Protein 2V7D (pdb70)

Solvent-accessible surface area: 42601 Å² total

Sequence (931 aa):
GSMDKNELVQKAKLAEQAERYDDMAACMKSVTEQGAELSNEERNLLSVAYKNVVGARRSSWRVVSSIEQKAEKKQQMAREYREKIETELRDICNDVLSLLEKFLIPNASQAESKVFYLKMKGDYYRYLAEVAAGDDKKGIVDQSQQAYQEAFEISKKEMQPTHPIRLGLALNFSVFYYEILNSPEKACSLAKTAFDEAIAELDTLSEESYKDSTLIMQLLRDNLTLWTGSMDKNELVQKAKLAEQAERYDDMAACMKSVTEQGAELSNEERNLLSVAYKNVVGARRSSWRVVSSIEQKTEEKKQQMAREYREKIETELRDICNDVLSLLEKFLIPNASQAESKVFYLKMKGDYYRYLAEVAAGDDKKGIVDQSQQAYQEAFEISKKEMQPTHPIRLGLALNFSVFYYEILNSPEKACSLAKTAFDEAIAELDTLESYKDSTLIMQLLRDNLTLWGSMDKNELVQKAKLAEQAERYDDMAACMKSVTEQGAELSNEERNLLSVAYKNVVGARRSSWRVVSSIEQKTEKKQQMAREYREKIETELRDICNDVLSLLEKFLIPNASQAESKVFYLKMKGDYYRYLAEVAAGDDKKGIVDQSQQAYQEAFEISKKEMQPTHPIRLGLALNFSVFYYEILNSPEKACSLAKTAFDEAIAELDTLEESYKDSTLIMQLLRDNLTLWGSMDKNELVQKAKLAEQAERYDDMAACMKSVTEQGAELSNEERNLLSVAYKNVVGARRSSWRVVSSIEQKTAEKKQQMAREYREKIETELRDICNDVLSLLEKFLIPNASQAESKVFYLKMKGDYYRYLAEVAAGDDKKGIVDQSQQAYQEAFEISKKEMQPTHPIRLGLALNFSVFYYEILNSPEKACSLAKTAFDEAIAELDTLESYKDSTLIMQLLRDNLTLWTKSATTVKSATTVKSATTVKSATTV

Secondary structure (P-SEA, 3-state):
ccccaaaaaaaaaaaaaaccaaaaaaaaaaaaaccccccaaaaaaaaaaaaaaaaaaaaaaaaaaaaaaccaaaaaaaaaaaaaaaaaaaaaaaaaaaaaccccccccccaaaaaaaaaaaaaaaaaaaaaccccaaaaaaaaaaaaaaaaaaaaacccccccaaaaaaaaaaaaaaaccccccccccaaaaaaaaaaaaccccccccaaaaaaaaaaaaaaaaaaac/ccccaaaaaaaaaaaaaaccaaaaaaaaaaaaaccccccaaaaaaaaaaaaaaaaaaaaaaaaaaaaaaaaccaaaaaaaaaaaaaaaaaaaaaaaaaaaaccccccccccaaaaaaaaaaaaaaaaaaaaaccccaaaaaaaaaaaaaaaaaaaaacccccccaaaaaaaaaaaaaaaccccccccccaaaaaaaaaaaaccccccaaaaaaaaaaaaaaaaaac/ccccaaaaaaaaaaaaaaccaaaaaaaaaaaaaccccccaaaaaaaaaaaaaaaaaaaaaaaaaaaaaaaccaaaaaaaaaaaaaaaaaaaaaaaaaaaaccccccccccaaaaaaaaaaaaaaaaaaaaaccccaaaaaaaaaaaaaaaaaaaaacccccccaaaaaaaaaaaaaaaccccccccccaaaaaaaaaaaacccccccaaaaaaaaaaaaaaaaaac/ccccaaaaaaaaaaaaaaccaaaaaaaaaaaaaccccccaaaaaaaaaaaaaaaaaaaaaaaaaaaaaaaccaaaaaaaaaaaaaaaaaaaaaaaaaaaaaccccccccccaaaaaaaaaaaaaaaaaaaaaccccaaaaaaaaaaaaaaaaaaaaacccccccaaaaaaaaaaaaaaaccccccccccaaaaaaaaaaaaccccccaaaaaaaaaaaaaaaaaacc/cccccc/cccccc/cccccc/cccccc

Nearest PDB structures (foldseek):
  2v7d-assembly1_B  TM=1.004E+00  e=2.744E-28  Bos taurus
  2v7d-assembly2_D  TM=1.000E+00  e=1.578E-27  Bos taurus
  8qdv-assembly1_B  TM=9.802E-01  e=2.065E-24  Homo sapiens
  8wf6-assembly2_C  TM=9.769E-01  e=1.975E-24  Homo sapiens
  5f74-assembly1_A  TM=9.779E-01  e=8.938E-23  Mus musculus

InterPro domains:
  IPR000308 14-3-3 protein [PIRSF000868] (2-238)
  IPR000308 14-3-3 protein [PR00305] (35-64)
  IPR000308 14-3-3 protein [PR00305] (82-106)
  IPR000308 14-3-3 protein [PR00305] (113-135)
  IPR000308 14-3-3 protein [PR00305] (148-174)
  IPR000308 14-3-3 protein [PR00305] (175-201)
  IPR000308 14-3-3 protein [PR00305] (202-231)
  IPR000308 14-3-3 protein [PTHR18860] (4-233)
  IPR023409 14-3-3 protein, conserved site [PS00796] (41-51)
  IPR023409 14-3-3 protein, conserved site [PS00797] (211-230)
  IPR023410 14-3-3 domain [PF00244] (9-229)
  IPR023410 14-3-3 domain [SM00101] (3-242)
  IPR036815 14-3-3 domain superfamily [G3DSA:1.20.190.20] (1-241)
  IPR036815 14-3-3 domain superfamily [SSF48445] (1-231)

Structure (mmCIF, N/CA/C/O backbone):
data_2V7D
#
_entry.id   2V7D
#
_cell.length_a   94.920
_cell.length_b   94.920
_cell.length_c   233.600
_cell.angle_alpha   90.00
_cell.angle_beta   90.00
_cell.angle_gamma   120.00
#
_symmetry.space_group_name_H-M   'P 65'
#
loop_
_entity.id
_entity.type
_entity.pdbx_description
1 polymer '14-3-3 PROTEIN ZETA/DELTA'
2 polymer 'INTEGRIN BETA CHAIN, BETA 2 VARIANT'
3 water water
#
loop_
_atom_site.group_PDB
_atom_site.id
_atom_site.type_symbol
_atom_site.label_atom_id
_atom_site.label_alt_id
_atom_site.label_comp_id
_atom_site.label_asym_id
_atom_site.label_entity_id
_atom_site.label_seq_id
_atom_site.pdbx_PDB_ins_code
_atom_site.Cartn_x
_atom_site.Cartn_y
_atom_site.Cartn_z
_atom_site.occupancy
_atom_site.B_iso_or_equiv
_atom_site.auth_seq_id
_atom_site.auth_comp_id
_atom_site.auth_asym_id
_atom_site.auth_atom_id
_atom_site.pdbx_PDB_model_num
ATOM 1 N N . GLY A 1 1 ? 59.955 11.716 6.344 1.00 27.58 -1 GLY A N 1
ATOM 2 C CA . GLY A 1 1 ? 59.830 11.574 4.867 1.00 29.60 -1 GLY A CA 1
ATOM 3 C C . GLY A 1 1 ? 59.354 10.180 4.657 1.00 30.55 -1 GLY A C 1
ATOM 4 O O . GLY A 1 1 ? 59.041 9.733 3.567 1.00 35.21 -1 GLY A O 1
ATOM 5 N N . SER A 1 2 ? 59.288 9.483 5.761 1.00 31.33 0 SER A N 1
ATOM 6 C CA . SER A 1 2 ? 58.856 8.111 5.709 1.00 35.14 0 SER A CA 1
ATOM 7 C C . SER A 1 2 ? 57.501 7.975 5.034 1.00 40.41 0 SER A C 1
ATOM 8 O O . SER A 1 2 ? 57.364 7.286 4.034 1.00 40.23 0 SER A O 1
ATOM 11 N N . MET A 1 3 ? 56.525 8.700 5.569 1.00 44.11 1 MET A N 1
ATOM 12 C CA . MET A 1 3 ? 55.127 8.605 5.153 1.00 48.42 1 MET A CA 1
ATOM 13 C C . MET A 1 3 ? 54.371 9.864 4.680 1.00 51.39 1 MET A C 1
ATOM 14 O O . MET A 1 3 ? 54.863 10.984 4.801 1.00 52.41 1 MET A O 1
ATOM 19 N N . ASP A 1 4 ? 53.138 9.649 4.206 1.00 54.73 2 ASP A N 1
ATOM 20 C CA . ASP A 1 4 ? 52.241 10.692 3.667 1.00 56.59 2 ASP A CA 1
ATOM 21 C C . ASP A 1 4 ? 51.224 11.312 4.647 1.00 56.25 2 ASP A C 1
ATOM 22 O O . ASP A 1 4 ? 50.120 10.794 4.844 1.00 53.49 2 ASP A O 1
ATOM 27 N N . LYS A 1 5 ? 51.600 12.454 5.216 1.00 56.74 3 LYS A N 1
ATOM 28 C CA . LYS A 1 5 ? 50.790 13.175 6.195 1.00 57.71 3 LYS A CA 1
ATOM 29 C C . LYS A 1 5 ? 49.368 13.521 5.773 1.00 58.42 3 LYS A C 1
ATOM 30 O O . LYS A 1 5 ? 48.508 13.773 6.612 1.00 58.51 3 LYS A O 1
ATOM 36 N N . ASN A 1 6 ? 49.121 13.538 4.472 1.00 59.23 4 ASN A N 1
ATOM 37 C CA . ASN A 1 6 ? 47.803 13.879 3.931 1.00 59.50 4 ASN A CA 1
ATOM 38 C C . ASN A 1 6 ? 46.836 12.678 3.835 1.00 58.89 4 ASN A C 1
ATOM 39 O O . ASN A 1 6 ? 45.663 12.776 4.198 1.00 59.89 4 ASN A O 1
ATOM 44 N N . GLU A 1 7 ? 47.334 11.551 3.333 1.00 58.02 5 GLU A N 1
ATOM 45 C CA . GLU A 1 7 ? 46.530 10.342 3.199 1.00 56.35 5 GLU A CA 1
ATOM 46 C C . GLU A 1 7 ? 46.021 9.958 4.583 1.00 55.16 5 GLU A C 1
ATOM 47 O O . GLU A 1 7 ? 44.948 9.374 4.718 1.00 54.18 5 GLU A O 1
ATOM 53 N N . LEU A 1 8 ? 46.802 10.288 5.608 1.00 54.74 6 LEU A N 1
ATOM 54 C CA . LEU A 1 8 ? 46.419 9.979 6.977 1.00 54.98 6 LEU A CA 1
ATOM 55 C C . LEU A 1 8 ? 45.190 10.785 7.393 1.00 54.48 6 LEU A C 1
ATOM 56 O O . LEU A 1 8 ? 44.274 10.236 8.016 1.00 53.60 6 LEU A O 1
ATOM 61 N N . VAL A 1 9 ? 45.165 12.077 7.052 1.00 54.75 7 VAL A N 1
ATOM 62 C CA . VAL A 1 9 ? 44.017 12.925 7.384 1.00 54.42 7 VAL A CA 1
ATOM 63 C C . VAL A 1 9 ? 42.779 12.382 6.665 1.00 53.83 7 VAL A C 1
ATOM 64 O O . VAL A 1 9 ? 41.655 12.474 7.160 1.00 52.06 7 VAL A O 1
ATOM 68 N N . GLN A 1 10 ? 42.999 11.807 5.489 1.00 53.14 8 GLN A N 1
ATOM 69 C CA . GLN A 1 10 ? 41.910 11.239 4.724 1.00 52.86 8 GLN A CA 1
ATOM 70 C C . GLN A 1 10 ? 41.437 9.964 5.375 1.00 51.38 8 GLN A C 1
ATOM 71 O O . GLN A 1 10 ? 40.242 9.787 5.577 1.00 51.41 8 GLN A O 1
ATOM 77 N N . LYS A 1 11 ? 42.368 9.074 5.705 1.00 49.82 9 LYS A N 1
ATOM 78 C CA . LYS A 1 11 ? 42.006 7.815 6.350 1.00 49.48 9 LYS A CA 1
ATOM 79 C C . LYS A 1 11 ? 41.212 8.132 7.613 1.00 49.94 9 LYS A C 1
ATOM 80 O O . LYS A 1 11 ? 40.268 7.416 7.957 1.00 49.87 9 LYS A O 1
ATOM 86 N N . ALA A 1 12 ? 41.605 9.216 8.290 1.00 50.28 10 ALA A N 1
ATOM 87 C CA . ALA A 1 12 ? 40.965 9.658 9.532 1.00 51.82 10 ALA A CA 1
ATOM 88 C C . ALA A 1 12 ? 39.510 10.053 9.311 1.00 53.82 10 ALA A C 1
ATOM 89 O O . ALA A 1 12 ? 38.659 9.820 10.182 1.00 55.48 10 ALA A O 1
ATOM 91 N N . LYS A 1 13 ? 39.227 10.648 8.151 1.00 54.12 11 LYS A N 1
ATOM 92 C CA . LYS A 1 13 ? 37.874 11.073 7.832 1.00 54.17 11 LYS A CA 1
ATOM 93 C C . LYS A 1 13 ? 37.048 9.928 7.266 1.00 53.37 11 LYS A C 1
ATOM 94 O O . LYS A 1 13 ? 35.820 9.926 7.382 1.00 52.87 11 LYS A O 1
ATOM 100 N N . LEU A 1 14 ? 37.723 8.953 6.662 1.00 52.21 12 LEU A N 1
ATOM 101 C CA . LEU A 1 14 ? 37.054 7.787 6.101 1.00 51.01 12 LEU A CA 1
ATOM 102 C C . LEU A 1 14 ? 36.725 6.850 7.247 1.00 50.17 12 LEU A C 1
ATOM 103 O O . LEU A 1 14 ? 35.798 6.047 7.154 1.00 50.04 12 LEU A O 1
ATOM 108 N N . ALA A 1 15 ? 37.494 6.957 8.329 1.00 50.08 13 ALA A N 1
ATOM 109 C CA . ALA A 1 15 ? 37.281 6.131 9.514 1.00 49.46 13 ALA A CA 1
ATOM 110 C C . ALA A 1 15 ? 36.082 6.674 10.277 1.00 48.62 13 ALA A C 1
ATOM 111 O O . ALA A 1 15 ? 35.298 5.914 10.848 1.00 47.58 13 ALA A O 1
ATOM 113 N N . GLU A 1 16 ? 35.957 7.999 10.287 1.00 50.83 14 GLU A N 1
ATOM 114 C CA . GLU A 1 16 ? 34.845 8.684 10.953 1.00 53.37 14 GLU A CA 1
ATOM 115 C C . GLU A 1 16 ? 33.516 8.278 10.313 1.00 54.69 14 GLU A C 1
ATOM 116 O O . GLU A 1 16 ? 32.565 7.926 11.011 1.00 55.53 14 GLU A O 1
ATOM 122 N N . GLN A 1 17 ? 33.461 8.327 8.984 1.00 55.63 15 GLN A N 1
ATOM 123 C CA . GLN A 1 17 ? 32.266 7.953 8.255 1.00 56.23 15 GLN A CA 1
ATOM 124 C C . GLN A 1 17 ? 31.884 6.527 8.605 1.00 55.13 15 GLN A C 1
ATOM 125 O O . GLN A 1 17 ? 30.717 6.240 8.859 1.00 55.88 15 GLN A O 1
ATOM 131 N N . ALA A 1 18 ? 32.867 5.631 8.611 1.00 53.24 16 ALA A N 1
ATOM 132 C CA . ALA A 1 18 ? 32.620 4.228 8.948 1.00 52.11 16 ALA A CA 1
ATOM 133 C C . ALA A 1 18 ? 32.423 4.049 10.456 1.00 52.89 16 ALA A C 1
ATOM 134 O O . ALA A 1 18 ? 32.291 2.931 10.942 1.00 53.81 16 ALA A O 1
ATOM 136 N N . GLU A 1 19 ? 32.401 5.162 11.182 1.00 52.83 17 GLU A N 1
ATOM 137 C CA . GLU A 1 19 ? 32.215 5.160 12.627 1.00 54.98 17 GLU A CA 1
ATOM 138 C C . GLU A 1 19 ? 33.145 4.245 13.394 1.00 54.64 17 GLU A C 1
ATOM 139 O O . GLU A 1 19 ? 32.713 3.525 14.286 1.00 55.03 17 GLU A O 1
ATOM 145 N N . ARG A 1 20 ? 34.424 4.276 13.033 1.00 53.61 18 ARG A N 1
ATOM 146 C CA . ARG A 1 20 ? 35.461 3.482 13.698 1.00 50.44 18 ARG A CA 1
ATOM 147 C C . ARG A 1 20 ? 36.468 4.499 14.283 1.00 48.48 18 ARG A C 1
ATOM 148 O O . ARG A 1 20 ? 37.537 4.753 13.719 1.00 43.66 18 ARG A O 1
ATOM 156 N N . TYR A 1 21 ? 36.097 5.084 15.420 1.00 49.53 19 TYR A N 1
ATOM 157 C CA . TYR A 1 21 ? 36.902 6.108 16.076 1.00 48.39 19 TYR A CA 1
ATOM 158 C C . TYR A 1 21 ? 38.256 5.670 16.570 1.00 47.79 19 TYR A C 1
ATOM 159 O O . TYR A 1 21 ? 39.196 6.464 16.554 1.00 46.90 19 TYR A O 1
ATOM 168 N N . ASP A 1 22 ? 38.365 4.417 17.011 1.00 47.76 20 ASP A N 1
ATOM 169 C CA . ASP A 1 22 ? 39.650 3.897 17.486 1.00 45.88 20 ASP A CA 1
ATOM 170 C C . ASP A 1 22 ? 40.599 4.023 16.292 1.00 44.96 20 ASP A C 1
ATOM 171 O O . ASP A 1 22 ? 41.737 4.496 16.432 1.00 44.11 20 ASP A O 1
ATOM 176 N N . ASP A 1 23 ? 40.111 3.623 15.115 1.00 45.17 21 ASP A N 1
ATOM 177 C CA . ASP A 1 23 ? 40.897 3.744 13.887 1.00 43.47 21 ASP A CA 1
ATOM 178 C C . ASP A 1 23 ? 41.132 5.233 13.604 1.00 43.58 21 ASP A C 1
ATOM 179 O O . ASP A 1 23 ? 42.246 5.648 13.314 1.00 44.77 21 ASP A O 1
ATOM 184 N N . MET A 1 24 ? 40.069 6.029 13.692 1.00 41.83 22 MET A N 1
ATOM 185 C CA . MET A 1 24 ? 40.152 7.452 13.424 1.00 42.88 22 MET A CA 1
ATOM 186 C C . MET A 1 24 ? 41.159 8.172 14.319 1.00 43.43 22 MET A C 1
ATOM 187 O O . MET A 1 24 ? 41.863 9.068 13.842 1.00 44.31 22 MET A O 1
ATOM 192 N N . ALA A 1 25 ? 41.222 7.794 15.602 1.00 43.62 23 ALA A N 1
ATOM 193 C CA . ALA A 1 25 ? 42.152 8.423 16.556 1.00 44.58 23 ALA A CA 1
ATOM 194 C C . ALA A 1 25 ? 43.590 8.064 16.226 1.00 46.15 23 ALA A C 1
ATOM 195 O O . ALA A 1 25 ? 44.499 8.883 16.336 1.00 46.22 23 ALA A O 1
ATOM 197 N N . ALA A 1 26 ? 43.787 6.820 15.830 1.00 46.85 24 ALA A N 1
ATOM 198 C CA . ALA A 1 26 ? 45.106 6.359 15.466 1.00 46.87 24 ALA A CA 1
ATOM 199 C C . ALA A 1 26 ? 45.663 7.168 14.281 1.00 46.98 24 ALA A C 1
ATOM 200 O O . ALA A 1 26 ? 46.826 7.583 14.315 1.00 46.97 24 ALA A O 1
ATOM 202 N N . CYS A 1 27 ? 44.832 7.392 13.251 1.00 45.89 25 CYS A N 1
ATOM 203 C CA . CYS A 1 27 ? 45.225 8.148 12.049 1.00 45.13 25 CYS A CA 1
ATOM 204 C C . CYS A 1 27 ? 45.561 9.589 12.353 1.00 46.49 25 CYS A C 1
ATOM 205 O O . CYS A 1 27 ? 46.358 10.198 11.644 1.00 46.29 25 CYS A O 1
ATOM 208 N N . MET A 1 28 ? 44.926 10.136 13.390 1.00 47.49 26 MET A N 1
ATOM 209 C CA . MET A 1 28 ? 45.158 11.521 13.798 1.00 48.02 26 MET A CA 1
ATOM 210 C C . MET A 1 28 ? 46.351 11.640 14.739 1.00 48.19 26 MET A C 1
ATOM 211 O O . MET A 1 28 ? 46.972 12.697 14.826 1.00 47.96 26 MET A O 1
ATOM 216 N N . LYS A 1 29 ? 46.668 10.558 15.444 1.00 49.33 27 LYS A N 1
ATOM 217 C CA . LYS A 1 29 ? 47.818 10.551 16.332 1.00 49.25 27 LYS A CA 1
ATOM 218 C C . LYS A 1 29 ? 49.024 10.621 15.399 1.00 48.43 27 LYS A C 1
ATOM 219 O O . LYS A 1 29 ? 49.939 11.416 15.602 1.00 49.99 27 LYS A O 1
ATOM 225 N N . SER A 1 30 ? 48.996 9.806 14.350 1.00 47.65 28 SER A N 1
ATOM 226 C CA . SER A 1 30 ? 50.073 9.782 13.366 1.00 49.63 28 SER A CA 1
ATOM 227 C C . SER A 1 30 ? 50.272 11.156 12.690 1.00 50.40 28 SER A C 1
ATOM 228 O O . SER A 1 30 ? 51.400 11.570 12.426 1.00 51.24 28 SER A O 1
ATOM 231 N N . VAL A 1 31 ? 49.175 11.862 12.418 1.00 51.90 29 VAL A N 1
ATOM 232 C CA . VAL A 1 31 ? 49.234 13.183 11.776 1.00 52.98 29 VAL A CA 1
ATOM 233 C C . VAL A 1 31 ? 49.862 14.239 12.684 1.00 55.05 29 VAL A C 1
ATOM 234 O O . VAL A 1 31 ? 50.671 15.042 12.239 1.00 55.54 29 VAL A O 1
ATOM 238 N N . THR A 1 32 ? 49.465 14.239 13.954 1.00 56.49 30 THR A N 1
ATOM 239 C CA . THR A 1 32 ? 49.987 15.181 14.931 1.00 56.72 30 THR A CA 1
ATOM 240 C C . THR A 1 32 ? 51.488 15.000 15.078 1.00 58.03 30 THR A C 1
ATOM 241 O O . THR A 1 32 ? 52.224 15.980 15.155 1.00 59.57 30 THR A O 1
ATOM 245 N N . GLU A 1 33 ? 51.929 13.742 15.126 1.00 58.46 31 GLU A N 1
ATOM 246 C CA . GLU A 1 33 ? 53.346 13.403 15.276 1.00 58.27 31 GLU A CA 1
ATOM 247 C C . GLU A 1 33 ? 54.180 13.785 14.064 1.00 60.03 31 GLU A C 1
ATOM 248 O O . GLU A 1 33 ? 55.400 13.620 14.067 1.00 61.11 31 GLU A O 1
ATOM 254 N N . GLN A 1 34 ? 53.527 14.285 13.023 1.00 61.98 32 GLN A N 1
ATOM 255 C CA . GLN A 1 34 ? 54.250 14.692 11.831 1.00 63.22 32 GLN A CA 1
ATOM 256 C C . GLN A 1 34 ? 54.956 16.002 12.113 1.00 65.63 32 GLN A C 1
ATOM 257 O O . GLN A 1 34 ? 55.899 16.367 11.420 1.00 65.26 32 GLN A O 1
ATOM 263 N N . GLY A 1 35 ? 54.493 16.705 13.140 1.00 68.83 33 GLY A N 1
ATOM 264 C CA . GLY A 1 35 ? 55.114 17.958 13.519 1.00 72.99 33 GLY A CA 1
ATOM 265 C C . GLY A 1 35 ? 54.357 19.197 13.100 1.00 75.97 33 GLY A C 1
ATOM 266 O O . GLY A 1 35 ? 54.214 20.122 13.897 1.00 75.64 33 GLY A O 1
ATOM 267 N N . ALA A 1 36 ? 53.882 19.218 11.855 1.00 77.01 34 ALA A N 1
ATOM 268 C CA . ALA A 1 36 ? 53.141 20.359 11.321 1.00 76.55 34 ALA A CA 1
ATOM 269 C C . ALA A 1 36 ? 52.044 20.765 12.291 1.00 76.36 34 ALA A C 1
ATOM 270 O O . ALA A 1 36 ? 51.648 19.970 13.141 1.00 74.81 34 ALA A O 1
ATOM 272 N N . GLU A 1 37 ? 51.562 22.001 12.172 1.00 75.76 35 GLU A N 1
ATOM 273 C CA . GLU A 1 37 ? 50.492 22.487 13.047 1.00 75.02 35 GLU A CA 1
ATOM 274 C C . GLU A 1 37 ? 49.159 22.010 12.485 1.00 73.42 35 GLU A C 1
ATOM 275 O O . GLU A 1 37 ? 48.942 22.014 11.276 1.00 74.04 35 GLU A O 1
ATOM 281 N N . LEU A 1 38 ? 48.266 21.592 13.368 1.00 69.88 36 LEU A N 1
ATOM 282 C CA . LEU A 1 38 ? 46.983 21.081 12.939 1.00 67.01 36 LEU A CA 1
ATOM 283 C C . LEU A 1 38 ? 46.080 22.171 12.404 1.00 66.37 36 LEU A C 1
ATOM 284 O O . LEU A 1 38 ? 45.887 23.182 13.066 1.00 65.45 36 LEU A O 1
ATOM 289 N N . SER A 1 39 ? 45.537 21.962 11.203 1.00 64.78 37 SER A N 1
ATOM 290 C CA . SER A 1 39 ? 44.610 22.918 10.589 1.00 61.74 37 SER A CA 1
ATOM 291 C C . SER A 1 39 ? 43.296 22.781 11.356 1.00 62.12 37 SER A C 1
ATOM 292 O O . SER A 1 39 ? 43.100 21.800 12.064 1.00 61.60 37 SER A O 1
ATOM 295 N N . ASN A 1 40 ? 42.392 23.743 11.219 1.00 63.21 38 ASN A N 1
ATOM 296 C CA . ASN A 1 40 ? 41.125 23.662 11.941 1.00 63.00 38 ASN A CA 1
ATOM 297 C C . ASN A 1 40 ? 40.372 22.357 11.696 1.00 62.82 38 ASN A C 1
ATOM 298 O O . ASN A 1 40 ? 39.725 21.846 12.605 1.00 63.39 38 ASN A O 1
ATOM 303 N N . GLU A 1 41 ? 40.453 21.818 10.481 1.00 61.49 39 GLU A N 1
ATOM 304 C CA . GLU A 1 41 ? 39.775 20.567 10.166 1.00 59.50 39 GLU A CA 1
ATOM 305 C C . GLU A 1 41 ? 40.457 19.420 10.899 1.00 58.41 39 GLU A C 1
ATOM 306 O O . GLU A 1 41 ? 39.818 18.671 11.646 1.00 57.97 39 GLU A O 1
ATOM 312 N N . GLU A 1 42 ? 41.762 19.289 10.680 1.00 57.86 40 GLU A N 1
ATOM 313 C CA . GLU A 1 42 ? 42.550 18.234 11.309 1.00 57.51 40 GLU A CA 1
ATOM 314 C C . GLU A 1 42 ? 42.435 18.321 12.833 1.00 58.09 40 GLU A C 1
ATOM 315 O O . GLU A 1 42 ? 42.377 17.304 13.517 1.00 60.11 40 GLU A O 1
ATOM 321 N N . ARG A 1 43 ? 42.390 19.539 13.363 1.00 58.62 41 ARG A N 1
ATOM 322 C CA . ARG A 1 43 ? 42.307 19.740 14.811 1.00 58.20 41 ARG A CA 1
ATOM 323 C C . ARG A 1 43 ? 41.023 19.179 15.372 1.00 57.92 41 ARG A C 1
ATOM 324 O O . ARG A 1 43 ? 41.005 18.665 16.482 1.00 58.86 41 ARG A O 1
ATOM 332 N N . ASN A 1 44 ? 39.945 19.301 14.603 1.00 55.35 42 ASN A N 1
ATOM 333 C CA . ASN A 1 44 ? 38.644 18.794 15.014 1.00 53.16 42 ASN A CA 1
ATOM 334 C C . ASN A 1 44 ? 38.695 17.276 14.903 1.00 50.98 42 ASN A C 1
ATOM 335 O O . ASN A 1 44 ? 38.407 16.570 15.869 1.00 52.49 42 ASN A O 1
ATOM 340 N N . LEU A 1 45 ? 39.069 16.778 13.727 1.00 47.35 43 LEU A N 1
ATOM 341 C CA . LEU A 1 45 ? 39.170 15.342 13.529 1.00 44.18 43 LEU A CA 1
ATOM 342 C C . LEU A 1 45 ? 39.878 14.692 14.711 1.00 42.65 43 LEU A C 1
ATOM 343 O O . LEU A 1 45 ? 39.527 13.594 15.109 1.00 42.85 43 LEU A O 1
ATOM 348 N N . LEU A 1 46 ? 40.870 15.379 15.273 1.00 41.25 44 LEU A N 1
ATOM 349 C CA . LEU A 1 46 ? 41.625 14.838 16.406 1.00 39.50 44 LEU A CA 1
ATOM 350 C C . LEU A 1 46 ? 40.764 14.864 17.656 1.00 39.88 44 LEU A C 1
ATOM 351 O O . LEU A 1 46 ? 40.507 13.828 18.256 1.00 36.48 44 LEU A O 1
ATOM 356 N N . SER A 1 47 ? 40.316 16.054 18.034 1.00 42.61 45 SER A N 1
ATOM 357 C CA . SER A 1 47 ? 39.464 16.246 19.206 1.00 44.94 45 SER A CA 1
ATOM 358 C C . SER A 1 47 ? 38.260 15.284 19.161 1.00 47.55 45 SER A C 1
ATOM 359 O O . SER A 1 47 ? 37.910 14.670 20.175 1.00 44.74 45 SER A O 1
ATOM 362 N N . VAL A 1 48 ? 37.655 15.151 17.972 1.00 48.46 46 VAL A N 1
ATOM 363 C CA . VAL A 1 48 ? 36.496 14.276 17.737 1.00 46.93 46 VAL A CA 1
ATOM 364 C C . VAL A 1 48 ? 36.833 12.813 17.939 1.00 45.76 46 VAL A C 1
ATOM 365 O O . VAL A 1 48 ? 36.169 12.117 18.702 1.00 48.56 46 VAL A O 1
ATOM 369 N N . ALA A 1 49 ? 37.853 12.342 17.234 1.00 43.85 47 ALA A N 1
ATOM 370 C CA . ALA A 1 49 ? 38.265 10.949 17.353 1.00 42.45 47 ALA A CA 1
ATOM 371 C C . ALA A 1 49 ? 38.597 10.536 18.795 1.00 42.68 47 ALA A C 1
ATOM 372 O O . ALA A 1 49 ? 38.147 9.499 19.260 1.00 41.97 47 ALA A O 1
ATOM 374 N N . TYR A 1 50 ? 39.375 11.337 19.506 1.00 42.45 48 TYR A N 1
ATOM 375 C CA . TYR A 1 50 ? 39.733 10.969 20.865 1.00 41.59 48 TYR A CA 1
ATOM 376 C C . TYR A 1 50 ? 38.631 11.139 21.897 1.00 42.50 48 TYR A C 1
ATOM 377 O O . TYR A 1 50 ? 38.514 10.318 22.803 1.00 43.99 48 TYR A O 1
ATOM 386 N N . LYS A 1 51 ? 37.811 12.176 21.777 1.00 45.26 49 LYS A N 1
ATOM 387 C CA . LYS A 1 51 ? 36.757 12.340 22.766 1.00 49.02 49 LYS A CA 1
ATOM 388 C C . LYS A 1 51 ? 35.739 11.214 22.611 1.00 50.00 49 LYS A C 1
ATOM 389 O O . LYS A 1 51 ? 35.096 10.806 23.571 1.00 52.43 49 LYS A O 1
ATOM 395 N N . ASN A 1 52 ? 35.624 10.700 21.396 1.00 48.47 50 ASN A N 1
ATOM 396 C CA . ASN A 1 52 ? 34.710 9.604 21.087 1.00 48.88 50 ASN A CA 1
ATOM 397 C C . ASN A 1 52 ? 35.268 8.294 21.667 1.00 48.79 50 ASN A C 1
ATOM 398 O O . ASN A 1 52 ? 34.538 7.467 22.211 1.00 48.53 50 ASN A O 1
ATOM 403 N N . VAL A 1 53 ? 36.578 8.127 21.536 1.00 49.36 51 VAL A N 1
ATOM 404 C CA . VAL A 1 53 ? 37.283 6.945 22.004 1.00 48.90 51 VAL A CA 1
ATOM 405 C C . VAL A 1 53 ? 37.349 6.883 23.518 1.00 50.86 51 VAL A C 1
ATOM 406 O O . VAL A 1 53 ? 37.028 5.861 24.106 1.00 52.97 51 VAL A O 1
ATOM 410 N N . VAL A 1 54 ? 37.786 7.961 24.161 1.00 50.53 52 VAL A N 1
ATOM 411 C CA . VAL A 1 54 ? 37.862 7.946 25.617 1.00 51.34 52 VAL A CA 1
ATOM 412 C C . VAL A 1 54 ? 36.439 7.987 26.142 1.00 52.87 52 VAL A C 1
ATOM 413 O O . VAL A 1 54 ? 36.160 7.527 27.245 1.00 51.92 52 VAL A O 1
ATOM 417 N N . GLY A 1 55 ? 35.534 8.515 25.323 1.00 54.27 53 GLY A N 1
ATOM 418 C CA . GLY A 1 55 ? 34.145 8.617 25.728 1.00 54.29 53 GLY A CA 1
ATOM 419 C C . GLY A 1 55 ? 33.550 7.282 26.093 1.00 53.96 53 GLY A C 1
ATOM 420 O O . GLY A 1 55 ? 32.970 7.113 27.162 1.00 53.10 53 GLY A O 1
ATOM 421 N N . ALA A 1 56 ? 33.696 6.327 25.189 1.00 53.49 54 ALA A N 1
ATOM 422 C CA . ALA A 1 56 ? 33.169 4.991 25.403 1.00 53.04 54 ALA A CA 1
ATOM 423 C C . ALA A 1 56 ? 33.699 4.378 26.690 1.00 52.58 54 ALA A C 1
ATOM 424 O O . ALA A 1 56 ? 32.952 3.738 27.414 1.00 52.70 54 ALA A O 1
ATOM 426 N N . ARG A 1 57 ? 34.981 4.573 26.972 1.00 52.31 55 ARG A N 1
ATOM 427 C CA . ARG A 1 57 ? 35.580 4.015 28.177 1.00 55.08 55 ARG A CA 1
ATOM 428 C C . ARG A 1 57 ? 35.122 4.694 29.483 1.00 56.29 55 ARG A C 1
ATOM 429 O O . ARG A 1 57 ? 34.935 4.023 30.501 1.00 55.39 55 ARG A O 1
ATOM 437 N N . ARG A 1 58 ? 34.953 6.015 29.464 1.00 58.47 56 ARG A N 1
ATOM 438 C CA . ARG A 1 58 ? 34.511 6.717 30.661 1.00 60.22 56 ARG A CA 1
ATOM 439 C C . ARG A 1 58 ? 33.106 6.270 30.979 1.00 62.10 56 ARG A C 1
ATOM 440 O O . ARG A 1 58 ? 32.754 6.066 32.139 1.00 63.21 56 ARG A O 1
ATOM 448 N N . SER A 1 59 ? 32.301 6.118 29.936 1.00 63.97 57 SER A N 1
ATOM 449 C CA . SER A 1 59 ? 30.922 5.686 30.097 1.00 64.28 57 SER A CA 1
ATOM 450 C C . SER A 1 59 ? 30.853 4.279 30.626 1.00 65.02 57 SER A C 1
ATOM 451 O O . SER A 1 59 ? 30.107 3.997 31.550 1.00 64.53 57 SER A O 1
ATOM 454 N N . SER A 1 60 ? 31.622 3.395 30.009 1.00 67.11 58 SER A N 1
ATOM 455 C CA . SER A 1 60 ? 31.655 1.998 30.419 1.00 67.70 58 SER A CA 1
ATOM 456 C C . SER A 1 60 ? 32.194 1.920 31.829 1.00 67.64 58 SER A C 1
ATOM 457 O O . SER A 1 60 ? 31.790 1.058 32.606 1.00 66.65 58 SER A O 1
ATOM 460 N N . TRP A 1 61 ? 33.116 2.827 32.146 1.00 68.50 59 TRP A N 1
ATOM 461 C CA . TRP A 1 61 ? 33.734 2.851 33.467 1.00 70.07 59 TRP A CA 1
ATOM 462 C C . TRP A 1 61 ? 32.686 3.107 34.539 1.00 69.88 59 TRP A C 1
ATOM 463 O O . TRP A 1 61 ? 32.552 2.337 35.488 1.00 70.02 59 TRP A O 1
ATOM 474 N N . ARG A 1 62 ? 31.945 4.193 34.396 1.00 69.89 60 ARG A N 1
ATOM 475 C CA . ARG A 1 62 ? 30.917 4.499 35.370 1.00 70.72 60 ARG A CA 1
ATOM 476 C C . ARG A 1 62 ? 29.970 3.309 35.520 1.00 70.31 60 ARG A C 1
ATOM 477 O O . ARG A 1 62 ? 29.777 2.796 36.614 1.00 70.45 60 ARG A O 1
ATOM 485 N N . VAL A 1 63 ? 29.400 2.859 34.413 1.00 69.04 61 VAL A N 1
ATOM 486 C CA . VAL A 1 63 ? 28.478 1.732 34.430 1.00 68.70 61 VAL A CA 1
ATOM 487 C C . VAL A 1 63 ? 28.975 0.560 35.260 1.00 69.50 61 VAL A C 1
ATOM 488 O O . VAL A 1 63 ? 28.272 0.071 36.135 1.00 69.35 61 VAL A O 1
ATOM 492 N N . VAL A 1 64 ? 30.186 0.103 34.970 1.00 71.17 62 VAL A N 1
ATOM 493 C CA . VAL A 1 64 ? 30.762 -1.027 35.685 1.00 72.28 62 VAL A CA 1
ATOM 494 C C . VAL A 1 64 ? 31.188 -0.667 37.104 1.00 73.47 62 VAL A C 1
ATOM 495 O O . VAL A 1 64 ? 31.036 -1.470 38.018 1.00 72.89 62 VAL A O 1
ATOM 499 N N . SER A 1 65 ? 31.711 0.538 37.291 1.00 73.69 63 SER A N 1
ATOM 500 C CA . SER A 1 65 ? 32.159 0.964 38.609 1.00 74.74 63 SER A CA 1
ATOM 501 C C . SER A 1 65 ? 30.984 1.094 39.560 1.00 75.68 63 SER A C 1
ATOM 502 O O . SER A 1 65 ? 31.148 1.040 40.779 1.00 76.30 63 SER A O 1
ATOM 505 N N . SER A 1 66 ? 29.797 1.264 38.992 1.00 76.15 64 SER A N 1
ATOM 506 C CA . SER A 1 66 ? 28.578 1.400 39.778 1.00 77.59 64 SER A CA 1
ATOM 507 C C . SER A 1 66 ? 28.089 0.046 40.265 1.00 78.36 64 SER A C 1
ATOM 508 O O . SER A 1 66 ? 27.960 -0.182 41.467 1.00 78.89 64 SER A O 1
ATOM 511 N N . ILE A 1 67 ? 27.814 -0.854 39.325 1.00 79.16 65 ILE A N 1
ATOM 512 C CA . ILE A 1 67 ? 27.343 -2.195 39.666 1.00 77.60 65 ILE A CA 1
ATOM 513 C C . ILE A 1 67 ? 28.373 -2.912 40.549 1.00 76.09 65 ILE A C 1
ATOM 514 O O . ILE A 1 67 ? 28.080 -3.951 41.146 1.00 75.35 65 ILE A O 1
ATOM 519 N N . GLU A 1 68 ? 29.577 -2.350 40.627 1.00 75.74 66 GLU A N 1
ATOM 520 C CA . GLU A 1 68 ? 30.644 -2.919 41.446 1.00 76.55 66 GLU A CA 1
ATOM 521 C C . GLU A 1 68 ? 30.296 -2.737 42.917 1.00 77.66 66 GLU A C 1
ATOM 522 O O . GLU A 1 68 ? 30.333 -3.685 43.706 1.00 78.17 66 GLU A O 1
ATOM 528 N N . GLN A 1 69 ? 29.957 -1.506 43.275 1.00 77.72 67 GLN A N 1
ATOM 529 C CA . GLN A 1 69 ? 29.600 -1.176 44.644 1.00 77.38 67 GLN A CA 1
ATOM 530 C C . GLN A 1 69 ? 28.295 -1.889 45.031 1.00 76.80 67 GLN A C 1
ATOM 531 O O . GLN A 1 69 ? 28.242 -2.609 46.033 1.00 77.12 67 GLN A O 1
ATOM 537 N N . LYS A 1 70 ? 27.252 -1.704 44.221 1.00 75.49 68 LYS A N 1
ATOM 538 C CA . LYS A 1 70 ? 25.948 -2.305 44.482 1.00 73.97 68 LYS A CA 1
ATOM 539 C C . LYS A 1 70 ? 25.942 -3.805 44.226 1.00 74.23 68 LYS A C 1
ATOM 540 O O . LYS A 1 70 ? 26.325 -4.592 45.092 1.00 73.51 68 LYS A O 1
ATOM 546 N N . ALA A 1 74 ? 27.749 -10.585 46.739 1.00 27.52 72 ALA A N 1
ATOM 547 C CA . ALA A 1 74 ? 28.866 -11.489 47.042 1.00 24.59 72 ALA A CA 1
ATOM 548 C C . ALA A 1 74 ? 30.242 -10.860 46.774 1.00 25.73 72 ALA A C 1
ATOM 549 O O . ALA A 1 74 ? 30.350 -9.749 46.249 1.00 20.73 72 ALA A O 1
ATOM 551 N N . GLU A 1 75 ? 31.296 -11.540 47.198 1.00 84.36 73 GLU A N 1
ATOM 552 C CA . GLU A 1 75 ? 32.627 -11.046 46.924 1.00 84.77 73 GLU A CA 1
ATOM 553 C C . GLU A 1 75 ? 32.959 -11.539 45.529 1.00 84.28 73 GLU A C 1
ATOM 554 O O . GLU A 1 75 ? 33.340 -10.751 44.669 1.00 83.15 73 GLU A O 1
ATOM 560 N N . LYS A 1 76 ? 32.792 -12.840 45.297 1.00 84.17 74 LYS A N 1
ATOM 561 C CA . LYS A 1 76 ? 33.079 -13.402 43.982 1.00 84.41 74 LYS A CA 1
ATOM 562 C C . LYS A 1 76 ? 32.226 -12.676 42.953 1.00 84.78 74 LYS A C 1
ATOM 563 O O . LYS A 1 76 ? 32.607 -12.565 41.786 1.00 85.65 74 LYS A O 1
ATOM 569 N N . LYS A 1 77 ? 31.074 -12.180 43.395 1.00 84.03 75 LYS A N 1
ATOM 570 C CA . LYS A 1 77 ? 30.162 -11.454 42.517 1.00 83.57 75 LYS A CA 1
ATOM 571 C C . LYS A 1 77 ? 30.618 -10.002 42.328 1.00 83.58 75 LYS A C 1
ATOM 572 O O . LYS A 1 77 ? 30.252 -9.347 41.350 1.00 84.13 75 LYS A O 1
ATOM 578 N N . GLN A 1 78 ? 31.419 -9.501 43.261 1.00 82.91 76 GLN A N 1
ATOM 579 C CA . GLN A 1 78 ? 31.905 -8.135 43.165 1.00 82.53 76 GLN A CA 1
ATOM 580 C C . GLN A 1 78 ? 33.283 -8.080 42.535 1.00 82.40 76 GLN A C 1
ATOM 581 O O . GLN A 1 78 ? 33.614 -7.125 41.839 1.00 82.56 76 GLN A O 1
ATOM 587 N N . GLN A 1 79 ? 34.092 -9.099 42.798 1.00 82.00 77 GLN A N 1
ATOM 588 C CA . GLN A 1 79 ? 35.429 -9.158 42.236 1.00 81.94 77 GLN A CA 1
ATOM 589 C C . GLN A 1 79 ? 35.322 -9.277 40.719 1.00 81.31 77 GLN A C 1
ATOM 590 O O . GLN A 1 79 ? 36.207 -8.840 39.979 1.00 80.40 77 GLN A O 1
ATOM 596 N N . MET A 1 80 ? 34.222 -9.865 40.261 1.00 81.88 78 MET A N 1
ATOM 597 C CA . MET A 1 80 ? 33.980 -10.044 38.831 1.00 82.14 78 MET A CA 1
ATOM 598 C C . MET A 1 80 ? 33.893 -8.646 38.225 1.00 81.58 78 MET A C 1
ATOM 599 O O . MET A 1 80 ? 34.522 -8.348 37.205 1.00 81.96 78 MET A O 1
ATOM 604 N N . ALA A 1 81 ? 33.131 -7.786 38.895 1.00 80.15 79 ALA A N 1
ATOM 605 C CA . ALA A 1 81 ? 32.933 -6.412 38.460 1.00 77.96 79 ALA A CA 1
ATOM 606 C C . ALA A 1 81 ? 34.136 -5.523 38.765 1.00 77.64 79 ALA A C 1
ATOM 607 O O . ALA A 1 81 ? 34.424 -4.594 38.007 1.00 78.41 79 ALA A O 1
ATOM 609 N N . ARG A 1 82 ? 34.835 -5.796 39.868 1.00 77.32 80 ARG A N 1
ATOM 610 C CA . ARG A 1 82 ? 36.009 -4.993 40.236 1.00 76.63 80 ARG A CA 1
ATOM 611 C C . ARG A 1 82 ? 37.113 -5.067 39.184 1.00 75.50 80 ARG A C 1
ATOM 612 O O . ARG A 1 82 ? 37.573 -4.047 38.676 1.00 75.29 80 ARG A O 1
ATOM 620 N N . GLU A 1 83 ? 37.536 -6.281 38.859 1.00 73.97 81 GLU A N 1
ATOM 621 C CA . GLU A 1 83 ? 38.593 -6.472 37.885 1.00 71.73 81 GLU A CA 1
ATOM 622 C C . GLU A 1 83 ? 38.238 -5.931 36.506 1.00 68.86 81 GLU A C 1
ATOM 623 O O . GLU A 1 83 ? 39.120 -5.486 35.778 1.00 67.93 81 GLU A O 1
ATOM 629 N N . TYR A 1 84 ? 36.955 -5.957 36.149 1.00 66.59 82 TYR A N 1
ATOM 630 C CA . TYR A 1 84 ? 36.520 -5.468 34.840 1.00 64.96 82 TYR A CA 1
ATOM 631 C C . TYR A 1 84 ? 36.618 -3.946 34.751 1.00 64.16 82 TYR A C 1
ATOM 632 O O . TYR A 1 84 ? 36.877 -3.383 33.680 1.00 60.87 82 TYR A O 1
ATOM 641 N N . ARG A 1 85 ? 36.415 -3.286 35.884 1.00 63.08 83 ARG A N 1
ATOM 642 C CA . ARG A 1 85 ? 36.482 -1.838 35.939 1.00 62.62 83 ARG A CA 1
ATOM 643 C C . ARG A 1 85 ? 37.943 -1.408 35.927 1.00 62.24 83 ARG A C 1
ATOM 644 O O . ARG A 1 85 ? 38.263 -0.274 35.578 1.00 63.00 83 ARG A O 1
ATOM 652 N N . GLU A 1 86 ? 38.829 -2.328 36.296 1.00 61.69 84 GLU A N 1
ATOM 653 C CA . GLU A 1 86 ? 40.257 -2.033 36.320 1.00 60.34 84 GLU A CA 1
ATOM 654 C C . GLU A 1 86 ? 40.837 -2.269 34.931 1.00 60.43 84 GLU A C 1
ATOM 655 O O . GLU A 1 86 ? 41.855 -1.679 34.567 1.00 59.90 84 GLU A O 1
ATOM 661 N N . LYS A 1 87 ? 40.172 -3.127 34.157 1.00 59.68 85 LYS A N 1
ATOM 662 C CA . LYS A 1 87 ? 40.585 -3.438 32.788 1.00 57.96 85 LYS A CA 1
ATOM 663 C C . LYS A 1 87 ? 40.254 -2.242 31.907 1.00 58.49 85 LYS A C 1
ATOM 664 O O . LYS A 1 87 ? 41.038 -1.826 31.059 1.00 57.51 85 LYS A O 1
ATOM 670 N N . ILE A 1 88 ? 39.067 -1.701 32.121 1.00 58.61 86 ILE A N 1
ATOM 671 C CA . ILE A 1 88 ? 38.600 -0.555 31.371 1.00 57.41 86 ILE A CA 1
ATOM 672 C C . ILE A 1 88 ? 39.391 0.679 31.783 1.00 57.78 86 ILE A C 1
ATOM 673 O O . ILE A 1 88 ? 39.816 1.477 30.949 1.00 55.09 86 ILE A O 1
ATOM 678 N N . GLU A 1 89 ? 39.578 0.816 33.086 1.00 56.56 87 GLU A N 1
ATOM 679 C CA . GLU A 1 89 ? 40.306 1.926 33.672 1.00 55.83 87 GLU A CA 1
ATOM 680 C C . GLU A 1 89 ? 41.676 2.116 33.055 1.00 56.27 87 GLU A C 1
ATOM 681 O O . GLU A 1 89 ? 42.066 3.234 32.730 1.00 57.09 87 GLU A O 1
ATOM 687 N N . THR A 1 90 ? 42.417 1.025 32.905 1.00 56.24 88 THR A N 1
ATOM 688 C CA . THR A 1 90 ? 43.741 1.119 32.306 1.00 56.90 88 THR A CA 1
ATOM 689 C C . THR A 1 90 ? 43.603 1.381 30.796 1.00 55.22 88 THR A C 1
ATOM 690 O O . THR A 1 90 ? 44.411 2.091 30.204 1.00 53.19 88 THR A O 1
ATOM 694 N N . GLU A 1 91 ? 42.562 0.822 30.189 1.00 53.20 89 GLU A N 1
ATOM 695 C CA . GLU A 1 91 ? 42.285 1.011 28.765 1.00 50.88 89 GLU A CA 1
ATOM 696 C C . GLU A 1 91 ? 42.062 2.509 28.580 1.00 49.35 89 GLU A C 1
ATOM 697 O O . GLU A 1 91 ? 42.504 3.114 27.594 1.00 46.67 89 GLU A O 1
ATOM 703 N N . LEU A 1 92 ? 41.376 3.087 29.565 1.00 48.72 90 LEU A N 1
ATOM 704 C CA . LEU A 1 92 ? 41.034 4.501 29.597 1.00 48.08 90 LEU A CA 1
ATOM 705 C C . LEU A 1 92 ? 42.266 5.336 29.898 1.00 47.69 90 LEU A C 1
ATOM 706 O O . LEU A 1 92 ? 42.483 6.387 29.303 1.00 46.56 90 LEU A O 1
ATOM 711 N N . ARG A 1 93 ? 43.074 4.860 30.832 1.00 45.17 91 ARG A N 1
ATOM 712 C CA . ARG A 1 93 ? 44.278 5.572 31.211 1.00 42.74 91 ARG A CA 1
ATOM 713 C C . ARG A 1 93 ? 45.233 5.637 30.036 1.00 41.42 91 ARG A C 1
ATOM 714 O O . ARG A 1 93 ? 45.994 6.593 29.914 1.00 38.97 91 ARG A O 1
ATOM 722 N N . ASP A 1 94 ? 45.192 4.626 29.168 1.00 41.81 92 ASP A N 1
ATOM 723 C CA . ASP A 1 94 ? 46.069 4.605 27.993 1.00 41.09 92 ASP A CA 1
ATOM 724 C C . ASP A 1 94 ? 45.710 5.703 27.006 1.00 38.94 92 ASP A C 1
ATOM 725 O O . ASP A 1 94 ? 46.588 6.435 26.548 1.00 37.74 92 ASP A O 1
ATOM 730 N N . ILE A 1 95 ? 44.424 5.805 26.676 1.00 37.31 93 ILE A N 1
ATOM 731 C CA . ILE A 1 95 ? 43.949 6.822 25.743 1.00 36.03 93 ILE A CA 1
ATOM 732 C C . ILE A 1 95 ? 44.394 8.217 26.222 1.00 37.32 93 ILE A C 1
ATOM 733 O O . ILE A 1 95 ? 44.957 9.006 25.453 1.00 34.91 93 ILE A O 1
ATOM 738 N N . CYS A 1 96 ? 44.155 8.501 27.501 1.00 36.95 94 CYS A N 1
ATOM 739 C CA . CYS A 1 96 ? 44.502 9.789 28.097 1.00 37.28 94 CYS A CA 1
ATOM 740 C C . CYS A 1 96 ? 45.975 10.123 27.971 1.00 39.41 94 CYS A C 1
ATOM 741 O O . CYS A 1 96 ? 46.344 11.255 27.639 1.00 38.87 94 CYS A O 1
ATOM 744 N N . ASN A 1 97 ? 46.818 9.135 28.234 1.00 39.62 95 ASN A N 1
ATOM 745 C CA . ASN A 1 97 ? 48.251 9.343 28.144 1.00 39.56 95 ASN A CA 1
ATOM 746 C C . ASN A 1 97 ? 48.730 9.612 26.695 1.00 41.35 95 ASN A C 1
ATOM 747 O O . ASN A 1 97 ? 49.647 10.411 26.491 1.00 41.91 95 ASN A O 1
ATOM 752 N N . ASP A 1 98 ? 48.112 8.989 25.689 1.00 43.99 96 ASP A N 1
ATOM 753 C CA . ASP A 1 98 ? 48.525 9.243 24.305 1.00 45.18 96 ASP A CA 1
ATOM 754 C C . ASP A 1 98 ? 48.151 10.663 23.925 1.00 45.35 96 ASP A C 1
ATOM 755 O O . ASP A 1 98 ? 48.967 11.391 23.382 1.00 47.10 96 ASP A O 1
ATOM 760 N N . VAL A 1 99 ? 46.916 11.054 24.224 1.00 44.92 97 VAL A N 1
ATOM 761 C CA . VAL A 1 99 ? 46.451 12.390 23.895 1.00 43.32 97 VAL A CA 1
ATOM 762 C C . VAL A 1 99 ? 47.254 13.418 24.670 1.00 42.59 97 VAL A C 1
ATOM 763 O O . VAL A 1 99 ? 47.754 14.377 24.089 1.00 43.52 97 VAL A O 1
ATOM 767 N N . LEU A 1 100 ? 47.379 13.209 25.981 1.00 42.04 98 LEU A N 1
ATOM 768 C CA . LEU A 1 100 ? 48.115 14.122 26.850 1.00 41.98 98 LEU A CA 1
ATOM 769 C C . LEU A 1 100 ? 49.554 14.321 26.371 1.00 41.74 98 LEU A C 1
ATOM 770 O O . LEU A 1 100 ? 50.107 15.427 26.453 1.00 39.78 98 LEU A O 1
ATOM 775 N N . SER A 1 101 ? 50.159 13.247 25.873 1.00 43.67 99 SER A N 1
ATOM 776 C CA . SER A 1 101 ? 51.519 13.319 25.348 1.00 42.91 99 SER A CA 1
ATOM 777 C C . SER A 1 101 ? 51.469 14.087 24.030 1.00 45.08 99 SER A C 1
ATOM 778 O O . SER A 1 101 ? 52.254 15.003 23.792 1.00 44.65 99 SER A O 1
ATOM 781 N N . LEU A 1 102 ? 50.530 13.692 23.182 1.00 47.61 100 LEU A N 1
ATOM 782 C CA . LEU A 1 102 ? 50.356 14.315 21.880 1.00 49.66 100 LEU A CA 1
ATOM 783 C C . LEU A 1 102 ? 50.123 15.800 22.054 1.00 50.08 100 LEU A C 1
ATOM 784 O O . LEU A 1 102 ? 50.408 16.589 21.154 1.00 47.90 100 LEU A O 1
ATOM 789 N N . LEU A 1 103 ? 49.601 16.180 23.219 1.00 51.06 101 LEU A N 1
ATOM 790 C CA . LEU A 1 103 ? 49.316 17.577 23.489 1.00 52.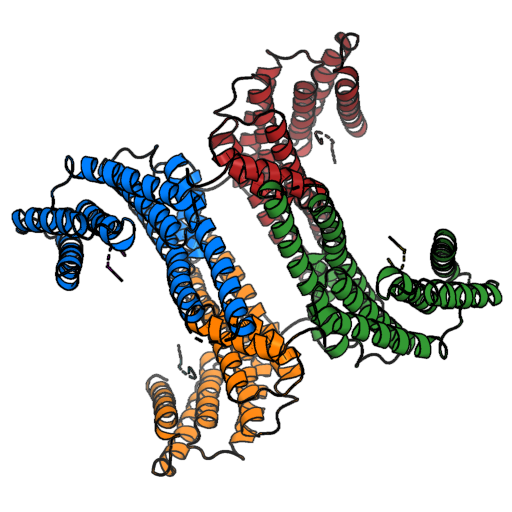12 101 LEU A CA 1
ATOM 791 C C . LEU A 1 103 ? 50.520 18.343 23.978 1.00 53.46 101 LEU A C 1
ATOM 792 O O . LEU A 1 103 ? 50.904 19.350 23.397 1.00 54.15 101 LEU A O 1
ATOM 797 N N . GLU A 1 104 ? 51.126 17.853 25.045 1.00 53.74 102 GLU A N 1
ATOM 798 C CA . GLU A 1 104 ? 52.277 18.519 25.631 1.00 52.35 102 GLU A CA 1
ATOM 799 C C . GLU A 1 104 ? 53.535 18.502 24.772 1.00 52.11 102 GLU A C 1
ATOM 800 O O . GLU A 1 104 ? 54.332 19.428 24.821 1.00 50.18 102 GLU A O 1
ATOM 806 N N . LYS A 1 105 ? 53.694 17.463 23.966 1.00 52.48 103 LYS A N 1
ATOM 807 C CA . LYS A 1 105 ? 54.883 17.321 23.131 1.00 52.73 103 LYS A CA 1
ATOM 808 C C . LYS A 1 105 ? 54.798 17.885 21.715 1.00 52.02 103 LYS A C 1
ATOM 809 O O . LYS A 1 105 ? 55.802 18.355 21.170 1.00 51.25 103 LYS A O 1
ATOM 815 N N . PHE A 1 106 ? 53.612 17.836 21.117 1.00 52.81 104 PHE A N 1
ATOM 816 C CA . PHE A 1 106 ? 53.430 18.340 19.756 1.00 54.26 104 PHE A CA 1
ATOM 817 C C . PHE A 1 106 ? 52.415 19.476 19.645 1.00 54.77 104 PHE A C 1
ATOM 818 O O . PHE A 1 106 ? 52.775 20.593 19.320 1.00 54.27 104 PHE A O 1
ATOM 826 N N . LEU A 1 107 ? 51.148 19.185 19.915 1.00 56.49 105 LEU A N 1
ATOM 827 C CA . LEU A 1 107 ? 50.094 20.187 19.806 1.00 58.26 105 LEU A CA 1
ATOM 828 C C . LEU A 1 107 ? 50.320 21.527 20.495 1.00 60.59 105 LEU A C 1
ATOM 829 O O . LEU A 1 107 ? 50.524 22.532 19.821 1.00 59.93 105 LEU A O 1
ATOM 834 N N . ILE A 1 108 ? 50.290 21.551 21.825 1.00 62.55 106 ILE A N 1
ATOM 835 C CA . ILE A 1 108 ? 50.449 22.800 22.572 1.00 64.00 106 ILE A CA 1
ATOM 836 C C . ILE A 1 108 ? 51.688 23.641 22.236 1.00 65.63 106 ILE A C 1
ATOM 837 O O . ILE A 1 108 ? 51.570 24.804 21.833 1.00 66.06 106 ILE A O 1
ATOM 842 N N . PRO A 1 109 ? 52.893 23.071 22.378 1.00 66.41 107 PRO A N 1
ATOM 843 C CA . PRO A 1 109 ? 54.108 23.839 22.074 1.00 66.76 107 PRO A CA 1
ATOM 844 C C . PRO A 1 109 ? 54.169 24.343 20.641 1.00 68.29 107 PRO A C 1
ATOM 845 O O . PRO A 1 109 ? 54.952 25.223 20.313 1.00 68.40 107 PRO A O 1
ATOM 849 N N . ASN A 1 110 ? 53.325 23.778 19.795 1.00 68.99 108 ASN A N 1
ATOM 850 C CA . ASN A 1 110 ? 53.309 24.131 18.391 1.00 70.84 108 ASN A CA 1
ATOM 851 C C . ASN A 1 110 ? 51.914 24.556 17.924 1.00 71.73 108 ASN A C 1
ATOM 852 O O . ASN A 1 110 ? 51.214 23.808 17.222 1.00 71.81 108 ASN A O 1
ATOM 857 N N . ALA A 1 111 ? 51.522 25.762 18.328 1.00 71.59 109 ALA A N 1
ATOM 858 C CA . ALA A 1 111 ? 50.226 26.340 17.974 1.00 70.62 109 ALA A CA 1
ATOM 859 C C . ALA A 1 111 ? 50.311 27.853 18.113 1.00 70.06 109 ALA A C 1
ATOM 860 O O . ALA A 1 111 ? 50.458 28.376 19.216 1.00 69.57 109 ALA A O 1
ATOM 862 N N . SER A 1 112 ? 50.223 28.552 16.988 1.00 80.22 110 SER A N 1
ATOM 863 C CA . SER A 1 112 ? 50.295 30.007 16.985 1.00 80.65 110 SER A CA 1
ATOM 864 C C . SER A 1 112 ? 49.020 30.628 17.553 1.00 81.67 110 SER A C 1
ATOM 865 O O . SER A 1 112 ? 49.036 31.244 18.621 1.00 81.86 110 SER A O 1
ATOM 868 N N . GLN A 1 113 ? 47.919 30.452 16.830 1.00 65.08 111 GLN A N 1
ATOM 869 C CA . GLN A 1 113 ? 46.608 30.979 17.215 1.00 65.50 111 GLN A CA 1
ATOM 870 C C . GLN A 1 113 ? 46.307 30.833 18.703 1.00 64.97 111 GLN A C 1
ATOM 871 O O . GLN A 1 113 ? 46.212 29.719 19.214 1.00 63.73 111 GLN A O 1
ATOM 877 N N . ALA A 1 114 ? 46.139 31.956 19.393 1.00 65.65 112 ALA A N 1
ATOM 878 C CA . ALA A 1 114 ? 45.844 31.917 20.820 1.00 68.02 112 ALA A CA 1
ATOM 879 C C . ALA A 1 114 ? 44.639 31.022 21.083 1.00 68.95 112 ALA A C 1
ATOM 880 O O . ALA A 1 114 ? 44.556 30.386 22.135 1.00 68.02 112 ALA A O 1
ATOM 882 N N . GLU A 1 115 ? 43.714 30.967 20.123 1.00 70.12 113 GLU A N 1
ATOM 883 C CA . GLU A 1 115 ? 42.512 30.145 20.262 1.00 70.17 113 GLU A CA 1
ATOM 884 C C . GLU A 1 115 ? 42.865 28.670 20.110 1.00 68.62 113 GLU A C 1
ATOM 885 O O . GLU A 1 115 ? 42.055 27.791 20.399 1.00 67.12 113 GLU A O 1
ATOM 891 N N . SER A 1 116 ? 44.085 28.415 19.648 1.00 68.20 114 SER A N 1
ATOM 892 C CA . SER A 1 116 ? 44.589 27.061 19.496 1.00 67.75 114 SER A CA 1
ATOM 893 C C . SER A 1 116 ? 45.262 26.748 20.822 1.00 67.63 114 SER A C 1
ATOM 894 O O . SER A 1 116 ? 45.088 25.672 21.389 1.00 67.94 114 SER A O 1
ATOM 897 N N . LYS A 1 117 ? 46.023 27.715 21.318 1.00 67.39 115 LYS A N 1
ATOM 898 C CA . LYS A 1 117 ? 46.720 27.568 22.583 1.00 67.01 115 LYS A CA 1
ATOM 899 C C . LYS A 1 117 ? 45.757 27.389 23.748 1.00 65.50 115 LYS A C 1
ATOM 900 O O . LYS A 1 117 ? 46.136 26.874 24.797 1.00 65.15 115 LYS A O 1
ATOM 906 N N . VAL A 1 118 ? 44.515 27.823 23.571 1.00 62.27 116 VAL A N 1
ATOM 907 C CA . VAL A 1 118 ? 43.511 27.686 24.623 1.00 60.06 116 VAL A CA 1
ATOM 908 C C . VAL A 1 118 ? 42.661 26.448 24.325 1.00 57.44 116 VAL A C 1
ATOM 909 O O . VAL A 1 118 ? 42.084 25.841 25.224 1.00 55.52 116 VAL A O 1
ATOM 913 N N . PHE A 1 119 ? 42.607 26.068 23.055 1.00 52.79 117 PHE A N 1
ATOM 914 C CA . PHE A 1 119 ? 41.843 24.904 22.646 1.00 48.69 117 PHE A CA 1
ATOM 915 C C . PHE A 1 119 ? 42.573 23.637 23.057 1.00 48.68 117 PHE A C 1
ATOM 916 O O . PHE A 1 119 ? 42.002 22.750 23.690 1.00 47.92 117 PHE A O 1
ATOM 924 N N . TYR A 1 120 ? 43.838 23.548 22.668 1.00 48.57 118 TYR A N 1
ATOM 925 C CA . TYR A 1 120 ? 44.642 22.383 22.999 1.00 49.43 118 TYR A CA 1
ATOM 926 C C . TYR A 1 120 ? 44.797 22.323 24.507 1.00 51.30 118 TYR A C 1
ATOM 927 O O . TYR A 1 120 ? 44.726 21.249 25.104 1.00 53.02 118 TYR A O 1
ATOM 936 N N . LEU A 1 121 ? 44.984 23.489 25.116 1.00 51.29 119 LEU A N 1
ATOM 937 C CA . LEU A 1 121 ? 45.162 23.564 26.555 1.00 51.87 119 LEU A CA 1
ATOM 938 C C . LEU A 1 121 ? 43.893 23.178 27.306 1.00 51.60 119 LEU A C 1
ATOM 939 O O . LEU A 1 121 ? 43.955 22.707 28.445 1.00 51.21 119 LEU A O 1
ATOM 944 N N . LYS A 1 122 ? 42.739 23.382 26.678 1.00 51.94 120 LYS A N 1
ATOM 945 C CA . LYS A 1 122 ? 41.482 22.996 27.306 1.00 50.55 120 LYS A CA 1
ATOM 946 C C . LYS A 1 122 ? 41.506 21.480 27.323 1.00 50.18 120 LYS A C 1
ATOM 947 O O . LYS A 1 122 ? 41.232 20.858 28.346 1.00 49.42 120 LYS A O 1
ATOM 953 N N . MET A 1 123 ? 41.854 20.894 26.178 1.00 49.27 121 MET A N 1
ATOM 954 C CA . MET A 1 123 ? 41.932 19.447 26.067 1.00 47.52 121 MET A CA 1
ATOM 955 C C . MET A 1 123 ? 42.811 18.894 27.166 1.00 45.80 121 MET A C 1
ATOM 956 O O . MET A 1 123 ? 42.422 17.959 27.859 1.00 42.46 121 MET A O 1
ATOM 961 N N . LYS A 1 124 ? 44.006 19.472 27.301 1.00 45.89 122 LYS A N 1
ATOM 962 C CA . LYS A 1 124 ? 44.971 19.049 28.313 1.00 45.83 122 LYS A CA 1
ATOM 963 C C . LYS A 1 124 ? 44.287 19.043 29.659 1.00 45.38 122 LYS A C 1
ATOM 964 O O . LYS A 1 124 ? 44.444 18.108 30.428 1.00 46.00 122 LYS A O 1
ATOM 970 N N . GLY A 1 125 ? 43.512 20.083 29.935 1.00 44.77 123 GLY A N 1
ATOM 971 C CA . GLY A 1 125 ? 42.827 20.143 31.206 1.00 45.25 123 GLY A CA 1
ATOM 972 C C . GLY A 1 125 ? 41.781 19.065 31.293 1.00 45.72 123 GLY A C 1
ATOM 973 O O . GLY A 1 125 ? 41.555 18.481 32.361 1.00 46.50 123 GLY A O 1
ATOM 974 N N . ASP A 1 126 ? 41.148 18.809 30.149 1.00 45.73 124 ASP A N 1
ATOM 975 C CA . ASP A 1 126 ? 40.087 17.804 30.031 1.00 46.60 124 ASP A CA 1
ATOM 976 C C . ASP A 1 126 ? 40.563 16.376 30.284 1.00 48.08 124 ASP A C 1
ATOM 977 O O . ASP A 1 126 ? 40.073 15.701 31.199 1.00 47.81 124 ASP A O 1
ATOM 982 N N . TYR A 1 127 ? 41.515 15.921 29.470 1.00 49.65 125 TYR A N 1
ATOM 983 C CA . TYR A 1 127 ? 42.030 14.568 29.606 1.00 50.50 125 TYR A CA 1
ATOM 984 C C . TYR A 1 127 ? 42.719 14.278 30.933 1.00 49.12 125 TYR A C 1
ATOM 985 O O . TYR A 1 127 ? 42.666 13.146 31.411 1.00 47.29 125 TYR A O 1
ATOM 994 N N . TYR A 1 128 ? 43.354 15.280 31.538 1.00 48.80 126 TYR A N 1
ATOM 995 C CA . TYR A 1 128 ? 43.996 15.077 32.843 1.00 49.75 126 TYR A CA 1
ATOM 996 C C . TYR A 1 128 ? 42.877 14.877 33.871 1.00 50.20 126 TYR A C 1
ATOM 997 O O . TYR A 1 128 ? 43.036 14.162 34.861 1.00 49.45 126 TYR A O 1
ATOM 1006 N N . ARG A 1 129 ? 41.735 15.505 33.606 1.00 51.51 127 ARG A N 1
ATOM 1007 C CA . ARG A 1 129 ? 40.579 15.394 34.477 1.00 52.96 127 ARG A CA 1
ATOM 1008 C C . ARG A 1 129 ? 39.919 14.019 34.395 1.00 55.83 127 ARG A C 1
ATOM 1009 O O . ARG A 1 129 ? 39.445 13.508 35.407 1.00 58.67 127 ARG A O 1
ATOM 1017 N N . TYR A 1 130 ? 39.867 13.431 33.195 1.00 56.55 128 TYR A N 1
ATOM 1018 C CA . TYR A 1 130 ? 39.273 12.096 33.016 1.00 56.20 128 TYR A CA 1
ATOM 1019 C C . TYR A 1 130 ? 40.189 11.081 33.694 1.00 55.41 128 TYR A C 1
ATOM 1020 O O . TYR A 1 130 ? 39.740 10.032 34.183 1.00 54.53 128 TYR A O 1
ATOM 1029 N N . LEU A 1 131 ? 41.481 11.418 33.689 1.00 54.13 129 LEU A N 1
ATOM 1030 C CA . LEU A 1 131 ? 42.542 10.607 34.273 1.00 52.68 129 LEU A CA 1
ATOM 1031 C C . LEU A 1 131 ? 42.462 10.739 35.789 1.00 54.09 129 LEU A C 1
ATOM 1032 O O . LEU A 1 131 ? 42.928 9.867 36.521 1.00 53.90 129 LEU A O 1
ATOM 1037 N N . ALA A 1 132 ? 41.859 11.841 36.238 1.00 55.38 130 ALA A N 1
ATOM 1038 C CA . ALA A 1 132 ? 41.672 12.122 37.655 1.00 56.28 130 ALA A CA 1
ATOM 1039 C C . ALA A 1 132 ? 40.394 11.447 38.149 1.00 57.87 130 ALA A C 1
ATOM 1040 O O . ALA A 1 132 ? 40.330 11.004 39.294 1.00 57.19 130 ALA A O 1
ATOM 1042 N N . GLU A 1 133 ? 39.382 11.373 37.283 1.00 59.77 131 GLU A N 1
ATOM 1043 C CA . GLU A 1 133 ? 38.116 10.728 37.629 1.00 63.36 131 GLU A CA 1
ATOM 1044 C C . GLU A 1 133 ? 38.373 9.281 38.048 1.00 65.11 131 GLU A C 1
ATOM 1045 O O . GLU A 1 133 ? 38.068 8.890 39.170 1.00 65.04 131 GLU A O 1
ATOM 1051 N N . VAL A 1 134 ? 38.938 8.497 37.132 1.00 66.57 132 VAL A N 1
ATOM 1052 C CA . VAL A 1 134 ? 39.249 7.090 37.378 1.00 67.02 132 VAL A CA 1
ATOM 1053 C C . VAL A 1 134 ? 40.465 6.959 38.276 1.00 68.47 132 VAL A C 1
ATOM 1054 O O . VAL A 1 134 ? 40.758 5.877 38.783 1.00 68.37 132 VAL A O 1
ATOM 1058 N N . ALA A 1 135 ? 41.182 8.063 38.456 1.00 70.36 133 ALA A N 1
ATOM 1059 C CA . ALA A 1 135 ? 42.363 8.073 39.318 1.00 71.82 133 ALA A CA 1
ATOM 1060 C C . ALA A 1 135 ? 41.979 7.717 40.754 1.00 72.75 133 ALA A C 1
ATOM 1061 O O . ALA A 1 135 ? 40.949 8.156 41.276 1.00 72.73 133 ALA A O 1
ATOM 1063 N N . ALA A 1 136 ? 42.817 6.911 41.386 1.00 74.14 134 ALA A N 1
ATOM 1064 C CA . ALA A 1 136 ? 42.592 6.494 42.759 1.00 76.41 134 ALA A CA 1
ATOM 1065 C C . ALA A 1 136 ? 43.937 6.549 43.472 1.00 77.09 134 ALA A C 1
ATOM 1066 O O . ALA A 1 136 ? 44.985 6.616 42.824 1.00 76.68 134 ALA A O 1
ATOM 1068 N N . GLY A 1 137 ? 43.915 6.541 44.800 1.00 77.09 135 GLY A N 1
ATOM 1069 C CA . GLY A 1 137 ? 45.163 6.560 45.537 1.00 76.12 135 GLY A CA 1
ATOM 1070 C C . GLY A 1 137 ? 45.773 7.919 45.801 1.00 75.59 135 GLY A C 1
ATOM 1071 O O . GLY A 1 137 ? 45.079 8.933 45.836 1.00 75.24 135 GLY A O 1
ATOM 1072 N N . ASP A 1 138 ? 47.092 7.925 45.973 1.00 75.21 136 ASP A N 1
ATOM 1073 C CA . ASP A 1 138 ? 47.848 9.133 46.288 1.00 74.55 136 ASP A CA 1
ATOM 1074 C C . ASP A 1 138 ? 48.172 9.990 45.089 1.00 72.88 136 ASP A C 1
ATOM 1075 O O . ASP A 1 138 ? 47.975 11.209 45.115 1.00 72.22 136 ASP A O 1
ATOM 1080 N N . ASP A 1 139 ? 48.687 9.354 44.047 1.00 71.81 137 ASP A N 1
ATOM 1081 C CA . ASP A 1 139 ? 49.017 10.058 42.820 1.00 69.56 137 ASP A CA 1
ATOM 1082 C C . ASP A 1 139 ? 47.821 10.902 42.343 1.00 68.42 137 ASP A C 1
ATOM 1083 O O . ASP A 1 139 ? 47.959 11.760 41.466 1.00 66.27 137 ASP A O 1
ATOM 1088 N N . LYS A 1 140 ? 46.655 10.654 42.938 1.00 67.34 138 LYS A N 1
ATOM 1089 C CA . LYS A 1 140 ? 45.422 11.365 42.605 1.00 66.61 138 LYS A CA 1
ATOM 1090 C C . LYS A 1 140 ? 45.602 12.881 42.681 1.00 65.37 138 LYS A C 1
ATOM 1091 O O . LYS A 1 140 ? 45.630 13.563 41.654 1.00 63.22 138 LYS A O 1
ATOM 1097 N N . LYS A 1 141 ? 45.737 13.401 43.898 1.00 64.26 139 LYS A N 1
ATOM 1098 C CA . LYS A 1 141 ? 45.904 14.836 44.109 1.00 63.29 139 LYS A CA 1
ATOM 1099 C C . LYS A 1 141 ? 46.845 15.472 43.085 1.00 61.43 139 LYS A C 1
ATOM 1100 O O . LYS A 1 141 ? 46.699 16.646 42.727 1.00 60.38 139 LYS A O 1
ATOM 1106 N N . GLY A 1 142 ? 47.805 14.688 42.612 1.00 59.48 140 GLY A N 1
ATOM 1107 C CA . GLY A 1 142 ? 48.766 15.194 41.650 1.00 59.39 140 GLY A CA 1
ATOM 1108 C C . GLY A 1 142 ? 48.215 15.426 40.255 1.00 58.38 140 GLY A C 1
ATOM 1109 O O . GLY A 1 142 ? 48.571 16.410 39.597 1.00 56.37 140 GLY A O 1
ATOM 1110 N N . ILE A 1 143 ? 47.351 14.523 39.798 1.00 57.72 141 ILE A N 1
ATOM 1111 C CA . ILE A 1 143 ? 46.764 14.642 38.470 1.00 56.52 141 ILE A CA 1
ATOM 1112 C C . ILE A 1 143 ? 45.644 15.671 38.500 1.00 58.18 141 ILE A C 1
ATOM 1113 O O . ILE A 1 143 ? 45.353 16.313 37.493 1.00 57.46 141 ILE A O 1
ATOM 1118 N N . VAL A 1 144 ? 45.026 15.820 39.668 1.00 60.10 142 VAL A N 1
ATOM 1119 C CA . VAL A 1 144 ? 43.941 16.771 39.847 1.00 60.65 142 VAL A CA 1
ATOM 1120 C C . VAL A 1 144 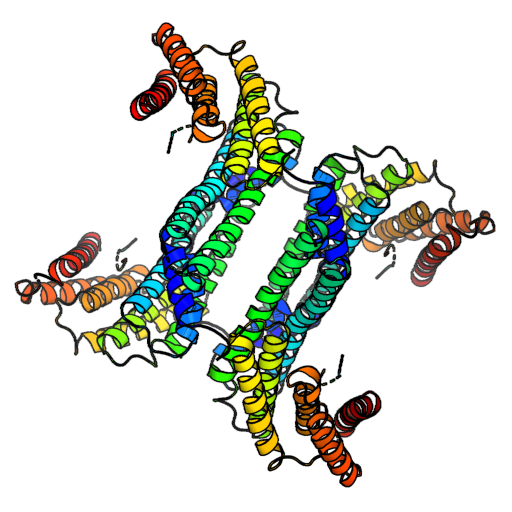? 44.510 18.160 39.706 1.00 62.14 142 VAL A C 1
ATOM 1121 O O . VAL A 1 144 ? 43.820 19.099 39.309 1.00 62.86 142 VAL A O 1
ATOM 1125 N N . ASP A 1 145 ? 45.788 18.278 40.022 1.00 63.09 143 ASP A N 1
ATOM 1126 C CA . ASP A 1 145 ? 46.467 19.557 39.956 1.00 64.42 143 ASP A CA 1
ATOM 1127 C C . ASP A 1 145 ? 46.893 19.908 38.535 1.00 64.54 143 ASP A C 1
ATOM 1128 O O . ASP A 1 145 ? 46.786 21.056 38.102 1.00 65.16 143 ASP A O 1
ATOM 1133 N N . GLN A 1 146 ? 47.378 18.909 37.811 1.00 64.97 144 GLN A N 1
ATOM 1134 C CA . GLN A 1 146 ? 47.808 19.095 36.429 1.00 65.91 144 GLN A CA 1
ATOM 1135 C C . GLN A 1 146 ? 46.665 19.640 35.592 1.00 64.85 144 GLN A C 1
ATOM 1136 O O . GLN A 1 146 ? 46.883 20.372 34.632 1.00 63.82 144 GLN A O 1
ATOM 1142 N N . SER A 1 147 ? 45.446 19.261 35.966 1.00 62.99 145 SER A N 1
ATOM 1143 C CA . SER A 1 147 ? 44.234 19.693 35.268 1.00 61.89 145 SER A CA 1
ATOM 1144 C C . SER A 1 147 ? 43.913 21.152 35.594 1.00 62.24 145 SER A C 1
ATOM 1145 O O . SER A 1 147 ? 43.794 21.999 34.700 1.00 63.71 145 SER A O 1
ATOM 1148 N N . GLN A 1 148 ? 43.771 21.434 36.887 1.00 60.68 146 GLN A N 1
ATOM 1149 C CA . GLN A 1 148 ? 43.466 22.777 37.350 1.00 59.52 146 GLN A CA 1
ATOM 1150 C C . GLN A 1 148 ? 44.374 23.763 36.640 1.00 60.10 146 GLN A C 1
ATOM 1151 O O . GLN A 1 148 ? 43.900 24.710 36.013 1.00 60.45 146 GLN A O 1
ATOM 1157 N N . GLN A 1 149 ? 45.679 23.522 36.722 1.00 60.50 147 GLN A N 1
ATOM 1158 C CA . GLN A 1 149 ? 46.667 24.393 36.087 1.00 61.37 147 GLN A CA 1
ATOM 1159 C C . GLN A 1 149 ? 46.514 24.540 34.568 1.00 60.43 147 GLN A C 1
ATOM 1160 O O . GLN A 1 149 ? 46.581 25.654 34.033 1.00 59.30 147 GLN A O 1
ATOM 1166 N N . ALA A 1 150 ? 46.329 23.416 33.876 1.00 60.76 148 ALA A N 1
ATOM 1167 C CA . ALA A 1 150 ? 46.161 23.436 32.426 1.00 61.81 148 ALA A CA 1
ATOM 1168 C C . ALA A 1 150 ? 44.910 24.240 32.069 1.00 61.93 148 ALA A C 1
ATOM 1169 O O . ALA A 1 150 ? 44.927 25.003 31.112 1.00 61.13 148 ALA A O 1
ATOM 1171 N N . TYR A 1 151 ? 43.836 24.066 32.845 1.00 61.86 149 TYR A N 1
ATOM 1172 C CA . TYR A 1 151 ? 42.583 24.794 32.628 1.00 62.95 149 TYR A CA 1
ATOM 1173 C C . TYR A 1 151 ? 42.791 26.291 32.900 1.00 64.61 149 TYR A C 1
ATOM 1174 O O . TYR A 1 151 ? 42.405 27.140 32.087 1.00 64.59 149 TYR A O 1
ATOM 1183 N N . GLN A 1 152 ? 43.402 26.606 34.045 1.00 67.28 150 GLN A N 1
ATOM 1184 C CA . GLN A 1 152 ? 43.674 27.992 34.446 1.00 68.75 150 GLN A CA 1
ATOM 1185 C C . GLN A 1 152 ? 44.558 28.693 33.419 1.00 69.23 150 GLN A C 1
ATOM 1186 O O . GLN A 1 152 ? 44.285 29.822 33.018 1.00 70.01 150 GLN A O 1
ATOM 1192 N N . GLU A 1 153 ? 45.616 28.008 33.002 1.00 70.12 151 GLU A N 1
ATOM 1193 C CA . GLU A 1 153 ? 46.544 28.539 32.012 1.00 71.61 151 GLU A CA 1
ATOM 1194 C C . GLU A 1 153 ? 45.790 28.884 30.723 1.00 73.02 151 GLU A C 1
ATOM 1195 O O . GLU A 1 153 ? 46.223 29.735 29.947 1.00 72.84 151 GLU A O 1
ATOM 1201 N N . ALA A 1 154 ? 44.659 28.220 30.504 1.00 74.50 152 ALA A N 1
ATOM 1202 C CA . ALA A 1 154 ? 43.848 28.453 29.314 1.00 74.68 152 ALA A CA 1
ATOM 1203 C C . ALA A 1 154 ? 42.793 29.511 29.593 1.00 74.98 152 ALA A C 1
ATOM 1204 O O . ALA A 1 154 ? 42.538 30.378 28.748 1.00 75.57 152 ALA A O 1
ATOM 1206 N N . PHE A 1 155 ? 42.181 29.440 30.776 1.00 74.93 153 PHE A N 1
ATOM 1207 C CA . PHE A 1 155 ? 41.149 30.403 31.147 1.00 75.75 153 PHE A CA 1
ATOM 1208 C C . PHE A 1 155 ? 41.713 31.809 31.057 1.00 74.88 153 PHE A C 1
ATOM 1209 O O . PHE A 1 155 ? 41.130 32.676 30.417 1.00 75.37 153 PHE A O 1
ATOM 1217 N N . GLU A 1 156 ? 42.857 32.025 31.694 1.00 73.24 154 GLU A N 1
ATOM 1218 C CA . GLU A 1 156 ? 43.492 33.333 31.671 1.00 71.89 154 GLU A CA 1
ATOM 1219 C C . GLU A 1 156 ? 43.857 33.767 30.264 1.00 70.95 154 GLU A C 1
ATOM 1220 O O . GLU A 1 156 ? 43.851 34.957 29.979 1.00 72.30 154 GLU A O 1
ATOM 1226 N N . ILE A 1 157 ? 44.170 32.822 29.383 1.00 68.66 155 ILE A N 1
ATOM 1227 C CA . ILE A 1 157 ? 44.520 33.187 28.013 1.00 67.96 155 ILE A CA 1
ATOM 1228 C C . ILE A 1 157 ? 43.298 33.652 27.246 1.00 68.44 155 ILE A C 1
ATOM 1229 O O . ILE A 1 157 ? 43.379 34.607 26.476 1.00 67.01 155 ILE A O 1
ATOM 1234 N N . SER A 1 158 ? 42.175 32.966 27.446 1.00 69.60 156 SER A N 1
ATOM 1235 C CA . SER A 1 158 ? 40.935 33.327 26.768 1.00 71.80 156 SER A CA 1
ATOM 1236 C C . SER A 1 158 ? 40.339 34.545 27.466 1.00 73.21 156 SER A C 1
ATOM 1237 O O . SER A 1 158 ? 39.736 35.414 26.831 1.00 72.48 156 SER A O 1
ATOM 1240 N N . LYS A 1 159 ? 40.523 34.593 28.783 1.00 74.60 157 LYS A N 1
ATOM 1241 C CA . LYS A 1 159 ? 40.032 35.688 29.616 1.00 75.92 157 LYS A CA 1
ATOM 1242 C C . LYS A 1 159 ? 40.860 36.935 29.330 1.00 76.64 157 LYS A C 1
ATOM 1243 O O . LYS A 1 159 ? 40.858 37.874 30.124 1.00 76.92 157 LYS A O 1
ATOM 1249 N N . LYS A 1 160 ? 41.570 36.928 28.201 1.00 78.43 158 LYS A N 1
ATOM 1250 C CA . LYS A 1 160 ? 42.415 38.048 27.786 1.00 79.71 158 LYS A CA 1
ATOM 1251 C C . LYS A 1 160 ? 42.658 37.940 26.290 1.00 79.61 158 LYS A C 1
ATOM 1252 O O . LYS A 1 160 ? 43.615 38.507 25.779 1.00 79.64 158 LYS A O 1
ATOM 1258 N N . GLU A 1 161 ? 41.791 37.218 25.589 1.00 79.08 159 GLU A N 1
ATOM 1259 C CA . GLU A 1 161 ? 41.967 37.020 24.149 1.00 78.96 159 GLU A CA 1
ATOM 1260 C C . GLU A 1 161 ? 40.710 36.685 23.350 1.00 78.00 159 GLU A C 1
ATOM 1261 O O . GLU A 1 161 ? 40.737 36.700 22.121 1.00 78.02 159 GLU A O 1
ATOM 1267 N N . MET A 1 162 ? 39.616 36.372 24.032 1.00 76.85 160 MET A N 1
ATOM 1268 C CA . MET A 1 162 ? 38.398 36.013 23.326 1.00 76.33 160 MET A CA 1
ATOM 1269 C C . MET A 1 162 ? 37.146 36.581 23.961 1.00 77.02 160 MET A C 1
ATOM 1270 O O . MET A 1 162 ? 36.989 36.558 25.181 1.00 78.18 160 MET A O 1
ATOM 1275 N N . GLN A 1 163 ? 36.248 37.079 23.120 1.00 77.91 161 GLN A N 1
ATOM 1276 C CA . GLN A 1 163 ? 34.996 37.637 23.607 1.00 79.37 161 GLN A CA 1
ATOM 1277 C C . GLN A 1 163 ? 34.237 36.552 24.382 1.00 79.18 161 GLN A C 1
ATOM 1278 O O . GLN A 1 163 ? 34.195 35.399 23.955 1.00 80.19 161 GLN A O 1
ATOM 1284 N N . PRO A 1 164 ? 33.633 36.905 25.536 1.00 78.80 162 PRO A N 1
ATOM 1285 C CA . PRO A 1 164 ? 32.879 35.947 26.356 1.00 78.00 162 PRO A CA 1
ATOM 1286 C C . PRO A 1 164 ? 31.758 35.222 25.598 1.00 76.64 162 PRO A C 1
ATOM 1287 O O . PRO A 1 164 ? 31.066 34.373 26.167 1.00 76.56 162 PRO A O 1
ATOM 1291 N N . THR A 1 165 ? 31.585 35.561 24.322 1.00 74.55 163 THR A N 1
ATOM 1292 C CA . THR A 1 165 ? 30.551 34.945 23.505 1.00 72.63 163 THR A CA 1
ATOM 1293 C C . THR A 1 165 ? 31.154 33.845 22.648 1.00 72.29 163 THR A C 1
ATOM 1294 O O . THR A 1 165 ? 30.436 33.010 22.117 1.00 72.77 163 THR A O 1
ATOM 1298 N N . HIS A 1 166 ? 32.476 33.849 22.519 1.00 71.35 164 HIS A N 1
ATOM 1299 C CA . HIS A 1 166 ? 33.165 32.845 21.711 1.00 69.67 164 HIS A CA 1
ATOM 1300 C C . HIS A 1 166 ? 32.949 31.474 22.327 1.00 69.84 164 HIS A C 1
ATOM 1301 O O . HIS A 1 166 ? 33.181 31.276 23.513 1.00 69.37 164 HIS A O 1
ATOM 1308 N N . PRO A 1 167 ? 32.521 30.500 21.515 1.00 70.10 165 PRO A N 1
ATOM 1309 C CA . PRO A 1 167 ? 32.265 29.135 21.987 1.00 70.07 165 PRO A CA 1
ATOM 1310 C C . PRO A 1 167 ? 33.416 28.483 22.754 1.00 70.59 165 PRO A C 1
ATOM 1311 O O . PRO A 1 167 ? 33.238 28.034 23.890 1.00 70.45 165 PRO A O 1
ATOM 1315 N N . ILE A 1 168 ? 34.592 28.435 22.136 1.00 70.80 166 ILE A N 1
ATOM 1316 C CA . ILE A 1 168 ? 35.752 27.826 22.770 1.00 69.45 166 ILE A CA 1
ATOM 1317 C C . ILE A 1 168 ? 35.957 28.327 24.197 1.00 68.54 166 ILE A C 1
ATOM 1318 O O . ILE A 1 168 ? 36.161 27.527 25.102 1.00 69.29 166 ILE A O 1
ATOM 1323 N N . ARG A 1 169 ? 35.890 29.639 24.405 1.00 68.09 167 ARG A N 1
ATOM 1324 C CA . ARG A 1 169 ? 36.069 30.175 25.748 1.00 68.06 167 ARG A CA 1
ATOM 1325 C C . ARG A 1 169 ? 34.897 29.822 26.649 1.00 67.51 167 ARG A C 1
ATOM 1326 O O . ARG A 1 169 ? 35.062 29.669 27.857 1.00 66.38 167 ARG A O 1
ATOM 1334 N N . LEU A 1 170 ? 33.710 29.719 26.060 1.00 67.72 168 LEU A N 1
ATOM 1335 C CA . LEU A 1 170 ? 32.511 29.370 26.815 1.00 67.34 168 LEU A CA 1
ATOM 1336 C C . LEU A 1 170 ? 32.669 27.942 27.275 1.00 66.84 168 LEU A C 1
ATOM 1337 O O . LEU A 1 170 ? 32.406 27.620 28.435 1.00 65.84 168 LEU A O 1
ATOM 1342 N N . GLY A 1 171 ? 33.104 27.093 26.349 1.00 67.13 169 GLY A N 1
ATOM 1343 C CA . GLY A 1 171 ? 33.315 25.693 26.663 1.00 68.01 169 GLY A CA 1
ATOM 1344 C C . GLY A 1 171 ? 34.374 25.549 27.732 1.00 67.92 169 GLY A C 1
ATOM 1345 O O . GLY A 1 171 ? 34.232 24.760 28.663 1.00 68.20 169 GLY A O 1
ATOM 1346 N N . LEU A 1 172 ? 35.445 26.319 27.598 1.00 67.14 170 LEU A N 1
ATOM 1347 C CA . LEU A 1 172 ? 36.513 26.276 28.578 1.00 65.95 170 LEU A CA 1
ATOM 1348 C C . LEU A 1 172 ? 35.944 26.575 29.956 1.00 65.84 170 LEU A C 1
ATOM 1349 O O . LEU A 1 172 ? 36.259 25.899 30.932 1.00 64.55 170 LEU A O 1
ATOM 1354 N N . ALA A 1 173 ? 35.103 27.598 30.029 1.00 65.72 171 ALA A N 1
ATOM 1355 C CA . ALA A 1 173 ? 34.493 27.971 31.290 1.00 66.46 171 ALA A CA 1
ATOM 1356 C C . ALA A 1 173 ? 33.608 26.826 31.766 1.00 67.55 171 ALA A C 1
ATOM 1357 O O . ALA A 1 173 ? 33.611 26.469 32.947 1.00 67.75 171 ALA A O 1
ATOM 1359 N N . LEU A 1 174 ? 32.865 26.250 30.829 1.00 67.30 172 LEU A N 1
ATOM 1360 C CA . LEU A 1 174 ? 31.954 25.152 31.119 1.00 67.82 172 LEU A CA 1
ATOM 1361 C C . LEU A 1 174 ? 32.654 23.950 31.728 1.00 68.08 172 LEU A C 1
ATOM 1362 O O . LEU A 1 174 ? 32.294 23.508 32.816 1.00 68.20 172 LEU A O 1
ATOM 1367 N N . ASN A 1 175 ? 33.638 23.411 31.007 1.00 67.49 173 ASN A N 1
ATOM 1368 C CA . ASN A 1 175 ? 34.394 22.245 31.469 1.00 67.25 173 ASN A CA 1
ATOM 1369 C C . ASN A 1 175 ? 35.166 22.591 32.730 1.00 67.24 173 ASN A C 1
ATOM 1370 O O . ASN A 1 175 ? 35.261 21.776 33.651 1.00 66.53 173 ASN A O 1
ATOM 1375 N N . PHE A 1 176 ? 35.705 23.807 32.778 1.00 66.51 174 PHE A N 1
ATOM 1376 C CA . PHE A 1 176 ? 36.458 24.241 33.947 1.00 64.74 174 PHE A CA 1
ATOM 1377 C C . PHE A 1 176 ? 35.559 24.204 35.182 1.00 64.47 174 PHE A C 1
ATOM 1378 O O . PHE A 1 176 ? 35.895 23.566 36.184 1.00 62.98 174 PHE A O 1
ATOM 1386 N N . SER A 1 177 ? 34.416 24.885 35.099 1.00 64.71 175 SER A N 1
ATOM 1387 C CA . SER A 1 177 ? 33.471 24.916 36.211 1.00 64.46 175 SER A CA 1
ATOM 1388 C C . SER A 1 177 ? 33.154 23.496 36.691 1.00 64.97 175 SER A C 1
ATOM 1389 O O . SER A 1 177 ? 33.111 23.234 37.898 1.00 64.41 175 SER A O 1
ATOM 1392 N N . VAL A 1 178 ? 32.960 22.581 35.744 1.00 65.28 176 VAL A N 1
ATOM 1393 C CA . VAL A 1 178 ? 32.649 21.195 36.069 1.00 64.82 176 VAL A CA 1
ATOM 1394 C C . VAL A 1 178 ? 33.825 20.529 36.777 1.00 65.28 176 VAL A C 1
ATOM 1395 O O . VAL A 1 178 ? 33.641 19.636 37.601 1.00 65.58 176 VAL A O 1
ATOM 1399 N N . PHE A 1 179 ? 35.034 20.962 36.446 1.00 65.85 177 PHE A N 1
ATOM 1400 C CA . PHE A 1 179 ? 36.217 20.403 37.075 1.00 66.48 177 PHE A CA 1
ATOM 1401 C C . PHE A 1 179 ? 36.151 20.709 38.564 1.00 67.33 177 PHE A C 1
ATOM 1402 O O . PHE A 1 179 ? 36.383 19.839 39.401 1.00 67.06 177 PHE A O 1
ATOM 1410 N N . TYR A 1 180 ? 35.829 21.960 38.876 1.00 69.17 178 TYR A N 1
ATOM 1411 C CA . TYR A 1 180 ? 35.732 22.420 40.253 1.00 69.66 178 TYR A CA 1
ATOM 1412 C C . TYR A 1 180 ? 34.630 21.726 41.028 1.00 71.14 178 TYR A C 1
ATOM 1413 O O . TYR A 1 180 ? 34.814 21.381 42.192 1.00 69.55 178 TYR A O 1
ATOM 1422 N N . TYR A 1 181 ? 33.482 21.531 40.389 1.00 73.68 179 TYR A N 1
ATOM 1423 C CA . TYR A 1 181 ? 32.353 20.888 41.048 1.00 76.53 179 TYR A CA 1
ATOM 1424 C C . TYR A 1 181 ? 32.610 19.416 41.368 1.00 76.87 179 TYR A C 1
ATOM 1425 O O . TYR A 1 181 ? 32.718 19.039 42.536 1.00 76.74 179 TYR A O 1
ATOM 1434 N N . GLU A 1 182 ? 32.708 18.590 40.329 1.00 77.49 180 GLU A N 1
ATOM 1435 C CA . GLU A 1 182 ? 32.929 17.152 40.489 1.00 78.79 180 GLU A CA 1
ATOM 1436 C C . GLU A 1 182 ? 34.301 16.730 41.018 1.00 79.15 180 GLU A C 1
ATOM 1437 O O . GLU A 1 182 ? 34.397 16.048 42.037 1.00 78.74 180 GLU A O 1
ATOM 1443 N N . ILE A 1 183 ? 35.357 17.135 40.321 1.00 79.16 181 ILE A N 1
ATOM 1444 C CA . ILE A 1 183 ? 36.723 16.771 40.699 1.00 79.53 181 ILE A CA 1
ATOM 1445 C C . ILE A 1 183 ? 37.238 17.378 42.003 1.00 80.21 181 ILE A C 1
ATOM 1446 O O . ILE A 1 183 ? 37.473 16.662 42.982 1.00 79.58 181 ILE A O 1
ATOM 1451 N N . LEU A 1 184 ? 37.424 18.698 41.994 1.00 81.07 182 LEU A N 1
ATOM 1452 C CA . LEU A 1 184 ? 37.950 19.438 43.138 1.00 81.03 182 LEU A CA 1
ATOM 1453 C C . LEU A 1 184 ? 36.904 19.777 44.203 1.00 80.32 182 LEU A C 1
ATOM 1454 O O . LEU A 1 184 ? 36.990 20.829 44.835 1.00 78.96 182 LEU A O 1
ATOM 1459 N N . ASN A 1 185 ? 35.939 18.873 44.407 1.00 24.11 183 ASN A N 1
ATOM 1460 C CA . ASN A 1 185 ? 34.838 19.038 45.378 1.00 27.14 183 ASN A CA 1
ATOM 1461 C C . ASN A 1 185 ? 34.575 20.449 45.915 1.00 29.09 183 ASN A C 1
ATOM 1462 O O . ASN A 1 185 ? 34.283 20.622 47.126 1.00 27.94 183 ASN A O 1
ATOM 1467 N N . SER A 1 186 ? 34.646 21.449 45.038 1.00 24.88 184 SER A N 1
ATOM 1468 C CA . SER A 1 186 ? 34.414 22.824 45.464 1.00 24.78 184 SER A CA 1
ATOM 1469 C C . SER A 1 186 ? 33.132 23.462 44.834 1.00 25.56 184 SER A C 1
ATOM 1470 O O . SER A 1 186 ? 33.216 24.343 43.951 1.00 23.82 184 SER A O 1
ATOM 1473 N N . PRO A 1 187 ? 31.927 23.030 45.292 1.00 27.27 185 PRO A N 1
ATOM 1474 C CA . PRO A 1 187 ? 30.654 23.565 44.775 1.00 25.39 185 PRO A CA 1
ATOM 1475 C C . PRO A 1 187 ? 30.562 25.106 44.830 1.00 23.68 185 PRO A C 1
ATOM 1476 O O . PRO A 1 187 ? 29.623 25.706 44.277 1.00 22.68 185 PRO A O 1
ATOM 1480 N N . GLU A 1 188 ? 31.511 25.744 45.515 1.00 72.70 186 GLU A N 1
ATOM 1481 C CA . GLU A 1 188 ? 31.528 27.203 45.613 1.00 73.51 186 GLU A CA 1
ATOM 1482 C C . GLU A 1 188 ? 32.016 27.737 44.273 1.00 73.66 186 GLU A C 1
ATOM 1483 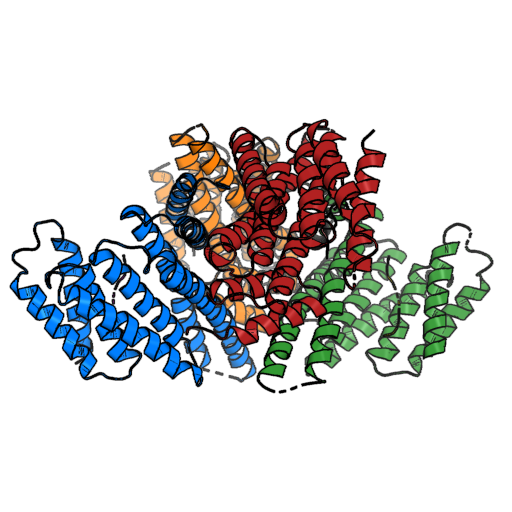O O . GLU A 1 188 ? 31.226 28.175 43.433 1.00 72.00 186 GLU A O 1
ATOM 1489 N N . LYS A 1 189 ? 33.330 27.672 44.087 1.00 74.69 187 LYS A N 1
ATOM 1490 C CA . LYS A 1 189 ? 33.993 28.134 42.873 1.00 77.13 187 LYS A CA 1
ATOM 1491 C C . LYS A 1 189 ? 33.294 27.585 41.623 1.00 78.76 187 LYS A C 1
ATOM 1492 O O . LYS A 1 189 ? 33.403 28.160 40.531 1.00 78.12 187 LYS A O 1
ATOM 1498 N N . ALA A 1 190 ? 32.565 26.483 41.806 1.00 80.81 188 ALA A N 1
ATOM 1499 C CA . ALA A 1 190 ? 31.835 25.801 40.735 1.00 81.20 188 ALA A CA 1
ATOM 1500 C C . ALA A 1 190 ? 30.949 26.714 39.892 1.00 81.46 188 ALA A C 1
ATOM 1501 O O . ALA A 1 190 ? 31.078 26.780 38.664 1.00 81.74 188 ALA A O 1
ATOM 1503 N N . CYS A 1 191 ? 30.038 27.403 40.568 1.00 80.96 189 CYS A N 1
ATOM 1504 C CA . CYS A 1 191 ? 29.110 28.318 39.912 1.00 81.16 189 CYS A CA 1
ATOM 1505 C C . CYS A 1 191 ? 29.795 29.665 39.670 1.00 79.88 189 CYS A C 1
ATOM 1506 O O . CYS A 1 191 ? 29.426 30.406 38.760 1.00 79.43 189 CYS A O 1
ATOM 1509 N N . SER A 1 192 ? 30.795 29.962 40.499 1.00 79.06 190 SER A N 1
ATOM 1510 C CA . SER A 1 192 ? 31.554 31.202 40.407 1.00 78.43 190 SER A CA 1
ATOM 1511 C C . SER A 1 192 ? 31.855 31.554 38.960 1.00 78.84 190 SER A C 1
ATOM 1512 O O . SER A 1 192 ? 31.406 32.583 38.462 1.00 79.25 190 SER A O 1
ATOM 1515 N N . LEU A 1 193 ? 32.611 30.702 38.277 1.00 78.92 191 LEU A N 1
ATOM 1516 C CA . LEU A 1 193 ? 32.948 30.989 36.894 1.00 79.16 191 LEU A CA 1
ATOM 1517 C C . LEU A 1 193 ? 31.817 30.650 35.942 1.00 78.89 191 LEU A C 1
ATOM 1518 O O . LEU A 1 193 ? 31.734 31.214 34.851 1.00 78.75 191 LEU A O 1
ATOM 1523 N N . ALA A 1 194 ? 30.946 29.733 36.351 1.00 78.56 192 ALA A N 1
ATOM 1524 C CA . ALA A 1 194 ? 29.825 29.332 35.510 1.00 78.59 192 ALA A CA 1
ATOM 1525 C C . ALA A 1 194 ? 28.982 30.541 35.138 1.00 78.17 192 ALA A C 1
ATOM 1526 O O . ALA A 1 194 ? 28.800 30.839 33.958 1.00 77.95 192 ALA A O 1
ATOM 1528 N N . LYS A 1 195 ? 28.472 31.236 36.151 1.00 76.94 193 LYS A N 1
ATOM 1529 C CA . LYS A 1 195 ? 27.656 32.430 35.936 1.00 75.83 193 LYS A CA 1
ATOM 1530 C C . LYS A 1 195 ? 28.483 33.469 35.201 1.00 74.84 193 LYS A C 1
ATOM 1531 O O . LYS A 1 195 ? 28.147 33.864 34.092 1.00 74.42 193 LYS A O 1
ATOM 1537 N N . THR A 1 196 ? 29.569 33.900 35.835 1.00 74.58 194 THR A N 1
ATOM 1538 C CA . THR A 1 196 ? 30.471 34.898 35.272 1.00 74.02 194 THR A CA 1
ATOM 1539 C C . THR A 1 196 ? 30.637 34.776 33.758 1.00 73.90 194 THR A C 1
ATOM 1540 O O . THR A 1 196 ? 30.348 35.712 33.020 1.00 73.76 194 THR A O 1
ATOM 1544 N N . ALA A 1 197 ? 31.103 33.620 33.301 1.00 74.46 195 ALA A N 1
ATOM 1545 C CA . ALA A 1 197 ? 31.309 33.397 31.877 1.00 74.15 195 ALA A CA 1
ATOM 1546 C C . ALA A 1 197 ? 29.986 33.433 31.127 1.00 74.10 195 ALA A C 1
ATOM 1547 O O . ALA A 1 197 ? 29.959 33.733 29.934 1.00 73.16 195 ALA A O 1
ATOM 1549 N N . PHE A 1 198 ? 28.898 33.126 31.835 1.00 74.20 196 PHE A N 1
ATOM 1550 C CA . PHE A 1 198 ? 27.548 33.121 31.259 1.00 75.34 196 PHE A CA 1
ATOM 1551 C C . PHE A 1 198 ? 26.968 34.531 31.128 1.00 74.97 196 PHE A C 1
ATOM 1552 O O . PHE A 1 198 ? 26.480 34.908 30.066 1.00 75.16 196 PHE A O 1
ATOM 1560 N N . ASP A 1 199 ? 27.011 35.295 32.218 1.00 74.61 197 ASP A N 1
ATOM 1561 C CA . ASP A 1 199 ? 26.502 36.661 32.221 1.00 74.10 197 ASP A CA 1
ATOM 1562 C C . ASP A 1 199 ? 27.331 37.515 31.271 1.00 75.31 197 ASP A C 1
ATOM 1563 O O . ASP A 1 199 ? 26.792 38.380 30.577 1.00 75.74 197 ASP A O 1
ATOM 1568 N N . GLU A 1 200 ? 28.641 37.276 31.252 1.00 75.72 198 GLU A N 1
ATOM 1569 C CA . GLU A 1 200 ? 29.553 38.008 30.372 1.00 76.66 198 GLU A CA 1
ATOM 1570 C C . GLU A 1 200 ? 29.269 37.687 28.908 1.00 76.56 198 GLU A C 1
ATOM 1571 O O . GLU A 1 200 ? 29.504 38.508 28.024 1.00 76.82 198 GLU A O 1
ATOM 1577 N N . ALA A 1 201 ? 28.777 36.477 28.665 1.00 76.42 199 ALA A N 1
ATOM 1578 C CA . ALA A 1 201 ? 28.450 36.033 27.319 1.00 75.77 199 ALA A CA 1
ATOM 1579 C C . ALA A 1 201 ? 27.120 36.643 26.890 1.00 75.89 199 ALA A C 1
ATOM 1580 O O . ALA A 1 201 ? 26.925 36.935 25.716 1.00 76.86 199 ALA A O 1
ATOM 1582 N N . ILE A 1 202 ? 26.209 36.832 27.843 1.00 76.54 200 ILE A N 1
ATOM 1583 C CA . ILE A 1 202 ? 24.900 37.414 27.553 1.00 76.83 200 ILE A CA 1
ATOM 1584 C C . ILE A 1 202 ? 25.049 38.860 27.101 1.00 77.38 200 ILE A C 1
ATOM 1585 O O . ILE A 1 202 ? 24.345 39.304 26.202 1.00 75.40 200 ILE A O 1
ATOM 1590 N N . ALA A 1 203 ? 25.976 39.582 27.728 1.00 78.59 201 ALA A N 1
ATOM 1591 C CA . ALA A 1 203 ? 26.231 40.977 27.396 1.00 79.10 201 ALA A CA 1
ATOM 1592 C C . ALA A 1 203 ? 26.408 41.225 25.890 1.00 79.79 201 ALA A C 1
ATOM 1593 O O . ALA A 1 203 ? 25.767 42.121 25.338 1.00 78.99 201 ALA A O 1
ATOM 1595 N N . GLU A 1 204 ? 27.266 40.458 25.218 1.00 80.83 202 GLU A N 1
ATOM 1596 C CA . GLU A 1 204 ? 27.457 40.653 23.777 1.00 83.08 202 GLU A CA 1
ATOM 1597 C C . GLU A 1 204 ? 26.635 39.651 22.984 1.00 84.10 202 GLU A C 1
ATOM 1598 O O . GLU A 1 204 ? 26.860 39.466 21.789 1.00 83.86 202 GLU A O 1
ATOM 1604 N N . LEU A 1 205 ? 25.685 39.006 23.657 1.00 85.11 203 LEU A N 1
ATOM 1605 C CA . LEU A 1 205 ? 24.832 38.002 23.030 1.00 86.07 203 LEU A CA 1
ATOM 1606 C C . LEU A 1 205 ? 24.228 38.528 21.734 1.00 87.26 203 LEU A C 1
ATOM 1607 O O . LEU A 1 205 ? 24.064 37.781 20.767 1.00 87.50 203 LEU A O 1
ATOM 1612 N N . ASP A 1 206 ? 23.906 39.819 21.712 1.00 89.03 204 ASP A N 1
ATOM 1613 C CA . ASP A 1 206 ? 23.310 40.437 20.529 1.00 91.73 204 ASP A CA 1
ATOM 1614 C C . ASP A 1 206 ? 24.302 40.593 19.377 1.00 92.64 204 ASP A C 1
ATOM 1615 O O . ASP A 1 206 ? 23.969 41.167 18.343 1.00 93.78 204 ASP A O 1
ATOM 1620 N N . THR A 1 207 ? 25.520 40.085 19.567 1.00 92.32 205 THR A N 1
ATOM 1621 C CA . THR A 1 207 ? 26.566 40.138 18.538 1.00 92.35 205 THR A CA 1
ATOM 1622 C C . THR A 1 207 ? 26.517 38.803 17.808 1.00 91.88 205 THR A C 1
ATOM 1623 O O . THR A 1 207 ? 25.844 38.677 16.772 1.00 90.72 205 THR A O 1
ATOM 1627 N N . LEU A 1 208 ? 27.231 37.825 18.384 1.00 45.51 206 LEU A N 1
ATOM 1628 C CA . LEU A 1 208 ? 27.306 36.467 17.863 1.00 44.54 206 LEU A CA 1
ATOM 1629 C C . LEU A 1 208 ? 26.822 36.507 16.438 1.00 42.98 206 LEU A C 1
ATOM 1630 O O . LEU A 1 208 ? 25.745 35.960 16.154 1.00 65.70 206 LEU A O 1
ATOM 1635 N N . SER A 1 209 ? 27.566 37.167 15.541 1.00 39.26 207 SER A N 1
ATOM 1636 C CA . SER A 1 209 ? 27.110 37.210 14.165 1.00 37.71 207 SER A CA 1
ATOM 1637 C C . SER A 1 209 ? 26.602 35.820 13.910 1.00 34.20 207 SER A C 1
ATOM 1638 O O . SER A 1 209 ? 27.013 34.834 14.587 1.00 19.79 207 SER A O 1
ATOM 1641 N N . GLU A 1 210 ? 25.722 35.747 12.923 1.00 44.25 208 GLU A N 1
ATOM 1642 C CA . GLU A 1 210 ? 25.088 34.503 12.549 1.00 43.44 208 GLU A CA 1
ATOM 1643 C C . GLU A 1 210 ? 26.070 33.327 12.470 1.00 41.61 208 GLU A C 1
ATOM 1644 O O . GLU A 1 210 ? 25.672 32.222 12.092 1.00 41.96 208 GLU A O 1
ATOM 1650 N N . GLU A 1 211 ? 27.332 33.543 12.859 1.00 40.47 209 GLU A N 1
ATOM 1651 C CA . GLU A 1 211 ? 28.312 32.462 12.800 1.00 41.97 209 GLU A CA 1
ATOM 1652 C C . GLU A 1 211 ? 28.515 31.714 14.124 1.00 39.13 209 GLU A C 1
ATOM 1653 O O . GLU A 1 211 ? 28.046 30.576 14.275 1.00 40.05 209 GLU A O 1
ATOM 1659 N N . SER A 1 212 ? 29.242 32.327 15.064 1.00 35.72 210 SER A N 1
ATOM 1660 C CA . SER A 1 212 ? 29.466 31.701 16.387 1.00 34.13 210 SER A CA 1
ATOM 1661 C C . SER A 1 212 ? 28.074 31.330 16.957 1.00 30.49 210 SER A C 1
ATOM 1662 O O . SER A 1 212 ? 27.884 30.254 17.555 1.00 31.32 210 SER A O 1
ATOM 1665 N N . TYR A 1 213 ? 27.120 32.239 16.708 1.00 70.41 211 TYR A N 1
ATOM 1666 C CA . TYR A 1 213 ? 25.713 32.145 17.107 1.00 70.29 211 TYR A CA 1
ATOM 1667 C C . TYR A 1 213 ? 25.246 30.858 17.804 1.00 70.49 211 TYR A C 1
ATOM 1668 O O . TYR A 1 213 ? 25.033 30.849 19.021 1.00 69.97 211 TYR A O 1
ATOM 1677 N N . LYS A 1 214 ? 25.074 29.788 17.028 1.00 71.00 212 LYS A N 1
ATOM 1678 C CA . LYS A 1 214 ? 24.617 28.498 17.551 1.00 70.98 212 LYS A CA 1
ATOM 1679 C C . LYS A 1 214 ? 25.441 27.967 18.715 1.00 71.09 212 LYS A C 1
ATOM 1680 O O . LYS A 1 214 ? 25.010 28.036 19.867 1.00 69.54 212 LYS A O 1
ATOM 1686 N N . ASP A 1 215 ? 26.617 27.421 18.407 1.00 71.25 213 ASP A N 1
ATOM 1687 C CA . ASP A 1 215 ? 27.504 26.853 19.419 1.00 72.61 213 ASP A CA 1
ATOM 1688 C C . ASP A 1 215 ? 27.608 27.720 20.667 1.00 73.89 213 ASP A C 1
ATOM 1689 O O . ASP A 1 215 ? 27.614 27.206 21.792 1.00 74.66 213 ASP A O 1
ATOM 1694 N N . SER A 1 216 ? 27.687 29.031 20.465 1.00 74.23 214 SER A N 1
ATOM 1695 C CA . SER A 1 216 ? 27.778 29.962 21.574 1.00 74.05 214 SER A CA 1
ATOM 1696 C C . SER A 1 216 ? 26.593 29.736 22.511 1.00 73.94 214 SER A C 1
ATOM 1697 O O . SER A 1 216 ? 26.764 29.488 23.708 1.00 74.00 214 SER A O 1
ATOM 1700 N N . THR A 1 217 ? 25.391 29.805 21.950 1.00 73.36 215 THR A N 1
ATOM 1701 C CA . THR A 1 217 ? 24.172 29.610 22.720 1.00 72.46 215 THR A CA 1
ATOM 1702 C C . THR A 1 217 ? 24.085 28.197 23.289 1.00 71.41 215 THR A C 1
ATOM 1703 O O . THR A 1 217 ? 23.756 28.022 24.458 1.00 70.50 215 THR A O 1
ATOM 1707 N N . LEU A 1 218 ? 24.384 27.194 22.469 1.00 69.88 216 LEU A N 1
ATOM 1708 C CA . LEU A 1 218 ? 24.331 25.801 22.915 1.00 69.98 216 LEU A CA 1
ATOM 1709 C C . LEU A 1 218 ? 25.076 25.619 24.236 1.00 70.48 216 LEU A C 1
ATOM 1710 O O . LEU A 1 218 ? 24.553 25.036 25.190 1.00 70.33 216 LEU A O 1
ATOM 1715 N N . ILE A 1 219 ? 26.301 26.130 24.282 1.00 70.39 217 ILE A N 1
ATOM 1716 C CA . ILE A 1 219 ? 27.136 26.027 25.468 1.00 70.84 217 ILE A CA 1
ATOM 1717 C C . ILE A 1 219 ? 26.560 26.791 26.651 1.00 71.16 217 ILE A C 1
ATOM 1718 O O . ILE A 1 219 ? 26.391 26.230 27.728 1.00 70.28 217 ILE A O 1
ATOM 1723 N N . MET A 1 220 ? 26.266 28.072 26.447 1.00 72.26 218 MET A N 1
ATOM 1724 C CA . MET A 1 220 ? 25.685 28.914 27.494 1.00 73.95 218 MET A CA 1
ATOM 1725 C C . MET A 1 220 ? 24.500 28.187 28.116 1.00 74.60 218 MET A C 1
ATOM 1726 O O . MET A 1 220 ? 24.225 28.313 29.309 1.00 73.96 218 MET A O 1
ATOM 1731 N N . GLN A 1 221 ? 23.787 27.440 27.280 1.00 75.87 219 GLN A N 1
ATOM 1732 C CA . GLN A 1 221 ? 22.630 26.687 27.728 1.00 76.99 219 GLN A CA 1
ATOM 1733 C C . GLN A 1 221 ? 23.164 25.683 28.713 1.00 77.54 219 GLN A C 1
ATOM 1734 O O . GLN A 1 221 ? 22.698 25.621 29.842 1.00 79.15 219 GLN A O 1
ATOM 1740 N N . LEU A 1 222 ? 24.158 24.909 28.287 1.00 76.79 220 LEU A N 1
ATOM 1741 C CA . LEU A 1 222 ? 24.763 23.921 29.163 1.00 76.21 220 LEU A CA 1
ATOM 1742 C C . LEU A 1 222 ? 25.337 24.624 30.378 1.00 75.88 220 LEU A C 1
ATOM 1743 O O . LEU A 1 222 ? 25.189 24.154 31.501 1.00 76.23 220 LEU A O 1
ATOM 1748 N N . LEU A 1 223 ? 25.986 25.761 30.144 1.00 75.41 221 LEU A N 1
ATOM 1749 C CA . LEU A 1 223 ? 26.569 26.553 31.224 1.00 76.78 221 LEU A CA 1
ATOM 1750 C C . LEU A 1 223 ? 25.481 26.855 32.223 1.00 77.80 221 LEU A C 1
ATOM 1751 O O . LEU A 1 223 ? 25.690 26.759 33.427 1.00 77.90 221 LEU A O 1
ATOM 1756 N N . ARG A 1 224 ? 24.313 27.222 31.707 1.00 78.49 222 ARG A N 1
ATOM 1757 C CA . ARG A 1 224 ? 23.175 27.541 32.553 1.00 79.68 222 ARG A CA 1
ATOM 1758 C C . ARG A 1 224 ? 22.522 26.292 33.129 1.00 79.73 222 ARG A C 1
ATOM 1759 O O . ARG A 1 224 ? 22.195 26.250 34.313 1.00 79.59 222 ARG A O 1
ATOM 1767 N N . ASP A 1 225 ? 22.324 25.279 32.294 1.00 80.21 223 ASP A N 1
ATOM 1768 C CA . ASP A 1 225 ? 21.718 24.042 32.759 1.00 79.99 223 ASP A CA 1
ATOM 1769 C C . ASP A 1 225 ? 22.514 23.567 33.963 1.00 79.76 223 ASP A C 1
ATOM 1770 O O . ASP A 1 225 ? 21.949 23.060 34.927 1.00 78.55 223 ASP A O 1
ATOM 1775 N N . ASN A 1 226 ? 23.833 23.735 33.899 1.00 79.56 224 ASN A N 1
ATOM 1776 C CA . ASN A 1 226 ? 24.708 23.337 34.997 1.00 79.85 224 ASN A CA 1
ATOM 1777 C C . ASN A 1 226 ? 24.338 24.123 36.245 1.00 80.09 224 ASN A C 1
ATOM 1778 O O . ASN A 1 226 ? 24.023 23.541 37.286 1.00 80.29 224 ASN A O 1
ATOM 1783 N N . LEU A 1 227 ? 24.381 25.450 36.125 1.00 79.67 225 LEU A N 1
ATOM 1784 C CA . LEU A 1 227 ? 24.052 26.360 37.225 1.00 79.07 225 LEU A CA 1
ATOM 1785 C C . LEU A 1 227 ? 22.734 25.983 37.908 1.00 80.10 225 LEU A C 1
ATOM 1786 O O . LEU A 1 227 ? 22.636 25.939 39.142 1.00 81.13 225 LEU A O 1
ATOM 1791 N N . THR A 1 228 ? 21.726 25.714 37.087 1.00 81.00 226 THR A N 1
ATOM 1792 C CA . THR A 1 228 ? 20.405 25.329 37.567 1.00 81.24 226 THR A CA 1
ATOM 1793 C C . THR A 1 228 ? 20.484 24.114 38.486 1.00 81.53 226 THR A C 1
ATOM 1794 O O . THR A 1 228 ? 20.298 24.220 39.700 1.00 81.81 226 THR A O 1
ATOM 1798 N N . LEU A 1 229 ? 20.768 22.961 37.893 1.00 81.58 227 LEU A N 1
ATOM 1799 C CA . LEU A 1 229 ? 20.855 21.729 38.645 1.00 82.51 227 LEU A CA 1
ATOM 1800 C C . LEU A 1 229 ? 21.987 21.678 39.669 1.00 83.40 227 LEU A C 1
ATOM 1801 O O . LEU A 1 229 ? 22.246 20.629 40.252 1.00 84.22 227 LEU A O 1
ATOM 1806 N N . TRP A 1 230 ? 22.655 22.805 39.900 1.00 83.53 228 TRP A N 1
ATOM 1807 C CA . TRP A 1 230 ? 23.709 22.858 40.916 1.00 83.99 228 TRP A CA 1
ATOM 1808 C C . TRP A 1 230 ? 23.121 23.492 42.190 1.00 83.55 228 TRP A C 1
ATOM 1809 O O . TRP A 1 230 ? 23.647 23.313 43.291 1.00 82.16 228 TRP A O 1
ATOM 1820 N N . THR A 1 231 ? 22.019 24.225 42.025 1.00 37.60 229 THR A N 1
ATOM 1821 C CA . THR A 1 231 ? 21.318 24.872 43.137 1.00 46.43 229 THR A CA 1
ATOM 1822 C C . THR A 1 231 ? 20.068 24.036 43.499 1.00 52.75 229 THR A C 1
ATOM 1823 O O . THR A 1 231 ? 19.546 23.301 42.617 1.00 54.31 229 THR A O 1
ATOM 1827 N N . SER A 1 232 ? 19.621 24.129 44.667 1.00 65.23 230 SER A N 1
ATOM 1828 N N . GLY B 1 1 ? 36.324 -28.759 33.088 1.00 46.92 -1 GLY B N 1
ATOM 1829 C CA . GLY B 1 1 ? 36.312 -28.567 34.546 1.00 50.03 -1 GLY B CA 1
ATOM 1830 C C . GLY B 1 1 ? 37.293 -27.458 34.749 1.00 51.29 -1 GLY B C 1
ATOM 1831 O O . GLY B 1 1 ? 37.520 -27.001 35.854 1.00 50.82 -1 GLY B O 1
ATOM 1832 N N . SER B 1 2 ? 37.867 -27.026 33.635 1.00 51.95 0 SER B N 1
ATOM 1833 C CA . SER B 1 2 ? 38.855 -25.958 33.624 1.00 55.31 0 SER B CA 1
ATOM 1834 C C . SER B 1 2 ? 38.310 -24.547 33.827 1.00 58.43 0 SER B C 1
ATOM 1835 O O . SER B 1 2 ? 39.081 -23.591 33.827 1.00 59.57 0 SER B O 1
ATOM 1838 N N . MET B 1 3 ? 36.994 -24.402 33.971 1.00 60.77 1 MET B N 1
ATOM 1839 C CA . MET B 1 3 ? 36.397 -23.078 34.179 1.00 62.98 1 MET B CA 1
ATOM 1840 C C . MET B 1 3 ? 34.902 -23.034 34.579 1.00 65.30 1 MET B C 1
ATOM 1841 O O . MET B 1 3 ? 34.174 -24.024 34.434 1.00 67.00 1 MET B O 1
ATOM 1846 N N . ASP B 1 4 ? 34.468 -21.861 35.060 1.00 66.51 2 ASP B N 1
ATOM 1847 C CA . ASP B 1 4 ? 33.102 -21.605 35.551 1.00 67.41 2 ASP B CA 1
ATOM 1848 C C . ASP B 1 4 ? 32.099 -21.061 34.530 1.00 66.76 2 ASP B C 1
ATOM 1849 O O . ASP B 1 4 ? 32.004 -19.847 34.322 1.00 64.53 2 ASP B O 1
ATOM 1854 N N . LYS B 1 5 ? 31.336 -21.973 33.928 1.00 66.96 3 LYS B N 1
ATOM 1855 C CA . LYS B 1 5 ? 30.330 -21.650 32.913 1.00 66.82 3 LYS B CA 1
ATOM 1856 C C . LYS B 1 5 ? 29.301 -20.586 33.295 1.00 67.11 3 LYS B C 1
ATOM 1857 O O . LYS B 1 5 ? 28.702 -19.962 32.422 1.00 66.99 3 LYS B O 1
ATOM 1863 N N . ASN B 1 6 ? 29.100 -20.385 34.593 1.00 68.06 4 ASN B N 1
ATOM 1864 C CA . ASN B 1 6 ? 28.126 -19.414 35.096 1.00 68.27 4 ASN B CA 1
ATOM 1865 C C . ASN B 1 6 ? 28.666 -17.976 35.189 1.00 67.43 4 ASN B C 1
ATOM 1866 O O . ASN B 1 6 ? 28.002 -17.019 34.774 1.00 67.82 4 ASN B O 1
ATOM 1871 N N . GLU B 1 7 ? 29.865 -17.827 35.739 1.00 66.25 5 GLU B N 1
ATOM 1872 C CA . GLU B 1 7 ? 30.474 -16.519 35.881 1.00 65.39 5 GLU B CA 1
ATOM 1873 C C . GLU B 1 7 ? 30.587 -15.901 34.504 1.00 65.91 5 GLU B C 1
ATOM 1874 O O . GLU B 1 7 ? 30.530 -14.688 34.359 1.00 66.14 5 GLU B O 1
ATOM 1880 N N . LEU B 1 8 ? 30.747 -16.749 33.491 1.00 66.40 6 LEU B N 1
ATOM 1881 C CA . LEU B 1 8 ? 30.861 -16.279 32.115 1.00 66.41 6 LEU B CA 1
ATOM 1882 C C . LEU B 1 8 ? 29.559 -15.643 31.655 1.00 66.65 6 LEU B C 1
ATOM 1883 O O . LEU B 1 8 ? 29.579 -14.581 31.036 1.00 66.19 6 LEU B O 1
ATOM 1888 N N . VAL B 1 9 ? 28.430 -16.287 31.955 1.00 66.23 7 VAL B N 1
ATOM 1889 C CA . VAL B 1 9 ? 27.133 -15.745 31.574 1.00 65.00 7 VAL B CA 1
ATOM 1890 C C . VAL B 1 9 ? 26.943 -14.414 32.278 1.00 65.11 7 VAL B C 1
ATOM 1891 O O . VAL B 1 9 ? 26.303 -13.513 31.752 1.00 65.79 7 VAL B O 1
ATOM 1895 N N . GLN B 1 10 ? 27.513 -14.290 33.471 1.00 64.77 8 GLN B N 1
ATOM 1896 C CA . GLN B 1 10 ? 27.412 -13.048 34.226 1.00 63.79 8 GLN B CA 1
ATOM 1897 C C . GLN B 1 10 ? 28.272 -11.977 33.591 1.00 62.18 8 GLN B C 1
ATOM 1898 O O . GLN B 1 10 ? 27.817 -10.852 33.388 1.00 62.65 8 GLN B O 1
ATOM 1904 N N . LYS B 1 11 ? 29.517 -12.332 33.278 1.00 60.66 9 LYS B N 1
ATOM 1905 C CA . LYS B 1 11 ? 30.441 -11.397 32.643 1.00 59.77 9 LYS B CA 1
ATOM 1906 C C . LYS B 1 11 ? 29.810 -10.912 31.344 1.00 58.26 9 LYS B C 1
ATOM 1907 O O . LYS B 1 11 ? 29.974 -9.757 30.968 1.00 56.34 9 LYS B O 1
ATOM 1913 N N . ALA B 1 12 ? 29.083 -11.800 30.669 1.00 57.34 10 ALA B N 1
ATOM 1914 C CA . ALA B 1 12 ? 28.418 -11.472 29.406 1.00 57.39 10 ALA B CA 1
ATOM 1915 C C . ALA B 1 12 ? 27.309 -10.415 29.569 1.00 57.28 10 ALA B C 1
ATOM 1916 O O . ALA B 1 12 ? 27.048 -9.617 28.657 1.00 56.02 10 ALA B O 1
ATOM 1918 N N . LYS B 1 13 ? 26.662 -10.419 30.734 1.00 56.54 11 LYS B N 1
ATOM 1919 C CA . LYS B 1 13 ? 25.585 -9.487 31.014 1.00 55.95 11 LYS B CA 1
ATOM 1920 C C . LYS B 1 13 ? 26.112 -8.200 31.609 1.00 54.99 11 LYS B C 1
ATOM 1921 O O . LYS B 1 13 ? 25.472 -7.155 31.509 1.00 52.03 11 LYS B O 1
ATOM 1927 N N . LEU B 1 14 ? 27.278 -8.280 32.236 1.00 54.75 12 LEU B N 1
ATOM 1928 C CA . LEU B 1 14 ? 27.920 -7.104 32.806 1.00 52.78 12 LEU B CA 1
ATOM 1929 C C . LEU B 1 14 ? 28.594 -6.334 31.673 1.00 50.37 12 LEU B C 1
ATOM 1930 O O . LEU B 1 14 ? 28.801 -5.134 31.779 1.00 49.90 12 LEU B O 1
ATOM 1935 N N . ALA B 1 15 ? 28.940 -7.041 30.596 1.00 48.85 13 ALA B N 1
ATOM 1936 C CA . ALA B 1 15 ? 29.585 -6.442 29.420 1.00 47.64 13 ALA B CA 1
ATOM 1937 C C . ALA B 1 15 ? 28.531 -5.729 28.584 1.00 45.99 13 ALA B C 1
ATOM 1938 O O . ALA B 1 15 ? 28.809 -4.696 27.973 1.00 42.90 13 ALA B O 1
ATOM 1940 N N . GLU B 1 16 ? 27.325 -6.298 28.558 1.00 47.81 14 GLU B N 1
ATOM 1941 C CA . GLU B 1 16 ? 26.198 -5.720 27.830 1.00 50.08 14 GLU B CA 1
ATOM 1942 C C . GLU B 1 16 ? 25.848 -4.358 28.432 1.00 51.61 14 GLU B C 1
ATOM 1943 O O . GLU B 1 16 ? 25.680 -3.370 27.711 1.00 52.28 14 GLU B O 1
ATOM 1949 N N . GLN B 1 17 ? 25.745 -4.315 29.760 1.00 51.70 15 GLN B N 1
ATOM 1950 C CA . GLN B 1 17 ? 25.425 -3.087 30.471 1.00 50.77 15 GLN B CA 1
ATOM 1951 C C . GLN B 1 17 ? 26.462 -2.030 30.163 1.00 49.27 15 GLN B C 1
ATOM 1952 O O . GLN B 1 17 ? 26.116 -0.883 29.917 1.00 51.82 15 GLN B O 1
ATOM 1958 N N . ALA B 1 18 ? 27.737 -2.410 30.185 1.00 46.29 16 ALA B N 1
ATOM 1959 C CA . ALA B 1 18 ? 28.822 -1.471 29.882 1.00 45.73 16 ALA B CA 1
ATOM 1960 C C . ALA B 1 18 ? 28.942 -1.250 28.356 1.00 47.72 16 ALA B C 1
ATOM 1961 O O . ALA B 1 18 ? 29.853 -0.566 27.884 1.00 47.65 16 ALA B O 1
ATOM 1963 N N . GLU B 1 19 ? 28.013 -1.841 27.599 1.00 47.92 17 GLU B N 1
ATOM 1964 C CA . GLU B 1 19 ? 27.971 -1.709 26.146 1.00 50.04 17 GLU B CA 1
ATOM 1965 C C . GLU B 1 19 ? 29.264 -2.049 25.431 1.00 50.03 17 GLU B C 1
ATOM 1966 O O . GLU B 1 19 ? 29.706 -1.327 24.541 1.00 49.08 17 GLU B O 1
ATOM 1972 N N . ARG B 1 20 ? 29.862 -3.159 25.840 1.00 50.13 18 ARG B N 1
ATOM 1973 C CA . ARG B 1 20 ? 31.091 -3.658 25.236 1.00 47.68 18 ARG B CA 1
ATOM 1974 C C . ARG B 1 20 ? 30.746 -5.049 24.660 1.00 47.92 18 ARG B C 1
ATOM 1975 O O . ARG B 1 20 ? 31.055 -6.092 25.255 1.00 43.69 18 ARG B O 1
ATOM 1983 N N . TYR B 1 21 ? 30.095 -5.048 23.494 1.00 48.03 19 TYR B N 1
ATOM 1984 C CA . TYR B 1 21 ? 29.647 -6.275 22.852 1.00 46.93 19 TYR B CA 1
ATOM 1985 C C . TYR B 1 21 ? 30.744 -7.207 22.398 1.00 47.04 19 TYR B C 1
ATOM 1986 O O . TYR B 1 21 ? 30.570 -8.427 22.421 1.00 46.62 19 TYR B O 1
ATOM 1995 N N . ASP B 1 22 ? 31.875 -6.649 21.985 1.00 46.53 20 ASP B N 1
ATOM 1996 C CA . ASP B 1 22 ? 32.983 -7.492 21.562 1.00 45.37 20 ASP B CA 1
ATOM 1997 C C . ASP B 1 22 ? 33.314 -8.354 22.776 1.00 44.32 20 ASP B C 1
ATOM 1998 O O . ASP B 1 22 ? 33.500 -9.570 22.651 1.00 43.23 20 ASP B O 1
ATOM 2003 N N . ASP B 1 23 ? 33.355 -7.729 23.953 1.00 45.89 21 ASP B N 1
ATOM 2004 C CA . ASP B 1 23 ? 33.611 -8.457 25.191 1.00 46.18 21 ASP B CA 1
ATOM 2005 C C . ASP B 1 23 ? 32.446 -9.415 25.432 1.00 45.31 21 ASP B C 1
ATOM 2006 O O . ASP B 1 23 ? 32.639 -10.587 25.748 1.00 44.70 21 ASP B O 1
ATOM 2011 N N . MET B 1 24 ? 31.232 -8.905 25.272 1.00 44.72 22 MET B N 1
ATOM 2012 C CA . MET B 1 24 ? 30.039 -9.705 25.492 1.00 45.92 22 MET B CA 1
ATOM 2013 C C . MET B 1 24 ? 29.965 -10.946 24.607 1.00 46.49 22 MET B C 1
ATOM 2014 O O . MET B 1 24 ? 29.552 -12.011 25.060 1.00 44.74 22 MET B O 1
ATOM 2019 N N . ALA B 1 25 ? 30.355 -10.815 23.346 1.00 47.53 23 ALA B N 1
ATOM 2020 C CA . ALA B 1 25 ? 30.310 -11.946 22.425 1.00 49.16 23 ALA B CA 1
ATOM 2021 C C . ALA B 1 25 ? 31.330 -13.003 22.821 1.00 50.57 23 ALA B C 1
ATOM 2022 O O . ALA B 1 25 ? 31.073 -14.206 22.740 1.00 51.71 23 ALA B O 1
ATOM 2024 N N . ALA B 1 26 ? 32.495 -12.539 23.246 1.00 51.57 24 ALA B N 1
ATOM 2025 C CA . ALA B 1 26 ? 33.553 -13.436 23.666 1.00 51.69 24 ALA B CA 1
ATOM 2026 C C . ALA B 1 26 ? 33.105 -14.304 24.855 1.00 52.89 24 ALA B C 1
ATOM 2027 O O . ALA B 1 26 ? 33.339 -15.516 24.860 1.00 54.87 24 ALA B O 1
ATOM 2029 N N . CYS B 1 27 ? 32.456 -13.686 25.847 1.00 53.22 25 CYS B N 1
ATOM 2030 C CA . CYS B 1 27 ? 31.981 -14.399 27.041 1.00 54.24 25 CYS B CA 1
ATOM 2031 C C . CYS B 1 27 ? 30.932 -15.433 26.696 1.00 55.75 25 CYS B C 1
ATOM 2032 O O . CYS B 1 27 ? 30.806 -16.450 27.371 1.00 55.32 25 CYS B O 1
ATOM 2035 N N . MET B 1 28 ? 30.167 -15.160 25.649 1.00 57.61 26 MET B N 1
ATOM 2036 C CA . MET B 1 28 ? 29.110 -16.070 25.231 1.00 57.93 26 MET B CA 1
ATOM 2037 C C . MET B 1 28 ? 29.642 -17.186 24.335 1.00 57.27 26 MET B C 1
ATOM 2038 O O . MET B 1 28 ? 29.055 -18.271 24.262 1.00 57.22 26 MET B O 1
ATOM 2043 N N . LYS B 1 29 ? 30.751 -16.914 23.651 1.00 56.76 27 LYS B N 1
ATOM 2044 C CA . LYS B 1 29 ? 31.378 -17.919 22.795 1.00 56.81 27 LYS B CA 1
ATOM 2045 C C . LYS B 1 29 ? 31.894 -18.972 23.773 1.00 54.47 27 LYS B C 1
ATOM 2046 O O . LYS B 1 29 ? 31.674 -20.170 23.603 1.00 52.33 27 LYS B O 1
ATOM 2052 N N . SER B 1 30 ? 32.553 -18.505 24.824 1.00 52.60 28 SER B N 1
ATOM 2053 C CA . SER B 1 30 ? 33.076 -19.388 25.854 1.00 51.77 28 SER B CA 1
ATOM 2054 C C . SER B 1 30 ? 31.955 -20.241 26.480 1.00 51.93 28 SER B C 1
ATOM 2055 O O . SER B 1 30 ? 32.138 -21.431 26.728 1.00 53.67 28 SER B O 1
ATOM 2058 N N . VAL B 1 31 ? 30.794 -19.637 26.723 1.00 51.53 29 VAL B N 1
ATOM 2059 C CA . VAL B 1 31 ? 29.663 -20.355 27.315 1.00 52.07 29 VAL B CA 1
ATOM 2060 C C . VAL B 1 31 ? 29.114 -21.444 26.397 1.00 54.21 29 VAL B C 1
ATOM 2061 O O . VAL B 1 31 ? 28.794 -22.548 26.850 1.00 54.46 29 VAL B O 1
ATOM 2065 N N . THR B 1 32 ? 28.999 -21.130 25.111 1.00 56.35 30 THR B N 1
ATOM 2066 C CA . THR B 1 32 ? 28.484 -22.091 24.135 1.00 57.56 30 THR B CA 1
ATOM 2067 C C . THR B 1 32 ? 29.404 -23.297 24.023 1.00 58.76 30 THR B C 1
ATOM 2068 O O . THR B 1 32 ? 28.943 -24.431 23.916 1.00 59.22 30 THR B O 1
ATOM 2072 N N . GLU B 1 33 ? 30.708 -23.040 24.033 1.00 60.03 31 GLU B N 1
ATOM 2073 C CA . GLU B 1 33 ? 31.696 -24.104 23.923 1.00 60.93 31 GLU B CA 1
ATOM 2074 C C . GLU B 1 33 ? 31.754 -24.998 25.159 1.00 63.38 31 GLU B C 1
ATOM 2075 O O . GLU B 1 33 ? 32.522 -25.964 25.190 1.00 63.17 31 GLU B O 1
ATOM 2081 N N . GLN B 1 34 ? 30.956 -24.676 26.177 1.00 66.71 32 GLN B N 1
ATOM 2082 C CA . GLN B 1 34 ? 30.923 -25.483 27.391 1.00 68.98 32 GLN B CA 1
ATOM 2083 C C . GLN B 1 34 ? 30.162 -26.779 27.124 1.00 70.51 32 GLN B C 1
ATOM 2084 O O . GLN B 1 34 ? 30.298 -27.759 27.865 1.00 70.94 32 GLN B O 1
ATOM 2090 N N . GLY B 1 35 ? 29.362 -26.776 26.059 1.00 71.60 33 GLY B N 1
ATOM 2091 C CA . GLY B 1 35 ? 28.609 -27.960 25.690 1.00 74.80 33 GLY B CA 1
ATOM 2092 C C . GLY B 1 35 ? 27.140 -27.915 26.049 1.00 76.86 33 GLY B C 1
ATOM 2093 O O . GLY B 1 35 ? 26.295 -28.258 25.224 1.00 77.28 33 GLY B O 1
ATOM 2094 N N . ALA B 1 36 ? 26.840 -27.500 27.280 1.00 78.13 34 ALA B N 1
ATOM 2095 C CA . ALA B 1 36 ? 25.464 -27.409 27.763 1.00 79.10 34 ALA B CA 1
ATOM 2096 C C . ALA B 1 36 ? 24.601 -26.688 26.740 1.00 78.78 34 ALA B C 1
ATOM 2097 O O . ALA B 1 36 ? 25.121 -25.972 25.886 1.00 78.25 34 ALA B O 1
ATOM 2099 N N . GLU B 1 37 ? 23.287 -26.886 26.816 1.00 78.32 35 GLU B N 1
ATOM 2100 C CA . GLU B 1 37 ? 22.368 -26.230 25.885 1.00 76.90 35 GLU B CA 1
ATOM 2101 C C . GLU B 1 37 ? 22.105 -24.837 26.433 1.00 75.42 35 GLU B C 1
ATOM 2102 O O . GLU B 1 37 ? 22.028 -24.642 27.649 1.00 75.98 35 GLU B O 1
ATOM 2108 N N . LEU B 1 38 ? 21.987 -23.869 25.536 1.00 73.21 36 LEU B N 1
ATOM 2109 C CA . LEU B 1 38 ? 21.763 -22.491 25.934 1.00 70.91 36 LEU B CA 1
ATOM 2110 C C . LEU B 1 38 ? 20.344 -22.246 26.427 1.00 69.60 36 LEU B C 1
ATOM 2111 O O . LEU B 1 38 ? 19.381 -22.563 25.726 1.00 69.21 36 LEU B O 1
ATOM 2116 N N . SER B 1 39 ? 20.212 -21.687 27.632 1.00 67.82 37 SER B N 1
ATOM 2117 C CA . SER B 1 39 ? 18.891 -21.384 28.182 1.00 66.10 37 SER B CA 1
ATOM 2118 C C . SER B 1 39 ? 18.367 -20.210 27.370 1.00 65.37 37 SER B C 1
ATOM 2119 O O . SER B 1 39 ? 19.123 -19.581 26.636 1.00 65.51 37 SER B O 1
ATOM 2122 N N . ASN B 1 40 ? 17.080 -19.905 27.484 1.00 66.42 38 ASN B N 1
ATOM 2123 C CA . ASN B 1 40 ? 16.529 -18.786 26.723 1.00 66.94 38 ASN B CA 1
ATOM 2124 C C . ASN B 1 40 ? 17.276 -17.474 26.965 1.00 65.75 38 ASN B C 1
ATOM 2125 O O . ASN B 1 40 ? 17.439 -16.681 26.043 1.00 64.52 38 ASN B O 1
ATOM 2130 N N . GLU B 1 41 ? 17.734 -17.254 28.196 1.00 65.10 39 GLU B N 1
ATOM 2131 C CA . GLU B 1 41 ? 18.475 -16.043 28.515 1.00 64.32 39 GLU B CA 1
ATOM 2132 C C . GLU B 1 41 ? 19.842 -16.060 27.831 1.00 63.58 39 GLU B C 1
ATOM 2133 O O . GLU B 1 41 ? 20.200 -15.149 27.085 1.00 63.64 39 GLU B O 1
ATOM 2139 N N . GLU B 1 42 ? 20.607 -17.109 28.092 1.00 63.31 40 GLU B N 1
ATOM 2140 C CA . GLU B 1 42 ? 21.929 -17.247 27.510 1.00 62.12 40 GLU B CA 1
ATOM 2141 C C . GLU B 1 42 ? 21.840 -17.189 25.989 1.00 62.81 40 GLU B C 1
ATOM 2142 O O . GLU B 1 42 ? 22.701 -16.607 25.343 1.00 63.11 40 GLU B O 1
ATOM 2148 N N . ARG B 1 43 ? 20.788 -17.775 25.424 1.00 62.29 41 ARG B N 1
ATOM 2149 C CA . ARG B 1 43 ? 20.604 -17.816 23.973 1.00 61.16 41 ARG B CA 1
ATOM 2150 C C . ARG B 1 43 ? 20.426 -16.432 23.376 1.00 60.88 41 ARG B C 1
ATOM 2151 O O . ARG B 1 43 ? 20.838 -16.167 22.252 1.00 60.25 41 ARG B O 1
ATOM 2159 N N . ASN B 1 44 ? 19.788 -15.554 24.132 1.00 60.63 42 ASN B N 1
ATOM 2160 C CA . ASN B 1 44 ? 19.566 -14.193 23.681 1.00 60.19 42 ASN B CA 1
ATOM 2161 C C . ASN B 1 44 ? 20.891 -13.445 23.803 1.00 59.29 42 ASN B C 1
ATOM 2162 O O . ASN B 1 44 ? 21.371 -12.846 22.842 1.00 58.17 42 ASN B O 1
ATOM 2167 N N . LEU B 1 45 ? 21.481 -13.493 24.992 1.00 58.08 43 LEU B N 1
ATOM 2168 C CA . LEU B 1 45 ? 22.756 -12.851 25.234 1.00 56.60 43 LEU B CA 1
ATOM 2169 C C . LEU B 1 45 ? 23.723 -13.147 24.083 1.00 56.73 43 LEU B C 1
ATOM 2170 O O . LEU B 1 45 ? 24.489 -12.280 23.677 1.00 58.37 43 LEU B O 1
ATOM 2175 N N . LEU B 1 46 ? 23.681 -14.373 23.560 1.00 56.21 44 LEU B N 1
ATOM 2176 C CA . LEU B 1 46 ? 24.560 -14.776 22.456 1.00 55.91 44 LEU B CA 1
ATOM 2177 C C . LEU B 1 46 ? 24.139 -14.072 21.178 1.00 55.36 44 LEU B C 1
ATOM 2178 O O . LEU B 1 46 ? 24.931 -13.357 20.576 1.00 55.80 44 LEU B O 1
ATOM 2183 N N . SER B 1 47 ? 22.886 -14.278 20.778 1.00 55.44 45 SER B N 1
ATOM 2184 C CA . SER B 1 47 ? 22.328 -13.667 19.576 1.00 55.27 45 SER B CA 1
ATOM 2185 C C . SER B 1 47 ? 22.533 -12.156 19.600 1.00 56.39 45 SER B C 1
ATOM 2186 O O . SER B 1 47 ? 22.898 -11.566 18.579 1.00 56.10 45 SER B O 1
ATOM 2189 N N . VAL B 1 48 ? 22.304 -11.548 20.770 1.00 56.77 46 VAL B N 1
ATOM 2190 C CA . VAL B 1 48 ? 22.461 -10.099 20.985 1.00 56.10 46 VAL B CA 1
ATOM 2191 C C . VAL B 1 48 ? 23.900 -9.624 20.823 1.00 55.22 46 VAL B C 1
ATOM 2192 O O . VAL B 1 48 ? 24.180 -8.698 20.057 1.00 54.74 46 VAL B O 1
ATOM 2196 N N . ALA B 1 49 ? 24.808 -10.247 21.565 1.00 53.51 47 ALA B N 1
ATOM 2197 C CA . ALA B 1 49 ? 26.213 -9.889 21.491 1.00 52.48 47 ALA B CA 1
ATOM 2198 C C . ALA B 1 49 ? 26.745 -9.993 20.061 1.00 51.75 47 ALA B C 1
ATOM 2199 O O . ALA B 1 49 ? 27.349 -9.063 19.566 1.00 52.03 47 ALA B O 1
ATOM 2201 N N . TYR B 1 50 ? 26.507 -11.108 19.385 1.00 51.05 48 TYR B N 1
ATOM 2202 C CA . TYR B 1 50 ? 27.027 -11.259 18.038 1.00 50.44 48 TYR B CA 1
ATOM 2203 C C . TYR B 1 50 ? 26.359 -10.428 16.960 1.00 50.99 48 TYR B C 1
ATOM 2204 O O . TYR B 1 50 ? 27.039 -9.988 16.035 1.00 48.93 48 TYR B O 1
ATOM 2213 N N . LYS B 1 51 ? 25.052 -10.199 17.051 1.00 51.54 49 LYS B N 1
ATOM 2214 C CA . LYS B 1 51 ? 24.406 -9.381 16.023 1.00 51.53 49 LYS B CA 1
ATOM 2215 C C . LYS B 1 51 ? 24.853 -7.926 16.175 1.00 51.04 49 LYS B C 1
ATOM 2216 O O . LYS B 1 51 ? 24.907 -7.169 15.207 1.00 50.82 49 LYS B O 1
ATOM 2222 N N . ASN B 1 52 ? 25.201 -7.557 17.400 1.00 48.84 50 ASN B N 1
ATOM 2223 C CA . ASN B 1 52 ? 25.671 -6.220 17.704 1.00 49.26 50 ASN B CA 1
ATOM 2224 C C . ASN B 1 52 ? 27.096 -6.030 17.196 1.00 48.71 50 ASN B C 1
ATOM 2225 O O . ASN B 1 52 ? 27.451 -4.971 16.701 1.00 48.16 50 ASN B O 1
ATOM 2230 N N . VAL B 1 53 ? 27.910 -7.070 17.344 1.00 48.56 51 VAL B N 1
ATOM 2231 C CA . VAL B 1 53 ? 29.305 -7.057 16.917 1.00 47.89 51 VAL B CA 1
ATOM 2232 C C . VAL B 1 53 ? 29.438 -7.103 15.396 1.00 48.53 51 VAL B C 1
ATOM 2233 O O . VAL B 1 53 ? 30.157 -6.296 14.823 1.00 47.72 51 VAL B O 1
ATOM 2237 N N . VAL B 1 54 ? 28.759 -8.046 14.745 1.00 47.73 52 VAL B N 1
ATOM 2238 C CA . VAL B 1 54 ? 28.831 -8.139 13.286 1.00 48.09 52 VAL B CA 1
ATOM 2239 C C . VAL B 1 54 ? 28.091 -6.948 12.713 1.00 48.53 52 VAL B C 1
ATOM 2240 O O . VAL B 1 54 ? 28.376 -6.496 11.602 1.00 47.89 52 VAL B O 1
ATOM 2244 N N . GLY B 1 55 ? 27.146 -6.433 13.496 1.00 50.58 53 GLY B N 1
ATOM 2245 C CA . GLY B 1 55 ? 26.363 -5.296 13.059 1.00 51.57 53 GLY B CA 1
ATOM 2246 C C . GLY B 1 55 ? 27.235 -4.110 12.713 1.00 52.54 53 GLY B C 1
ATOM 2247 O O . GLY B 1 55 ? 27.111 -3.519 11.633 1.00 51.08 53 GLY B O 1
ATOM 2248 N N . ALA B 1 56 ? 28.123 -3.761 13.640 1.00 53.51 54 ALA B N 1
ATOM 2249 C CA . ALA B 1 56 ? 29.034 -2.639 13.447 1.00 53.29 54 ALA B CA 1
ATOM 2250 C C . ALA B 1 56 ? 29.890 -2.799 12.185 1.00 52.83 54 ALA B C 1
ATOM 2251 O O . ALA B 1 56 ? 30.112 -1.835 11.464 1.00 53.78 54 ALA B O 1
ATOM 2253 N N . ARG B 1 57 ? 30.358 -4.013 11.917 1.00 51.71 55 ARG B N 1
ATOM 2254 C CA . ARG B 1 57 ? 31.187 -4.262 10.746 1.00 51.96 55 ARG B CA 1
ATOM 2255 C C . ARG B 1 57 ? 30.416 -4.215 9.417 1.00 51.99 55 ARG B C 1
ATOM 2256 O O . ARG B 1 57 ? 30.928 -3.702 8.420 1.00 48.92 55 ARG B O 1
ATOM 2264 N N . ARG B 1 58 ? 29.198 -4.754 9.400 1.00 52.82 56 ARG B N 1
ATOM 2265 C CA . ARG B 1 58 ? 28.387 -4.740 8.190 1.00 53.71 56 ARG B CA 1
ATOM 2266 C C . ARG B 1 58 ? 28.071 -3.311 7.830 1.00 54.30 56 ARG B C 1
ATOM 2267 O O . ARG B 1 58 ? 28.135 -2.928 6.663 1.00 54.93 56 ARG B O 1
ATOM 2275 N N . SER B 1 59 ? 27.714 -2.530 8.846 1.00 53.91 57 SER B N 1
ATOM 2276 C CA . SER B 1 59 ? 27.400 -1.123 8.662 1.00 53.87 57 SER B CA 1
ATOM 2277 C C . SER B 1 59 ? 28.617 -0.343 8.156 1.00 53.77 57 SER B C 1
ATOM 2278 O O . SER B 1 59 ? 28.516 0.407 7.183 1.00 52.22 57 SER B O 1
ATOM 2281 N N . SER B 1 60 ? 29.760 -0.513 8.823 1.00 53.43 58 SER B N 1
ATOM 2282 C CA . SER B 1 60 ? 30.999 0.163 8.429 1.00 53.30 58 SER B CA 1
ATOM 2283 C C . SER B 1 60 ? 31.407 -0.302 7.039 1.00 52.86 58 SER B C 1
ATOM 2284 O O . SER B 1 60 ? 31.986 0.458 6.273 1.00 54.69 58 SER B O 1
ATOM 2287 N N . TRP B 1 61 ? 31.108 -1.564 6.731 1.00 52.86 59 TRP B N 1
ATOM 2288 C CA . TRP B 1 61 ? 31.446 -2.140 5.435 1.00 54.08 59 TRP B CA 1
ATOM 2289 C C . TRP B 1 61 ? 30.737 -1.370 4.329 1.00 55.10 59 TRP B C 1
ATOM 2290 O O . TRP B 1 61 ? 31.374 -0.861 3.407 1.00 53.83 59 TRP B O 1
ATOM 2301 N N . ARG B 1 62 ? 29.415 -1.289 4.426 1.00 56.27 60 ARG B N 1
ATOM 2302 C CA . ARG B 1 62 ? 28.644 -0.573 3.431 1.00 57.77 60 ARG B CA 1
ATOM 2303 C C . ARG B 1 62 ? 29.191 0.843 3.271 1.00 58.05 60 ARG B C 1
ATOM 2304 O O . ARG B 1 62 ? 29.558 1.249 2.170 1.00 58.64 60 ARG B O 1
ATOM 2312 N N . VAL B 1 63 ? 29.270 1.578 4.373 1.00 58.53 61 VAL B N 1
ATOM 2313 C CA . VAL B 1 63 ? 29.772 2.950 4.355 1.00 59.36 61 VAL B CA 1
ATOM 2314 C C . VAL B 1 63 ? 31.062 3.109 3.564 1.00 61.85 61 VAL B C 1
ATOM 2315 O O . VAL B 1 63 ? 31.155 3.969 2.683 1.00 63.03 61 VAL B O 1
ATOM 2319 N N . VAL B 1 64 ? 32.059 2.286 3.886 1.00 64.21 62 VAL B N 1
ATOM 2320 C CA . VAL B 1 64 ? 33.359 2.351 3.209 1.00 65.25 62 VAL B CA 1
ATOM 2321 C C . VAL B 1 64 ? 33.334 1.756 1.801 1.00 67.26 62 VAL B C 1
ATOM 2322 O O . VAL B 1 64 ? 34.040 2.236 0.913 1.00 67.92 62 VAL B O 1
ATOM 2326 N N . SER B 1 65 ? 32.525 0.720 1.593 1.00 68.17 63 SER B N 1
ATOM 2327 C CA . SER B 1 65 ? 32.427 0.093 0.278 1.00 70.25 63 SER B CA 1
ATOM 2328 C C . SER B 1 65 ? 31.740 1.032 -0.718 1.00 72.88 63 SER B C 1
ATOM 2329 O O . SER B 1 65 ? 31.921 0.906 -1.929 1.00 73.54 63 SER B O 1
ATOM 2332 N N . SER B 1 66 ? 30.958 1.973 -0.194 1.00 75.04 64 SER B N 1
ATOM 2333 C CA . SER B 1 66 ? 30.252 2.953 -1.012 1.00 76.32 64 SER B CA 1
ATOM 2334 C C . SER B 1 66 ? 31.211 4.054 -1.467 1.00 77.88 64 SER B C 1
ATOM 2335 O O . SER B 1 66 ? 31.416 4.246 -2.664 1.00 79.55 64 SER B O 1
ATOM 2338 N N . ILE B 1 67 ? 31.800 4.772 -0.513 1.00 78.68 65 ILE B N 1
ATOM 2339 C CA . ILE B 1 67 ? 32.731 5.845 -0.840 1.00 79.30 65 ILE B CA 1
ATOM 2340 C C . ILE B 1 67 ? 33.912 5.309 -1.651 1.00 79.89 65 ILE B C 1
ATOM 2341 O O . ILE B 1 67 ? 34.715 6.074 -2.178 1.00 80.56 65 ILE B O 1
ATOM 2346 N N . GLU B 1 68 ? 34.012 3.989 -1.745 1.00 80.96 66 GLU B N 1
ATOM 2347 C CA . GLU B 1 68 ? 35.080 3.355 -2.506 1.00 82.49 66 GLU B CA 1
ATOM 2348 C C . GLU B 1 68 ? 34.819 3.520 -3.994 1.00 83.53 66 GLU B C 1
ATOM 2349 O O . GLU B 1 68 ? 35.699 3.927 -4.745 1.00 84.24 66 GLU B O 1
ATOM 2355 N N . GLN B 1 69 ? 33.599 3.197 -4.406 1.00 84.36 67 GLN B N 1
ATOM 2356 C CA . GLN B 1 69 ? 33.188 3.302 -5.803 1.00 84.86 67 GLN B CA 1
ATOM 2357 C C . GLN B 1 69 ? 33.095 4.766 -6.231 1.00 85.28 67 GLN B C 1
ATOM 2358 O O . GLN B 1 69 ? 33.666 5.164 -7.237 1.00 84.61 67 GLN B O 1
ATOM 2364 N N . LYS B 1 70 ? 32.358 5.567 -5.467 1.00 85.29 68 LYS B N 1
ATOM 2365 C CA . LYS B 1 70 ? 32.190 6.986 -5.780 1.00 85.41 68 LYS B CA 1
ATOM 2366 C C . LYS B 1 70 ? 33.540 7.659 -6.070 1.00 83.76 68 LYS B C 1
ATOM 2367 O O . LYS B 1 70 ? 33.682 8.390 -7.053 1.00 81.73 68 LYS B O 1
ATOM 2373 N N . THR B 1 71 ? 34.533 7.400 -5.225 1.00 83.38 69 THR B N 1
ATOM 2374 C CA . THR B 1 71 ? 35.872 7.946 -5.439 1.00 83.62 69 THR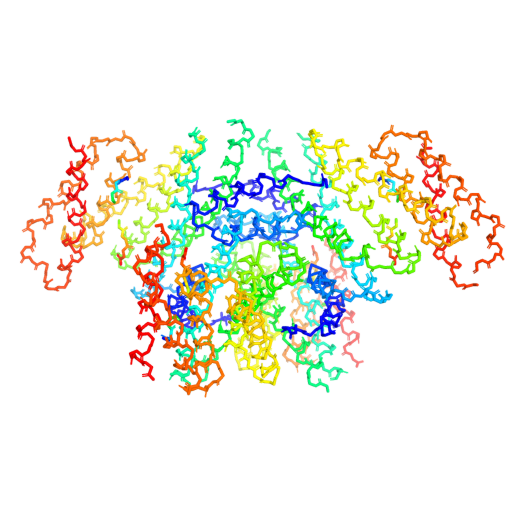 B CA 1
ATOM 2375 C C . THR B 1 71 ? 36.658 6.918 -6.282 1.00 84.42 69 THR B C 1
ATOM 2376 O O . THR B 1 71 ? 37.877 6.758 -6.128 1.00 84.25 69 THR B O 1
ATOM 2380 N N . GLU B 1 72 ? 35.932 6.224 -7.168 1.00 22.73 70 GLU B N 1
ATOM 2381 C CA . GLU B 1 72 ? 36.513 5.197 -8.062 1.00 27.80 70 GLU B CA 1
ATOM 2382 C C . GLU B 1 72 ? 37.150 5.768 -9.350 1.00 26.86 70 GLU B C 1
ATOM 2383 O O . GLU B 1 72 ? 38.373 5.710 -9.546 1.00 25.82 70 GLU B O 1
ATOM 2389 N N . GLU B 1 75 ? 43.162 6.918 -8.086 1.00 85.65 73 GLU B N 1
ATOM 2390 C CA . GLU B 1 75 ? 43.492 5.567 -7.667 1.00 86.28 73 GLU B CA 1
ATOM 2391 C C . GLU B 1 75 ? 44.043 5.532 -6.257 1.00 85.67 73 GLU B C 1
ATOM 2392 O O . GLU B 1 75 ? 43.538 4.795 -5.411 1.00 84.56 73 GLU B O 1
ATOM 2398 N N . LYS B 1 76 ? 45.082 6.322 -6.000 1.00 84.84 74 LYS B N 1
ATOM 2399 C CA . LYS B 1 76 ? 45.664 6.356 -4.665 1.00 84.14 74 LYS B CA 1
ATOM 2400 C C . LYS B 1 76 ? 44.563 6.746 -3.677 1.00 84.44 74 LYS B C 1
ATOM 2401 O O . LYS B 1 76 ? 44.592 6.343 -2.508 1.00 84.42 74 LYS B O 1
ATOM 2407 N N . LYS B 1 77 ? 43.587 7.520 -4.160 1.00 84.69 75 LYS B N 1
ATOM 2408 C CA . LYS B 1 77 ? 42.470 7.971 -3.325 1.00 84.72 75 LYS B CA 1
ATOM 2409 C C . LYS B 1 77 ? 41.427 6.864 -3.161 1.00 85.09 75 LYS B C 1
ATOM 2410 O O . LYS B 1 77 ? 40.616 6.890 -2.227 1.00 84.97 75 LYS B O 1
ATOM 2416 N N . GLN B 1 78 ? 41.453 5.893 -4.071 1.00 84.96 76 GLN B N 1
ATOM 2417 C CA . GLN B 1 78 ? 40.512 4.783 -4.012 1.00 84.12 76 GLN B CA 1
ATOM 2418 C C . GLN B 1 78 ? 41.133 3.571 -3.354 1.00 82.17 76 GLN B C 1
ATOM 2419 O O . GLN B 1 78 ? 40.443 2.792 -2.698 1.00 82.11 76 GLN B O 1
ATOM 2425 N N . GLN B 1 79 ? 42.434 3.398 -3.547 1.00 80.77 77 GLN B N 1
ATOM 2426 C CA . GLN B 1 79 ? 43.127 2.274 -2.940 1.00 79.68 77 GLN B CA 1
ATOM 2427 C C . GLN B 1 79 ? 43.131 2.434 -1.426 1.00 78.34 77 GLN B C 1
ATOM 2428 O O . GLN B 1 79 ? 43.188 1.461 -0.681 1.00 77.49 77 GLN B O 1
ATOM 2434 N N . MET B 1 80 ? 43.064 3.680 -0.982 1.00 77.40 78 MET B N 1
ATOM 2435 C CA . MET B 1 80 ? 43.036 3.991 0.433 1.00 75.66 78 MET B CA 1
ATOM 2436 C C . MET B 1 80 ? 41.751 3.389 0.992 1.00 74.75 78 MET B C 1
ATOM 2437 O O . MET B 1 80 ? 41.761 2.709 2.013 1.00 76.57 78 MET B O 1
ATOM 2442 N N . ALA B 1 81 ? 40.648 3.625 0.291 1.00 72.40 79 ALA B N 1
ATOM 2443 C CA . ALA B 1 81 ? 39.347 3.118 0.697 1.00 69.82 79 ALA B CA 1
ATOM 2444 C C . ALA B 1 81 ? 39.175 1.635 0.388 1.00 68.91 79 ALA B C 1
ATOM 2445 O O . ALA B 1 81 ? 38.476 0.936 1.107 1.00 68.63 79 ALA B O 1
ATOM 2447 N N . ARG B 1 82 ? 39.806 1.154 -0.677 1.00 67.86 80 ARG B N 1
ATOM 2448 C CA . ARG B 1 82 ? 39.690 -0.256 -1.046 1.00 65.71 80 ARG B CA 1
ATOM 2449 C C . ARG B 1 82 ? 40.268 -1.161 0.020 1.00 63.83 80 ARG B C 1
ATOM 2450 O O . ARG B 1 82 ? 39.616 -2.095 0.470 1.00 62.90 80 ARG B O 1
ATOM 2458 N N . GLU B 1 83 ? 41.502 -0.891 0.417 1.00 61.68 81 GLU B N 1
ATOM 2459 C CA . GLU B 1 83 ? 42.152 -1.714 1.423 1.00 60.68 81 GLU B CA 1
ATOM 2460 C C . GLU B 1 83 ? 41.444 -1.679 2.782 1.00 59.18 81 GLU B C 1
ATOM 2461 O O . GLU B 1 83 ? 41.452 -2.682 3.509 1.00 59.53 81 GLU B O 1
ATOM 2467 N N . TYR B 1 84 ? 40.818 -0.546 3.113 1.00 58.17 82 TYR B N 1
ATOM 2468 C CA . TYR B 1 84 ? 40.117 -0.398 4.388 1.00 56.75 82 TYR B CA 1
ATOM 2469 C C . TYR B 1 84 ? 38.841 -1.237 4.447 1.00 58.52 82 TYR B C 1
ATOM 2470 O O . TYR B 1 84 ? 38.450 -1.733 5.509 1.00 59.07 82 TYR B O 1
ATOM 2479 N N . ARG B 1 85 ? 38.195 -1.400 3.300 1.00 59.53 83 ARG B N 1
ATOM 2480 C CA . ARG B 1 85 ? 36.978 -2.187 3.221 1.00 60.05 83 ARG B CA 1
ATOM 2481 C C . ARG B 1 85 ? 37.334 -3.661 3.268 1.00 60.21 83 ARG B C 1
ATOM 2482 O O . ARG B 1 85 ? 36.501 -4.486 3.618 1.00 59.10 83 ARG B O 1
ATOM 2490 N N . GLU B 1 86 ? 38.580 -3.984 2.923 1.00 60.69 84 GLU B N 1
ATOM 2491 C CA . GLU B 1 86 ? 39.048 -5.370 2.932 1.00 60.79 84 GLU B CA 1
ATOM 2492 C C . GLU B 1 86 ? 39.482 -5.745 4.339 1.00 58.38 84 GLU B C 1
ATOM 2493 O O . GLU B 1 86 ? 39.425 -6.915 4.724 1.00 56.80 84 GLU B O 1
ATOM 2499 N N . LYS B 1 87 ? 39.910 -4.743 5.101 1.00 56.86 85 LYS B N 1
ATOM 2500 C CA . LYS B 1 87 ? 40.330 -4.942 6.484 1.00 55.34 85 LYS B CA 1
ATOM 2501 C C . LYS B 1 87 ? 39.099 -5.219 7.343 1.00 52.73 85 LYS B C 1
ATOM 2502 O O . LYS B 1 87 ? 39.110 -6.085 8.228 1.00 51.19 85 LYS B O 1
ATOM 2508 N N . ILE B 1 88 ? 38.044 -4.453 7.081 1.00 51.43 86 ILE B N 1
ATOM 2509 C CA . ILE B 1 88 ? 36.789 -4.595 7.793 1.00 49.01 86 ILE B CA 1
ATOM 2510 C C . ILE B 1 88 ? 36.130 -5.903 7.380 1.00 49.49 86 ILE B C 1
ATOM 2511 O O . ILE B 1 88 ? 35.643 -6.653 8.220 1.00 49.90 86 ILE B O 1
ATOM 2516 N N . GLU B 1 89 ? 36.130 -6.158 6.073 1.00 49.56 87 GLU B N 1
ATOM 2517 C CA . GLU B 1 89 ? 35.556 -7.357 5.467 1.00 48.40 87 GLU B CA 1
ATOM 2518 C C . GLU B 1 89 ? 36.045 -8.644 6.120 1.00 48.04 87 GLU B C 1
ATOM 2519 O O . GLU B 1 89 ? 35.256 -9.550 6.408 1.00 48.15 87 GLU B O 1
ATOM 2525 N N . THR B 1 90 ? 37.353 -8.738 6.329 1.00 47.55 88 THR B N 1
ATOM 2526 C CA . THR B 1 90 ? 37.900 -9.923 6.961 1.00 47.92 88 THR B CA 1
ATOM 2527 C C . THR B 1 90 ? 37.547 -9.908 8.461 1.00 48.39 88 THR B C 1
ATOM 2528 O O . THR B 1 90 ? 37.326 -10.953 9.062 1.00 48.15 88 THR B O 1
ATOM 2532 N N . GLU B 1 91 ? 37.479 -8.718 9.050 1.00 48.68 89 GLU B N 1
ATOM 2533 C CA . GLU B 1 91 ? 37.118 -8.549 10.457 1.00 50.24 89 GLU B CA 1
ATOM 2534 C C . GLU B 1 91 ? 35.693 -9.080 10.616 1.00 49.62 89 GLU B C 1
ATOM 2535 O O . GLU B 1 91 ? 35.339 -9.704 11.612 1.00 48.88 89 GLU B O 1
ATOM 2541 N N . LEU B 1 92 ? 34.890 -8.820 9.594 1.00 49.01 90 LEU B N 1
ATOM 2542 C CA . LEU B 1 92 ? 33.491 -9.226 9.529 1.00 47.66 90 LEU B CA 1
ATOM 2543 C C . LEU B 1 92 ? 33.375 -10.709 9.255 1.00 46.47 90 LEU B C 1
ATOM 2544 O O . LEU B 1 92 ? 32.551 -11.395 9.843 1.00 45.29 90 LEU B O 1
ATOM 2549 N N . ARG B 1 93 ? 34.211 -11.191 8.346 1.00 46.31 91 ARG B N 1
ATOM 2550 C CA . ARG B 1 93 ? 34.219 -12.599 7.971 1.00 47.33 91 ARG B CA 1
ATOM 2551 C C . ARG B 1 93 ? 34.618 -13.454 9.163 1.00 44.24 91 ARG B C 1
ATOM 2552 O O . ARG B 1 93 ? 34.199 -14.589 9.281 1.00 42.72 91 ARG B O 1
ATOM 2560 N N . ASP B 1 94 ? 35.428 -12.902 10.051 1.00 43.19 92 ASP B N 1
ATOM 2561 C CA . ASP B 1 94 ? 35.857 -13.638 11.235 1.00 42.35 92 ASP B CA 1
ATOM 2562 C C . ASP B 1 94 ? 34.681 -13.850 12.174 1.00 43.38 92 ASP B C 1
ATOM 2563 O O . ASP B 1 94 ? 34.431 -14.967 12.627 1.00 43.27 92 ASP B O 1
ATOM 2568 N N . ILE B 1 95 ? 33.961 -12.771 12.464 1.00 44.73 93 ILE B N 1
ATOM 2569 C CA . ILE B 1 95 ? 32.796 -12.847 13.338 1.00 46.69 93 ILE B CA 1
ATOM 2570 C C . ILE B 1 95 ? 31.821 -13.935 12.841 1.00 47.88 93 ILE B C 1
ATOM 2571 O O . ILE B 1 95 ? 31.403 -14.817 13.599 1.00 47.76 93 ILE B O 1
ATOM 2576 N N . CYS B 1 96 ? 31.474 -13.866 11.560 1.00 47.70 94 CYS B N 1
ATOM 2577 C CA . CYS B 1 96 ? 30.556 -14.819 10.954 1.00 45.44 94 CYS B CA 1
ATOM 2578 C C . CYS B 1 96 ? 30.989 -16.257 11.111 1.00 45.33 94 CYS B C 1
ATOM 2579 O O . CYS B 1 96 ? 30.173 -17.130 11.383 1.00 41.52 94 CYS B O 1
ATOM 2582 N N . ASN B 1 97 ? 32.282 -16.503 10.933 1.00 47.56 95 ASN B N 1
ATOM 2583 C CA . ASN B 1 97 ? 32.818 -17.853 11.035 1.00 48.56 95 ASN B CA 1
ATOM 2584 C C . ASN B 1 97 ? 32.797 -18.370 12.477 1.00 49.64 95 ASN B C 1
ATOM 2585 O O . ASN B 1 97 ? 32.620 -19.567 12.699 1.00 50.48 95 ASN B O 1
ATOM 2590 N N . ASP B 1 98 ? 32.959 -17.483 13.457 1.00 49.31 96 ASP B N 1
ATOM 2591 C CA . ASP B 1 98 ? 32.902 -17.928 14.851 1.00 48.99 96 ASP B CA 1
ATOM 2592 C C . ASP B 1 98 ? 31.467 -18.304 15.199 1.00 49.55 96 ASP B C 1
ATOM 2593 O O . ASP B 1 98 ? 31.219 -19.342 15.821 1.00 50.69 96 ASP B O 1
ATOM 2598 N N . VAL B 1 99 ? 30.524 -17.454 14.798 1.00 49.45 97 VAL B N 1
ATOM 2599 C CA . VAL B 1 99 ? 29.122 -17.715 15.062 1.00 50.05 97 VAL B CA 1
ATOM 2600 C C . VAL B 1 99 ? 28.685 -18.953 14.292 1.00 48.69 97 VAL B C 1
ATOM 2601 O O . VAL B 1 99 ? 28.123 -19.884 14.870 1.00 50.02 97 VAL B O 1
ATOM 2605 N N . LEU B 1 100 ? 28.960 -18.972 12.992 1.00 47.94 98 LEU B N 1
ATOM 2606 C CA . LEU B 1 100 ? 28.590 -20.102 12.146 1.00 44.00 98 LEU B CA 1
ATOM 2607 C C . LEU B 1 100 ? 29.118 -21.440 12.665 1.00 43.06 98 LEU B C 1
ATOM 2608 O O . LEU B 1 100 ? 28.448 -22.464 12.549 1.00 38.27 98 LEU B O 1
ATOM 2613 N N . SER B 1 101 ? 30.323 -21.432 13.225 1.00 46.18 99 SER B N 1
ATOM 2614 C CA . SER B 1 101 ? 30.917 -22.644 13.788 1.00 50.09 99 SER B CA 1
ATOM 2615 C C . SER B 1 101 ? 30.209 -22.980 15.096 1.00 51.43 99 SER B C 1
ATOM 2616 O O . SER B 1 101 ? 29.881 -24.131 15.371 1.00 52.15 99 SER B O 1
ATOM 2619 N N . LEU B 1 102 ? 29.987 -21.950 15.901 1.00 51.69 100 LEU B N 1
ATOM 2620 C CA . LEU B 1 102 ? 29.309 -22.085 17.181 1.00 52.11 100 LEU B CA 1
ATOM 2621 C C . LEU B 1 102 ? 27.905 -22.643 16.959 1.00 54.70 100 LEU B C 1
ATOM 2622 O O . LEU B 1 102 ? 27.342 -23.311 17.818 1.00 55.86 100 LEU B O 1
ATOM 2627 N N . LEU B 1 103 ? 27.343 -22.358 15.794 1.00 58.00 101 LEU B N 1
ATOM 2628 C CA . LEU B 1 103 ? 26.006 -22.813 15.475 1.00 60.43 101 LEU B CA 1
ATOM 2629 C C . LEU B 1 103 ? 25.968 -24.249 14.996 1.00 61.48 101 LEU B C 1
ATOM 2630 O O . LEU B 1 103 ? 25.266 -25.068 15.573 1.00 63.24 101 LEU B O 1
ATOM 2635 N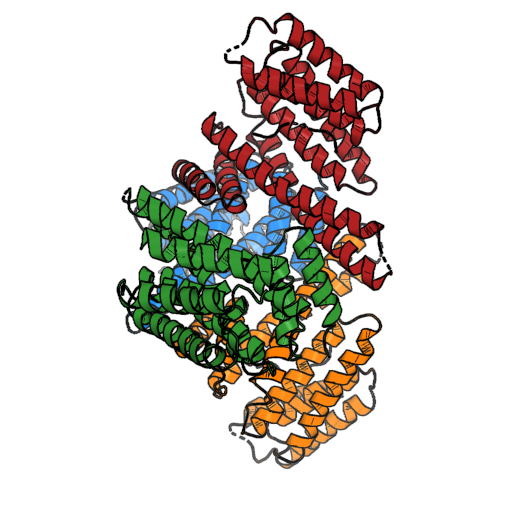 N . GLU B 1 104 ? 26.724 -24.553 13.948 1.00 62.65 102 GLU B N 1
ATOM 2636 C CA . GLU B 1 104 ? 26.751 -25.896 13.378 1.00 63.47 102 GLU B CA 1
ATOM 2637 C C . GLU B 1 104 ? 27.401 -26.963 14.244 1.00 63.46 102 GLU B C 1
ATOM 2638 O O . GLU B 1 104 ? 27.069 -28.139 14.141 1.00 64.16 102 GLU B O 1
ATOM 2644 N N . LYS B 1 105 ? 28.321 -26.557 15.103 1.00 63.37 103 LYS B N 1
ATOM 2645 C CA . LYS B 1 105 ? 29.006 -27.510 15.956 1.00 64.35 103 LYS B CA 1
ATOM 2646 C C . LYS B 1 105 ? 28.416 -27.684 17.350 1.00 65.19 103 LYS B C 1
ATOM 2647 O O . LYS B 1 105 ? 28.471 -28.782 17.904 1.00 65.33 103 LYS B O 1
ATOM 2653 N N . PHE B 1 106 ? 27.860 -26.615 17.921 1.00 65.30 104 PHE B N 1
ATOM 2654 C CA . PHE B 1 106 ? 27.283 -26.684 19.269 1.00 66.64 104 PHE B CA 1
ATOM 2655 C C . PHE B 1 106 ? 25.786 -26.387 19.323 1.00 66.82 104 PHE B C 1
ATOM 2656 O O . PHE B 1 106 ? 24.988 -27.270 19.608 1.00 67.04 104 PHE B O 1
ATOM 2664 N N . LEU B 1 107 ? 25.412 -25.143 19.047 1.00 65.99 105 LEU B N 1
ATOM 2665 C CA . LEU B 1 107 ? 24.013 -24.726 19.090 1.00 64.59 105 LEU B CA 1
ATOM 2666 C C . LEU B 1 107 ? 22.966 -25.584 18.374 1.00 64.14 105 LEU B C 1
ATOM 2667 O O . LEU B 1 107 ? 22.148 -26.221 19.024 1.00 64.84 105 LEU B O 1
ATOM 2672 N N . ILE B 1 108 ? 22.983 -25.598 17.047 1.00 62.40 106 ILE B N 1
ATOM 2673 C CA . ILE B 1 108 ? 21.995 -26.358 16.284 1.00 62.00 106 ILE B CA 1
ATOM 2674 C C . ILE B 1 108 ? 21.869 -27.857 16.627 1.00 63.17 106 ILE B C 1
ATOM 2675 O O . ILE B 1 108 ? 20.781 -28.326 16.973 1.00 63.56 106 ILE B O 1
ATOM 2680 N N . PRO B 1 109 ? 22.968 -28.629 16.539 1.00 63.42 107 PRO B N 1
ATOM 2681 C CA . PRO B 1 109 ? 22.900 -30.061 16.850 1.00 64.99 107 PRO B CA 1
ATOM 2682 C C . PRO B 1 109 ? 22.449 -30.357 18.279 1.00 66.88 107 PRO B C 1
ATOM 2683 O O . PRO B 1 109 ? 22.080 -31.484 18.609 1.00 67.68 107 PRO B O 1
ATOM 2687 N N . ASN B 1 110 ? 22.476 -29.335 19.121 1.00 68.96 108 ASN B N 1
ATOM 2688 C CA . ASN B 1 110 ? 22.107 -29.482 20.524 1.00 73.09 108 ASN B CA 1
ATOM 2689 C C . ASN B 1 110 ? 21.028 -28.472 20.939 1.00 74.83 108 ASN B C 1
ATOM 2690 O O . ASN B 1 110 ? 21.300 -27.487 21.642 1.00 74.65 108 ASN B O 1
ATOM 2695 N N . ALA B 1 111 ? 19.804 -28.724 20.483 1.00 76.57 109 ALA B N 1
ATOM 2696 C CA . ALA B 1 111 ? 18.655 -27.872 20.783 1.00 77.16 109 ALA B CA 1
ATOM 2697 C C . ALA B 1 111 ? 17.381 -28.690 20.596 1.00 78.75 109 ALA B C 1
ATOM 2698 O O . ALA B 1 111 ? 17.033 -29.068 19.474 1.00 78.77 109 ALA B O 1
ATOM 2700 N N . SER B 1 112 ? 16.694 -28.968 21.699 1.00 80.57 110 SER B N 1
ATOM 2701 C CA . SER B 1 112 ? 15.466 -29.749 21.661 1.00 82.01 110 SER B CA 1
ATOM 2702 C C . SER B 1 112 ? 14.320 -28.954 21.039 1.00 83.14 110 SER B C 1
ATOM 2703 O O . SER B 1 112 ? 13.826 -29.286 19.958 1.00 84.43 110 SER B O 1
ATOM 2706 N N . GLN B 1 113 ? 13.916 -27.899 21.740 1.00 83.21 111 GLN B N 1
ATOM 2707 C CA . GLN B 1 113 ? 12.832 -27.014 21.322 1.00 82.05 111 GLN B CA 1
ATOM 2708 C C . GLN B 1 113 ? 12.867 -26.697 19.832 1.00 81.52 111 GLN B C 1
ATOM 2709 O O . GLN B 1 113 ? 13.824 -26.092 19.351 1.00 80.21 111 GLN B O 1
ATOM 2715 N N . ALA B 1 114 ? 11.823 -27.094 19.106 1.00 81.44 112 ALA B N 1
ATOM 2716 C CA . ALA B 1 114 ? 11.753 -26.835 17.669 1.00 80.39 112 ALA B CA 1
ATOM 2717 C C . ALA B 1 114 ? 11.944 -25.341 17.390 1.00 79.40 112 ALA B C 1
ATOM 2718 O O . ALA B 1 114 ? 12.496 -24.951 16.351 1.00 78.94 112 ALA B O 1
ATOM 2720 N N . GLU B 1 115 ? 11.496 -24.508 18.327 1.00 78.60 113 GLU B N 1
ATOM 2721 C CA . GLU B 1 115 ? 11.624 -23.067 18.172 1.00 79.01 113 GLU B CA 1
ATOM 2722 C C . GLU B 1 115 ? 13.079 -22.649 18.357 1.00 78.59 113 GLU B C 1
ATOM 2723 O O . GLU B 1 115 ? 13.449 -21.519 18.035 1.00 78.85 113 GLU B O 1
ATOM 2729 N N . SER B 1 116 ? 13.890 -23.564 18.891 1.00 77.36 114 SER B N 1
ATOM 2730 C CA . SER B 1 116 ? 15.317 -23.326 19.077 1.00 75.51 114 SER B CA 1
ATOM 2731 C C . SER B 1 116 ? 15.959 -23.764 17.766 1.00 74.27 114 SER B C 1
ATOM 2732 O O . SER B 1 116 ? 16.804 -23.068 17.204 1.00 73.26 114 SER B O 1
ATOM 2735 N N . LYS B 1 117 ? 15.526 -24.921 17.278 1.00 73.77 115 LYS B N 1
ATOM 2736 C CA . LYS B 1 117 ? 16.030 -25.479 16.028 1.00 73.64 115 LYS B CA 1
ATOM 2737 C C . LYS B 1 117 ? 15.732 -24.565 14.842 1.00 72.96 115 LYS B C 1
ATOM 2738 O O . LYS B 1 117 ? 16.376 -24.651 13.793 1.00 73.04 115 LYS B O 1
ATOM 2744 N N . VAL B 1 118 ? 14.746 -23.697 14.999 1.00 72.69 116 VAL B N 1
ATOM 2745 C CA . VAL B 1 118 ? 14.411 -22.788 13.924 1.00 71.68 116 VAL B CA 1
ATOM 2746 C C . VAL B 1 118 ? 15.055 -21.439 14.230 1.00 70.32 116 VAL B C 1
ATOM 2747 O O . VAL B 1 118 ? 15.340 -20.659 13.322 1.00 71.55 116 VAL B O 1
ATOM 2751 N N . PHE B 1 119 ? 15.303 -21.182 15.513 1.00 67.23 117 PHE B N 1
ATOM 2752 C CA . PHE B 1 119 ? 15.930 -19.935 15.935 1.00 64.07 117 PHE B CA 1
ATOM 2753 C C . PHE B 1 119 ? 17.397 -19.945 15.572 1.00 62.72 117 PHE B C 1
ATOM 2754 O O . PHE B 1 119 ? 17.888 -19.019 14.929 1.00 61.57 117 PHE B O 1
ATOM 2762 N N . TYR B 1 120 ? 18.096 -20.988 16.006 1.00 60.56 118 TYR B N 1
ATOM 2763 C CA . TYR B 1 120 ? 19.513 -21.118 15.709 1.00 57.90 118 TYR B CA 1
ATOM 2764 C C . TYR B 1 120 ? 19.703 -21.251 14.207 1.00 57.90 118 TYR B C 1
ATOM 2765 O O . TYR B 1 120 ? 20.638 -20.696 13.635 1.00 58.41 118 TYR B O 1
ATOM 2774 N N . LEU B 1 121 ? 18.796 -21.977 13.568 1.00 57.40 119 LEU B N 1
ATOM 2775 C CA . LEU B 1 121 ? 18.877 -22.196 12.135 1.00 56.76 119 LEU B CA 1
ATOM 2776 C C . LEU B 1 121 ? 18.610 -20.916 11.363 1.00 56.19 119 LEU B C 1
ATOM 2777 O O . LEU B 1 121 ? 19.087 -20.756 10.238 1.00 54.98 119 LEU B O 1
ATOM 2782 N N . LYS B 1 122 ? 17.839 -20.011 11.959 1.00 56.14 120 LYS B N 1
ATOM 2783 C CA . LYS B 1 122 ? 17.556 -18.730 11.318 1.00 55.36 120 LYS B CA 1
ATOM 2784 C C . LYS B 1 122 ? 18.874 -17.985 11.322 1.00 54.79 120 LYS B C 1
ATOM 2785 O O . LYS B 1 122 ? 19.285 -17.438 10.302 1.00 54.89 120 LYS B O 1
ATOM 2791 N N . MET B 1 123 ? 19.529 -17.979 12.482 1.00 53.43 121 MET B N 1
ATOM 2792 C CA . MET B 1 123 ? 20.821 -17.330 12.632 1.00 51.91 121 MET B CA 1
ATOM 2793 C C . MET B 1 123 ? 21.772 -17.859 11.587 1.00 51.73 121 MET B C 1
ATOM 2794 O O . MET B 1 123 ? 22.424 -17.082 10.908 1.00 50.86 121 MET B O 1
ATOM 2799 N N . LYS B 1 124 ? 21.861 -19.183 11.470 1.00 52.05 122 LYS B N 1
ATOM 2800 C CA . LYS B 1 124 ? 22.754 -19.799 10.487 1.00 52.88 122 LYS B CA 1
ATOM 2801 C C . LYS B 1 124 ? 22.459 -19.220 9.111 1.00 53.12 122 LYS B C 1
ATOM 2802 O O . LYS B 1 124 ? 23.370 -18.911 8.346 1.00 51.62 122 LYS B O 1
ATOM 2808 N N . GLY B 1 125 ? 21.179 -19.073 8.794 1.00 52.96 123 GLY B N 1
ATOM 2809 C CA . GLY B 1 125 ? 20.824 -18.518 7.506 1.00 55.11 123 GLY B CA 1
ATOM 2810 C C . GLY B 1 125 ? 21.262 -17.074 7.424 1.00 56.39 123 GLY B C 1
ATOM 2811 O O . GLY B 1 125 ? 21.715 -16.605 6.375 1.00 56.67 123 GLY B O 1
ATOM 2812 N N . ASP B 1 126 ? 21.126 -16.371 8.546 1.00 57.02 124 ASP B N 1
ATOM 2813 C CA . ASP B 1 126 ? 21.498 -14.959 8.642 1.00 57.52 124 ASP B CA 1
ATOM 2814 C C . ASP B 1 126 ? 22.997 -14.682 8.444 1.00 57.13 124 ASP B C 1
ATOM 2815 O O . ASP B 1 126 ? 23.382 -13.969 7.517 1.00 55.18 124 ASP B O 1
ATOM 2820 N N . TYR B 1 127 ? 23.836 -15.244 9.310 1.00 57.25 125 TYR B N 1
ATOM 2821 C CA . TYR B 1 127 ? 25.273 -15.025 9.214 1.00 58.38 125 TYR B CA 1
ATOM 2822 C C . TYR B 1 127 ? 25.900 -15.516 7.911 1.00 58.27 125 TYR B C 1
ATOM 2823 O O . TYR B 1 127 ? 26.872 -14.929 7.448 1.00 58.81 125 TYR B O 1
ATOM 2832 N N . TYR B 1 128 ? 25.360 -16.573 7.309 1.00 58.54 126 TYR B N 1
ATOM 2833 C CA . TYR B 1 128 ? 25.896 -17.056 6.031 1.00 58.03 126 TYR B CA 1
ATOM 2834 C C . TYR B 1 128 ? 25.543 -16.002 4.973 1.00 58.62 126 TYR B C 1
ATOM 2835 O O . TYR B 1 128 ? 26.238 -15.826 3.970 1.00 58.46 126 TYR B O 1
ATOM 2844 N N . ARG B 1 129 ? 24.453 -15.289 5.225 1.00 59.60 127 ARG B N 1
ATOM 2845 C CA . ARG B 1 129 ? 24.001 -14.249 4.325 1.00 61.07 127 ARG B CA 1
ATOM 2846 C C . ARG B 1 129 ? 24.887 -13.014 4.423 1.00 62.00 127 ARG B C 1
ATOM 2847 O O . ARG B 1 129 ? 25.179 -12.382 3.411 1.00 61.20 127 ARG B O 1
ATOM 2855 N N . TYR B 1 130 ? 25.308 -12.664 5.637 1.00 61.83 128 TYR B N 1
ATOM 2856 C CA . TYR B 1 130 ? 26.169 -11.501 5.822 1.00 60.37 128 TYR B CA 1
ATOM 2857 C C . TYR B 1 130 ? 27.503 -11.810 5.186 1.00 59.20 128 TYR B C 1
ATOM 2858 O O . TYR B 1 130 ? 28.183 -10.922 4.673 1.00 58.15 128 TYR B O 1
ATOM 2867 N N . LEU B 1 131 ? 27.859 -13.089 5.239 1.00 58.86 129 LEU B N 1
ATOM 2868 C CA . LEU B 1 131 ? 29.106 -13.597 4.691 1.00 60.30 129 LEU B CA 1
ATOM 2869 C C . LEU B 1 131 ? 28.995 -13.599 3.169 1.00 60.39 129 LEU B C 1
ATOM 2870 O O . LEU B 1 131 ? 30.000 -13.594 2.461 1.00 59.66 129 LEU B O 1
ATOM 2875 N N . ALA B 1 132 ? 27.757 -13.597 2.685 1.00 62.57 130 ALA B N 1
ATOM 2876 C CA . ALA B 1 132 ? 27.473 -13.591 1.257 1.00 66.16 130 ALA B CA 1
ATOM 2877 C C . ALA B 1 132 ? 27.454 -12.167 0.737 1.00 68.70 130 ALA B C 1
ATOM 2878 O O . ALA B 1 132 ? 27.826 -11.912 -0.402 1.00 70.05 130 ALA B O 1
ATOM 2880 N N . GLU B 1 133 ? 27.016 -11.240 1.578 1.00 70.12 131 GLU B N 1
ATOM 2881 C CA . GLU B 1 133 ? 26.963 -9.840 1.195 1.00 70.61 131 GLU B CA 1
ATOM 2882 C C . GLU B 1 133 ? 28.356 -9.366 0.823 1.00 71.61 131 GLU B C 1
ATOM 2883 O O . GLU B 1 133 ? 28.590 -8.929 -0.299 1.00 72.14 131 GLU B O 1
ATOM 2889 N N . VAL B 1 134 ? 29.283 -9.461 1.773 1.00 72.28 132 VAL B N 1
ATOM 2890 C CA . VAL B 1 134 ? 30.669 -9.033 1.557 1.00 73.30 132 VAL B CA 1
ATOM 2891 C C . VAL B 1 134 ? 31.412 -10.033 0.686 1.00 74.47 132 VAL B C 1
ATOM 2892 O O . VAL B 1 134 ? 32.495 -9.751 0.177 1.00 75.86 132 VAL B O 1
ATOM 2896 N N . ALA B 1 135 ? 30.826 -11.213 0.531 1.00 76.09 133 ALA B N 1
ATOM 2897 C CA . ALA B 1 135 ? 31.429 -12.254 -0.289 1.00 77.64 133 ALA B CA 1
ATOM 2898 C C . ALA B 1 135 ? 31.596 -11.765 -1.724 1.00 78.76 133 ALA B C 1
ATOM 2899 O O . ALA B 1 135 ? 30.715 -11.104 -2.286 1.00 77.92 133 ALA B O 1
ATOM 2901 N N . ALA B 1 136 ? 32.734 -12.094 -2.314 1.00 79.74 134 ALA B N 1
ATOM 2902 C CA . ALA B 1 136 ? 33.017 -11.704 -3.685 1.00 81.46 134 ALA B CA 1
ATOM 2903 C C . ALA B 1 136 ? 33.663 -12.899 -4.356 1.00 82.39 134 ALA B C 1
ATOM 2904 O O . ALA B 1 136 ? 34.112 -13.823 -3.675 1.00 82.64 134 ALA B O 1
ATOM 2906 N N . GLY B 1 137 ? 33.695 -12.892 -5.686 1.00 83.11 135 GLY B N 1
ATOM 2907 C CA . GLY B 1 137 ? 34.321 -13.986 -6.402 1.00 83.99 135 GLY B CA 1
ATOM 2908 C C . GLY B 1 137 ? 33.463 -15.203 -6.682 1.00 84.68 135 GLY B C 1
ATOM 2909 O O . GLY B 1 137 ? 32.243 -15.117 -6.757 1.00 84.38 135 GLY B O 1
ATOM 2910 N N . ASP B 1 138 ? 34.123 -16.346 -6.821 1.00 85.28 136 ASP B N 1
ATOM 2911 C CA . ASP B 1 138 ? 33.459 -17.599 -7.134 1.00 85.77 136 ASP B CA 1
ATOM 2912 C C . ASP B 1 138 ? 32.835 -18.276 -5.944 1.00 86.04 136 ASP B C 1
ATOM 2913 O O . ASP B 1 138 ? 31.683 -18.692 -5.999 1.00 85.66 136 ASP B O 1
ATOM 2918 N N . ASP B 1 139 ? 33.600 -18.399 -4.870 1.00 86.74 137 ASP B N 1
ATOM 2919 C CA . ASP B 1 139 ? 33.097 -19.027 -3.658 1.00 87.88 137 ASP B CA 1
ATOM 2920 C C . ASP B 1 139 ? 31.755 -18.409 -3.254 1.00 87.26 137 ASP B C 1
ATOM 2921 O O . ASP B 1 139 ? 31.031 -18.951 -2.415 1.00 86.93 137 ASP B O 1
ATOM 2926 N N . LYS B 1 140 ? 31.427 -17.279 -3.873 1.00 86.40 138 LYS B N 1
ATOM 2927 C CA . LYS B 1 140 ? 30.190 -16.557 -3.597 1.00 85.53 138 LYS B CA 1
ATOM 2928 C C . LYS B 1 140 ? 28.965 -17.469 -3.693 1.00 84.89 138 LYS B C 1
ATOM 2929 O O . LYS B 1 140 ? 28.367 -17.835 -2.679 1.00 85.27 138 LYS B O 1
ATOM 2935 N N . LYS B 1 141 ? 28.608 -17.839 -4.916 1.00 83.60 139 LYS B N 1
ATOM 2936 C CA . LYS B 1 141 ? 27.457 -18.693 -5.163 1.00 81.86 139 LYS B CA 1
ATOM 2937 C C . LYS B 1 141 ? 27.341 -19.802 -4.131 1.00 79.75 139 LYS B C 1
ATOM 2938 O O . LYS B 1 141 ? 26.243 -20.236 -3.804 1.00 79.27 139 LYS B O 1
ATOM 2944 N N . GLY B 1 142 ? 28.477 -20.245 -3.608 1.00 78.02 140 GLY B N 1
ATOM 2945 C CA . GLY B 1 142 ? 28.466 -21.322 -2.632 1.00 76.13 140 GLY B CA 1
ATOM 2946 C C . GLY B 1 142 ? 27.955 -20.945 -1.260 1.00 75.36 140 GLY B C 1
ATOM 2947 O O . GLY B 1 142 ? 27.259 -21.725 -0.608 1.00 73.58 140 GLY B O 1
ATOM 2948 N N . ILE B 1 143 ? 28.310 -19.748 -0.812 1.00 76.14 141 ILE B N 1
ATOM 2949 C CA . ILE B 1 143 ? 27.881 -19.289 0.493 1.00 75.92 141 ILE B CA 1
ATOM 2950 C C . ILE B 1 143 ? 26.429 -18.837 0.403 1.00 76.09 141 ILE B C 1
ATOM 2951 O O . ILE B 1 143 ? 25.688 -18.907 1.388 1.00 75.37 141 ILE B O 1
ATOM 2956 N N . VAL B 1 144 ? 26.032 -18.376 -0.784 1.00 76.23 142 VAL B N 1
ATOM 2957 C CA . VAL B 1 144 ? 24.666 -17.917 -1.019 1.00 75.69 142 VAL B CA 1
ATOM 2958 C C . VAL B 1 144 ? 23.720 -19.091 -0.907 1.00 76.51 142 VAL B C 1
ATOM 2959 O O . VAL B 1 144 ? 22.554 -18.936 -0.559 1.00 76.76 142 VAL B O 1
ATOM 2963 N N . ASP B 1 145 ? 24.240 -20.271 -1.205 1.00 77.31 143 ASP B N 1
ATOM 2964 C CA . ASP B 1 145 ? 23.452 -21.490 -1.152 1.00 78.45 143 ASP B CA 1
ATOM 2965 C C . ASP B 1 145 ? 23.320 -22.001 0.286 1.00 79.00 143 ASP B C 1
ATOM 2966 O O . ASP B 1 145 ? 22.248 -22.453 0.695 1.00 79.97 143 ASP B O 1
ATOM 2971 N N . GLN B 1 146 ? 24.412 -21.924 1.048 1.00 78.58 144 GLN B N 1
ATOM 2972 C CA . GLN B 1 146 ? 24.420 -22.372 2.440 1.00 77.39 144 GLN B CA 1
ATOM 2973 C C . GLN B 1 146 ? 23.352 -21.636 3.244 1.00 76.47 144 GLN B C 1
ATOM 2974 O O . GLN B 1 146 ? 22.802 -22.172 4.207 1.00 74.93 144 GLN B O 1
ATOM 2980 N N . SER B 1 147 ? 23.071 -20.402 2.834 1.00 76.88 145 SER B N 1
ATOM 2981 C CA . SER B 1 147 ? 22.082 -19.567 3.500 1.00 77.22 145 SER B CA 1
ATOM 2982 C C . SER B 1 147 ? 20.680 -20.027 3.128 1.00 77.84 145 SER B C 1
ATOM 2983 O O . SER B 1 147 ? 19.866 -20.352 3.993 1.00 78.25 145 SER B O 1
ATOM 2986 N N . GLN B 1 148 ? 20.409 -20.060 1.829 1.00 77.74 146 GLN B N 1
ATOM 2987 C CA . GLN B 1 148 ? 19.112 -20.473 1.328 1.00 76.71 146 GLN B CA 1
ATOM 2988 C C . GLN B 1 148 ? 18.672 -21.745 2.022 1.00 76.67 146 GLN B C 1
ATOM 2989 O O . GLN B 1 148 ? 17.583 -21.808 2.571 1.00 76.43 146 GLN B O 1
ATOM 2995 N N . GLN B 1 149 ? 19.532 -22.756 2.007 1.00 76.05 147 GLN B N 1
ATOM 2996 C CA . GLN B 1 149 ? 19.227 -24.040 2.636 1.00 74.99 147 GLN B CA 1
ATOM 2997 C C . GLN B 1 149 ? 18.980 -23.960 4.138 1.00 74.89 147 GLN B C 1
ATOM 2998 O O . GLN B 1 149 ? 18.033 -24.553 4.643 1.00 74.95 147 GLN B O 1
ATOM 3004 N N . ALA B 1 150 ? 19.837 -23.238 4.850 1.00 74.26 148 ALA B N 1
ATOM 3005 C CA . ALA B 1 150 ? 19.685 -23.089 6.289 1.00 73.56 148 ALA B CA 1
ATOM 3006 C C . ALA B 1 150 ? 18.360 -22.384 6.587 1.00 73.56 148 ALA B C 1
ATOM 3007 O O . ALA B 1 150 ? 17.659 -22.746 7.527 1.00 72.72 148 ALA B O 1
ATOM 3009 N N . TYR B 1 151 ? 18.022 -21.379 5.781 1.00 72.99 149 TYR B N 1
ATOM 3010 C CA . TYR B 1 151 ? 16.767 -20.647 5.957 1.00 72.03 149 TYR B CA 1
ATOM 3011 C C . TYR B 1 151 ? 15.578 -21.578 5.659 1.00 72.39 149 TYR B C 1
ATOM 3012 O O . TYR B 1 151 ? 14.616 -21.645 6.433 1.00 70.76 149 TYR B O 1
ATOM 3021 N N . GLN B 1 152 ? 15.655 -22.291 4.534 1.00 73.76 150 GLN B N 1
ATOM 3022 C CA . GLN B 1 152 ? 14.599 -23.209 4.102 1.00 74.10 150 GLN B CA 1
ATOM 3023 C C . GLN B 1 152 ? 14.393 -24.304 5.130 1.00 74.37 150 GLN B C 1
ATOM 3024 O O . GLN B 1 152 ? 13.267 -24.628 5.490 1.00 74.36 150 GLN B O 1
ATOM 3030 N N . GLU B 1 153 ? 15.494 -24.871 5.600 1.00 75.35 151 GLU B N 1
ATOM 3031 C CA . GLU B 1 153 ? 15.446 -25.929 6.594 1.00 76.09 151 GLU B CA 1
ATOM 3032 C C . GLU B 1 153 ? 14.731 -25.424 7.846 1.00 77.09 151 GLU B C 1
ATOM 3033 O O . GLU B 1 153 ? 14.170 -26.208 8.608 1.00 76.75 151 GLU B O 1
ATOM 3039 N N . ALA B 1 154 ? 14.758 -24.109 8.051 1.00 78.44 152 ALA B N 1
ATOM 3040 C CA . ALA B 1 154 ? 14.113 -23.490 9.207 1.00 79.20 152 ALA B CA 1
ATOM 3041 C C . ALA B 1 154 ? 12.676 -23.095 8.879 1.00 79.79 152 ALA B C 1
ATOM 3042 O O . ALA B 1 154 ? 11.770 -23.288 9.695 1.00 80.16 152 ALA B O 1
ATOM 3044 N N . PHE B 1 155 ? 12.467 -22.540 7.686 1.00 80.43 153 PHE B N 1
ATOM 3045 C CA . PHE B 1 155 ? 11.129 -22.135 7.268 1.00 80.91 153 PHE B CA 1
ATOM 3046 C C . PHE B 1 155 ? 10.195 -23.331 7.340 1.00 80.77 153 PHE B C 1
ATOM 3047 O O . PHE B 1 155 ? 9.132 -23.261 7.945 1.00 80.35 153 PHE B O 1
ATOM 3055 N N . GLU B 1 156 ? 10.604 -24.435 6.729 1.00 80.78 154 GLU B N 1
ATOM 3056 C CA . GLU B 1 156 ? 9.787 -25.633 6.735 1.00 80.82 154 GLU B CA 1
ATOM 3057 C C . GLU B 1 156 ? 9.522 -26.149 8.137 1.00 80.22 154 GLU B C 1
ATOM 3058 O O . GLU B 1 156 ? 8.461 -26.706 8.392 1.00 79.61 154 GLU B O 1
ATOM 3064 N N . ILE B 1 157 ? 10.469 -25.962 9.050 1.00 79.51 155 ILE B N 1
ATOM 3065 C CA . ILE B 1 157 ? 10.267 -26.427 10.417 1.00 79.67 155 ILE B CA 1
ATOM 3066 C C . ILE B 1 157 ? 9.220 -25.590 11.129 1.00 80.22 155 ILE B C 1
ATOM 3067 O O . ILE B 1 157 ? 8.384 -26.121 11.852 1.00 81.17 155 ILE B O 1
ATOM 3072 N N . SER B 1 158 ? 9.277 -24.278 10.930 1.00 80.14 156 SER B N 1
ATOM 3073 C CA . SER B 1 158 ? 8.318 -23.372 11.550 1.00 80.36 156 SER B CA 1
ATOM 3074 C C . SER B 1 158 ? 6.989 -23.477 10.801 1.00 81.04 156 SER B C 1
ATOM 3075 O O . SER B 1 158 ? 5.910 -23.390 11.399 1.00 80.75 156 SER B O 1
ATOM 3078 N N . LYS B 1 159 ? 7.088 -23.670 9.486 1.00 81.30 157 LYS B N 1
ATOM 3079 C CA . LYS B 1 159 ? 5.930 -23.797 8.606 1.00 81.36 157 LYS B CA 1
ATOM 3080 C C . LYS B 1 159 ? 5.246 -25.129 8.879 1.00 82.25 157 LYS B C 1
ATOM 3081 O O . LYS B 1 159 ? 4.460 -25.608 8.065 1.00 82.81 157 LYS B O 1
ATOM 3087 N N . LYS B 1 160 ? 5.565 -25.723 10.026 1.00 83.04 158 LYS B N 1
ATOM 3088 C CA . LYS B 1 160 ? 4.991 -27.003 10.441 1.00 84.05 158 LYS B CA 1
ATOM 3089 C C . LYS B 1 160 ? 5.164 -27.143 11.952 1.00 85.42 158 LYS B C 1
ATOM 3090 O O . LYS B 1 160 ? 5.136 -28.252 12.476 1.00 85.99 158 LYS B O 1
ATOM 3096 N N . GLU B 1 161 ? 5.339 -26.018 12.647 1.00 86.62 159 GLU B N 1
ATOM 3097 C CA . GLU B 1 161 ? 5.548 -26.042 14.098 1.00 87.35 159 GLU B CA 1
ATOM 3098 C C . GLU B 1 161 ? 5.189 -24.767 14.863 1.00 87.48 159 GLU B C 1
ATOM 3099 O O . GLU B 1 161 ? 5.144 -24.774 16.096 1.00 87.09 159 GLU B O 1
ATOM 3105 N N . MET B 1 162 ? 4.944 -23.674 14.150 1.00 87.72 160 MET B N 1
ATOM 3106 C CA . MET B 1 162 ? 4.623 -22.427 14.824 1.00 88.01 160 MET B CA 1
ATOM 3107 C C . MET B 1 162 ? 3.528 -21.624 14.144 1.00 87.18 160 MET B C 1
ATOM 3108 O O . MET B 1 162 ? 3.516 -21.483 12.920 1.00 86.24 160 MET B O 1
ATOM 3113 N N . GLN B 1 163 ? 2.611 -21.094 14.948 1.00 86.10 161 GLN B N 1
ATOM 3114 C CA . GLN B 1 163 ? 1.514 -20.295 14.422 1.00 85.01 161 GLN B CA 1
ATOM 3115 C C . GLN B 1 163 ? 2.123 -19.118 13.673 1.00 84.93 161 GLN B C 1
ATOM 3116 O O . GLN B 1 163 ? 3.093 -18.524 14.141 1.00 85.62 161 GLN B O 1
ATOM 3122 N N . PRO B 1 164 ? 1.571 -18.772 12.496 1.00 84.75 162 PRO B N 1
ATOM 3123 C CA . PRO B 1 164 ? 2.062 -17.659 11.677 1.00 84.11 162 PRO B CA 1
ATOM 3124 C C . PRO B 1 164 ? 2.111 -16.314 12.407 1.00 84.15 162 PRO B C 1
ATOM 3125 O O . PRO B 1 164 ? 2.522 -15.305 11.830 1.00 85.04 162 PRO B O 1
ATOM 3129 N N . THR B 1 165 ? 1.690 -16.305 13.671 1.00 84.17 163 THR B N 1
ATOM 3130 C CA . THR B 1 165 ? 1.686 -15.086 14.480 1.00 84.15 163 THR B CA 1
ATOM 3131 C C . THR B 1 165 ? 2.900 -15.065 15.402 1.00 84.43 163 THR B C 1
ATOM 3132 O O . THR B 1 165 ? 3.247 -14.025 15.958 1.00 83.98 163 THR B O 1
ATOM 3136 N N . HIS B 1 166 ? 3.533 -16.224 15.573 1.00 85.30 164 HIS B N 1
ATOM 3137 C CA . HIS B 1 166 ? 4.714 -16.330 16.421 1.00 84.71 164 HIS B CA 1
ATOM 3138 C C . HIS B 1 166 ? 5.834 -15.481 15.830 1.00 83.01 164 HIS B C 1
ATOM 3139 O O . HIS B 1 166 ? 6.194 -15.629 14.663 1.00 81.37 164 HIS B O 1
ATOM 3146 N N . PRO B 1 167 ? 6.415 -14.595 16.643 1.00 81.42 165 PRO B N 1
ATOM 3147 C CA . PRO B 1 167 ? 7.493 -13.713 16.200 1.00 80.13 165 PRO B CA 1
ATOM 3148 C C . PRO B 1 167 ? 8.647 -14.405 15.500 1.00 78.44 165 PRO B C 1
ATOM 3149 O O . PRO B 1 167 ? 8.995 -14.049 14.376 1.00 79.08 165 PRO B O 1
ATOM 3153 N N . ILE B 1 168 ? 9.241 -15.397 16.151 1.00 76.41 166 ILE B N 1
ATOM 3154 C CA . ILE B 1 168 ? 10.376 -16.094 15.554 1.00 73.70 166 ILE B CA 1
ATOM 3155 C C . ILE B 1 168 ? 10.107 -16.544 14.113 1.00 72.17 166 ILE B C 1
ATOM 3156 O O . ILE B 1 168 ? 10.954 -16.360 13.236 1.00 70.54 166 ILE B O 1
ATOM 3161 N N . ARG B 1 169 ? 8.932 -17.116 13.858 1.00 69.79 167 ARG B N 1
ATOM 3162 C CA . ARG B 1 169 ? 8.608 -17.558 12.508 1.00 67.48 167 ARG B CA 1
ATOM 3163 C C . ARG B 1 169 ? 8.391 -16.377 11.586 1.00 66.38 167 ARG B C 1
ATOM 3164 O O . ARG B 1 169 ? 8.699 -16.448 10.394 1.00 66.31 167 ARG B O 1
ATOM 3172 N N . LEU B 1 170 ? 7.836 -15.300 12.134 1.00 66.26 168 LEU B N 1
ATOM 3173 C CA . LEU B 1 170 ? 7.599 -14.092 11.352 1.00 66.27 168 LEU B CA 1
ATOM 3174 C C . LEU B 1 170 ? 8.953 -13.547 10.924 1.00 65.50 168 LEU B C 1
ATOM 3175 O O . LEU B 1 170 ? 9.164 -13.239 9.747 1.00 64.35 168 LEU B O 1
ATOM 3180 N N . GLY B 1 171 ? 9.861 -13.450 11.896 1.00 64.74 169 GLY B N 1
ATOM 3181 C CA . GLY B 1 171 ? 11.204 -12.957 11.646 1.00 64.44 169 GLY B CA 1
ATOM 3182 C C . GLY B 1 171 ? 11.889 -13.818 10.614 1.00 65.05 169 GLY B C 1
ATOM 3183 O O . GLY B 1 171 ? 12.543 -13.312 9.706 1.00 62.93 169 GLY B O 1
ATOM 3184 N N . LEU B 1 172 ? 11.735 -15.130 10.751 1.00 66.43 170 LEU B N 1
ATOM 3185 C CA . LEU B 1 172 ? 12.327 -16.061 9.804 1.00 68.11 170 LEU B CA 1
ATOM 3186 C C . LEU B 1 172 ? 11.835 -15.746 8.400 1.00 68.79 170 LEU B C 1
ATOM 3187 O O . LEU B 1 172 ? 12.612 -15.725 7.451 1.00 67.69 170 LEU B O 1
ATOM 3192 N N . ALA B 1 173 ? 10.534 -15.510 8.278 1.00 69.53 171 ALA B N 1
ATOM 3193 C CA . ALA B 1 173 ? 9.947 -15.184 6.997 1.00 68.90 171 ALA B CA 1
ATOM 3194 C C . ALA B 1 173 ? 10.518 -13.861 6.528 1.00 68.75 171 ALA B C 1
ATOM 3195 O O . ALA B 1 173 ? 10.848 -13.702 5.349 1.00 68.94 171 ALA B O 1
ATOM 3197 N N . LEU B 1 174 ? 10.642 -12.920 7.462 1.00 68.41 172 LEU B N 1
ATOM 3198 C CA . LEU B 1 174 ? 11.171 -11.584 7.169 1.00 67.76 172 LEU B CA 1
ATOM 3199 C C . LEU B 1 174 ? 12.596 -11.613 6.613 1.00 68.10 172 LEU B C 1
ATOM 3200 O O . LEU B 1 174 ? 12.858 -11.120 5.518 1.00 67.35 172 LEU B O 1
ATOM 3205 N N . ASN B 1 175 ? 13.517 -12.178 7.382 1.00 68.72 173 ASN B N 1
ATOM 3206 C CA . ASN B 1 175 ? 14.901 -12.263 6.959 1.00 68.71 173 ASN B CA 1
ATOM 3207 C C . ASN B 1 175 ? 15.012 -13.113 5.713 1.00 69.56 173 ASN B C 1
ATOM 3208 O O . ASN B 1 175 ? 15.786 -12.807 4.816 1.00 67.79 173 ASN B O 1
ATOM 3213 N N . PHE B 1 176 ? 14.231 -14.182 5.649 1.00 70.85 174 PHE B N 1
ATOM 3214 C CA . PHE B 1 176 ? 14.277 -15.054 4.487 1.00 72.63 174 PHE B CA 1
ATOM 3215 C C . PHE B 1 176 ? 13.912 -14.267 3.236 1.00 73.85 174 PHE B C 1
ATOM 3216 O O . PHE B 1 176 ? 14.664 -14.257 2.258 1.00 73.33 174 PHE B O 1
ATOM 3224 N N . SER B 1 177 ? 12.756 -13.607 3.267 1.00 75.39 175 SER B N 1
ATOM 3225 C CA . SER B 1 177 ? 12.309 -12.826 2.119 1.00 76.21 175 SER B CA 1
ATOM 3226 C C . SER B 1 177 ? 13.393 -11.851 1.655 1.00 76.82 175 SER B C 1
ATOM 3227 O O . SER B 1 177 ? 13.635 -11.708 0.453 1.00 75.90 175 SER B O 1
ATOM 3230 N N . VAL B 1 178 ? 14.049 -11.198 2.616 1.00 78.03 176 VAL B N 1
ATOM 3231 C CA . VAL B 1 178 ? 15.112 -10.236 2.326 1.00 78.70 176 VAL B CA 1
ATOM 3232 C C . VAL B 1 178 ? 16.289 -10.936 1.665 1.00 79.29 176 VAL B C 1
ATOM 3233 O O . VAL B 1 178 ? 17.000 -10.336 0.855 1.00 78.68 176 VAL B O 1
ATOM 3237 N N . PHE B 1 179 ? 16.492 -12.203 2.020 1.00 80.27 177 PHE B N 1
ATOM 3238 C CA . PHE B 1 179 ? 17.580 -12.986 1.454 1.00 81.43 177 PHE B CA 1
ATOM 3239 C C . PHE B 1 179 ? 17.340 -13.115 -0.033 1.00 83.69 177 PHE B C 1
ATOM 3240 O O . PHE B 1 179 ? 18.254 -12.924 -0.837 1.00 82.99 177 PHE B O 1
ATOM 3248 N N . TYR B 1 180 ? 16.097 -13.436 -0.385 1.00 86.23 178 TYR B N 1
ATOM 3249 C CA . TYR B 1 180 ? 15.695 -13.603 -1.778 1.00 88.72 178 TYR B CA 1
ATOM 3250 C C . TYR B 1 180 ? 15.775 -12.316 -2.584 1.00 90.60 178 TYR B C 1
ATOM 3251 O O . TYR B 1 180 ? 16.170 -12.336 -3.752 1.00 91.15 178 TYR B O 1
ATOM 3260 N N . TYR B 1 181 ? 15.388 -11.203 -1.966 1.00 92.09 179 TYR B N 1
ATOM 3261 C CA . TYR B 1 181 ? 15.409 -9.914 -2.646 1.00 92.86 179 TYR B CA 1
ATOM 3262 C C . TYR B 1 181 ? 16.829 -9.403 -2.902 1.00 92.38 179 TYR B C 1
ATOM 3263 O O . TYR B 1 181 ? 17.264 -9.314 -4.050 1.00 92.75 179 TYR B O 1
ATOM 3272 N N . GLU B 1 182 ? 17.549 -9.077 -1.831 1.00 91.24 180 GLU B N 1
ATOM 3273 C CA . GLU B 1 182 ? 18.910 -8.558 -1.942 1.00 89.43 180 GLU B CA 1
ATOM 3274 C C . GLU B 1 182 ? 19.977 -9.540 -2.430 1.00 89.15 180 GLU B C 1
ATOM 3275 O O . GLU B 1 182 ? 20.662 -9.277 -3.417 1.00 88.22 180 GLU B O 1
ATOM 3281 N N . ILE B 1 183 ? 20.118 -10.666 -1.737 1.00 89.38 181 ILE B N 1
ATOM 3282 C CA . ILE B 1 183 ? 21.127 -11.668 -2.077 1.00 89.72 181 ILE B CA 1
ATOM 3283 C C . ILE B 1 183 ? 20.902 -12.431 -3.381 1.00 90.47 181 ILE B C 1
ATOM 3284 O O . ILE B 1 183 ? 21.661 -12.298 -4.343 1.00 89.98 181 ILE B O 1
ATOM 3289 N N . LEU B 1 184 ? 19.855 -13.244 -3.393 1.00 91.35 182 LEU B N 1
ATOM 3290 C CA . LEU B 1 184 ? 19.519 -14.074 -4.543 1.00 92.88 182 LEU B CA 1
ATOM 3291 C C . LEU B 1 184 ? 18.736 -13.333 -5.624 1.00 94.69 182 LEU B C 1
ATOM 3292 O O . LEU B 1 184 ? 17.860 -13.922 -6.255 1.00 95.40 182 LEU B O 1
ATOM 3297 N N . ASN B 1 185 ? 19.056 -12.054 -5.833 1.00 96.12 183 ASN B N 1
ATOM 3298 C CA . ASN B 1 185 ? 18.389 -11.199 -6.833 1.00 96.75 183 ASN B CA 1
ATOM 3299 C C . ASN B 1 185 ? 17.061 -11.692 -7.411 1.00 96.12 183 ASN B C 1
ATOM 3300 O O . ASN B 1 185 ? 16.834 -11.581 -8.620 1.00 95.62 183 ASN B O 1
ATOM 3305 N N . SER B 1 186 ? 16.179 -12.207 -6.560 1.00 95.90 184 SER B N 1
ATOM 3306 C CA . SER B 1 186 ? 14.896 -12.723 -7.023 1.00 95.95 184 SER B CA 1
ATOM 3307 C C . SER B 1 186 ? 13.703 -11.931 -6.480 1.00 95.84 184 SER B C 1
ATOM 3308 O O . SER B 1 186 ? 12.939 -12.438 -5.660 1.00 95.36 184 SER B O 1
ATOM 3311 N N . PRO B 1 187 ? 13.516 -10.682 -6.951 1.00 95.78 185 PRO B N 1
ATOM 3312 C CA . PRO B 1 187 ? 12.404 -9.837 -6.494 1.00 96.03 185 PRO B CA 1
ATOM 3313 C C . PRO B 1 187 ? 11.020 -10.501 -6.564 1.00 96.46 185 PRO B C 1
ATOM 3314 O O . PRO B 1 187 ? 10.050 -9.991 -5.994 1.00 95.66 185 PRO B O 1
ATOM 3318 N N . GLU B 1 188 ? 10.937 -11.635 -7.260 1.00 97.67 186 GLU B N 1
ATOM 3319 C CA . GLU B 1 188 ? 9.679 -12.371 -7.391 1.00 97.28 186 GLU B CA 1
ATOM 3320 C C . GLU B 1 188 ? 9.390 -13.049 -6.060 1.00 96.56 186 GLU B C 1
ATOM 3321 O O . GLU B 1 188 ? 8.554 -12.597 -5.276 1.00 95.68 186 GLU B O 1
ATOM 3327 N N . LYS B 1 189 ? 10.109 -14.139 -5.822 1.00 95.79 187 LYS B N 1
ATOM 3328 C CA . LYS B 1 189 ? 9.983 -14.926 -4.606 1.00 95.24 187 LYS B CA 1
ATOM 3329 C C . LYS B 1 189 ? 10.061 -14.027 -3.362 1.00 95.97 187 LYS B C 1
ATOM 3330 O O . LYS B 1 189 ? 9.540 -14.366 -2.299 1.00 96.34 187 LYS B O 1
ATOM 3336 N N . ALA B 1 190 ? 10.700 -12.872 -3.518 1.00 96.63 188 ALA B N 1
ATOM 3337 C CA . ALA B 1 190 ? 10.879 -11.905 -2.433 1.00 96.52 188 ALA B CA 1
ATOM 3338 C C . ALA B 1 190 ? 9.603 -11.586 -1.662 1.00 96.25 188 ALA B C 1
ATOM 3339 O O . ALA B 1 190 ? 9.545 -11.746 -0.441 1.00 96.39 188 ALA B O 1
ATOM 3341 N N . CYS B 1 191 ? 8.589 -11.124 -2.384 1.00 95.75 189 CYS B N 1
ATOM 3342 C CA . CYS B 1 191 ? 7.310 -10.756 -1.787 1.00 95.98 189 CYS B CA 1
ATOM 3343 C C . CYS B 1 191 ? 6.470 -12.003 -1.567 1.00 95.94 189 CYS B C 1
ATOM 3344 O O . CYS B 1 191 ? 5.596 -12.036 -0.698 1.00 96.11 189 CYS B O 1
ATOM 3347 N N . SER B 1 192 ? 6.752 -13.027 -2.366 1.00 95.28 190 SER B N 1
ATOM 3348 C CA . SER B 1 192 ? 6.036 -14.291 -2.286 1.00 93.96 190 SER B CA 1
ATOM 3349 C C . SER B 1 192 ? 5.820 -14.699 -0.838 1.00 92.64 190 SER B C 1
ATOM 3350 O O . SER B 1 192 ? 4.682 -14.786 -0.381 1.00 92.02 190 SER B O 1
ATOM 3353 N N . LEU B 1 193 ? 6.908 -14.930 -0.111 1.00 91.03 191 LEU B N 1
ATOM 3354 C CA . LEU B 1 193 ? 6.783 -15.343 1.274 1.00 89.27 191 LEU B CA 1
ATOM 3355 C C . LEU B 1 193 ? 6.485 -14.181 2.193 1.00 87.87 191 LEU B C 1
ATOM 3356 O O . LEU B 1 193 ? 5.899 -14.366 3.257 1.00 87.07 191 LEU B O 1
ATOM 3361 N N . ALA B 1 194 ? 6.883 -12.982 1.787 1.00 87.54 192 ALA B N 1
ATOM 3362 C CA . ALA B 1 194 ? 6.635 -11.803 2.608 1.00 88.24 192 ALA B CA 1
ATOM 3363 C C . ALA B 1 194 ? 5.146 -11.678 2.907 1.00 88.67 192 ALA B C 1
ATOM 3364 O O . ALA B 1 194 ? 4.735 -11.670 4.068 1.00 89.30 192 ALA B O 1
ATOM 3366 N N . LYS B 1 195 ? 4.339 -11.585 1.855 1.00 88.39 193 LYS B N 1
ATOM 3367 C CA . LYS B 1 195 ? 2.896 -11.477 2.015 1.00 87.92 193 LYS B CA 1
ATOM 3368 C C . LYS B 1 195 ? 2.365 -12.695 2.746 1.00 87.45 193 LYS B C 1
ATOM 3369 O O . LYS B 1 195 ? 1.776 -12.578 3.816 1.00 87.15 193 LYS B O 1
ATOM 3375 N N . THR B 1 196 ? 2.581 -13.863 2.148 1.00 87.28 194 THR B N 1
ATOM 3376 C CA . THR B 1 196 ? 2.131 -15.133 2.707 1.00 88.26 194 THR B CA 1
ATOM 3377 C C . THR B 1 196 ? 2.248 -15.206 4.229 1.00 88.21 194 THR B C 1
ATOM 3378 O O . THR B 1 196 ? 1.249 -15.415 4.922 1.00 88.36 194 THR B O 1
ATOM 3382 N N . ALA B 1 197 ? 3.464 -15.034 4.746 1.00 88.37 195 ALA B N 1
ATOM 3383 C CA . ALA B 1 197 ? 3.697 -15.085 6.188 1.00 88.49 195 ALA B CA 1
ATOM 3384 C C . ALA B 1 197 ? 3.000 -13.931 6.899 1.00 88.70 195 ALA B C 1
ATOM 3385 O O . ALA B 1 197 ? 2.707 -14.026 8.093 1.00 89.52 195 ALA B O 1
ATOM 3387 N N . PHE B 1 198 ? 2.744 -12.848 6.159 1.00 88.47 196 PHE B N 1
ATOM 3388 C CA . PHE B 1 198 ? 2.065 -11.661 6.691 1.00 87.67 196 PHE B CA 1
ATOM 3389 C C . PHE B 1 198 ? 0.554 -11.862 6.774 1.00 87.74 196 PHE B C 1
ATOM 3390 O O . PHE B 1 198 ? -0.050 -11.626 7.826 1.00 87.11 196 PHE B O 1
ATOM 3398 N N . ASP B 1 199 ? -0.048 -12.286 5.661 1.00 88.34 197 ASP B N 1
ATOM 3399 C CA . ASP B 1 199 ? -1.489 -12.527 5.608 1.00 88.54 197 ASP B CA 1
ATOM 3400 C C . ASP B 1 199 ? -1.852 -13.642 6.579 1.00 87.99 197 ASP B C 1
ATOM 3401 O O . ASP B 1 199 ? -2.864 -13.565 7.282 1.00 88.14 197 ASP B O 1
ATOM 3406 N N . GLU B 1 200 ? -1.016 -14.676 6.611 1.00 87.19 198 GLU B N 1
ATOM 3407 C CA . GLU B 1 200 ? -1.229 -15.808 7.504 1.00 87.27 198 GLU B CA 1
ATOM 3408 C C . GLU B 1 200 ? -1.144 -15.361 8.965 1.00 87.07 198 GLU B C 1
ATOM 3409 O O . GLU B 1 200 ? -1.793 -15.939 9.841 1.00 88.00 198 GLU B O 1
ATOM 3415 N N . ALA B 1 201 ? -0.340 -14.331 9.218 1.00 85.55 199 ALA B N 1
ATOM 3416 C CA . ALA B 1 201 ? -0.160 -13.806 10.563 1.00 83.28 199 ALA B CA 1
ATOM 3417 C C . ALA B 1 201 ? -1.362 -12.965 10.946 1.00 81.66 199 ALA B C 1
ATOM 3418 O O . ALA B 1 201 ? -1.750 -12.918 12.109 1.00 79.99 199 ALA B O 1
ATOM 3420 N N . ILE B 1 202 ? -1.954 -12.306 9.957 1.00 80.70 200 ILE B N 1
ATOM 3421 C CA . ILE B 1 202 ? -3.117 -11.467 10.199 1.00 78.10 200 ILE B CA 1
ATOM 3422 C C . ILE B 1 202 ? -4.330 -12.293 10.613 1.00 76.71 200 ILE B C 1
ATOM 3423 O O . ILE B 1 202 ? -5.114 -11.856 11.456 1.00 75.62 200 ILE B O 1
ATOM 3428 N N . ALA B 1 203 ? -4.482 -13.476 10.017 1.00 74.92 201 ALA B N 1
ATOM 3429 C CA . ALA B 1 203 ? -5.603 -14.365 10.319 1.00 74.95 201 ALA B CA 1
ATOM 3430 C C . ALA B 1 203 ? -5.797 -14.631 11.819 1.00 74.93 201 ALA B C 1
ATOM 3431 O O . ALA B 1 203 ? -6.920 -14.530 12.315 1.00 74.94 201 ALA B O 1
ATOM 3433 N N . GLU B 1 204 ? -4.728 -14.977 12.541 1.00 75.28 202 GLU B N 1
ATOM 3434 C CA . GLU B 1 204 ? -4.839 -15.225 13.986 1.00 76.91 202 GLU B CA 1
ATOM 3435 C C . GLU B 1 204 ? -4.381 -14.009 14.775 1.00 76.00 202 GLU B C 1
ATOM 3436 O O . GLU B 1 204 ? -4.130 -14.099 15.974 1.00 74.93 202 GLU B O 1
ATOM 3442 N N . LEU B 1 205 ? -4.268 -12.877 14.087 1.00 75.53 203 LEU B N 1
ATOM 3443 C CA . LEU B 1 205 ? -3.821 -11.635 14.701 1.00 76.27 203 LEU B CA 1
ATOM 3444 C C . LEU B 1 205 ? -4.624 -11.362 15.961 1.00 77.84 203 LEU B C 1
ATOM 3445 O O . LEU B 1 205 ? -4.098 -10.824 16.935 1.00 76.99 203 LEU B O 1
ATOM 3450 N N . ASP B 1 206 ? -5.899 -11.748 15.945 1.00 78.85 204 ASP B N 1
ATOM 3451 C CA . ASP B 1 206 ? -6.783 -11.528 17.097 1.00 79.36 204 ASP B CA 1
ATOM 3452 C C . ASP B 1 206 ? -6.470 -12.443 18.286 1.00 80.12 204 ASP B C 1
ATOM 3453 O O . ASP B 1 206 ? -7.214 -12.452 19.279 1.00 79.92 204 ASP B O 1
ATOM 3458 N N . THR B 1 207 ? -5.376 -13.208 18.172 1.00 38.20 205 THR B N 1
ATOM 3459 C CA . THR B 1 207 ? -4.919 -14.116 19.237 1.00 37.68 205 THR B CA 1
ATOM 3460 C C . THR B 1 207 ? -3.811 -13.382 20.053 1.00 37.78 205 THR B C 1
ATOM 3461 O O . THR B 1 207 ? -4.103 -12.611 21.001 1.00 20.42 205 THR B O 1
ATOM 3465 N N . LEU B 1 208 ? -2.549 -13.631 19.677 1.00 45.75 206 LEU B N 1
ATOM 3466 C CA . LEU B 1 208 ? -1.356 -13.011 20.291 1.00 44.78 206 LEU B CA 1
ATOM 3467 C C . LEU B 1 208 ? -1.513 -12.580 21.762 1.00 43.22 206 LEU B C 1
ATOM 3468 O O . LEU B 1 208 ? -0.589 -12.731 22.576 1.00 65.94 206 LEU B O 1
ATOM 3473 N N . GLU B 1 211 ? 0.944 -11.175 24.845 1.00 40.47 209 GLU B N 1
ATOM 3474 C CA . GLU B 1 211 ? 2.367 -11.409 25.102 1.00 41.97 209 GLU B CA 1
ATOM 3475 C C . GLU B 1 211 ? 3.194 -11.228 23.823 1.00 39.13 209 GLU B C 1
ATOM 3476 O O . GLU B 1 211 ? 3.947 -10.242 23.696 1.00 40.05 209 GLU B O 1
ATOM 3482 N N . SER B 1 212 ? 3.068 -12.193 22.897 1.00 35.72 210 SER B N 1
ATOM 3483 C CA . SER B 1 212 ? 3.766 -12.135 21.594 1.00 34.13 210 SER B CA 1
ATOM 3484 C C . SER B 1 212 ? 3.438 -10.764 21.000 1.00 30.49 210 SER B C 1
ATOM 3485 O O . SER B 1 212 ? 4.293 -10.118 20.394 1.00 31.32 210 SER B O 1
ATOM 3488 N N . TYR B 1 213 ? 2.194 -10.333 21.236 1.00 90.45 211 TYR B N 1
ATOM 3489 C CA . TYR B 1 213 ? 1.632 -9.051 20.796 1.00 91.02 211 TYR B CA 1
ATOM 3490 C C . TYR B 1 213 ? 2.570 -8.058 20.099 1.00 89.89 211 TYR B C 1
ATOM 3491 O O . TYR B 1 213 ? 2.521 -7.903 18.873 1.00 89.00 211 TYR B O 1
ATOM 3500 N N . LYS B 1 214 ? 3.397 -7.376 20.891 1.00 88.78 212 LYS B N 1
ATOM 3501 C CA . LYS B 1 214 ? 4.339 -6.381 20.381 1.00 87.42 212 LYS B CA 1
ATOM 3502 C C . LYS B 1 214 ? 5.221 -6.879 19.240 1.00 86.73 212 LYS B C 1
ATOM 3503 O O . LYS B 1 214 ? 4.981 -6.550 18.078 1.00 85.03 212 LYS B O 1
ATOM 3509 N N . ASP B 1 215 ? 6.248 -7.656 19.584 1.00 86.43 213 ASP B N 1
ATOM 3510 C CA . ASP B 1 215 ? 7.185 -8.201 18.603 1.00 86.43 213 ASP B CA 1
ATOM 3511 C C . ASP B 1 215 ? 6.499 -8.725 17.350 1.00 86.37 213 ASP B C 1
ATOM 3512 O O . ASP B 1 215 ? 6.990 -8.527 16.233 1.00 86.39 213 ASP B O 1
ATOM 3517 N N . SER B 1 216 ? 5.368 -9.398 17.542 1.00 86.08 214 SER B N 1
ATOM 3518 C CA . SER B 1 216 ? 4.610 -9.945 16.429 1.00 84.96 214 SER B CA 1
ATOM 3519 C C . SER B 1 216 ? 4.273 -8.818 15.463 1.00 84.59 214 SER B C 1
ATOM 3520 O O . SER B 1 216 ? 4.575 -8.904 14.271 1.00 84.60 214 SER B O 1
ATOM 3523 N N . THR B 1 217 ? 3.661 -7.757 15.989 1.00 83.14 215 THR B N 1
ATOM 3524 C CA . THR B 1 217 ? 3.280 -6.596 15.185 1.00 81.41 215 THR B CA 1
ATOM 3525 C C . THR B 1 217 ? 4.505 -5.862 14.620 1.00 79.54 215 THR B C 1
ATOM 3526 O O . THR B 1 217 ? 4.537 -5.514 13.435 1.00 79.41 215 THR B O 1
ATOM 3530 N N . LEU B 1 218 ? 5.509 -5.637 15.466 1.00 77.73 216 LEU B N 1
ATOM 3531 C CA . LEU B 1 218 ? 6.729 -4.957 15.045 1.00 76.09 216 LEU B CA 1
ATOM 3532 C C . LEU B 1 218 ? 7.267 -5.558 13.750 1.00 76.04 216 LEU B C 1
ATOM 3533 O O . LEU B 1 218 ? 7.564 -4.847 12.792 1.00 75.50 216 LEU B O 1
ATOM 3538 N N . ILE B 1 219 ? 7.383 -6.881 13.731 1.00 75.54 217 ILE B N 1
ATOM 3539 C CA . ILE B 1 219 ? 7.890 -7.596 12.569 1.00 75.73 217 ILE B CA 1
ATOM 3540 C C . ILE B 1 219 ? 6.973 -7.456 11.365 1.00 75.94 217 ILE B C 1
ATOM 3541 O O . ILE B 1 219 ? 7.423 -7.059 10.295 1.00 74.57 217 ILE B O 1
ATOM 3546 N N . MET B 1 220 ? 5.695 -7.780 11.547 1.00 77.24 218 MET B N 1
ATOM 3547 C CA . MET B 1 220 ? 4.702 -7.676 10.480 1.00 78.59 218 MET B CA 1
ATOM 3548 C C . MET B 1 220 ? 4.798 -6.303 9.840 1.00 78.35 218 MET B C 1
ATOM 3549 O O . MET B 1 220 ? 4.540 -6.137 8.642 1.00 77.46 218 MET B O 1
ATOM 3554 N N . GLN B 1 221 ? 5.145 -5.313 10.658 1.00 78.35 219 GLN B N 1
ATOM 3555 C CA . GLN B 1 221 ? 5.293 -3.947 10.179 1.00 79.39 219 GLN B CA 1
ATOM 3556 C C . GLN B 1 221 ? 6.462 -3.967 9.219 1.00 78.68 219 GLN B C 1
ATOM 3557 O O . GLN B 1 221 ? 6.341 -3.548 8.073 1.00 78.49 219 GLN B O 1
ATOM 3563 N N . LEU B 1 222 ? 7.594 -4.477 9.689 1.00 77.90 220 LEU B N 1
ATOM 3564 C CA . LEU B 1 222 ? 8.767 -4.571 8.843 1.00 77.80 220 LEU B CA 1
ATOM 3565 C C . LEU B 1 222 ? 8.423 -5.417 7.635 1.00 78.25 220 LEU B C 1
ATOM 3566 O O . LEU B 1 222 ? 8.763 -5.056 6.510 1.00 77.55 220 LEU B O 1
ATOM 3571 N N . LEU B 1 223 ? 7.746 -6.542 7.876 1.00 78.54 221 LEU B N 1
ATOM 3572 C CA . LEU B 1 223 ? 7.317 -7.439 6.801 1.00 78.81 221 LEU B CA 1
ATOM 3573 C C . LEU B 1 223 ? 6.552 -6.632 5.755 1.00 79.70 221 LEU B C 1
ATOM 3574 O O . LEU B 1 223 ? 6.751 -6.803 4.550 1.00 79.63 221 LEU B O 1
ATOM 3579 N N . ARG B 1 224 ? 5.672 -5.753 6.228 1.00 80.74 222 ARG B N 1
ATOM 3580 C CA . ARG B 1 224 ? 4.881 -4.917 5.338 1.00 82.31 222 ARG B CA 1
ATOM 3581 C C . ARG B 1 224 ? 5.711 -3.763 4.773 1.00 83.31 222 ARG B C 1
ATOM 3582 O O . ARG B 1 224 ? 5.633 -3.455 3.582 1.00 83.81 222 ARG B O 1
ATOM 3590 N N . ASP B 1 225 ? 6.503 -3.123 5.624 1.00 83.25 223 ASP B N 1
ATOM 3591 C CA . ASP B 1 225 ? 7.328 -2.021 5.166 1.00 83.33 223 ASP B CA 1
ATOM 3592 C C . ASP B 1 225 ? 8.133 -2.521 3.985 1.00 83.50 223 ASP B C 1
ATOM 3593 O O . ASP B 1 225 ? 8.324 -1.803 3.006 1.00 84.57 223 ASP B O 1
ATOM 3598 N N . ASN B 1 226 ? 8.603 -3.761 4.087 1.00 83.40 224 ASN B N 1
ATOM 3599 C CA . ASN B 1 226 ? 9.385 -4.369 3.017 1.00 84.16 224 ASN B CA 1
ATOM 3600 C C . ASN B 1 226 ? 8.544 -4.417 1.745 1.00 85.21 224 ASN B C 1
ATOM 3601 O O . ASN B 1 226 ? 8.930 -3.867 0.708 1.00 86.17 224 ASN B O 1
ATOM 3606 N N . LEU B 1 227 ? 7.390 -5.075 1.843 1.00 85.49 225 LEU B N 1
ATOM 3607 C CA . LEU B 1 227 ? 6.462 -5.223 0.720 1.00 85.02 225 LEU B CA 1
ATOM 3608 C C . LEU B 1 227 ? 6.214 -3.892 0.017 1.00 85.21 225 LEU B C 1
ATOM 3609 O O . LEU B 1 227 ? 6.273 -3.800 -1.210 1.00 84.16 225 LEU B O 1
ATOM 3614 N N . THR B 1 228 ? 5.945 -2.863 0.811 1.00 85.64 226 THR B N 1
ATOM 3615 C CA . THR B 1 228 ? 5.691 -1.532 0.289 1.00 87.36 226 THR B CA 1
ATOM 3616 C C . THR B 1 228 ? 6.835 -1.066 -0.601 1.00 88.04 226 THR B C 1
ATOM 3617 O O . THR B 1 228 ? 6.694 -0.968 -1.820 1.00 88.80 226 THR B O 1
ATOM 3621 N N . LEU B 1 229 ? 7.972 -0.786 0.022 1.00 89.49 227 LEU B N 1
ATOM 3622 C CA . LEU B 1 229 ? 9.138 -0.316 -0.699 1.00 91.26 227 LEU B CA 1
ATOM 3623 C C . LEU B 1 229 ? 9.790 -1.334 -1.629 1.00 92.37 227 LEU B C 1
ATOM 3624 O O . LEU B 1 229 ? 10.750 -0.997 -2.321 1.00 93.34 227 LEU B O 1
ATOM 3629 N N . TRP B 1 230 ? 9.318 -2.579 -1.644 1.00 93.01 228 TRP B N 1
ATOM 3630 C CA . TRP B 1 230 ? 9.927 -3.552 -2.555 1.00 93.35 228 TRP B CA 1
ATOM 3631 C C . TRP B 1 230 ? 9.451 -3.248 -3.979 1.00 94.15 228 TRP B C 1
ATOM 3632 O O . TRP B 1 230 ? 8.818 -2.179 -4.160 1.00 95.29 228 TRP B O 1
ATOM 3643 N N . THR B 1 231 ? 9.727 -4.058 -4.896 1.00 65.12 229 THR B N 1
ATOM 3644 N N . GLY C 1 1 ? 30.693 -24.441 5.077 1.00 38.27 -1 GLY C N 1
ATOM 3645 C CA . GLY C 1 1 ? 30.883 -24.312 3.636 1.00 40.52 -1 GLY C CA 1
ATOM 3646 C C . GLY C 1 1 ? 31.382 -22.919 3.479 1.00 43.03 -1 GLY C C 1
ATOM 3647 O O . GLY C 1 1 ? 31.772 -22.494 2.405 1.00 42.04 -1 GLY C O 1
ATOM 3648 N N . SER C 1 2 ? 31.381 -22.202 4.585 1.00 48.24 0 SER C N 1
ATOM 3649 C CA . SER C 1 2 ? 31.830 -20.819 4.573 1.00 52.52 0 SER C CA 1
ATOM 3650 C C . SER C 1 2 ? 33.292 -20.573 4.175 1.00 53.59 0 SER C C 1
ATOM 3651 O O . SER C 1 2 ? 33.600 -19.533 3.595 1.00 52.02 0 SER C O 1
ATOM 3654 N N . MET C 1 3 ? 34.179 -21.528 4.473 1.00 55.32 1 MET C N 1
ATOM 3655 C CA . MET C 1 3 ? 35.626 -21.394 4.206 1.00 58.31 1 MET C CA 1
ATOM 3656 C C . MET C 1 3 ? 36.430 -22.635 3.711 1.00 60.34 1 MET C C 1
ATOM 3657 O O . MET C 1 3 ? 35.945 -23.772 3.736 1.00 61.41 1 MET C O 1
ATOM 3662 N N . ASP C 1 4 ? 37.678 -22.390 3.299 1.00 61.45 2 ASP C N 1
ATOM 3663 C CA . ASP C 1 4 ? 38.584 -23.416 2.756 1.00 61.24 2 ASP C CA 1
ATOM 3664 C C . ASP C 1 4 ? 39.554 -24.080 3.762 1.00 60.16 2 ASP C C 1
ATOM 3665 O O . ASP C 1 4 ? 40.641 -23.570 4.022 1.00 59.85 2 ASP C O 1
ATOM 3670 N N . LYS C 1 5 ? 39.157 -25.236 4.292 1.00 60.01 3 LYS C N 1
ATOM 3671 C CA . LYS C 1 5 ? 39.941 -25.983 5.279 1.00 59.87 3 LYS C CA 1
ATOM 3672 C C . LYS C 1 5 ? 41.378 -26.321 4.887 1.00 60.83 3 LYS C C 1
ATOM 3673 O O . LYS C 1 5 ? 42.213 -26.593 5.750 1.00 62.43 3 LYS C O 1
ATOM 3679 N N . ASN C 1 6 ? 41.666 -26.310 3.589 1.00 61.02 4 ASN C N 1
ATOM 3680 C CA . ASN C 1 6 ? 43.002 -26.638 3.088 1.00 59.30 4 ASN C CA 1
ATOM 3681 C C . ASN C 1 6 ? 43.970 -25.452 3.072 1.00 58.03 4 ASN C C 1
ATOM 3682 O O . ASN C 1 6 ? 45.133 -25.575 3.477 1.00 58.38 4 ASN C O 1
ATOM 3687 N N . GLU C 1 7 ? 43.495 -24.311 2.583 1.00 56.15 5 GLU C N 1
ATOM 3688 C CA . GLU C 1 7 ? 44.313 -23.107 2.528 1.00 53.60 5 GLU C CA 1
ATOM 3689 C C . GLU C 1 7 ? 44.776 -22.792 3.945 1.00 53.20 5 GLU C C 1
ATOM 3690 O O . GLU C 1 7 ? 45.853 -22.246 4.151 1.00 51.25 5 GLU C O 1
ATOM 3696 N N . LEU C 1 8 ? 43.948 -23.148 4.924 1.00 52.71 6 LEU C N 1
ATOM 3697 C CA . LEU C 1 8 ? 44.281 -22.902 6.318 1.00 52.40 6 LEU C CA 1
ATOM 3698 C C . LEU C 1 8 ? 45.484 -23.733 6.729 1.00 51.50 6 LEU C C 1
ATOM 3699 O O . LEU C 1 8 ? 46.400 -23.218 7.352 1.00 51.19 6 LEU C O 1
ATOM 3704 N N . VAL C 1 9 ? 45.487 -25.014 6.378 1.00 52.54 7 VAL C N 1
ATOM 3705 C CA . VAL C 1 9 ? 46.616 -25.872 6.713 1.00 52.35 7 VAL C CA 1
ATOM 3706 C C . VAL C 1 9 ? 47.863 -25.299 6.057 1.00 53.22 7 VAL C C 1
ATOM 3707 O O . VAL C 1 9 ? 48.964 -25.396 6.600 1.00 54.25 7 VAL C O 1
ATOM 3711 N N . GLN C 1 10 ? 47.687 -24.694 4.887 1.00 53.58 8 GLN C N 1
ATOM 3712 C CA . GLN C 1 10 ? 48.817 -24.096 4.198 1.00 54.55 8 GLN C CA 1
ATOM 3713 C C . GLN C 1 10 ? 49.283 -22.853 4.939 1.00 54.80 8 GLN C C 1
ATOM 3714 O O . GLN C 1 10 ? 50.478 -22.701 5.198 1.00 55.49 8 GLN C O 1
ATOM 3720 N N . LYS C 1 11 ? 48.345 -21.970 5.286 1.00 55.31 9 LYS C N 1
ATOM 3721 C CA . LYS C 1 11 ? 48.690 -20.745 5.998 1.00 54.72 9 LYS C CA 1
ATOM 3722 C C . LYS C 1 11 ? 49.427 -21.125 7.273 1.00 52.87 9 LYS C C 1
ATOM 3723 O O . LYS C 1 11 ? 50.377 -20.455 7.678 1.00 50.21 9 LYS C O 1
ATOM 3729 N N . ALA C 1 12 ? 48.995 -22.220 7.888 1.00 51.70 10 ALA C N 1
ATOM 3730 C CA . ALA C 1 12 ? 49.594 -22.709 9.128 1.00 51.67 10 ALA C CA 1
ATOM 3731 C C . ALA C 1 12 ? 51.058 -23.096 8.959 1.00 50.16 10 ALA C C 1
ATOM 3732 O O . ALA C 1 12 ? 51.859 -22.946 9.889 1.00 47.87 10 ALA C O 1
ATOM 3734 N N . LYS C 1 13 ? 51.397 -23.605 7.774 1.00 48.74 11 LYS C N 1
ATOM 3735 C CA . LYS C 1 13 ? 52.766 -24.028 7.481 1.00 46.97 11 LYS C CA 1
ATOM 3736 C C . LYS C 1 13 ? 53.628 -22.865 6.978 1.00 47.06 11 LYS C C 1
ATOM 3737 O O . LYS C 1 13 ? 54.852 -22.872 7.138 1.00 47.50 11 LYS C O 1
ATOM 3743 N N . LEU C 1 14 ? 52.980 -21.867 6.381 1.00 47.32 12 LEU C N 1
ATOM 3744 C CA . LEU C 1 14 ? 53.670 -20.677 5.894 1.00 45.18 12 LEU C CA 1
ATOM 3745 C C . LEU C 1 14 ? 53.956 -19.777 7.089 1.00 43.02 12 LEU C C 1
ATOM 3746 O O . LEU C 1 14 ? 54.865 -18.959 7.068 1.00 41.80 12 LEU C O 1
ATOM 3751 N N . ALA C 1 15 ? 53.153 -19.936 8.132 1.00 42.79 13 ALA C N 1
ATOM 3752 C CA . ALA C 1 15 ? 53.311 -19.158 9.356 1.00 43.61 13 ALA C CA 1
ATOM 3753 C C . ALA C 1 15 ? 54.463 -19.735 10.154 1.00 43.04 13 ALA C C 1
ATOM 3754 O O . ALA C 1 15 ? 55.216 -18.994 10.786 1.00 42.64 13 ALA C O 1
ATOM 3756 N N . GLU C 1 16 ? 54.580 -21.063 10.111 1.00 45.11 14 GLU C N 1
ATOM 3757 C CA . GLU C 1 16 ? 55.636 -21.791 10.810 1.00 47.85 14 GLU C CA 1
ATOM 3758 C C . GLU C 1 16 ? 56.998 -21.372 10.269 1.00 51.02 14 GLU C C 1
ATOM 3759 O O . GLU C 1 16 ? 57.919 -21.065 11.038 1.00 52.59 14 GLU C O 1
ATOM 3765 N N . GLN C 1 17 ? 57.112 -21.357 8.943 1.00 52.44 15 GLN C N 1
ATOM 3766 C CA . GLN C 1 17 ? 58.342 -20.967 8.280 1.00 52.25 15 GLN C CA 1
ATOM 3767 C C . GLN C 1 17 ? 58.724 -19.556 8.707 1.00 50.73 15 GLN C C 1
ATOM 3768 O O . GLN C 1 17 ? 59.886 -19.298 9.029 1.00 52.18 15 GLN C O 1
ATOM 3774 N N . ALA C 1 18 ? 57.751 -18.643 8.709 1.00 49.79 16 ALA C N 1
ATOM 3775 C CA . ALA C 1 18 ? 58.006 -17.250 9.097 1.00 49.05 16 ALA C CA 1
ATOM 3776 C C . ALA C 1 18 ? 58.171 -17.129 10.606 1.00 48.24 16 ALA C C 1
ATOM 3777 O O . ALA C 1 18 ? 58.360 -16.038 11.128 1.00 47.13 16 ALA C O 1
ATOM 3779 N N . GLU C 1 19 ? 58.100 -18.265 11.292 1.00 47.29 17 GLU C N 1
ATOM 3780 C CA . GLU C 1 19 ? 58.241 -18.329 12.744 1.00 48.65 17 GLU C CA 1
ATOM 3781 C C . GLU C 1 19 ? 57.263 -17.454 13.523 1.00 48.16 17 GLU C C 1
ATOM 3782 O O . GLU C 1 19 ? 57.638 -16.795 14.497 1.00 48.09 17 GLU C O 1
ATOM 3788 N N . ARG C 1 20 ? 56.006 -17.464 13.084 1.00 45.83 18 ARG C N 1
ATOM 3789 C CA . ARG C 1 20 ? 54.939 -16.704 13.725 1.00 41.27 18 ARG C CA 1
ATOM 3790 C C . ARG C 1 20 ? 53.906 -17.725 14.229 1.00 42.98 18 ARG C C 1
ATOM 3791 O O . ARG C 1 20 ? 52.856 -17.937 13.607 1.00 43.24 18 ARG C O 1
ATOM 3799 N N . TYR C 1 21 ? 54.213 -18.351 15.370 1.00 43.70 19 TYR C N 1
ATOM 3800 C CA . TYR C 1 21 ? 53.367 -19.415 15.930 1.00 41.36 19 TYR C CA 1
ATOM 3801 C C . TYR C 1 21 ? 51.990 -19.004 16.384 1.00 42.41 19 TYR C C 1
ATOM 3802 O O . TYR C 1 21 ? 51.048 -19.789 16.282 1.00 42.07 19 TYR C O 1
ATOM 3811 N N . ASP C 1 22 ? 51.875 -17.774 16.883 1.00 42.70 20 ASP C N 1
ATOM 3812 C CA . ASP C 1 22 ? 50.583 -17.257 17.326 1.00 42.22 20 ASP C CA 1
ATOM 3813 C C . ASP C 1 22 ? 49.698 -17.316 16.087 1.00 42.02 20 ASP C C 1
ATOM 3814 O O . ASP C 1 22 ? 48.563 -17.774 16.156 1.00 42.02 20 ASP C O 1
ATOM 3819 N N . ASP C 1 23 ? 50.233 -16.879 14.949 1.00 41.71 21 ASP C N 1
ATOM 3820 C CA . ASP C 1 23 ? 49.491 -16.937 13.691 1.00 39.57 21 ASP C CA 1
ATOM 3821 C C . ASP C 1 23 ? 49.257 -18.402 13.358 1.00 37.17 21 ASP C C 1
ATOM 3822 O O . ASP C 1 23 ? 48.141 -18.794 13.006 1.00 36.91 21 ASP C O 1
ATOM 3827 N N . MET C 1 24 ? 50.322 -19.204 13.472 1.00 34.79 22 MET C N 1
ATOM 3828 C CA . MET C 1 24 ? 50.263 -20.628 13.161 1.00 31.78 22 MET C CA 1
ATOM 3829 C C . MET C 1 24 ? 49.220 -21.394 13.967 1.00 34.60 22 MET C C 1
ATOM 3830 O O . MET C 1 24 ? 48.530 -22.249 13.422 1.00 35.36 22 MET C O 1
ATOM 3835 N N . ALA C 1 25 ? 49.119 -21.101 15.260 1.00 34.63 23 ALA C N 1
ATOM 3836 C CA . ALA C 1 25 ? 48.149 -21.767 16.116 1.00 34.67 23 ALA C CA 1
ATOM 3837 C C . ALA C 1 25 ? 46.726 -21.380 15.701 1.00 36.04 23 ALA C C 1
ATOM 3838 O O . ALA C 1 25 ? 45.803 -22.209 15.669 1.00 38.81 23 ALA C O 1
ATOM 3840 N N . ALA C 1 26 ? 46.551 -20.110 15.384 1.00 35.61 24 ALA C N 1
ATOM 3841 C CA . ALA C 1 26 ? 45.261 -19.618 14.977 1.00 36.25 24 ALA C CA 1
ATOM 3842 C C . ALA C 1 26 ? 44.751 -20.356 13.742 1.00 39.93 24 ALA C C 1
ATOM 3843 O O . ALA C 1 26 ? 43.592 -20.753 13.693 1.00 41.42 24 ALA C O 1
ATOM 3845 N N . CYS C 1 27 ? 45.616 -20.540 12.750 1.00 41.23 25 CYS C N 1
ATOM 3846 C CA . CYS C 1 27 ? 45.238 -21.233 11.521 1.00 42.75 25 CYS C CA 1
ATOM 3847 C C . CYS C 1 27 ? 44.838 -22.674 11.779 1.00 42.53 25 CYS C C 1
ATOM 3848 O O . CYS C 1 27 ? 43.976 -23.223 11.087 1.00 41.32 25 CYS C O 1
ATOM 3851 N N . MET C 1 28 ? 45.486 -23.289 12.768 1.00 42.73 26 MET C N 1
ATOM 3852 C CA . MET C 1 28 ? 45.228 -24.688 13.123 1.00 43.36 26 MET C CA 1
ATOM 3853 C C . MET C 1 28 ? 43.988 -24.834 14.014 1.00 44.45 26 MET C C 1
ATOM 3854 O O . MET C 1 28 ? 43.338 -25.892 14.036 1.00 45.89 26 MET C O 1
ATOM 3859 N N . LYS C 1 29 ? 43.666 -23.775 14.756 1.00 43.93 27 LYS C N 1
ATOM 3860 C CA . LYS C 1 29 ? 42.476 -23.804 15.589 1.00 42.29 27 LYS C CA 1
ATOM 3861 C C . LYS C 1 29 ? 41.314 -23.845 14.603 1.00 39.83 27 LYS C C 1
ATOM 3862 O O . LYS C 1 29 ? 40.392 -24.631 14.747 1.00 38.33 27 LYS C O 1
ATOM 3868 N N . SER C 1 30 ? 41.397 -23.017 13.569 1.00 41.13 28 SER C N 1
ATOM 3869 C CA . SER C 1 30 ? 40.360 -22.956 12.539 1.00 43.69 28 SER C CA 1
ATOM 3870 C C . SER C 1 30 ? 40.187 -24.282 11.807 1.00 44.42 28 SER C C 1
ATOM 3871 O O . SER C 1 30 ? 39.068 -24.676 11.489 1.00 43.40 28 SER C O 1
ATOM 3874 N N . VAL C 1 31 ? 41.296 -24.967 11.557 1.00 45.68 29 VAL C N 1
ATOM 3875 C CA . VAL C 1 31 ? 41.269 -26.255 10.871 1.00 47.29 29 VAL C CA 1
ATOM 3876 C C . VAL C 1 31 ? 40.597 -27.331 11.713 1.00 48.58 29 VAL C C 1
ATOM 3877 O O . VAL C 1 31 ? 39.794 -28.112 11.199 1.00 50.05 29 VAL C O 1
ATOM 3881 N N . THR C 1 32 ? 40.935 -27.375 13.002 1.00 47.93 30 THR C N 1
ATOM 3882 C CA . THR C 1 32 ? 40.360 -28.363 13.919 1.00 47.23 30 THR C CA 1
ATOM 3883 C C . THR C 1 32 ? 38.854 -28.175 14.005 1.00 48.86 30 THR C C 1
ATOM 3884 O O . THR C 1 32 ? 38.106 -29.148 14.017 1.00 50.54 30 THR C O 1
ATOM 3888 N N . GLU C 1 33 ? 38.414 -26.922 14.068 1.00 50.21 31 GLU C N 1
ATOM 3889 C CA . GLU C 1 33 ? 36.989 -26.608 14.175 1.00 53.71 31 GLU C CA 1
ATOM 3890 C C . GLU C 1 33 ? 36.207 -26.934 12.914 1.00 56.95 31 GLU C C 1
ATOM 3891 O O . GLU C 1 33 ? 34.990 -26.767 12.880 1.00 59.06 31 GLU C O 1
ATOM 3897 N N . GLN C 1 34 ? 36.897 -27.388 11.875 1.00 59.28 32 GLN C N 1
ATOM 3898 C CA . GLN C 1 34 ? 36.212 -27.754 10.643 1.00 60.99 32 GLN C CA 1
ATOM 3899 C C . GLN C 1 34 ? 35.479 -29.075 10.832 1.00 63.75 32 GLN C C 1
ATOM 3900 O O . GLN C 1 34 ? 34.566 -29.397 10.075 1.00 63.19 32 GLN C O 1
ATOM 3906 N N . GLY C 1 35 ? 35.886 -29.836 11.847 1.00 67.79 33 GLY C N 1
ATOM 3907 C CA . GLY C 1 35 ? 35.244 -31.104 12.136 1.00 73.04 33 GLY C CA 1
ATOM 3908 C C . GLY C 1 35 ? 36.040 -32.321 11.711 1.00 75.91 33 GLY C C 1
ATOM 3909 O O . GLY C 1 35 ? 36.157 -33.281 12.471 1.00 74.98 33 GLY C O 1
ATOM 3910 N N . ALA C 1 36 ? 36.584 -32.285 10.495 1.00 78.02 34 ALA C N 1
ATOM 3911 C CA . ALA C 1 36 ? 37.362 -33.399 9.962 1.00 79.48 34 ALA C CA 1
ATOM 3912 C C . ALA C 1 36 ? 38.406 -33.840 10.971 1.00 79.74 34 ALA C C 1
ATOM 3913 O O . ALA C 1 36 ? 38.772 -33.073 11.858 1.00 79.85 34 ALA C O 1
ATOM 3915 N N . GLU C 1 37 ? 38.873 -35.081 10.843 1.00 80.33 35 GLU C N 1
ATOM 3916 C CA . GLU C 1 37 ? 39.892 -35.605 11.744 1.00 80.55 35 GLU C CA 1
ATOM 3917 C C . GLU C 1 37 ? 41.238 -35.105 11.228 1.00 81.13 35 GLU C C 1
ATOM 3918 O O . GLU C 1 37 ? 41.472 -35.048 10.019 1.00 81.54 35 GLU C O 1
ATOM 3924 N N . LEU C 1 38 ? 42.117 -34.730 12.147 1.00 80.83 36 LEU C N 1
ATOM 3925 C CA . LEU C 1 38 ? 43.420 -34.207 11.778 1.00 78.93 36 LEU C CA 1
ATOM 3926 C C . LEU C 1 38 ? 44.357 -35.288 11.234 1.00 78.00 36 LEU C C 1
ATOM 3927 O O . LEU C 1 38 ? 44.544 -36.322 11.879 1.00 78.15 36 LEU C O 1
ATOM 3932 N N . SER C 1 39 ? 44.927 -35.051 10.047 1.00 75.22 37 SER C N 1
ATOM 3933 C CA . SER C 1 39 ? 45.870 -35.995 9.444 1.00 72.80 37 SER C CA 1
ATOM 3934 C C . SER C 1 39 ? 47.152 -35.897 10.275 1.00 72.46 37 SER C C 1
ATOM 3935 O O . SER C 1 39 ? 47.301 -34.964 11.064 1.00 72.08 37 SER C O 1
ATOM 3938 N N . ASN C 1 40 ? 48.075 -36.840 10.118 1.00 72.45 38 ASN C N 1
ATOM 3939 C CA . ASN C 1 40 ? 49.307 -36.797 10.903 1.00 72.18 38 ASN C CA 1
ATOM 3940 C C . ASN C 1 40 ? 50.075 -35.485 10.763 1.00 71.55 38 ASN C C 1
ATOM 3941 O O . ASN C 1 40 ? 50.670 -35.004 11.732 1.00 70.76 38 ASN C O 1
ATOM 3946 N N . GLU C 1 41 ? 50.064 -34.908 9.563 1.00 70.66 39 GLU C N 1
ATOM 3947 C CA . GLU C 1 41 ? 50.749 -33.640 9.337 1.00 69.82 39 GLU C CA 1
ATOM 3948 C C . GLU C 1 41 ? 50.028 -32.516 10.100 1.00 68.40 39 GLU C C 1
ATOM 3949 O O . GLU C 1 41 ? 50.634 -31.807 10.920 1.00 67.30 39 GLU C O 1
ATOM 3955 N N . GLU C 1 42 ? 48.732 -32.371 9.824 1.00 67.11 40 GLU C N 1
ATOM 3956 C CA . GLU C 1 42 ? 47.904 -31.354 10.466 1.00 65.78 40 GLU C CA 1
ATOM 3957 C C . GLU C 1 42 ? 47.943 -31.497 11.991 1.00 64.36 40 GLU C C 1
ATOM 3958 O O . GLU C 1 42 ? 47.926 -30.504 12.712 1.00 63.12 40 GLU C O 1
ATOM 3964 N N . ARG C 1 43 ? 48.002 -32.733 12.475 1.00 63.44 41 ARG C N 1
ATOM 3965 C CA . ARG C 1 43 ? 48.037 -32.996 13.908 1.00 62.27 41 ARG C CA 1
ATOM 3966 C C . ARG C 1 43 ? 49.316 -32.462 14.541 1.00 61.37 41 ARG C C 1
ATOM 3967 O O . ARG C 1 43 ? 49.317 -32.007 15.689 1.00 59.48 41 ARG C O 1
ATOM 3975 N N . ASN C 1 44 ? 50.409 -32.531 13.789 1.00 61.66 42 ASN C N 1
ATOM 3976 C CA . ASN C 1 44 ? 51.697 -32.046 14.272 1.00 62.31 42 ASN C CA 1
ATOM 3977 C C . ASN C 1 44 ? 51.661 -30.532 14.255 1.00 61.58 42 ASN C C 1
ATOM 3978 O O . ASN C 1 44 ? 51.913 -29.890 15.272 1.00 61.03 42 ASN C O 1
ATOM 3983 N N . LEU C 1 45 ? 51.344 -29.969 13.095 1.00 61.79 43 LEU C N 1
ATOM 3984 C CA . LEU C 1 45 ? 51.243 -28.525 12.959 1.00 60.97 43 LEU C CA 1
ATOM 3985 C C . LEU C 1 45 ? 50.478 -27.928 14.160 1.00 60.39 43 LEU C C 1
ATOM 3986 O O . LEU C 1 45 ? 50.858 -26.885 14.684 1.00 59.81 43 LEU C O 1
ATOM 3991 N N . LEU C 1 46 ? 49.414 -28.599 14.605 1.00 58.91 44 LEU C N 1
ATOM 3992 C CA . LEU C 1 46 ? 48.623 -28.117 15.741 1.00 57.11 44 LEU C CA 1
ATOM 3993 C C . LEU C 1 46 ? 49.442 -28.193 17.009 1.00 55.72 44 LEU C C 1
ATOM 3994 O O . LEU C 1 46 ? 49.658 -27.172 17.660 1.00 55.03 44 LEU C O 1
ATOM 3999 N N . SER C 1 47 ? 49.891 -29.407 17.342 1.00 55.83 45 SER C N 1
ATOM 4000 C CA . SER C 1 47 ? 50.696 -29.671 18.538 1.00 55.63 45 SER C CA 1
ATOM 4001 C C . SER C 1 47 ? 51.896 -28.733 18.607 1.00 55.67 45 SER C C 1
ATOM 4002 O O . SER C 1 47 ? 52.213 -28.195 19.677 1.00 53.77 45 SER C O 1
ATOM 4005 N N . VAL C 1 48 ? 52.541 -28.538 17.452 1.00 54.86 46 VAL C N 1
ATOM 4006 C CA . VAL C 1 48 ? 53.713 -27.669 17.312 1.00 55.50 46 VAL C CA 1
ATOM 4007 C C . VAL C 1 48 ? 53.372 -26.209 17.563 1.00 55.23 46 VAL C C 1
ATOM 4008 O O . VAL C 1 48 ? 54.004 -25.540 18.385 1.00 54.05 46 VAL C O 1
ATOM 4012 N N . ALA C 1 49 ? 52.372 -25.715 16.846 1.00 56.23 47 ALA C N 1
ATOM 4013 C CA . ALA C 1 49 ? 51.969 -24.325 16.992 1.00 54.56 47 ALA C CA 1
ATOM 4014 C C . ALA C 1 49 ? 51.604 -23.978 18.436 1.00 52.31 47 ALA C C 1
ATOM 4015 O O . ALA C 1 49 ? 52.089 -22.983 18.982 1.00 50.11 47 ALA C O 1
ATOM 4017 N N . TYR C 1 50 ? 50.766 -24.794 19.062 1.00 51.78 48 TYR C N 1
ATOM 4018 C CA . TYR C 1 50 ? 50.351 -24.494 20.425 1.00 52.15 48 TYR C CA 1
ATOM 4019 C C . TYR C 1 50 ? 51.391 -24.708 21.506 1.00 50.05 48 TYR C C 1
ATOM 4020 O O . TYR C 1 50 ? 51.412 -23.964 22.479 1.00 48.36 48 TYR C O 1
ATOM 4029 N N . LYS C 1 51 ? 52.260 -25.700 21.361 1.00 49.62 49 LYS C N 1
ATOM 4030 C CA . LYS C 1 51 ? 53.267 -25.903 22.396 1.00 50.19 49 LYS C CA 1
ATOM 4031 C C . LYS C 1 51 ? 54.297 -24.783 22.320 1.00 49.50 49 LYS C C 1
ATOM 4032 O O . LYS C 1 51 ? 54.913 -24.419 23.310 1.00 49.06 49 LYS C O 1
ATOM 4038 N N . ASN C 1 52 ? 54.451 -24.226 21.128 1.00 45.52 50 ASN C N 1
ATOM 4039 C CA . ASN C 1 52 ? 55.380 -23.131 20.892 1.00 41.76 50 ASN C CA 1
ATOM 4040 C C . ASN C 1 52 ? 54.816 -21.852 21.509 1.00 41.81 50 ASN C C 1
ATOM 4041 O O . ASN C 1 52 ? 55.548 -21.066 22.123 1.00 44.15 50 ASN C O 1
ATOM 4046 N N . VAL C 1 53 ? 53.508 -21.663 21.329 1.00 42.52 51 VAL C N 1
ATOM 4047 C CA . VAL C 1 53 ? 52.784 -20.498 21.825 1.00 44.18 51 VAL C CA 1
ATOM 4048 C C . VAL C 1 53 ? 52.659 -20.466 23.350 1.00 44.96 51 VAL C C 1
ATOM 4049 O O . VAL C 1 53 ? 52.963 -19.462 23.986 1.00 43.94 51 VAL C O 1
ATOM 4053 N N . VAL C 1 54 ? 52.206 -21.562 23.937 1.00 46.73 52 VAL C N 1
ATOM 4054 C CA . VAL C 1 54 ? 52.071 -21.621 25.383 1.00 50.17 52 VAL C CA 1
ATOM 4055 C C . VAL C 1 54 ? 53.465 -21.710 25.973 1.00 50.93 52 VAL C C 1
ATOM 4056 O O . VAL C 1 54 ? 53.694 -21.335 27.119 1.00 49.93 52 VAL C O 1
ATOM 4060 N N . GLY C 1 55 ? 54.399 -22.210 25.171 1.00 52.01 53 GLY C N 1
ATOM 4061 C CA . GLY C 1 55 ? 55.764 -22.342 25.632 1.00 54.45 53 GLY C CA 1
ATOM 4062 C C . GLY C 1 55 ? 56.350 -21.008 26.035 1.00 56.34 53 GLY C C 1
ATOM 4063 O O . GLY C 1 55 ? 56.937 -20.878 27.113 1.00 56.05 53 GLY C O 1
ATOM 4064 N N . ALA C 1 56 ? 56.187 -20.012 25.166 1.00 56.84 54 ALA C N 1
ATOM 4065 C CA . ALA C 1 56 ? 56.698 -18.669 25.429 1.00 56.13 54 ALA C CA 1
ATOM 4066 C C . ALA C 1 56 ? 56.147 -18.098 26.725 1.00 55.35 54 ALA C C 1
ATOM 4067 O O . ALA C 1 56 ? 56.876 -17.474 27.488 1.00 53.66 54 ALA C O 1
ATOM 4069 N N . ARG C 1 57 ? 54.859 -18.312 26.964 1.00 55.33 55 ARG C N 1
ATOM 4070 C CA . ARG C 1 57 ? 54.223 -17.803 28.168 1.00 57.39 55 ARG C CA 1
ATOM 4071 C C . ARG C 1 57 ? 54.623 -18.537 29.450 1.00 59.57 55 ARG C C 1
ATOM 4072 O O . ARG C 1 57 ? 54.774 -17.913 30.496 1.00 58.15 55 ARG C O 1
ATOM 4080 N N . ARG C 1 58 ? 54.793 -19.852 29.383 1.00 61.12 56 ARG C N 1
ATOM 4081 C CA . ARG C 1 58 ? 55.179 -20.601 30.571 1.00 62.15 56 ARG C CA 1
ATOM 4082 C C . ARG C 1 58 ? 56.567 -20.185 30.970 1.00 63.24 56 ARG C C 1
ATOM 4083 O O . ARG C 1 58 ? 56.875 -20.052 32.145 1.00 64.61 56 ARG C O 1
ATOM 4091 N N . SER C 1 59 ? 57.409 -19.995 29.969 1.00 63.58 57 SER C N 1
ATOM 4092 C CA . SER C 1 59 ? 58.779 -19.579 30.198 1.00 64.17 57 SER C CA 1
ATOM 4093 C C . SER C 1 59 ? 58.820 -18.180 30.781 1.00 64.47 57 SER C C 1
ATOM 4094 O O . SER C 1 59 ? 59.516 -17.922 31.761 1.00 63.68 57 SER C O 1
ATOM 4097 N N . SER C 1 60 ? 58.082 -17.268 30.163 1.00 65.72 58 SER C N 1
ATOM 4098 C CA . SER C 1 60 ? 58.040 -15.890 30.638 1.00 66.81 58 SER C CA 1
ATOM 4099 C C . SER C 1 60 ? 57.432 -15.857 32.036 1.00 68.14 58 SER C C 1
ATOM 4100 O O . SER C 1 60 ? 57.816 -15.036 32.872 1.00 67.73 58 SER C O 1
ATOM 4103 N N . TRP C 1 61 ? 56.489 -16.763 32.282 1.00 70.23 59 TRP C N 1
ATOM 4104 C CA . TRP C 1 61 ? 55.822 -16.831 33.573 1.00 71.99 59 TRP C CA 1
ATOM 4105 C C . TRP C 1 61 ? 56.823 -17.126 34.672 1.00 73.03 59 TRP C C 1
ATOM 4106 O O . TRP C 1 61 ? 56.915 -16.399 35.656 1.00 72.95 59 TRP C O 1
ATOM 4117 N N . ARG C 1 62 ? 57.572 -18.204 34.509 1.00 73.35 60 ARG C N 1
ATOM 4118 C CA . ARG C 1 62 ? 58.557 -18.559 35.509 1.00 73.31 60 ARG C CA 1
ATOM 4119 C C . ARG C 1 62 ? 59.492 -17.378 35.749 1.00 72.67 60 ARG C C 1
ATOM 4120 O O . ARG C 1 62 ? 59.636 -16.906 36.875 1.00 72.15 60 ARG C O 1
ATOM 4128 N N . VAL C 1 63 ? 60.105 -16.887 34.681 1.00 72.77 61 VAL C N 1
ATOM 4129 C CA . VAL C 1 63 ? 61.033 -15.770 34.781 1.00 73.74 61 VAL C CA 1
ATOM 4130 C C . VAL C 1 63 ? 60.507 -14.634 35.643 1.00 74.67 61 VAL C C 1
ATOM 4131 O O . VAL C 1 63 ? 61.175 -14.203 36.584 1.00 74.27 61 VAL C O 1
ATOM 4135 N N . VAL C 1 64 ? 59.310 -14.153 35.317 1.00 75.94 62 VAL C N 1
ATOM 4136 C CA . VAL C 1 64 ? 58.704 -13.049 36.053 1.00 76.85 62 VAL C CA 1
ATOM 4137 C C . VAL C 1 64 ? 58.211 -13.448 37.442 1.00 77.67 62 VAL C C 1
ATOM 4138 O O . VAL C 1 64 ? 58.319 -12.665 38.385 1.00 78.55 62 VAL C O 1
ATOM 4142 N N . SER C 1 65 ? 57.678 -14.661 37.570 1.00 77.49 63 SER C N 1
ATOM 4143 C CA . SER C 1 65 ? 57.174 -15.147 38.856 1.00 77.49 63 SER C CA 1
ATOM 4144 C C . SER C 1 65 ? 58.333 -15.318 39.841 1.00 78.33 63 SER C C 1
ATOM 4145 O O . SER C 1 65 ? 58.144 -15.285 41.057 1.00 79.13 63 SER C O 1
ATOM 4148 N N . SER C 1 66 ? 59.536 -15.491 39.303 1.00 78.15 64 SER C N 1
ATOM 4149 C CA . SER C 1 66 ? 60.729 -15.655 40.121 1.00 78.16 64 SER C CA 1
ATOM 4150 C C . SER C 1 66 ? 61.166 -14.314 40.690 1.00 79.03 64 SER C C 1
ATOM 4151 O O . SER C 1 66 ? 61.189 -14.121 41.906 1.00 79.99 64 SER C O 1
ATOM 4154 N N . ILE C 1 67 ? 61.511 -13.387 39.802 1.00 79.76 65 ILE C N 1
ATOM 4155 C CA . ILE C 1 67 ? 61.950 -12.061 40.218 1.00 79.43 65 ILE C CA 1
ATOM 4156 C C . ILE C 1 67 ? 60.875 -11.373 41.068 1.00 79.74 65 ILE C C 1
ATOM 4157 O O . ILE C 1 67 ? 61.123 -10.339 41.686 1.00 79.80 65 ILE C O 1
ATOM 4162 N N . GLU C 1 68 ? 59.681 -11.954 41.095 1.00 79.80 66 GLU C N 1
ATOM 4163 C CA . GLU C 1 68 ? 58.585 -11.404 41.879 1.00 81.21 66 GLU C CA 1
ATOM 4164 C C . GLU C 1 68 ? 58.845 -11.636 43.361 1.00 82.72 66 GLU C C 1
ATOM 4165 O O . GLU C 1 68 ? 58.752 -10.715 44.174 1.00 83.22 66 GLU C O 1
ATOM 4171 N N . GLN C 1 69 ? 59.174 -12.878 43.700 1.00 83.48 67 GLN C N 1
ATOM 4172 C CA . GLN C 1 69 ? 59.451 -13.273 45.077 1.00 83.82 67 GLN C CA 1
ATOM 4173 C C . GLN C 1 69 ? 60.748 -12.657 45.587 1.00 85.08 67 GLN C C 1
ATOM 4174 O O . GLN C 1 69 ? 60.756 -11.901 46.562 1.00 85.72 67 GLN C O 1
ATOM 4180 N N . LYS C 1 70 ? 61.838 -13.024 44.916 1.00 85.13 68 LYS C N 1
ATOM 4181 C CA . LYS C 1 70 ? 63.188 -12.586 45.240 1.00 85.14 68 LYS C CA 1
ATOM 4182 C C . LYS C 1 70 ? 63.415 -11.065 45.235 1.00 85.04 68 LYS C C 1
ATOM 4183 O O . LYS C 1 70 ? 64.496 -10.597 44.866 1.00 86.50 68 LYS C O 1
ATOM 4189 N N . THR C 1 71 ? 62.406 -10.303 45.666 1.00 27.20 69 THR C N 1
ATOM 4190 C CA . THR C 1 71 ? 62.472 -8.830 45.710 1.00 26.24 69 THR C CA 1
ATOM 4191 C C . THR C 1 71 ? 61.535 -8.284 46.789 1.00 24.15 69 THR C C 1
ATOM 4192 O O . THR C 1 71 ? 60.330 -8.553 46.767 1.00 20.07 69 THR C O 1
ATOM 4196 N N . GLU C 1 75 ? 57.690 -2.919 47.661 1.00 95.60 73 GLU C N 1
ATOM 4197 C CA . GLU C 1 75 ? 56.360 -3.281 47.187 1.00 94.22 73 GLU C CA 1
ATOM 4198 C C . GLU C 1 75 ? 56.102 -2.743 45.791 1.00 92.91 73 GLU C C 1
ATOM 4199 O O . GLU C 1 75 ? 55.760 -3.502 44.887 1.00 91.74 73 GLU C O 1
ATOM 4205 N N . LYS C 1 76 ? 56.262 -1.439 45.605 1.00 91.81 74 LYS C N 1
ATOM 4206 C CA . LYS C 1 76 ? 56.044 -0.869 44.287 1.00 91.19 74 LYS C CA 1
ATOM 4207 C C . LYS C 1 76 ? 56.945 -1.606 43.294 1.00 91.37 74 LYS C C 1
ATOM 4208 O O . LYS C 1 76 ? 56.609 -1.732 42.116 1.00 91.87 74 LYS C O 1
ATOM 4214 N N . LYS C 1 77 ? 58.083 -2.104 43.783 1.00 91.02 75 LYS C N 1
ATOM 4215 C CA . LYS C 1 77 ? 59.050 -2.822 42.946 1.00 90.45 75 LYS C CA 1
ATOM 4216 C C . LYS C 1 77 ? 58.609 -4.257 42.694 1.00 90.39 75 LYS C C 1
ATOM 4217 O O . LYS C 1 77 ? 59.062 -4.897 41.741 1.00 90.54 75 LYS C O 1
ATOM 4223 N N . GLN C 1 78 ? 57.730 -4.759 43.555 1.00 90.03 76 GLN C N 1
ATOM 4224 C CA . GLN C 1 78 ? 57.235 -6.118 43.415 1.00 88.25 76 GLN C CA 1
ATOM 4225 C C . GLN C 1 78 ? 55.883 -6.141 42.736 1.00 85.92 76 GLN C C 1
ATOM 4226 O O . GLN C 1 78 ? 55.557 -7.094 42.041 1.00 84.38 76 GLN C O 1
ATOM 4232 N N . GLN C 1 79 ? 55.090 -5.098 42.951 1.00 83.87 77 GLN C N 1
ATOM 4233 C CA . GLN C 1 79 ? 53.777 -5.019 42.328 1.00 83.27 77 GLN C CA 1
ATOM 4234 C C . GLN C 1 79 ? 53.956 -4.873 40.825 1.00 82.17 77 GLN C C 1
ATOM 4235 O O . GLN C 1 79 ? 53.092 -5.259 40.035 1.00 82.10 77 GLN C O 1
ATOM 4241 N N . MET C 1 80 ? 55.095 -4.310 40.439 1.00 80.50 78 MET C N 1
ATOM 4242 C CA . MET C 1 80 ? 55.415 -4.111 39.034 1.00 78.34 78 MET C CA 1
ATOM 4243 C C . MET C 1 80 ? 55.521 -5.498 38.408 1.00 76.51 78 MET C C 1
ATOM 4244 O O . MET C 1 80 ? 54.919 -5.774 37.371 1.00 75.81 78 MET C O 1
ATOM 4249 N N . ALA C 1 81 ? 56.261 -6.374 39.080 1.00 75.08 79 ALA C N 1
ATOM 4250 C CA . ALA C 1 81 ? 56.471 -7.740 38.621 1.00 74.00 79 ALA C CA 1
ATOM 4251 C C . ALA C 1 81 ? 55.255 -8.631 38.845 1.00 73.54 79 ALA C C 1
ATOM 4252 O O . ALA C 1 81 ? 55.015 -9.556 38.068 1.00 74.99 79 ALA C O 1
ATOM 4254 N N . ARG C 1 82 ? 54.495 -8.358 39.906 1.00 71.58 80 ARG C N 1
ATOM 4255 C CA . ARG C 1 82 ? 53.299 -9.150 40.217 1.00 69.53 80 ARG C CA 1
ATOM 4256 C C . ARG C 1 82 ? 52.254 -9.030 39.122 1.00 67.37 80 ARG C C 1
ATOM 4257 O O . ARG C 1 82 ? 51.789 -10.032 38.586 1.00 66.07 80 ARG C O 1
ATOM 4265 N N . GLU C 1 83 ? 51.885 -7.799 38.797 1.00 66.99 81 GLU C N 1
ATOM 4266 C CA . GLU C 1 83 ? 50.884 -7.566 37.774 1.00 67.42 81 GLU C CA 1
ATOM 4267 C C . GLU C 1 83 ? 51.298 -8.091 36.393 1.00 67.10 81 GLU C C 1
ATOM 4268 O O . GLU C 1 83 ? 50.437 -8.502 35.603 1.00 67.87 81 GLU C O 1
ATOM 4274 N N . TYR C 1 84 ? 52.602 -8.094 36.108 1.00 64.55 82 TYR C N 1
ATOM 4275 C CA . TYR C 1 84 ? 53.101 -8.566 34.817 1.00 63.13 82 TYR C CA 1
ATOM 4276 C C . TYR C 1 84 ? 52.994 -10.090 34.688 1.00 64.09 82 TYR C C 1
ATOM 4277 O O . TYR C 1 84 ? 52.775 -10.624 33.589 1.00 63.21 82 TYR C O 1
ATOM 4286 N N . ARG C 1 85 ? 53.142 -10.785 35.813 1.00 63.95 83 ARG C N 1
ATOM 4287 C CA . ARG C 1 85 ? 53.040 -12.233 35.825 1.00 65.22 83 ARG C CA 1
ATOM 4288 C C . ARG C 1 85 ? 51.575 -12.650 35.716 1.00 65.21 83 ARG C C 1
ATOM 4289 O O . ARG C 1 85 ? 51.279 -13.772 35.315 1.00 65.03 83 ARG C O 1
ATOM 4297 N N . GLU C 1 86 ? 50.664 -11.741 36.066 1.00 63.95 84 GLU C N 1
ATOM 4298 C CA . GLU C 1 86 ? 49.226 -12.022 36.007 1.00 62.59 84 GLU C CA 1
ATOM 4299 C C . GLU C 1 86 ? 48.716 -11.752 34.597 1.00 61.49 84 GLU C C 1
ATOM 4300 O O . GLU C 1 86 ? 47.734 -12.339 34.158 1.00 60.88 84 GLU C O 1
ATOM 4306 N N . LYS C 1 87 ? 49.400 -10.858 33.894 1.00 60.80 85 LYS C N 1
ATOM 4307 C CA . LYS C 1 87 ? 49.055 -10.513 32.521 1.00 60.39 85 LYS C CA 1
ATOM 4308 C C . LYS C 1 87 ? 49.432 -11.690 31.622 1.00 59.14 85 LYS C C 1
ATOM 4309 O O . LYS C 1 87 ? 48.687 -12.061 30.710 1.00 58.87 85 LYS C O 1
ATOM 4315 N N . ILE C 1 88 ? 50.608 -12.258 31.889 1.00 57.72 86 ILE C N 1
ATOM 4316 C CA . ILE C 1 88 ? 51.123 -13.392 31.141 1.00 55.59 86 ILE C CA 1
ATOM 4317 C C . ILE C 1 88 ? 50.305 -14.628 31.474 1.00 54.93 86 ILE C C 1
ATOM 4318 O O . ILE C 1 88 ? 49.921 -15.404 30.602 1.00 54.26 86 ILE C O 1
ATOM 4323 N N . GLU C 1 89 ? 50.040 -14.790 32.761 1.00 55.92 87 GLU C N 1
ATOM 4324 C CA . GLU C 1 89 ? 49.269 -15.907 33.288 1.00 55.94 87 GLU C CA 1
ATOM 4325 C C . GLU C 1 89 ? 47.937 -16.076 32.566 1.00 54.92 87 GLU C C 1
ATOM 4326 O O . GLU C 1 89 ? 47.558 -17.178 32.159 1.00 52.76 87 GLU C O 1
ATOM 4332 N N . THR C 1 90 ? 47.218 -14.975 32.415 1.00 54.31 88 THR C N 1
ATOM 4333 C CA . THR C 1 90 ? 45.932 -15.035 31.743 1.00 54.67 88 THR C CA 1
ATOM 4334 C C . THR C 1 90 ? 46.146 -15.251 30.242 1.00 53.11 88 THR C C 1
ATOM 4335 O O . THR C 1 90 ? 45.343 -15.898 29.570 1.00 51.96 88 THR C O 1
ATOM 4339 N N . GLU C 1 91 ? 47.240 -14.713 29.723 1.00 52.29 89 GLU C N 1
ATOM 4340 C CA . GLU C 1 91 ? 47.570 -14.872 28.313 1.00 50.12 89 GLU C CA 1
ATOM 4341 C C . GLU C 1 91 ? 47.798 -16.375 28.103 1.00 49.20 89 GLU C C 1
ATOM 4342 O O . GLU C 1 91 ? 47.409 -16.956 27.079 1.00 47.26 89 GLU C O 1
ATOM 4348 N N . LEU C 1 92 ? 48.423 -16.986 29.109 1.00 48.79 90 LEU C N 1
ATOM 4349 C CA . LEU C 1 92 ? 48.752 -18.405 29.118 1.00 48.87 90 LEU C CA 1
ATOM 4350 C C . LEU C 1 92 ? 47.504 -19.245 29.329 1.00 48.94 90 LEU C C 1
ATOM 4351 O O . LEU C 1 92 ? 47.326 -20.299 28.715 1.00 47.27 90 LEU C O 1
ATOM 4356 N N . ARG C 1 93 ? 46.645 -18.764 30.216 1.00 51.47 91 ARG C N 1
ATOM 4357 C CA . ARG C 1 93 ? 45.411 -19.461 30.530 1.00 52.92 91 ARG C CA 1
ATOM 4358 C C . ARG C 1 93 ? 44.494 -19.489 29.312 1.00 51.95 91 ARG C C 1
ATOM 4359 O O . ARG C 1 93 ? 43.702 -20.412 29.134 1.00 50.52 91 ARG C O 1
ATOM 4367 N N . ASP C 1 94 ? 44.605 -18.470 28.471 1.00 52.29 92 ASP C N 1
ATOM 4368 C CA . ASP C 1 94 ? 43.792 -18.408 27.255 1.00 52.60 92 ASP C CA 1
ATOM 4369 C C . ASP C 1 94 ? 44.194 -19.486 26.261 1.00 51.14 92 ASP C C 1
ATOM 4370 O O . ASP C 1 94 ? 43.337 -20.175 25.718 1.00 47.92 92 ASP C O 1
ATOM 4375 N N . ILE C 1 95 ? 45.499 -19.612 26.026 1.00 51.07 93 ILE C N 1
ATOM 4376 C CA . ILE C 1 95 ? 46.036 -20.610 25.104 1.00 50.97 93 ILE C CA 1
ATOM 4377 C C . ILE C 1 95 ? 45.560 -22.007 25.523 1.00 51.67 93 ILE C C 1
ATOM 4378 O O . ILE C 1 95 ? 45.043 -22.778 24.712 1.00 52.54 93 ILE C O 1
ATOM 4383 N N . CYS C 1 96 ? 45.733 -22.323 26.799 1.00 51.99 94 CYS C N 1
ATOM 4384 C CA . CYS C 1 96 ? 45.322 -23.618 27.330 1.00 51.83 94 CYS C CA 1
ATOM 4385 C C . CYS C 1 96 ? 43.835 -23.924 27.124 1.00 51.90 94 CYS C C 1
ATOM 4386 O O . CYS C 1 96 ? 43.450 -25.038 26.755 1.00 52.25 94 CYS C O 1
ATOM 4389 N N . ASN C 1 97 ? 42.995 -22.931 27.362 1.00 49.82 95 ASN C N 1
ATOM 4390 C CA . ASN C 1 97 ? 41.579 -23.133 27.200 1.00 49.08 95 ASN C CA 1
ATOM 4391 C C . ASN C 1 97 ? 41.181 -23.329 25.740 1.00 50.75 95 ASN C C 1
ATOM 4392 O O . ASN C 1 97 ? 40.226 -24.045 25.468 1.00 50.59 95 ASN C O 1
ATOM 4397 N N . ASP C 1 98 ? 41.895 -22.722 24.794 1.00 51.99 96 ASP C N 1
ATOM 4398 C CA . ASP C 1 98 ? 41.553 -22.929 23.385 1.00 52.83 96 ASP C CA 1
ATOM 4399 C C . ASP C 1 98 ? 41.942 -24.342 22.971 1.00 52.58 96 ASP C C 1
ATOM 4400 O O . ASP C 1 98 ? 41.182 -25.025 22.280 1.00 50.93 96 ASP C O 1
ATOM 4405 N N . VAL C 1 99 ? 43.132 -24.775 23.385 1.00 53.74 97 VAL C N 1
ATOM 4406 C CA . VAL C 1 99 ? 43.616 -26.117 23.062 1.00 53.54 97 VAL C CA 1
ATOM 4407 C C . VAL C 1 99 ? 42.759 -27.170 23.766 1.00 53.86 97 VAL C C 1
ATOM 4408 O O . VAL C 1 99 ? 42.303 -28.130 23.145 1.00 53.11 97 VAL C O 1
ATOM 4412 N N . LEU C 1 100 ? 42.549 -26.981 25.066 1.00 52.62 98 LEU C N 1
ATOM 4413 C CA . LEU C 1 100 ? 41.742 -27.896 25.859 1.00 52.08 98 LEU C CA 1
ATOM 4414 C C . LEU C 1 100 ? 40.329 -28.062 25.302 1.00 53.40 98 LEU C C 1
ATOM 4415 O O . LEU C 1 100 ? 39.766 -29.152 25.367 1.00 52.27 98 LEU C O 1
ATOM 4420 N N . SER C 1 101 ? 39.753 -26.980 24.772 1.00 54.87 99 SER C N 1
ATOM 4421 C CA . SER C 1 101 ? 38.418 -27.025 24.176 1.00 55.60 99 SER C CA 1
ATOM 4422 C C . SER C 1 101 ? 38.500 -27.740 22.835 1.00 56.53 99 SER C C 1
ATOM 4423 O O . SER C 1 101 ? 37.662 -28.581 22.505 1.00 57.63 99 SER C O 1
ATOM 4426 N N . LEU C 1 102 ? 39.521 -27.384 22.065 1.00 57.66 100 LEU C N 1
ATOM 4427 C CA . LEU C 1 102 ? 39.756 -27.964 20.756 1.00 57.77 100 LEU C CA 1
ATOM 4428 C C . LEU C 1 102 ? 39.956 -29.471 20.899 1.00 57.41 100 LEU C C 1
ATOM 4429 O O . LEU C 1 102 ? 39.665 -30.245 19.985 1.00 56.73 100 LEU C O 1
ATOM 4434 N N . LEU C 1 103 ? 40.441 -29.881 22.066 1.00 57.31 101 LEU C N 1
ATOM 4435 C CA . LEU C 1 103 ? 40.700 -31.290 22.342 1.00 58.35 101 LEU C CA 1
ATOM 4436 C C . LEU C 1 103 ? 39.467 -32.065 22.758 1.00 60.45 101 LEU C C 1
ATOM 4437 O O . LEU C 1 103 ? 39.131 -33.078 22.150 1.00 60.32 101 LEU C O 1
ATOM 4442 N N . GLU C 1 104 ? 38.795 -31.587 23.799 1.00 61.77 102 GLU C N 1
ATOM 4443 C CA . GLU C 1 104 ? 37.605 -32.252 24.313 1.00 62.64 102 GLU C CA 1
ATOM 4444 C C . GLU C 1 104 ? 36.383 -32.181 23.401 1.00 63.06 102 GLU C C 1
ATOM 4445 O O . GLU C 1 104 ? 35.547 -33.083 23.414 1.00 62.11 102 GLU C O 1
ATOM 4451 N N . LYS C 1 105 ? 36.291 -31.125 22.596 1.00 64.89 103 LYS C N 1
ATOM 4452 C CA . LYS C 1 105 ? 35.149 -30.940 21.706 1.00 66.98 103 LYS C CA 1
ATOM 4453 C C . LYS C 1 105 ? 35.325 -31.467 20.295 1.00 67.98 103 LYS C C 1
ATOM 4454 O O . LYS C 1 105 ? 34.360 -31.918 19.683 1.00 69.65 103 LYS C O 1
ATOM 4460 N N . PHE C 1 106 ? 36.546 -31.408 19.772 1.00 68.29 104 PHE C N 1
ATOM 4461 C CA . PHE C 1 106 ? 36.795 -31.895 18.418 1.00 68.12 104 PHE C CA 1
ATOM 4462 C C . PHE C 1 106 ? 37.807 -33.053 18.329 1.00 67.11 104 PHE C C 1
ATOM 4463 O O . PHE C 1 106 ? 37.451 -34.174 17.969 1.00 67.09 104 PHE C O 1
ATOM 4471 N N . LEU C 1 107 ? 39.067 -32.786 18.651 1.00 66.76 105 LEU C N 1
ATOM 4472 C CA . LEU C 1 107 ? 40.108 -33.809 18.559 1.00 65.80 105 LEU C CA 1
ATOM 4473 C C . LEU C 1 107 ? 39.832 -35.169 19.198 1.00 66.36 105 LEU C C 1
ATOM 4474 O O . LEU C 1 107 ? 39.650 -36.163 18.490 1.00 66.83 105 LEU C O 1
ATOM 4479 N N . ILE C 1 108 ? 39.807 -35.218 20.530 1.00 66.71 106 ILE C N 1
ATOM 4480 C CA . ILE C 1 108 ? 39.593 -36.470 21.249 1.00 67.55 106 ILE C CA 1
ATOM 4481 C C . ILE C 1 108 ? 38.366 -37.286 20.817 1.00 69.10 106 ILE C C 1
ATOM 4482 O O . ILE C 1 108 ? 38.506 -38.416 20.342 1.00 69.28 106 ILE C O 1
ATOM 4487 N N . PRO C 1 109 ? 37.151 -36.722 20.954 1.00 70.81 107 PRO C N 1
ATOM 4488 C CA . PRO C 1 109 ? 35.942 -37.460 20.564 1.00 71.64 107 PRO C CA 1
ATOM 4489 C C . PRO C 1 109 ? 35.951 -37.928 19.119 1.00 72.63 107 PRO C C 1
ATOM 4490 O O . PRO C 1 109 ? 35.174 -38.796 18.737 1.00 73.27 107 PRO C O 1
ATOM 4494 N N . ASN C 1 110 ? 36.847 -37.351 18.327 1.00 73.24 108 ASN C N 1
ATOM 4495 C CA . ASN C 1 110 ? 36.947 -37.665 16.907 1.00 73.87 108 ASN C CA 1
ATOM 4496 C C . ASN C 1 110 ? 38.357 -38.104 16.517 1.00 74.62 108 ASN C C 1
ATOM 4497 O O . ASN C 1 110 ? 39.105 -37.359 15.877 1.00 74.23 108 ASN C O 1
ATOM 4502 N N . ALA C 1 111 ? 38.709 -39.322 16.916 1.00 75.12 109 ALA C N 1
ATOM 4503 C CA . ALA C 1 111 ? 40.016 -39.896 16.617 1.00 75.77 109 ALA C CA 1
ATOM 4504 C C . ALA C 1 111 ? 39.919 -41.419 16.720 1.00 76.25 109 ALA C C 1
ATOM 4505 O O . ALA C 1 111 ? 39.717 -41.961 17.807 1.00 76.83 109 ALA C O 1
ATOM 4507 N N . SER C 1 112 ? 40.055 -42.102 15.585 1.00 76.65 110 SER C N 1
ATOM 4508 C CA . SER C 1 112 ? 39.974 -43.563 15.543 1.00 76.86 110 SER C CA 1
ATOM 4509 C C . SER C 1 112 ? 41.199 -44.209 16.177 1.00 77.46 110 SER C C 1
ATOM 4510 O O . SER C 1 112 ? 41.115 -44.830 17.237 1.00 77.51 110 SER C O 1
ATOM 4513 N N . GLN C 1 113 ? 42.332 -44.049 15.504 1.00 77.93 111 GLN C N 1
ATOM 4514 C CA . GLN C 1 113 ? 43.616 -44.588 15.938 1.00 78.70 111 GLN C CA 1
ATOM 4515 C C . GLN C 1 113 ? 43.835 -44.466 17.446 1.00 78.99 111 GLN C C 1
ATOM 4516 O O . GLN C 1 113 ? 43.859 -43.360 17.990 1.00 78.15 111 GLN C O 1
ATOM 4522 N N . ALA C 1 114 ? 44.007 -45.601 18.117 1.00 79.89 112 ALA C N 1
ATOM 4523 C CA . ALA C 1 114 ? 44.224 -45.599 19.561 1.00 80.54 112 ALA C CA 1
ATOM 4524 C C . ALA C 1 114 ? 45.398 -44.701 19.920 1.00 81.12 112 ALA C C 1
ATOM 4525 O O . ALA C 1 114 ? 45.420 -44.079 20.980 1.00 79.82 112 ALA C O 1
ATOM 4527 N N . GLU C 1 115 ? 46.372 -44.633 19.020 1.00 82.22 113 GLU C N 1
ATOM 4528 C CA . GLU C 1 115 ? 47.553 -43.816 19.245 1.00 82.15 113 GLU C CA 1
ATOM 4529 C C . GLU C 1 115 ? 47.199 -42.341 19.124 1.00 81.33 113 GLU C C 1
ATOM 4530 O O . GLU C 1 115 ? 47.964 -41.466 19.525 1.00 81.19 113 GLU C O 1
ATOM 4536 N N . SER C 1 116 ? 46.031 -42.069 18.560 1.00 78.97 114 SER C N 1
ATOM 4537 C CA . SER C 1 116 ? 45.570 -40.703 18.426 1.00 76.92 114 SER C CA 1
ATOM 4538 C C . SER C 1 116 ? 44.846 -40.415 19.723 1.00 75.86 114 SER C C 1
ATOM 4539 O O . SER C 1 116 ? 45.031 -39.365 20.326 1.00 75.81 114 SER C O 1
ATOM 4542 N N . LYS C 1 117 ? 44.029 -41.378 20.147 1.00 74.33 115 LYS C N 1
ATOM 4543 C CA . LYS C 1 117 ? 43.251 -41.267 21.379 1.00 73.96 115 LYS C CA 1
ATOM 4544 C C . LYS C 1 117 ? 44.148 -41.113 22.596 1.00 73.50 115 LYS C C 1
ATOM 4545 O O . LYS C 1 117 ? 43.723 -40.612 23.636 1.00 72.78 115 LYS C O 1
ATOM 4551 N N . VAL C 1 118 ? 45.391 -41.553 22.465 1.00 73.87 116 VAL C N 1
ATOM 4552 C CA . VAL C 1 118 ? 46.334 -41.448 23.560 1.00 73.53 116 VAL C CA 1
ATOM 4553 C C . VAL C 1 118 ? 47.205 -40.217 23.325 1.00 73.34 116 VAL C C 1
ATOM 4554 O O . VAL C 1 118 ? 47.719 -39.621 24.266 1.00 74.56 116 VAL C O 1
ATOM 4558 N N . PHE C 1 119 ? 47.348 -39.826 22.061 1.00 71.81 117 PHE C N 1
ATOM 4559 C CA . PHE C 1 119 ? 48.146 -38.653 21.717 1.00 69.67 117 PHE C CA 1
ATOM 4560 C C . PHE C 1 119 ? 47.411 -37.390 22.140 1.00 67.45 117 PHE C C 1
ATOM 4561 O O . PHE C 1 119 ? 47.955 -36.557 22.868 1.00 65.48 117 PHE C O 1
ATOM 4569 N N . TYR C 1 120 ? 46.174 -37.250 21.670 1.00 65.21 118 TYR C N 1
ATOM 4570 C CA . TYR C 1 120 ? 45.357 -36.093 22.010 1.00 62.55 118 TYR C CA 1
ATOM 4571 C C . TYR C 1 120 ? 45.099 -36.065 23.515 1.00 61.64 118 TYR C C 1
ATOM 4572 O O . TYR C 1 120 ? 45.090 -35.003 24.143 1.00 61.81 118 TYR C O 1
ATOM 4581 N N . LEU C 1 121 ? 44.900 -37.242 24.093 1.00 60.85 119 LEU C N 1
ATOM 4582 C CA . LEU C 1 121 ? 44.632 -37.339 25.522 1.00 60.25 119 LEU C CA 1
ATOM 4583 C C . LEU C 1 121 ? 45.867 -36.989 26.362 1.00 59.38 119 LEU C C 1
ATOM 4584 O O . LEU C 1 121 ? 45.749 -36.572 27.513 1.00 60.46 119 LEU C O 1
ATOM 4589 N N . LYS C 1 122 ? 47.052 -37.170 25.785 1.00 58.59 120 LYS C N 1
ATOM 4590 C CA . LYS C 1 122 ? 48.289 -36.832 26.483 1.00 55.72 120 LYS C CA 1
ATOM 4591 C C . LYS C 1 122 ? 48.294 -35.332 26.540 1.00 55.92 120 LYS C C 1
ATOM 4592 O O . LYS C 1 122 ? 48.551 -34.755 27.586 1.00 56.88 120 LYS C O 1
ATOM 4598 N N . MET C 1 123 ? 47.998 -34.705 25.399 1.00 55.77 121 MET C N 1
ATOM 4599 C CA . MET C 1 123 ? 47.945 -33.245 25.317 1.00 55.18 121 MET C CA 1
ATOM 4600 C C . MET C 1 123 ? 46.985 -32.726 26.366 1.00 54.78 121 MET C C 1
ATOM 4601 O O . MET C 1 123 ? 47.324 -31.822 27.118 1.00 52.97 121 MET C O 1
ATOM 4606 N N . LYS C 1 124 ? 45.781 -33.297 26.399 1.00 55.78 122 LYS C N 1
ATOM 4607 C CA . LYS C 1 124 ? 44.773 -32.878 27.363 1.00 55.27 122 LYS C CA 1
ATOM 4608 C C . LYS C 1 124 ? 45.384 -32.915 28.764 1.00 54.53 122 LYS C C 1
ATOM 4609 O O . LYS C 1 124 ? 45.207 -31.993 29.553 1.00 54.60 122 LYS C O 1
ATOM 4615 N N . GLY C 1 125 ? 46.113 -33.979 29.071 1.00 52.33 123 GLY C N 1
ATOM 4616 C CA . GLY C 1 125 ? 46.730 -34.060 30.374 1.00 50.52 123 GLY C CA 1
ATOM 4617 C C . GLY C 1 125 ? 47.796 -32.991 30.496 1.00 48.28 123 GLY C C 1
ATOM 4618 O O . GLY C 1 125 ? 47.980 -32.405 31.564 1.00 48.34 123 GLY C O 1
ATOM 4619 N N . ASP C 1 126 ? 48.494 -32.727 29.394 1.00 44.61 124 ASP C N 1
ATOM 4620 C CA . ASP C 1 126 ? 49.567 -31.735 29.373 1.00 42.51 124 ASP C CA 1
ATOM 4621 C C . ASP C 1 126 ? 49.090 -30.305 29.620 1.00 44.61 124 ASP C C 1
ATOM 4622 O O . ASP C 1 126 ? 49.524 -29.659 30.579 1.00 45.75 124 ASP C O 1
ATOM 4627 N N . TYR C 1 127 ? 48.199 -29.811 28.760 1.00 46.99 125 TYR C N 1
ATOM 4628 C CA . TYR C 1 127 ? 47.696 -28.444 28.894 1.00 50.34 125 TYR C CA 1
ATOM 4629 C C . TYR C 1 127 ? 46.927 -28.161 30.188 1.00 51.59 125 TYR C C 1
ATOM 4630 O O . TYR C 1 127 ? 46.933 -27.026 30.666 1.00 49.77 125 TYR C O 1
ATOM 4639 N N . TYR C 1 128 ? 46.266 -29.175 30.749 1.00 53.78 126 TYR C N 1
ATOM 4640 C CA . TYR C 1 128 ? 45.541 -28.995 32.013 1.00 55.69 126 TYR C CA 1
ATOM 4641 C C . TYR C 1 128 ? 46.609 -28.844 33.101 1.00 57.14 126 TYR C C 1
ATOM 4642 O O . TYR C 1 128 ? 46.385 -28.195 34.127 1.00 59.55 126 TYR C O 1
ATOM 4651 N N . ARG C 1 129 ? 47.774 -29.442 32.855 1.00 56.78 127 ARG C N 1
ATOM 4652 C CA . ARG C 1 129 ? 48.887 -29.379 33.793 1.00 57.96 127 ARG C CA 1
ATOM 4653 C C . ARG C 1 129 ? 49.552 -28.009 33.792 1.00 59.83 127 ARG C C 1
ATOM 4654 O O . ARG C 1 129 ? 49.963 -27.521 34.848 1.00 60.88 127 ARG C O 1
ATOM 4662 N N . TYR C 1 130 ? 49.672 -27.401 32.611 1.00 60.48 128 TYR C N 1
ATOM 4663 C CA . TYR C 1 130 ? 50.268 -26.068 32.498 1.00 60.23 128 TYR C CA 1
ATOM 4664 C C . TYR C 1 130 ? 49.323 -25.049 33.138 1.00 59.27 128 TYR C C 1
ATOM 4665 O O . TYR C 1 130 ? 49.750 -24.012 33.653 1.00 58.21 128 TYR C O 1
ATOM 4674 N N . LEU C 1 131 ? 48.032 -25.358 33.068 1.00 59.16 129 LEU C N 1
ATOM 4675 C CA . LEU C 1 131 ? 46.965 -24.523 33.615 1.00 60.52 129 LEU C CA 1
ATOM 4676 C C . LEU C 1 131 ? 46.973 -24.688 35.132 1.00 62.70 129 LEU C C 1
ATOM 4677 O O . LEU C 1 131 ? 46.494 -23.826 35.865 1.00 65.03 129 LEU C O 1
ATOM 4682 N N . ALA C 1 132 ? 47.531 -25.811 35.577 1.00 63.50 130 ALA C N 1
ATOM 4683 C CA . ALA C 1 132 ? 47.641 -26.142 36.985 1.00 64.43 130 ALA C CA 1
ATOM 4684 C C . ALA C 1 132 ? 48.896 -25.500 37.564 1.00 65.42 130 ALA C C 1
ATOM 4685 O O . ALA C 1 132 ? 48.915 -25.092 38.725 1.00 66.20 130 ALA C O 1
ATOM 4687 N N . GLU C 1 133 ? 49.947 -25.416 36.757 1.00 65.68 131 GLU C N 1
ATOM 4688 C CA . GLU C 1 133 ? 51.192 -24.795 37.201 1.00 65.26 131 GLU C CA 1
ATOM 4689 C C . GLU C 1 133 ? 50.914 -23.355 37.627 1.00 63.92 131 GLU C C 1
ATOM 4690 O O . 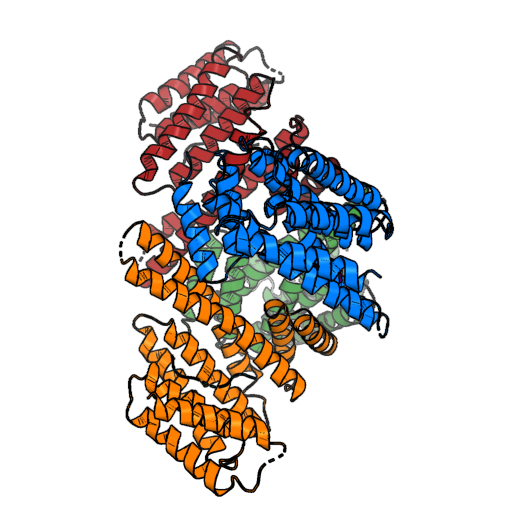GLU C 1 133 ? 51.125 -22.986 38.776 1.00 62.73 131 GLU C O 1
ATOM 4696 N N . VAL C 1 134 ? 50.434 -22.547 36.689 1.00 63.04 132 VAL C N 1
ATOM 4697 C CA . VAL C 1 134 ? 50.121 -21.148 36.959 1.00 64.07 132 VAL C CA 1
ATOM 4698 C C . VAL C 1 134 ? 48.878 -21.038 37.826 1.00 65.20 132 VAL C C 1
ATOM 4699 O O . VAL C 1 134 ? 48.625 -19.994 38.428 1.00 64.67 132 VAL C O 1
ATOM 4703 N N . ALA C 1 135 ? 48.099 -22.116 37.877 1.00 67.56 133 ALA C N 1
ATOM 4704 C CA . ALA C 1 135 ? 46.883 -22.139 38.685 1.00 69.75 133 ALA C CA 1
ATOM 4705 C C . ALA C 1 135 ? 47.201 -21.810 40.141 1.00 71.43 133 ALA C C 1
ATOM 4706 O O . ALA C 1 135 ? 48.222 -22.238 40.692 1.00 71.65 133 ALA C O 1
ATOM 4708 N N . ALA C 1 136 ? 46.322 -21.032 40.754 1.00 73.36 134 ALA C N 1
ATOM 4709 C CA . ALA C 1 136 ? 46.480 -20.644 42.147 1.00 74.49 134 ALA C CA 1
ATOM 4710 C C . ALA C 1 136 ? 45.092 -20.686 42.784 1.00 74.84 134 ALA C C 1
ATOM 4711 O O . ALA C 1 136 ? 44.076 -20.730 42.076 1.00 73.48 134 ALA C O 1
ATOM 4713 N N . GLY C 1 137 ? 45.050 -20.692 44.113 1.00 75.33 135 GLY C N 1
ATOM 4714 C CA . GLY C 1 137 ? 43.774 -20.723 44.801 1.00 75.83 135 GLY C CA 1
ATOM 4715 C C . GLY C 1 137 ? 43.136 -22.092 44.983 1.00 75.39 135 GLY C C 1
ATOM 4716 O O . GLY C 1 137 ? 43.795 -23.133 44.992 1.00 75.01 135 GLY C O 1
ATOM 4717 N N . ASP C 1 138 ? 41.818 -22.074 45.108 1.00 75.62 136 ASP C N 1
ATOM 4718 C CA . ASP C 1 138 ? 41.043 -23.279 45.338 1.00 75.06 136 ASP C CA 1
ATOM 4719 C C . ASP C 1 138 ? 40.790 -24.113 44.102 1.00 74.21 136 ASP C C 1
ATOM 4720 O O . ASP C 1 138 ? 40.988 -25.327 44.116 1.00 73.98 136 ASP C O 1
ATOM 4725 N N . ASP C 1 139 ? 40.332 -23.460 43.042 1.00 73.87 137 ASP C N 1
ATOM 4726 C CA . ASP C 1 139 ? 40.060 -24.142 41.780 1.00 72.91 137 ASP C CA 1
ATOM 4727 C C . ASP C 1 139 ? 41.254 -25.004 41.357 1.00 72.37 137 ASP C C 1
ATOM 4728 O O . ASP C 1 139 ? 41.148 -25.852 40.466 1.00 72.38 137 ASP C O 1
ATOM 4733 N N . LYS C 1 140 ? 42.382 -24.780 42.027 1.00 72.10 138 LYS C N 1
ATOM 4734 C CA . LYS C 1 140 ? 43.631 -25.490 41.767 1.00 71.68 138 LYS C CA 1
ATOM 4735 C C . LYS C 1 140 ? 43.435 -27.001 41.773 1.00 70.98 138 LYS C C 1
ATOM 4736 O O . LYS C 1 140 ? 43.437 -27.642 40.725 1.00 69.59 138 LYS C O 1
ATOM 4742 N N . LYS C 1 141 ? 43.266 -27.555 42.967 1.00 70.96 139 LYS C N 1
ATOM 4743 C CA . LYS C 1 141 ? 43.066 -28.988 43.150 1.00 72.18 139 LYS C CA 1
ATOM 4744 C C . LYS C 1 141 ? 42.160 -29.599 42.078 1.00 72.09 139 LYS C C 1
ATOM 4745 O O . LYS C 1 141 ? 42.286 -30.777 41.737 1.00 71.15 139 LYS C O 1
ATOM 4751 N N . GLY C 1 142 ? 41.254 -28.788 41.544 1.00 71.99 140 GLY C N 1
ATOM 4752 C CA . GLY C 1 142 ? 40.328 -29.268 40.533 1.00 71.84 140 GLY C CA 1
ATOM 4753 C C . GLY C 1 142 ? 40.928 -29.443 39.152 1.00 71.28 140 GLY C C 1
ATOM 4754 O O . GLY C 1 142 ? 40.571 -30.377 38.424 1.00 70.56 140 GLY C O 1
ATOM 4755 N N . ILE C 1 143 ? 41.827 -28.535 38.781 1.00 70.65 141 ILE C N 1
ATOM 4756 C CA . ILE C 1 143 ? 42.482 -28.614 37.483 1.00 68.72 141 ILE C CA 1
ATOM 4757 C C . ILE C 1 143 ? 43.597 -29.657 37.554 1.00 68.56 141 ILE C C 1
ATOM 4758 O O . ILE C 1 143 ? 43.926 -30.285 36.552 1.00 69.42 141 ILE C O 1
ATOM 4763 N N . VAL C 1 144 ? 44.169 -29.836 38.744 1.00 67.53 142 VAL C N 1
ATOM 4764 C CA . VAL C 1 144 ? 45.226 -30.819 38.963 1.00 66.21 142 VAL C CA 1
ATOM 4765 C C . VAL C 1 144 ? 44.664 -32.207 38.756 1.00 66.93 142 VAL C C 1
ATOM 4766 O O . VAL C 1 144 ? 45.376 -33.122 38.338 1.00 66.44 142 VAL C O 1
ATOM 4770 N N . ASP C 1 145 ? 43.376 -32.349 39.055 1.00 67.83 143 ASP C N 1
ATOM 4771 C CA . ASP C 1 145 ? 42.679 -33.618 38.917 1.00 68.69 143 ASP C CA 1
ATOM 4772 C C . ASP C 1 145 ? 42.318 -33.924 37.461 1.00 68.97 143 ASP C C 1
ATOM 4773 O O . ASP C 1 145 ? 42.440 -35.066 37.008 1.00 69.51 143 ASP C O 1
ATOM 4778 N N . GLN C 1 146 ? 41.871 -32.901 36.737 1.00 67.75 144 GLN C N 1
ATOM 4779 C CA . GLN C 1 146 ? 41.509 -33.054 35.334 1.00 65.87 144 GLN C CA 1
ATOM 4780 C C . GLN C 1 146 ? 42.694 -33.587 34.547 1.00 66.02 144 GLN C C 1
ATOM 4781 O O . GLN C 1 146 ? 42.525 -34.297 33.554 1.00 63.94 144 GLN C O 1
ATOM 4787 N N . SER C 1 147 ? 43.894 -33.230 35.000 1.00 67.10 145 SER C N 1
ATOM 4788 C CA . SER C 1 147 ? 45.135 -33.653 34.358 1.00 69.23 145 SER C CA 1
ATOM 4789 C C . SER C 1 147 ? 45.408 -35.123 34.659 1.00 70.74 145 SER C C 1
ATOM 4790 O O . SER C 1 147 ? 45.537 -35.946 33.743 1.00 71.52 145 SER C O 1
ATOM 4793 N N . GLN C 1 148 ? 45.491 -35.442 35.948 1.00 71.62 146 GLN C N 1
ATOM 4794 C CA . GLN C 1 148 ? 45.748 -36.806 36.390 1.00 71.91 146 GLN C CA 1
ATOM 4795 C C . GLN C 1 148 ? 44.872 -37.775 35.621 1.00 72.25 146 GLN C C 1
ATOM 4796 O O . GLN C 1 148 ? 45.361 -38.731 35.028 1.00 73.08 146 GLN C O 1
ATOM 4802 N N . GLN C 1 149 ? 43.573 -37.513 35.624 1.00 72.24 147 GLN C N 1
ATOM 4803 C CA . GLN C 1 149 ? 42.621 -38.365 34.926 1.00 73.7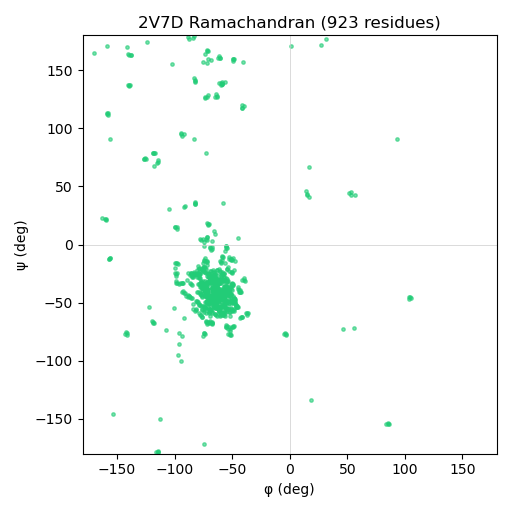6 147 GLN C CA 1
ATOM 4804 C C . GLN C 1 149 ? 42.861 -38.478 33.422 1.00 73.76 147 GLN C C 1
ATOM 4805 O O . GLN C 1 149 ? 42.809 -39.575 32.861 1.00 73.68 147 GLN C O 1
ATOM 4811 N N . ALA C 1 150 ? 43.106 -37.342 32.772 1.00 73.79 148 ALA C N 1
ATOM 4812 C CA . ALA C 1 150 ? 43.344 -37.320 31.334 1.00 72.59 148 ALA C CA 1
ATOM 4813 C C . ALA C 1 150 ? 44.596 -38.124 31.011 1.00 71.23 148 ALA C C 1
ATOM 4814 O O . ALA C 1 150 ? 44.625 -38.842 30.012 1.00 67.57 148 ALA C O 1
ATOM 4816 N N . TYR C 1 151 ? 45.626 -37.998 31.854 1.00 70.40 149 TYR C N 1
ATOM 4817 C CA . TYR C 1 151 ? 46.890 -38.742 31.676 1.00 68.98 149 TYR C CA 1
ATOM 4818 C C . TYR C 1 151 ? 46.663 -40.252 31.910 1.00 69.86 149 TYR C C 1
ATOM 4819 O O . TYR C 1 151 ? 47.109 -41.098 31.124 1.00 68.18 149 TYR C O 1
ATOM 4828 N N . GLN C 1 152 ? 45.967 -40.572 33.001 1.00 72.14 150 GLN C N 1
ATOM 4829 C CA . GLN C 1 152 ? 45.667 -41.950 33.359 1.00 74.19 150 GLN C CA 1
ATOM 4830 C C . GLN C 1 152 ? 44.829 -42.610 32.269 1.00 75.75 150 GLN C C 1
ATOM 4831 O O . GLN C 1 152 ? 45.115 -43.729 31.848 1.00 76.70 150 GLN C O 1
ATOM 4837 N N . GLU C 1 153 ? 43.798 -41.907 31.811 1.00 77.65 151 GLU C N 1
ATOM 4838 C CA . GLU C 1 153 ? 42.914 -42.421 30.769 1.00 78.70 151 GLU C CA 1
ATOM 4839 C C . GLU C 1 153 ? 43.716 -42.740 29.509 1.00 78.85 151 GLU C C 1
ATOM 4840 O O . GLU C 1 153 ? 43.301 -43.550 28.683 1.00 79.09 151 GLU C O 1
ATOM 4846 N N . ALA C 1 154 ? 44.870 -42.093 29.371 1.00 79.62 152 ALA C N 1
ATOM 4847 C CA . ALA C 1 154 ? 45.742 -42.303 28.219 1.00 79.82 152 ALA C CA 1
ATOM 4848 C C . ALA C 1 154 ? 46.786 -43.376 28.534 1.00 79.94 152 ALA C C 1
ATOM 4849 O O . ALA C 1 154 ? 47.083 -44.230 27.693 1.00 79.54 152 ALA C O 1
ATOM 4851 N N . PHE C 1 155 ? 47.336 -43.337 29.747 1.00 80.20 153 PHE C N 1
ATOM 4852 C CA . PHE C 1 155 ? 48.337 -44.320 30.141 1.00 80.39 153 PHE C CA 1
ATOM 4853 C C . PHE C 1 155 ? 47.748 -45.706 29.986 1.00 80.96 153 PHE C C 1
ATOM 4854 O O . PHE C 1 155 ? 48.334 -46.566 29.335 1.00 82.45 153 PHE C O 1
ATOM 4862 N N . GLU C 1 156 ? 46.579 -45.913 30.577 1.00 80.64 154 GLU C N 1
ATOM 4863 C CA . GLU C 1 156 ? 45.920 -47.202 30.495 1.00 81.05 154 GLU C CA 1
ATOM 4864 C C . GLU C 1 156 ? 45.625 -47.605 29.065 1.00 81.02 154 GLU C C 1
ATOM 4865 O O . GLU C 1 156 ? 45.618 -48.789 28.763 1.00 80.91 154 GLU C O 1
ATOM 4871 N N . ILE C 1 157 ? 45.385 -46.642 28.180 1.00 80.60 155 ILE C N 1
ATOM 4872 C CA . ILE C 1 157 ? 45.107 -46.982 26.783 1.00 80.55 155 ILE C CA 1
ATOM 4873 C C . ILE C 1 157 ? 46.361 -47.441 26.062 1.00 80.36 155 ILE C C 1
ATOM 4874 O O . ILE C 1 157 ? 46.303 -48.344 25.229 1.00 81.34 155 ILE C O 1
ATOM 4879 N N . SER C 1 158 ? 47.490 -46.807 26.374 1.00 79.26 156 SER C N 1
ATOM 4880 C CA . SER C 1 158 ? 48.765 -47.161 25.753 1.00 78.62 156 SER C CA 1
ATOM 4881 C C . SER C 1 158 ? 49.311 -48.394 26.451 1.00 79.50 156 SER C C 1
ATOM 4882 O O . SER C 1 158 ? 49.960 -49.241 25.829 1.00 78.85 156 SER C O 1
ATOM 4885 N N . LYS C 1 159 ? 49.040 -48.473 27.754 1.00 81.05 157 LYS C N 1
ATOM 4886 C CA . LYS C 1 159 ? 49.462 -49.592 28.599 1.00 82.24 157 LYS C CA 1
ATOM 4887 C C . LYS C 1 159 ? 48.630 -50.831 28.250 1.00 82.98 157 LYS C C 1
ATOM 4888 O O . LYS C 1 159 ? 48.543 -51.778 29.040 1.00 81.79 157 LYS C O 1
ATOM 4894 N N . LYS C 1 160 ? 48.012 -50.807 27.069 1.00 83.62 158 LYS C N 1
ATOM 4895 C CA . LYS C 1 160 ? 47.180 -51.908 26.577 1.00 83.78 158 LYS C CA 1
ATOM 4896 C C . LYS C 1 160 ? 47.000 -51.738 25.065 1.00 85.04 158 LYS C C 1
ATOM 4897 O O . LYS C 1 160 ? 46.037 -52.248 24.498 1.00 85.20 158 LYS C O 1
ATOM 4903 N N . GLU C 1 161 ? 47.921 -51.020 24.418 1.00 86.07 159 GLU C N 1
ATOM 4904 C CA . GLU C 1 161 ? 47.826 -50.772 22.976 1.00 87.02 159 GLU C CA 1
ATOM 4905 C C . GLU C 1 161 ? 49.137 -50.433 22.261 1.00 87.16 159 GLU C C 1
ATOM 4906 O O . GLU C 1 161 ? 49.192 -50.436 21.029 1.00 86.69 159 GLU C O 1
ATOM 4912 N N . MET C 1 162 ? 50.190 -50.133 23.013 1.00 87.99 160 MET C N 1
ATOM 4913 C CA . MET C 1 162 ? 51.453 -49.776 22.379 1.00 89.35 160 MET C CA 1
ATOM 4914 C C . MET C 1 162 ? 52.673 -50.379 23.059 1.00 88.98 160 MET C C 1
ATOM 4915 O O . MET C 1 162 ? 52.773 -50.384 24.289 1.00 88.52 160 MET C O 1
ATOM 4920 N N . GLN C 1 163 ? 53.605 -50.882 22.252 1.00 88.17 161 GLN C N 1
ATOM 4921 C CA . GLN C 1 163 ? 54.823 -51.476 22.794 1.00 87.77 161 GLN C CA 1
ATOM 4922 C C . GLN C 1 163 ? 55.536 -50.413 23.624 1.00 85.68 161 GLN C C 1
ATOM 4923 O O . GLN C 1 163 ? 55.601 -49.250 23.224 1.00 85.13 161 GLN C O 1
ATOM 4929 N N . PRO C 1 164 ? 56.071 -50.794 24.795 1.00 81.09 162 PRO C N 1
ATOM 4930 C CA . PRO C 1 164 ? 56.777 -49.853 25.675 1.00 82.37 162 PRO C CA 1
ATOM 4931 C C . PRO C 1 164 ? 57.930 -49.112 25.004 1.00 80.98 162 PRO C C 1
ATOM 4932 O O . PRO C 1 164 ? 58.563 -48.251 25.620 1.00 80.13 162 PRO C O 1
ATOM 4936 N N . THR C 1 165 ? 58.195 -49.452 23.743 1.00 78.74 163 THR C N 1
ATOM 4937 C CA . THR C 1 165 ? 59.273 -48.824 22.977 1.00 76.72 163 THR C CA 1
ATOM 4938 C C . THR C 1 165 ? 58.732 -47.691 22.103 1.00 76.71 163 THR C C 1
ATOM 4939 O O . THR C 1 165 ? 59.491 -46.843 21.623 1.00 77.43 163 THR C O 1
ATOM 4943 N N . HIS C 1 166 ? 57.416 -47.685 21.898 1.00 75.51 164 HIS C N 1
ATOM 4944 C CA . HIS C 1 166 ? 56.777 -46.651 21.092 1.00 73.97 164 HIS C CA 1
ATOM 4945 C C . HIS C 1 166 ? 56.974 -45.291 21.755 1.00 72.93 164 HIS C C 1
ATOM 4946 O O . HIS C 1 166 ? 56.664 -45.101 22.938 1.00 71.65 164 HIS C O 1
ATOM 4953 N N . PRO C 1 167 ? 57.480 -44.318 20.987 1.00 73.00 165 PRO C N 1
ATOM 4954 C CA . PRO C 1 167 ? 57.724 -42.971 21.500 1.00 72.01 165 PRO C CA 1
ATOM 4955 C C . PRO C 1 167 ? 56.527 -42.329 22.221 1.00 72.10 165 PRO C C 1
ATOM 4956 O O . PRO C 1 167 ? 56.631 -41.917 23.377 1.00 72.30 165 PRO C O 1
ATOM 4960 N N . ILE C 1 168 ? 55.392 -42.256 21.537 1.00 70.71 166 ILE C N 1
ATOM 4961 C CA . ILE C 1 168 ? 54.205 -41.648 22.117 1.00 70.81 166 ILE C CA 1
ATOM 4962 C C . ILE C 1 168 ? 53.928 -42.176 23.520 1.00 72.32 166 ILE C C 1
ATOM 4963 O O . ILE C 1 168 ? 53.694 -41.385 24.437 1.00 71.70 166 ILE C O 1
ATOM 4968 N N . ARG C 1 169 ? 53.970 -43.495 23.707 1.00 74.31 167 ARG C N 1
ATOM 4969 C CA . ARG C 1 169 ? 53.711 -44.052 25.034 1.00 76.69 167 ARG C CA 1
ATOM 4970 C C . ARG C 1 169 ? 54.823 -43.704 26.011 1.00 76.53 167 ARG C C 1
ATOM 4971 O O . ARG C 1 169 ? 54.583 -43.536 27.217 1.00 76.31 167 ARG C O 1
ATOM 4979 N N . LEU C 1 170 ? 56.042 -43.618 25.486 1.00 76.44 168 LEU C N 1
ATOM 4980 C CA . LEU C 1 170 ? 57.198 -43.278 26.306 1.00 75.53 168 LEU C CA 1
ATOM 4981 C C . LEU C 1 170 ? 57.018 -41.853 26.801 1.00 73.17 168 LEU C C 1
ATOM 4982 O O . LEU C 1 170 ? 57.187 -41.570 27.990 1.00 71.71 168 LEU C O 1
ATOM 4987 N N . GLY C 1 171 ? 56.662 -40.968 25.872 1.00 71.77 169 GLY C N 1
ATOM 4988 C CA . GLY C 1 171 ? 56.442 -39.571 26.204 1.00 70.33 169 GLY C CA 1
ATOM 4989 C C . GLY C 1 171 ? 55.312 -39.435 27.205 1.00 68.63 169 GLY C C 1
ATOM 4990 O O . GLY C 1 171 ? 55.379 -38.628 28.133 1.00 67.91 169 GLY C O 1
ATOM 4991 N N . LEU C 1 172 ? 54.268 -40.233 27.014 1.00 66.95 170 LEU C N 1
ATOM 4992 C CA . LEU C 1 172 ? 53.134 -40.212 27.918 1.00 66.17 170 LEU C CA 1
ATOM 4993 C C . LEU C 1 172 ? 53.607 -40.540 29.324 1.00 66.77 170 LEU C C 1
ATOM 4994 O O . LEU C 1 172 ? 53.208 -39.896 30.299 1.00 65.82 170 LEU C O 1
ATOM 4999 N N . ALA C 1 173 ? 54.453 -41.559 29.417 1.00 67.99 171 ALA C N 1
ATOM 5000 C CA . ALA C 1 173 ? 54.997 -41.973 30.694 1.00 68.68 171 ALA C CA 1
ATOM 5001 C C . ALA C 1 173 ? 55.871 -40.842 31.230 1.00 69.61 171 ALA C C 1
ATOM 5002 O O . ALA C 1 173 ? 55.819 -40.510 32.412 1.00 69.95 171 ALA C O 1
ATOM 5004 N N . LEU C 1 174 ? 56.662 -40.243 30.342 1.00 70.52 172 LEU C N 1
ATOM 5005 C CA . LEU C 1 174 ? 57.559 -39.147 30.705 1.00 71.53 172 LEU C CA 1
ATOM 5006 C C . LEU C 1 174 ? 56.829 -37.954 31.297 1.00 72.64 172 LEU C C 1
ATOM 5007 O O . LEU C 1 174 ? 57.103 -37.540 32.420 1.00 72.05 172 LEU C O 1
ATOM 5012 N N . ASN C 1 175 ? 55.912 -37.390 30.525 1.00 73.60 173 ASN C N 1
ATOM 5013 C CA . ASN C 1 175 ? 55.153 -36.242 30.984 1.00 74.76 173 ASN C CA 1
ATOM 5014 C C . ASN C 1 175 ? 54.327 -36.607 32.206 1.00 75.61 173 ASN C C 1
ATOM 5015 O O . ASN C 1 175 ? 54.214 -35.812 33.140 1.00 77.05 173 ASN C O 1
ATOM 5020 N N . PHE C 1 176 ? 53.757 -37.810 32.201 1.00 75.76 174 PHE C N 1
ATOM 5021 C CA . PHE C 1 176 ? 52.937 -38.250 33.321 1.00 76.17 174 PHE C CA 1
ATOM 5022 C C . PHE C 1 176 ? 53.761 -38.239 34.606 1.00 76.47 174 PHE C C 1
ATOM 5023 O O . PHE C 1 176 ? 53.364 -37.631 35.605 1.00 75.75 174 PHE C O 1
ATOM 5031 N N . SER C 1 177 ? 54.915 -38.905 34.569 1.00 77.24 175 SER C N 1
ATOM 5032 C CA . SER C 1 177 ? 55.796 -38.975 35.731 1.00 77.17 175 SER C CA 1
ATOM 5033 C C . SER C 1 177 ? 56.112 -37.579 36.255 1.00 77.20 175 SER C C 1
ATOM 5034 O O . SER C 1 177 ? 56.128 -37.349 37.468 1.00 76.77 175 SER C O 1
ATOM 5037 N N . VAL C 1 178 ? 56.345 -36.646 35.337 1.00 77.56 176 VAL C N 1
ATOM 5038 C CA . VAL C 1 178 ? 56.653 -35.267 35.706 1.00 77.37 176 VAL C CA 1
ATOM 5039 C C . VAL C 1 178 ? 55.445 -34.616 36.377 1.00 78.71 176 VAL C C 1
ATOM 5040 O O . VAL C 1 178 ? 55.589 -33.754 37.252 1.00 79.65 176 VAL C O 1
ATOM 5044 N N . PHE C 1 179 ? 54.252 -35.032 35.964 1.00 79.33 177 PHE C N 1
ATOM 5045 C CA . PHE C 1 179 ? 53.031 -34.490 36.539 1.00 80.41 177 PHE C CA 1
ATOM 5046 C C . PHE C 1 179 ? 53.015 -34.819 38.024 1.00 80.37 177 PHE C C 1
ATOM 5047 O O . PHE C 1 179 ? 52.751 -33.956 38.864 1.00 81.10 177 PHE C O 1
ATOM 5055 N N . TYR C 1 180 ? 53.308 -36.080 38.330 1.00 80.07 178 TYR C N 1
ATOM 5056 C CA . TYR C 1 180 ? 53.321 -36.571 39.701 1.00 79.77 178 TYR C CA 1
ATOM 5057 C C . TYR C 1 180 ? 54.380 -35.905 40.556 1.00 79.93 178 TYR C C 1
ATOM 5058 O O . TYR C 1 180 ? 54.143 -35.608 41.722 1.00 80.18 178 TYR C O 1
ATOM 5067 N N . TYR C 1 181 ? 55.552 -35.680 39.974 1.00 80.29 179 TYR C N 1
ATOM 5068 C CA . TYR C 1 181 ? 56.651 -35.081 40.713 1.00 79.65 179 TYR C CA 1
ATOM 5069 C C . TYR C 1 181 ? 56.408 -33.632 41.057 1.00 78.26 179 TYR C C 1
ATOM 5070 O O . TYR C 1 181 ? 56.275 -33.276 42.227 1.00 76.57 179 TYR C O 1
ATOM 5079 N N . GLU C 1 182 ? 56.355 -32.801 40.025 1.00 77.25 180 GLU C N 1
ATOM 5080 C CA . GLU C 1 182 ? 56.163 -31.368 40.195 1.00 76.89 180 GLU C CA 1
ATOM 5081 C C . GLU C 1 182 ? 54.783 -30.914 40.673 1.00 76.33 180 GLU C C 1
ATOM 5082 O O . GLU C 1 182 ? 54.655 -30.224 41.692 1.00 75.34 180 GLU C O 1
ATOM 5088 N N . ILE C 1 183 ? 53.753 -31.318 39.941 1.00 17.14 181 ILE C N 1
ATOM 5089 C CA . ILE C 1 183 ? 52.381 -30.905 40.234 1.00 19.82 181 ILE C CA 1
ATOM 5090 C C . ILE C 1 183 ? 51.793 -31.534 41.497 1.00 22.43 181 ILE C C 1
ATOM 5091 O O . ILE C 1 183 ? 51.534 -30.839 42.482 1.00 20.23 181 ILE C O 1
ATOM 5096 N N . LEU C 1 184 ? 51.584 -32.851 41.440 1.00 22.27 182 LEU C N 1
ATOM 5097 C CA . LEU C 1 184 ? 50.980 -33.635 42.536 1.00 26.03 182 LEU C CA 1
ATOM 5098 C C . LEU C 1 184 ? 51.977 -34.028 43.652 1.00 25.44 182 LEU C C 1
ATOM 5099 O O . LEU C 1 184 ? 51.864 -35.128 44.212 1.00 28.25 182 LEU C O 1
ATOM 5104 N N . ASN C 1 185 ? 52.932 -33.135 43.950 1.00 24.11 183 ASN C N 1
ATOM 5105 C CA . ASN C 1 185 ? 53.988 -33.348 44.961 1.00 27.14 183 ASN C CA 1
ATOM 5106 C C . ASN C 1 185 ? 54.180 -34.774 45.470 1.00 29.09 183 ASN C C 1
ATOM 5107 O O . ASN C 1 185 ? 54.319 -34.996 46.682 1.00 27.94 183 ASN C O 1
ATOM 5112 N N . SER C 1 186 ? 54.216 -35.739 44.556 1.00 24.88 184 SER C N 1
ATOM 5113 C CA . SER C 1 186 ? 54.361 -37.127 44.964 1.00 24.78 184 SER C CA 1
ATOM 5114 C C . SER C 1 186 ? 55.639 -37.767 44.434 1.00 25.56 184 SER C C 1
ATOM 5115 O O . SER C 1 186 ? 55.588 -38.700 43.615 1.00 23.82 184 SER C O 1
ATOM 5118 N N . PRO C 1 187 ? 56.809 -37.304 44.928 1.00 27.27 185 PRO C N 1
ATOM 5119 C CA . PRO C 1 187 ? 58.113 -37.847 44.491 1.00 25.39 185 PRO C CA 1
ATOM 5120 C C . PRO C 1 187 ? 58.208 -39.374 44.470 1.00 23.68 185 PRO C C 1
ATOM 5121 O O . PRO C 1 187 ? 59.156 -39.929 43.896 1.00 22.68 185 PRO C O 1
ATOM 5125 N N . GLU C 1 188 ? 57.245 -40.042 45.108 1.00 83.16 186 GLU C N 1
ATOM 5126 C CA . GLU C 1 188 ? 57.215 -41.501 45.161 1.00 83.65 186 GLU C CA 1
ATOM 5127 C C . GLU C 1 188 ? 56.783 -42.026 43.800 1.00 84.43 186 GLU C C 1
ATOM 5128 O O . GLU C 1 188 ? 57.589 -42.518 43.006 1.00 84.05 186 GLU C O 1
ATOM 5134 N N . LYS C 1 189 ? 55.488 -41.906 43.544 1.00 85.86 187 LYS C N 1
ATOM 5135 C CA . LYS C 1 189 ? 54.895 -42.354 42.296 1.00 86.81 187 LYS C CA 1
ATOM 5136 C C . LYS C 1 189 ? 55.686 -41.793 41.104 1.00 87.30 187 LYS C C 1
ATOM 5137 O O . LYS C 1 189 ? 55.679 -42.367 40.012 1.00 88.14 187 LYS C O 1
ATOM 5143 N N . ALA C 1 190 ? 56.383 -40.682 41.340 1.00 87.35 188 ALA C N 1
ATOM 5144 C CA . ALA C 1 190 ? 57.172 -39.995 40.320 1.00 87.21 188 ALA C CA 1
ATOM 5145 C C . ALA C 1 190 ? 58.086 -40.900 39.514 1.00 87.11 188 ALA C C 1
ATOM 5146 O O . ALA C 1 190 ? 58.027 -40.933 38.282 1.00 87.88 188 ALA C O 1
ATOM 5148 N N . CYS C 1 191 ? 58.942 -41.625 40.222 1.00 86.05 189 CYS C N 1
ATOM 5149 C CA . CYS C 1 191 ? 59.905 -42.525 39.600 1.00 84.65 189 CYS C CA 1
ATOM 5150 C C . CYS C 1 191 ? 59.234 -43.852 39.298 1.00 84.73 189 CYS C C 1
ATOM 5151 O O . CYS C 1 191 ? 59.644 -44.584 38.395 1.00 84.31 189 CYS C O 1
ATOM 5154 N N . SER C 1 192 ? 58.190 -44.144 40.063 1.00 84.93 190 SER C N 1
ATOM 5155 C CA . SER C 1 192 ? 57.441 -45.376 39.900 1.00 85.73 190 SER C CA 1
ATOM 5156 C C . SER C 1 192 ? 57.215 -45.713 38.431 1.00 86.81 190 SER C C 1
ATOM 5157 O O . SER C 1 192 ? 57.690 -46.741 37.947 1.00 86.81 190 SER C O 1
ATOM 5160 N N . LEU C 1 193 ? 56.498 -44.847 37.719 1.00 87.94 191 LEU C N 1
ATOM 5161 C CA . LEU C 1 193 ? 56.221 -45.102 36.315 1.00 87.83 191 LEU C CA 1
ATOM 5162 C C . LEU C 1 193 ? 57.396 -44.756 35.428 1.00 86.38 191 LEU C C 1
ATOM 5163 O O . LEU C 1 193 ? 57.540 -45.307 34.341 1.00 85.20 191 LEU C O 1
ATOM 5168 N N . ALA C 1 194 ? 58.239 -43.845 35.893 1.00 85.30 192 ALA C N 1
ATOM 5169 C CA . ALA C 1 194 ? 59.395 -43.436 35.115 1.00 84.79 192 ALA C CA 1
ATOM 5170 C C . ALA C 1 194 ? 60.250 -44.654 34.782 1.00 84.94 192 ALA C C 1
ATOM 5171 O O . ALA C 1 194 ? 60.496 -44.949 33.610 1.00 83.84 192 ALA C O 1
ATOM 5173 N N . LYS C 1 195 ? 60.693 -45.362 35.818 1.00 85.74 193 LYS C N 1
ATOM 5174 C CA . LYS C 1 195 ? 61.514 -46.556 35.635 1.00 86.29 193 LYS C CA 1
ATOM 5175 C C . LYS C 1 195 ? 60.733 -47.589 34.837 1.00 86.51 193 LYS C C 1
ATOM 5176 O O . LYS C 1 195 ? 61.143 -47.993 33.752 1.00 87.07 193 LYS C O 1
ATOM 5182 N N . THR C 1 196 ? 59.604 -48.010 35.394 1.00 85.53 194 THR C N 1
ATOM 5183 C CA . THR C 1 196 ? 58.730 -48.993 34.766 1.00 84.46 194 THR C CA 1
ATOM 5184 C C . THR C 1 196 ? 58.644 -48.843 33.238 1.00 84.25 194 THR C C 1
ATOM 5185 O O . THR C 1 196 ? 58.969 -49.776 32.498 1.00 83.51 194 THR C O 1
ATOM 5189 N N . ALA C 1 197 ? 58.206 -47.676 32.769 1.00 84.16 195 ALA C N 1
ATOM 5190 C CA . ALA C 1 197 ? 58.091 -47.430 31.334 1.00 83.39 195 ALA C CA 1
ATOM 5191 C C . ALA C 1 197 ? 59.461 -47.450 30.662 1.00 82.85 195 ALA C C 1
ATOM 5192 O O . ALA C 1 197 ? 59.562 -47.721 29.471 1.00 82.51 195 ALA C O 1
ATOM 5194 N N . PHE C 1 198 ? 60.506 -47.155 31.432 1.00 83.14 196 PHE C N 1
ATOM 5195 C CA . PHE C 1 198 ? 61.882 -47.157 30.927 1.00 83.81 196 PHE C CA 1
ATOM 5196 C C . PHE C 1 198 ? 62.436 -48.583 30.804 1.00 84.74 196 PHE C C 1
ATOM 5197 O O . PHE C 1 198 ? 62.948 -48.964 29.752 1.00 84.84 196 PHE C O 1
ATOM 5205 N N . ASP C 1 199 ? 62.335 -49.361 31.882 1.00 85.99 197 ASP C N 1
ATOM 5206 C CA . ASP C 1 199 ? 62.825 -50.737 31.885 1.00 86.49 197 ASP C CA 1
ATOM 5207 C C . ASP C 1 199 ? 62.055 -51.555 30.862 1.00 86.29 197 ASP C C 1
ATOM 5208 O O . ASP C 1 199 ? 62.627 -52.398 30.164 1.00 84.43 197 ASP C O 1
ATOM 5213 N N . GLU C 1 200 ? 60.752 -51.300 30.785 1.00 87.00 198 GLU C N 1
ATOM 5214 C CA . GLU C 1 200 ? 59.886 -51.995 29.845 1.00 87.69 198 GLU C CA 1
ATOM 5215 C C . GLU C 1 200 ? 60.275 -51.655 28.418 1.00 85.92 198 GLU C C 1
ATOM 5216 O O . GLU C 1 200 ? 60.110 -52.470 27.509 1.00 85.49 198 GLU C O 1
ATOM 5222 N N . ALA C 1 201 ? 60.791 -50.444 28.231 1.00 83.93 199 ALA C N 1
ATOM 5223 C CA . ALA C 1 201 ? 61.200 -49.979 26.913 1.00 83.25 199 ALA C CA 1
ATOM 5224 C C . ALA C 1 201 ? 62.524 -50.604 26.518 1.00 82.79 199 ALA C C 1
ATOM 5225 O O . ALA C 1 201 ? 62.762 -50.872 25.342 1.00 82.07 199 ALA C O 1
ATOM 5227 N N . ILE C 1 202 ? 63.381 -50.834 27.511 1.00 82.59 200 ILE C N 1
ATOM 5228 C CA . ILE C 1 202 ? 64.697 -51.433 27.284 1.00 81.24 200 ILE C CA 1
ATOM 5229 C C . ILE C 1 202 ? 64.574 -52.873 26.788 1.00 81.02 200 ILE C C 1
ATOM 5230 O O . ILE C 1 202 ? 65.339 -53.309 25.929 1.00 79.86 200 ILE C O 1
ATOM 5235 N N . ALA C 1 203 ? 63.606 -53.602 27.338 1.00 81.89 201 ALA C N 1
ATOM 5236 C CA . ALA C 1 203 ? 63.367 -54.991 26.963 1.00 83.57 201 ALA C CA 1
ATOM 5237 C C . ALA C 1 203 ? 63.271 -55.208 25.442 1.00 84.62 201 ALA C C 1
ATOM 5238 O O . ALA C 1 203 ? 63.940 -56.090 24.904 1.00 85.53 201 ALA C O 1
ATOM 5240 N N . GLU C 1 204 ? 62.447 -54.425 24.747 1.00 84.82 202 GLU C N 1
ATOM 5241 C CA . GLU C 1 204 ? 62.321 -54.581 23.294 1.00 85.72 202 GLU C CA 1
ATOM 5242 C C . GLU C 1 204 ? 63.193 -53.571 22.564 1.00 85.85 202 GLU C C 1
ATOM 5243 O O . GLU C 1 204 ? 63.047 -53.374 21.356 1.00 85.76 202 GLU C O 1
ATOM 5249 N N . LEU C 1 205 ? 64.093 -52.932 23.307 1.00 86.02 203 LEU C N 1
ATOM 5250 C CA . LEU C 1 205 ? 64.987 -51.922 22.749 1.00 86.77 203 LEU C CA 1
ATOM 5251 C C . LEU C 1 205 ? 65.671 -52.438 21.483 1.00 87.86 203 LEU C C 1
ATOM 5252 O O . LEU C 1 205 ? 65.928 -51.676 20.545 1.00 87.30 203 LEU C O 1
ATOM 5257 N N . ASP C 1 206 ? 65.957 -53.737 21.459 1.00 89.72 204 ASP C N 1
ATOM 5258 C CA . ASP C 1 206 ? 66.618 -54.339 20.311 1.00 91.05 204 ASP C CA 1
ATOM 5259 C C . ASP C 1 206 ? 65.685 -54.448 19.108 1.00 93.20 204 ASP C C 1
ATOM 5260 O O . ASP C 1 206 ? 66.058 -55.020 18.084 1.00 94.63 204 ASP C O 1
ATOM 5265 N N . THR C 1 207 ? 64.474 -53.903 19.239 1.00 92.32 205 THR C N 1
ATOM 5266 C CA . THR C 1 207 ? 63.494 -53.899 18.145 1.00 92.35 205 THR C CA 1
ATOM 5267 C C . THR C 1 207 ? 63.659 -52.552 17.397 1.00 91.88 205 THR C C 1
ATOM 5268 O O . THR C 1 207 ? 64.313 -52.497 16.347 1.00 90.72 205 THR C O 1
ATOM 5272 N N . LEU C 1 208 ? 63.099 -51.475 17.963 1.00 45.51 206 LEU C N 1
ATOM 5273 C CA . LEU C 1 208 ? 63.181 -50.108 17.401 1.00 44.54 206 LEU C CA 1
ATOM 5274 C C . LEU C 1 208 ? 63.577 -50.057 15.903 1.00 42.98 206 LEU C C 1
ATOM 5275 O O . LEU C 1 208 ? 64.132 -49.066 15.414 1.00 65.70 206 LEU C O 1
ATOM 5280 N N . GLU C 1 210 ? 64.765 -49.584 12.755 1.00 43.85 208 GLU C N 1
ATOM 5281 C CA . GLU C 1 210 ? 65.579 -48.372 12.768 1.00 43.04 208 GLU C CA 1
ATOM 5282 C C . GLU C 1 210 ? 64.798 -47.106 12.409 1.00 41.21 208 GLU C C 1
ATOM 5283 O O . GLU C 1 210 ? 65.346 -46.164 11.827 1.00 41.56 208 GLU C O 1
ATOM 5289 N N . GLU C 1 211 ? 63.519 -47.081 12.771 1.00 40.47 209 GLU C N 1
ATOM 5290 C CA . GLU C 1 211 ? 62.677 -45.914 12.518 1.00 41.97 209 GLU C CA 1
ATOM 5291 C C . GLU C 1 211 ? 62.393 -45.183 13.849 1.00 39.13 209 GLU C C 1
ATOM 5292 O O . GLU C 1 211 ? 62.937 -44.101 14.106 1.00 40.05 209 GLU C O 1
ATOM 5298 N N . SER C 1 212 ? 61.535 -45.775 14.683 1.00 35.72 210 SER C N 1
ATOM 5299 C CA . SER C 1 212 ? 61.205 -45.193 15.998 1.00 34.13 210 SER C CA 1
ATOM 5300 C C . SER C 1 212 ? 62.553 -44.892 16.670 1.00 30.49 210 SER C C 1
ATOM 5301 O O . SER C 1 212 ? 62.726 -43.849 17.322 1.00 31.32 210 SER C O 1
ATOM 5304 N N . TYR C 1 213 ? 63.494 -45.816 16.465 1.00 70.41 211 TYR C N 1
ATOM 5305 C CA . TYR C 1 213 ? 64.853 -45.750 16.992 1.00 70.29 211 TYR C CA 1
ATOM 5306 C C . TYR C 1 213 ? 65.249 -44.487 17.774 1.00 70.49 211 TYR C C 1
ATOM 5307 O O . TYR C 1 213 ? 65.306 -44.505 19.011 1.00 69.97 211 TYR C O 1
ATOM 5316 N N . LYS C 1 214 ? 65.534 -43.405 17.049 1.00 79.03 212 LYS C N 1
ATOM 5317 C CA . LYS C 1 214 ? 65.949 -42.136 17.655 1.00 79.68 212 LYS C CA 1
ATOM 5318 C C . LYS C 1 214 ? 65.043 -41.622 18.775 1.00 80.05 212 LYS C C 1
ATOM 5319 O O . LYS C 1 214 ? 65.389 -41.733 19.953 1.00 80.17 212 LYS C O 1
ATOM 5325 N N . ASP C 1 215 ? 63.901 -41.047 18.394 1.00 80.75 213 ASP C N 1
ATOM 5326 C CA . ASP C 1 215 ? 62.926 -40.499 19.343 1.00 81.13 213 ASP C CA 1
ATOM 5327 C C . ASP C 1 215 ? 62.687 -41.402 20.554 1.00 80.55 213 ASP C C 1
ATOM 5328 O O . ASP C 1 215 ? 62.570 -40.921 21.688 1.00 78.94 213 ASP C O 1
ATOM 5333 N N . SER C 1 216 ? 62.613 -42.709 20.308 1.00 80.07 214 SER C N 1
ATOM 5334 C CA . SER C 1 216 ? 62.396 -43.675 21.373 1.00 80.08 214 SER C CA 1
ATOM 5335 C C . SER C 1 216 ? 63.496 -43.500 22.418 1.00 79.23 214 SER C C 1
ATOM 5336 O O . SER C 1 216 ? 63.217 -43.289 23.602 1.00 76.38 214 SER C O 1
ATOM 5339 N N . THR C 1 217 ? 64.746 -43.564 21.964 1.00 79.66 215 THR C N 1
ATOM 5340 C CA . THR C 1 217 ? 65.901 -43.413 22.845 1.00 79.97 215 THR C CA 1
ATOM 5341 C C . THR C 1 217 ? 65.962 -42.024 23.481 1.00 78.50 215 THR C C 1
ATOM 5342 O O . THR C 1 217 ? 66.169 -41.905 24.690 1.00 76.79 215 THR C O 1
ATOM 5346 N N . LEU C 1 218 ? 65.781 -40.983 22.666 1.00 77.86 216 LEU C N 1
ATOM 5347 C CA . LEU C 1 218 ? 65.811 -39.598 23.145 1.00 77.12 216 LEU C CA 1
ATOM 5348 C C . LEU C 1 218 ? 64.957 -39.437 24.390 1.00 77.27 216 LEU C C 1
ATOM 5349 O O . LEU C 1 218 ? 65.400 -38.879 25.400 1.00 77.20 216 LEU C O 1
ATOM 5354 N N . ILE C 1 219 ? 63.727 -39.933 24.303 1.00 77.31 217 ILE C N 1
ATOM 5355 C CA . ILE C 1 219 ? 62.783 -39.854 25.404 1.00 77.72 217 ILE C CA 1
ATOM 5356 C C . ILE C 1 219 ? 63.232 -40.670 26.606 1.00 77.62 217 ILE C C 1
ATOM 5357 O O . ILE C 1 219 ? 63.294 -40.144 27.717 1.00 75.60 217 ILE C O 1
ATOM 5362 N N . MET C 1 220 ? 63.540 -41.948 26.377 1.00 78.86 218 MET C N 1
ATOM 5363 C CA . MET C 1 220 ? 64.010 -42.847 27.442 1.00 79.72 218 MET C CA 1
ATOM 5364 C C . MET C 1 220 ? 65.142 -42.174 28.207 1.00 79.51 218 MET C C 1
ATOM 5365 O O . MET C 1 220 ? 65.307 -42.378 29.413 1.00 78.80 218 MET C O 1
ATOM 5370 N N . GLN C 1 221 ? 65.933 -41.395 27.473 1.00 79.13 219 GLN C N 1
ATOM 5371 C CA . GLN C 1 221 ? 67.046 -40.663 28.046 1.00 79.81 219 GLN C CA 1
ATOM 5372 C C . GLN C 1 221 ? 66.429 -39.670 29.005 1.00 80.47 219 GLN C C 1
ATOM 5373 O O . GLN C 1 221 ? 66.777 -39.636 30.180 1.00 80.55 219 GLN C O 1
ATOM 5379 N N . LEU C 1 222 ? 65.498 -38.868 28.502 1.00 80.92 220 LEU C N 1
ATOM 5380 C CA . LEU C 1 222 ? 64.830 -37.902 29.350 1.00 80.17 220 LEU C CA 1
ATOM 5381 C C . LEU C 1 222 ? 64.141 -38.638 30.486 1.00 80.55 220 LEU C C 1
ATOM 5382 O O . LEU C 1 222 ? 64.199 -38.204 31.635 1.00 79.90 220 LEU C O 1
ATOM 5387 N N . LEU C 1 223 ? 63.496 -39.756 30.157 1.00 81.62 221 LEU C N 1
ATOM 5388 C CA . LEU C 1 223 ? 62.813 -40.589 31.148 1.00 83.29 221 LEU C CA 1
ATOM 5389 C C . LEU C 1 223 ? 63.788 -40.963 32.255 1.00 84.56 221 LEU C C 1
ATOM 5390 O O . LEU C 1 223 ? 63.450 -40.922 33.440 1.00 85.58 221 LEU C O 1
ATOM 5395 N N . ARG C 1 224 ? 64.999 -41.339 31.854 1.00 84.30 222 ARG C N 1
ATOM 5396 C CA . ARG C 1 224 ? 66.035 -41.711 32.802 1.00 83.71 222 ARG C CA 1
ATOM 5397 C C . ARG C 1 224 ? 66.642 -40.475 33.464 1.00 83.99 222 ARG C C 1
ATOM 5398 O O . ARG C 1 224 ? 66.840 -40.463 34.675 1.00 84.27 222 ARG C O 1
ATOM 5406 N N . ASP C 1 225 ? 66.930 -39.438 32.679 1.00 84.55 223 ASP C N 1
ATOM 5407 C CA . ASP C 1 225 ? 67.500 -38.215 33.230 1.00 84.97 223 ASP C CA 1
ATOM 5408 C C . ASP C 1 225 ? 66.621 -37.745 34.374 1.00 84.48 223 ASP C C 1
ATOM 5409 O O . ASP C 1 225 ? 67.113 -37.261 35.392 1.00 83.19 223 ASP C O 1
ATOM 5414 N N . ASN C 1 226 ? 65.310 -37.885 34.195 1.00 84.63 224 ASN C N 1
ATOM 5415 C CA . ASN C 1 226 ? 64.354 -37.497 35.225 1.00 85.67 224 ASN C CA 1
ATOM 5416 C C . ASN C 1 226 ? 64.612 -38.340 36.465 1.00 85.86 224 ASN C C 1
ATOM 5417 O O . ASN C 1 226 ? 64.852 -37.807 37.546 1.00 86.20 224 ASN C O 1
ATOM 5422 N N . LEU C 1 227 ? 64.563 -39.661 36.291 1.00 85.43 225 LEU C N 1
ATOM 5423 C CA . LEU C 1 227 ? 64.777 -40.614 37.378 1.00 84.90 225 LEU C CA 1
ATOM 5424 C C . LEU C 1 227 ? 66.019 -40.279 38.184 1.00 85.06 225 LEU C C 1
ATOM 5425 O O . LEU C 1 227 ? 65.995 -40.267 39.419 1.00 83.78 225 LEU C O 1
ATOM 5430 N N . THR C 1 228 ? 67.103 -40.004 37.471 1.00 85.58 226 THR C N 1
ATOM 5431 C CA . THR C 1 228 ? 68.377 -39.660 38.092 1.00 85.29 226 THR C CA 1
ATOM 5432 C C . THR C 1 228 ? 68.228 -38.472 39.038 1.00 85.06 226 THR C C 1
ATOM 5433 O O . THR C 1 228 ? 68.327 -38.609 40.261 1.00 84.58 226 THR C O 1
ATOM 5437 N N . LEU C 1 229 ? 67.980 -37.306 38.457 1.00 85.45 227 LEU C N 1
ATOM 5438 C CA . LEU C 1 229 ? 67.833 -36.098 39.239 1.00 85.53 227 LEU C CA 1
ATOM 5439 C C . LEU C 1 229 ? 66.587 -36.055 40.131 1.00 86.20 227 LEU C C 1
ATOM 5440 O O . LEU C 1 229 ? 66.350 -35.049 40.794 1.00 86.90 227 LEU C O 1
ATOM 5445 N N . TRP C 1 230 ? 65.787 -37.123 40.159 1.00 87.16 228 TRP C N 1
ATOM 5446 C CA . TRP C 1 230 ? 64.602 -37.139 41.029 1.00 87.61 228 TRP C CA 1
ATOM 5447 C C . TRP C 1 230 ? 64.968 -37.753 42.371 1.00 88.01 228 TRP C C 1
ATOM 5448 O O . TRP C 1 230 ? 64.888 -37.031 43.386 1.00 88.13 228 TRP C O 1
ATOM 5459 N N . THR C 1 231 ? 65.336 -38.946 42.386 1.00 88.61 229 THR C N 1
ATOM 5460 N N . GLY D 1 1 ? 53.067 14.769 34.000 1.00 11.17 -1 GLY D N 1
ATOM 5461 C CA . GLY D 1 1 ? 53.132 14.524 35.458 1.00 11.17 -1 GLY D CA 1
ATOM 5462 C C . GLY D 1 1 ? 52.167 13.399 35.569 1.00 11.17 -1 GLY D C 1
ATOM 5463 O O . GLY D 1 1 ? 51.893 12.834 36.646 1.00 11.17 -1 GLY D O 1
ATOM 5464 N N . SER D 1 2 ? 51.644 13.092 34.403 1.00 11.17 0 SER D N 1
ATOM 5465 C CA . SER D 1 2 ? 50.683 12.033 34.254 1.00 15.58 0 SER D CA 1
ATOM 5466 C C . SER D 1 2 ? 51.168 10.647 34.662 1.00 20.22 0 SER D C 1
ATOM 5467 O O . SER D 1 2 ? 50.347 9.781 34.956 1.00 18.13 0 SER D O 1
ATOM 5470 N N . MET D 1 3 ? 52.483 10.416 34.659 1.00 28.52 1 MET D N 1
ATOM 5471 C CA . MET D 1 3 ? 53.044 9.084 34.943 1.00 40.62 1 MET D CA 1
ATOM 5472 C C . MET D 1 3 ? 54.524 9.010 35.420 1.00 48.22 1 MET D C 1
ATOM 5473 O O . MET D 1 3 ? 55.260 9.995 35.356 1.00 50.43 1 MET D O 1
ATOM 5478 N N . ASP D 1 4 ? 54.945 7.811 35.846 1.00 54.23 2 ASP D N 1
ATOM 5479 C CA . ASP D 1 4 ? 56.290 7.524 36.384 1.00 58.98 2 ASP D CA 1
ATOM 5480 C C . ASP D 1 4 ? 57.360 7.016 35.394 1.00 59.86 2 ASP D C 1
ATOM 5481 O O . ASP D 1 4 ? 57.490 5.809 35.164 1.00 58.63 2 ASP D O 1
ATOM 5486 N N . LYS D 1 5 ? 58.146 7.950 34.856 1.00 61.26 3 LYS D N 1
ATOM 5487 C CA . LYS D 1 5 ? 59.198 7.663 33.875 1.00 62.69 3 LYS D CA 1
ATOM 5488 C C . LYS D 1 5 ? 60.225 6.606 34.279 1.00 62.43 3 LYS D C 1
ATOM 5489 O O . LYS D 1 5 ? 60.909 6.040 33.427 1.00 62.88 3 LYS D O 1
ATOM 5495 N N . ASN D 1 6 ? 60.332 6.341 35.575 1.00 62.57 4 ASN D N 1
ATOM 5496 C CA . ASN D 1 6 ? 61.300 5.373 36.090 1.00 63.44 4 ASN D CA 1
ATOM 5497 C C . ASN D 1 6 ? 60.778 3.942 36.120 1.00 63.54 4 ASN D C 1
ATOM 5498 O O . ASN D 1 6 ? 61.486 2.999 35.749 1.00 62.27 4 ASN D O 1
ATOM 5503 N N . GLU D 1 7 ? 59.544 3.789 36.581 1.00 64.84 5 GLU D N 1
ATOM 5504 C CA . GLU D 1 7 ? 58.922 2.481 36.652 1.00 66.10 5 GLU D CA 1
ATOM 5505 C C . GLU D 1 7 ? 58.879 1.899 35.244 1.00 66.08 5 GLU D C 1
ATOM 5506 O O . GLU D 1 7 ? 58.943 0.682 35.054 1.00 65.39 5 GLU D O 1
ATOM 5512 N N . LEU D 1 8 ? 58.770 2.781 34.256 1.00 66.01 6 LEU D N 1
ATOM 5513 C CA . LEU D 1 8 ? 58.720 2.350 32.874 1.00 65.66 6 LEU D CA 1
ATOM 5514 C C . LEU D 1 8 ? 60.049 1.747 32.476 1.00 64.76 6 LEU D C 1
ATOM 5515 O O . LEU D 1 8 ? 60.077 0.693 31.853 1.00 64.56 6 LEU D O 1
ATOM 5520 N N . VAL D 1 9 ? 61.150 2.400 32.836 1.00 63.31 7 VAL D N 1
ATOM 5521 C CA . VAL D 1 9 ? 62.465 1.865 32.501 1.00 62.15 7 VAL D CA 1
ATOM 5522 C C . VAL D 1 9 ? 62.617 0.499 33.157 1.00 62.41 7 VAL D C 1
ATOM 5523 O O . VAL D 1 9 ? 63.265 -0.391 32.612 1.00 61.74 7 VAL D O 1
ATOM 5527 N N . GLN D 1 10 ? 62.004 0.337 34.326 1.00 63.31 8 GLN D N 1
ATOM 5528 C CA . GLN D 1 10 ? 62.059 -0.934 35.038 1.00 63.35 8 GLN D CA 1
ATOM 5529 C C . GLN D 1 10 ? 61.224 -1.980 34.322 1.00 62.57 8 GLN D C 1
ATOM 5530 O O . GLN D 1 10 ? 61.695 -3.097 34.086 1.00 62.78 8 GLN D O 1
ATOM 5536 N N . LYS D 1 11 ? 59.991 -1.617 33.972 1.00 61.02 9 LYS D N 1
ATOM 5537 C CA . LYS D 1 11 ? 59.114 -2.537 33.259 1.00 58.02 9 LYS D CA 1
ATOM 5538 C C . LYS D 1 11 ? 59.817 -2.995 31.990 1.00 56.81 9 LYS D C 1
ATOM 5539 O O . LYS D 1 11 ? 59.710 -4.154 31.607 1.00 55.87 9 LYS D O 1
ATOM 5545 N N . ALA D 1 12 ? 60.543 -2.078 31.354 1.00 55.18 10 ALA D N 1
ATOM 5546 C CA . ALA D 1 12 ? 61.272 -2.368 30.117 1.00 55.08 10 ALA D CA 1
ATOM 5547 C C . ALA D 1 12 ? 62.368 -3.417 30.309 1.00 55.02 10 ALA D C 1
ATOM 5548 O O . ALA D 1 12 ? 62.656 -4.202 29.397 1.00 56.51 10 ALA D O 1
ATOM 5550 N N . LYS D 1 13 ? 62.976 -3.426 31.494 1.00 53.24 11 LYS D N 1
ATOM 5551 C CA . LYS D 1 13 ? 64.043 -4.372 31.782 1.00 50.35 11 LYS D CA 1
ATOM 5552 C C . LYS D 1 13 ? 63.505 -5.697 32.284 1.00 48.83 11 LYS D C 1
ATOM 5553 O O . LYS D 1 13 ? 64.159 -6.736 32.139 1.00 47.26 11 LYS D O 1
ATOM 5559 N N . LEU D 1 14 ? 62.306 -5.654 32.862 1.00 48.90 12 LEU D N 1
ATOM 5560 C CA . LEU D 1 14 ? 61.637 -6.851 33.367 1.00 47.89 12 LEU D CA 1
ATOM 5561 C C . LEU D 1 14 ? 61.005 -7.567 32.187 1.00 48.66 12 LEU D C 1
ATOM 5562 O O . LEU D 1 14 ? 60.767 -8.765 32.236 1.00 48.99 12 LEU D O 1
ATOM 5567 N N . ALA D 1 15 ? 60.726 -6.820 31.125 1.00 50.20 13 ALA D N 1
ATOM 5568 C CA . ALA D 1 15 ? 60.131 -7.389 29.912 1.00 52.19 13 ALA D CA 1
ATOM 5569 C C . ALA D 1 15 ? 61.230 -8.083 29.114 1.00 52.72 13 ALA D C 1
ATOM 5570 O O . ALA D 1 15 ? 60.991 -9.113 28.474 1.00 53.47 13 ALA D O 1
ATOM 5572 N N . GLU D 1 16 ? 62.435 -7.514 29.172 1.00 53.19 14 GLU D N 1
ATOM 5573 C CA . GLU D 1 16 ? 63.595 -8.060 28.477 1.00 53.15 14 GLU D CA 1
ATOM 5574 C C . GLU D 1 16 ? 63.919 -9.442 29.033 1.00 52.99 14 GLU D C 1
ATOM 5575 O O . GLU D 1 16 ? 64.101 -10.404 28.290 1.00 52.63 14 GLU D O 1
ATOM 5581 N N . GLN D 1 17 ? 63.976 -9.533 30.352 1.00 53.49 15 GLN D N 1
ATOM 5582 C CA . GLN D 1 17 ? 64.264 -10.794 31.010 1.00 53.60 15 GLN D CA 1
ATOM 5583 C C . GLN D 1 17 ? 63.241 -11.839 30.600 1.00 52.93 15 GLN D C 1
ATOM 5584 O O . GLN D 1 17 ? 63.595 -12.977 30.305 1.00 53.45 15 GLN D O 1
ATOM 5590 N N . ALA D 1 18 ? 61.968 -11.451 30.588 1.00 52.67 16 ALA D N 1
ATOM 5591 C CA . ALA D 1 18 ? 60.888 -12.364 30.217 1.00 52.01 16 ALA D CA 1
ATOM 5592 C C . ALA D 1 18 ? 60.840 -12.544 28.706 1.00 51.62 16 ALA D C 1
ATOM 5593 O O . ALA D 1 18 ? 59.946 -13.214 28.184 1.00 49.56 16 ALA D O 1
ATOM 5595 N N . GLU D 1 19 ? 61.808 -11.937 28.017 1.00 51.68 17 GLU D N 1
ATOM 5596 C CA . GLU D 1 19 ? 61.922 -12.019 26.562 1.00 53.36 17 GLU D CA 1
ATOM 5597 C C . GLU D 1 19 ? 60.669 -11.632 25.788 1.00 52.51 17 GLU D C 1
ATOM 5598 O O . GLU D 1 19 ? 60.297 -12.285 24.812 1.00 53.24 17 GLU D O 1
ATOM 5604 N N . ARG D 1 20 ? 60.029 -10.559 26.229 1.00 51.70 18 ARG D N 1
ATOM 5605 C CA . ARG D 1 20 ? 58.839 -10.050 25.575 1.00 51.57 18 ARG D CA 1
ATOM 5606 C C . ARG D 1 20 ? 59.192 -8.641 25.052 1.00 53.27 18 ARG D C 1
ATOM 5607 O O . ARG D 1 20 ? 58.836 -7.617 25.637 1.00 52.44 18 ARG D O 1
ATOM 5615 N N . TYR D 1 21 ? 59.899 -8.604 23.929 1.00 54.05 19 TYR D N 1
ATOM 5616 C CA . TYR D 1 21 ? 60.361 -7.352 23.352 1.00 52.47 19 TYR D CA 1
ATOM 5617 C C . TYR D 1 21 ? 59.290 -6.406 22.872 1.00 51.63 19 TYR D C 1
ATOM 5618 O O . TYR D 1 21 ? 59.474 -5.197 22.925 1.00 53.06 19 TYR D O 1
ATOM 5627 N N . ASP D 1 22 ? 58.173 -6.939 22.396 1.00 49.95 20 ASP D N 1
ATOM 5628 C CA . ASP D 1 22 ? 57.104 -6.072 21.933 1.00 47.02 20 ASP D CA 1
ATOM 5629 C C . ASP D 1 22 ? 56.713 -5.263 23.156 1.00 45.15 20 ASP D C 1
ATOM 5630 O O . ASP D 1 22 ? 56.531 -4.047 23.071 1.00 45.03 20 ASP D O 1
ATOM 5635 N N . ASP D 1 23 ? 56.627 -5.934 24.301 1.00 43.66 21 ASP D N 1
ATOM 5636 C CA . ASP D 1 23 ? 56.307 -5.257 25.561 1.00 42.63 21 ASP D CA 1
ATOM 5637 C C . ASP D 1 23 ? 57.436 -4.292 25.909 1.00 42.63 21 ASP D C 1
ATOM 5638 O O . ASP D 1 23 ? 57.201 -3.137 26.258 1.00 41.84 21 ASP D O 1
ATOM 5643 N N . MET D 1 24 ? 58.667 -4.783 25.804 1.00 44.58 22 MET D N 1
ATOM 5644 C CA . MET D 1 24 ? 59.865 -3.989 26.104 1.00 45.55 22 MET D CA 1
ATOM 5645 C C . MET D 1 24 ? 59.975 -2.704 25.284 1.00 45.69 22 MET D C 1
ATOM 5646 O O . MET D 1 24 ? 60.362 -1.666 25.822 1.00 47.80 22 MET D O 1
ATOM 5651 N N . ALA D 1 25 ? 59.652 -2.775 23.993 1.00 44.06 23 ALA D N 1
ATOM 5652 C CA . ALA D 1 25 ? 59.716 -1.610 23.114 1.00 42.34 23 ALA D CA 1
ATOM 5653 C C . ALA D 1 25 ? 58.648 -0.594 23.518 1.00 43.47 23 ALA D C 1
ATOM 5654 O O . ALA D 1 25 ? 58.879 0.622 23.562 1.00 43.12 23 ALA D O 1
ATOM 5656 N N . ALA D 1 26 ? 57.466 -1.099 23.812 1.00 43.81 24 ALA D N 1
ATOM 5657 C CA . ALA D 1 26 ? 56.396 -0.225 24.221 1.00 45.17 24 ALA D CA 1
ATOM 5658 C C . ALA D 1 26 ? 56.809 0.607 25.451 1.00 47.14 24 ALA D C 1
ATOM 5659 O O . ALA D 1 26 ? 56.610 1.826 25.486 1.00 48.20 24 ALA D O 1
ATOM 5661 N N . CYS D 1 27 ? 57.390 -0.049 26.452 1.00 47.15 25 CYS D N 1
ATOM 5662 C CA . CYS D 1 27 ? 57.808 0.638 27.671 1.00 48.30 25 CYS D CA 1
ATOM 5663 C C . CYS D 1 27 ? 58.851 1.701 27.407 1.00 48.81 25 CYS D C 1
ATOM 5664 O O . CYS D 1 27 ? 58.906 2.717 28.102 1.00 50.60 25 CYS D O 1
ATOM 5667 N N . MET D 1 28 ? 59.691 1.445 26.409 1.00 48.70 26 MET D N 1
ATOM 5668 C CA . MET D 1 28 ? 60.767 2.357 26.060 1.00 49.65 26 MET D CA 1
ATOM 5669 C C . MET D 1 28 ? 60.274 3.484 25.167 1.00 50.93 26 MET D C 1
ATOM 5670 O O . MET D 1 28 ? 60.867 4.568 25.136 1.00 51.69 26 MET D O 1
ATOM 5675 N N . LYS D 1 29 ? 59.188 3.230 24.444 1.00 51.93 27 LYS D N 1
ATOM 5676 C CA . LYS D 1 29 ? 58.616 4.260 23.589 1.00 53.06 27 LYS D CA 1
ATOM 5677 C C . LYS D 1 29 ? 58.055 5.301 24.553 1.00 51.92 27 LYS D C 1
ATOM 5678 O O . LYS D 1 29 ? 58.271 6.499 24.388 1.00 48.83 27 LYS D O 1
ATOM 5684 N N . SER D 1 30 ? 57.370 4.817 25.586 1.00 51.89 28 SER D N 1
ATOM 5685 C CA . SER D 1 30 ? 56.774 5.677 26.602 1.00 52.97 28 SER D CA 1
ATOM 5686 C C . SER D 1 30 ? 57.854 6.517 27.322 1.00 52.15 28 SER D C 1
ATOM 5687 O O . SER D 1 30 ? 57.650 7.694 27.617 1.00 50.07 28 SER D O 1
ATOM 5690 N N . VAL D 1 31 ? 59.008 5.912 27.585 1.00 53.23 29 VAL D N 1
ATOM 5691 C CA . VAL D 1 31 ? 60.108 6.604 28.267 1.00 54.90 29 VAL D CA 1
ATOM 5692 C C . VAL D 1 31 ? 60.690 7.734 27.420 1.00 54.79 29 VAL D C 1
ATOM 5693 O O . VAL D 1 31 ? 60.925 8.833 27.916 1.00 55.18 29 VAL D O 1
ATOM 5697 N N . THR D 1 32 ? 60.932 7.448 26.143 1.00 55.70 30 THR D N 1
ATOM 5698 C CA . THR D 1 32 ? 61.477 8.436 25.221 1.00 56.70 30 THR D CA 1
ATOM 5699 C C . THR D 1 32 ? 60.540 9.627 25.133 1.00 57.78 30 THR D C 1
ATOM 5700 O O . THR D 1 32 ? 60.994 10.772 25.130 1.00 57.94 30 THR D O 1
ATOM 5704 N N . GLU D 1 33 ? 59.237 9.352 25.062 1.00 59.05 31 GLU D N 1
ATOM 5705 C CA . GLU D 1 33 ? 58.229 10.399 24.956 1.00 60.17 31 GLU D CA 1
ATOM 5706 C C . GLU D 1 33 ? 58.100 11.252 26.202 1.00 61.67 31 GLU D C 1
ATOM 5707 O O . GLU D 1 33 ? 57.311 12.190 26.229 1.00 60.78 31 GLU D O 1
ATOM 5713 N N . GLN D 1 34 ? 58.867 10.929 27.235 1.00 63.94 32 GLN D N 1
ATOM 5714 C CA . GLN D 1 34 ? 58.822 11.711 28.455 1.00 65.28 32 GLN D CA 1
ATOM 5715 C C . GLN D 1 34 ? 59.566 13.017 28.232 1.00 67.61 32 GLN D C 1
ATOM 5716 O O . GLN D 1 34 ? 59.344 13.993 28.952 1.00 68.23 32 GLN D O 1
ATOM 5722 N N . GLY D 1 35 ? 60.444 13.032 27.229 1.00 70.77 33 GLY D N 1
ATOM 5723 C CA . GLY D 1 35 ? 61.202 14.232 26.914 1.00 75.25 33 GLY D CA 1
ATOM 5724 C C . GLY D 1 35 ? 62.660 14.197 27.334 1.00 78.02 33 GLY D C 1
ATOM 5725 O O . GLY D 1 35 ? 63.545 14.581 26.564 1.00 77.55 33 GLY D O 1
ATOM 5726 N N . ALA D 1 36 ? 62.910 13.745 28.563 1.00 80.53 34 ALA D N 1
ATOM 5727 C CA . ALA D 1 36 ? 64.264 13.659 29.102 1.00 82.56 34 ALA D CA 1
ATOM 5728 C C . ALA D 1 36 ? 65.187 12.960 28.107 1.00 83.48 34 ALA D C 1
ATOM 5729 O O . ALA D 1 36 ? 64.721 12.249 27.215 1.00 84.06 34 ALA D O 1
ATOM 5731 N N . GLU D 1 37 ? 66.491 13.175 28.253 1.00 82.98 35 GLU D N 1
ATOM 5732 C CA . GLU D 1 37 ? 67.461 12.547 27.367 1.00 82.37 35 GLU D CA 1
ATOM 5733 C C . GLU D 1 37 ? 67.711 11.131 27.872 1.00 81.31 35 GLU D C 1
ATOM 5734 O O . GLU D 1 37 ? 67.763 10.894 29.079 1.00 81.61 35 GLU D O 1
ATOM 5740 N N . LEU D 1 38 ? 67.858 10.189 26.949 1.00 78.96 36 LEU D N 1
ATOM 5741 C CA . LEU D 1 38 ? 68.068 8.796 27.322 1.00 75.73 36 LEU D CA 1
ATOM 5742 C C . LEU D 1 38 ? 69.464 8.537 27.866 1.00 73.82 36 LEU D C 1
ATOM 5743 O O . LEU D 1 38 ? 70.453 8.882 27.226 1.00 73.49 36 LEU D O 1
ATOM 5748 N N . SER D 1 39 ? 69.541 7.936 29.051 1.00 71.76 37 SER D N 1
ATOM 5749 C CA . SER D 1 39 ? 70.836 7.614 29.648 1.00 70.37 37 SER D CA 1
ATOM 5750 C C . SER D 1 39 ? 71.386 6.461 28.826 1.00 69.83 37 SER D C 1
ATOM 5751 O O . SER D 1 39 ? 70.655 5.859 28.045 1.00 70.60 37 SER D O 1
ATOM 5754 N N . ASN D 1 40 ? 72.663 6.138 28.995 1.00 69.47 38 ASN D N 1
ATOM 5755 C CA . ASN D 1 40 ? 73.250 5.045 28.224 1.00 67.86 38 ASN D CA 1
ATOM 5756 C C . ASN D 1 40 ? 72.489 3.736 28.387 1.00 67.62 38 ASN D C 1
ATOM 5757 O O . ASN D 1 40 ? 72.342 2.980 27.424 1.00 68.15 38 ASN D O 1
ATOM 5762 N N . GLU D 1 41 ? 71.993 3.472 29.592 1.00 66.34 39 GLU D N 1
ATOM 5763 C CA . GLU D 1 41 ? 71.247 2.244 29.826 1.00 63.42 39 GLU D CA 1
ATOM 5764 C C . GLU D 1 41 ? 69.929 2.290 29.067 1.00 61.58 39 GLU D C 1
ATOM 5765 O O . GLU D 1 41 ? 69.633 1.419 28.249 1.00 60.58 39 GLU D O 1
ATOM 5771 N N . GLU D 1 42 ? 69.143 3.323 29.337 1.00 60.01 40 GLU D N 1
ATOM 5772 C CA . GLU D 1 42 ? 67.849 3.487 28.692 1.00 59.22 40 GLU D CA 1
ATOM 5773 C C . GLU D 1 42 ? 67.999 3.498 27.176 1.00 59.37 40 GLU D C 1
ATOM 5774 O O . GLU D 1 42 ? 67.153 2.975 26.459 1.00 58.88 40 GLU D O 1
ATOM 5780 N N . ARG D 1 43 ? 69.086 4.085 26.690 1.00 59.45 41 ARG D N 1
ATOM 5781 C CA . ARG D 1 43 ? 69.327 4.175 25.250 1.00 60.91 41 ARG D CA 1
ATOM 5782 C C . ARG D 1 43 ? 69.522 2.801 24.625 1.00 61.74 41 ARG D C 1
ATOM 5783 O O . ARG D 1 43 ? 69.133 2.555 23.482 1.00 61.42 41 ARG D O 1
ATOM 5791 N N . ASN D 1 44 ? 70.141 1.912 25.385 1.00 62.34 42 ASN D N 1
ATOM 5792 C CA . ASN D 1 44 ? 70.395 0.564 24.910 1.00 62.57 42 ASN D CA 1
ATOM 5793 C C . ASN D 1 44 ? 69.069 -0.166 24.934 1.00 61.53 42 ASN D C 1
ATOM 5794 O O . ASN D 1 44 ? 68.635 -0.707 23.917 1.00 61.81 42 ASN D O 1
ATOM 5799 N N . LEU D 1 45 ? 68.426 -0.164 26.097 1.00 59.70 43 LEU D N 1
ATOM 5800 C CA . LEU D 1 45 ? 67.133 -0.813 26.258 1.00 57.91 43 LEU D CA 1
ATOM 5801 C C . LEU D 1 45 ? 66.216 -0.492 25.063 1.00 59.13 43 LEU D C 1
ATOM 5802 O O . LEU D 1 45 ? 65.487 -1.359 24.581 1.00 59.11 43 LEU D O 1
ATOM 5807 N N . LEU D 1 46 ? 66.266 0.753 24.585 1.00 59.45 44 LEU D N 1
ATOM 5808 C CA . LEU D 1 46 ? 65.445 1.178 23.449 1.00 59.20 44 LEU D CA 1
ATOM 5809 C C . LEU D 1 46 ? 65.951 0.505 22.188 1.00 58.70 44 LEU D C 1
ATOM 5810 O O . LEU D 1 46 ? 65.211 -0.225 21.531 1.00 57.35 44 LEU D O 1
ATOM 5815 N N . SER D 1 47 ? 67.217 0.752 21.861 1.00 59.81 45 SER D N 1
ATOM 5816 C CA . SER D 1 47 ? 67.849 0.180 20.678 1.00 60.29 45 SER D CA 1
ATOM 5817 C C . SER D 1 47 ? 67.641 -1.343 20.634 1.00 60.88 45 SER D C 1
ATOM 5818 O O . SER D 1 47 ? 67.323 -1.911 19.582 1.00 61.24 45 SER D O 1
ATOM 5821 N N . VAL D 1 48 ? 67.800 -1.987 21.793 1.00 60.80 46 VAL D N 1
ATOM 5822 C CA . VAL D 1 48 ? 67.634 -3.442 21.945 1.00 60.63 46 VAL D CA 1
ATOM 5823 C C . VAL D 1 48 ? 66.207 -3.900 21.701 1.00 60.27 46 VAL D C 1
ATOM 5824 O O . VAL D 1 48 ? 65.968 -4.802 20.907 1.00 59.74 46 VAL D O 1
ATOM 5828 N N . ALA D 1 49 ? 65.263 -3.285 22.400 1.00 60.50 47 ALA D N 1
ATOM 5829 C CA . ALA D 1 49 ? 63.862 -3.643 22.254 1.00 59.38 47 ALA D CA 1
ATOM 5830 C C . ALA D 1 49 ? 63.373 -3.493 20.822 1.00 58.01 47 ALA D C 1
ATOM 5831 O O . ALA D 1 49 ? 62.727 -4.389 20.294 1.00 57.06 47 ALA D O 1
ATOM 5833 N N . TYR D 1 50 ? 63.686 -2.373 20.183 1.00 57.17 48 TYR D N 1
ATOM 5834 C CA . TYR D 1 50 ? 63.218 -2.168 18.823 1.00 56.93 48 TYR D CA 1
ATOM 5835 C C . TYR D 1 50 ? 63.918 -2.975 17.749 1.00 55.92 48 TYR D C 1
ATOM 5836 O O . TYR D 1 50 ? 63.271 -3.400 16.798 1.00 55.07 48 TYR D O 1
ATOM 5845 N N . LYS D 1 51 ? 65.220 -3.204 17.877 1.00 55.30 49 LYS D N 1
ATOM 5846 C CA . LYS D 1 51 ? 65.903 -3.993 16.851 1.00 55.30 49 LYS D CA 1
ATOM 5847 C C . LYS D 1 51 ? 65.481 -5.464 16.948 1.00 54.62 49 LYS D C 1
ATOM 5848 O O . LYS D 1 51 ? 65.520 -6.206 15.967 1.00 54.88 49 LYS D O 1
ATOM 5854 N N . ASN D 1 52 ? 65.056 -5.871 18.139 1.00 54.99 50 ASN D N 1
ATOM 5855 C CA . ASN D 1 52 ? 64.584 -7.234 18.391 1.00 55.17 50 ASN D CA 1
ATOM 5856 C C . ASN D 1 52 ? 63.175 -7.394 17.806 1.00 53.61 50 ASN D C 1
ATOM 5857 O O . ASN D 1 52 ? 62.840 -8.429 17.234 1.00 53.79 50 ASN D O 1
ATOM 5862 N N . VAL D 1 53 ? 62.360 -6.354 17.970 1.00 52.88 51 VAL D N 1
ATOM 5863 C CA . VAL D 1 53 ? 60.987 -6.323 17.468 1.00 51.72 51 VAL D CA 1
ATOM 5864 C C . VAL D 1 53 ? 60.902 -6.219 15.941 1.00 49.92 51 VAL D C 1
ATOM 5865 O O . VAL D 1 53 ? 60.155 -6.969 15.320 1.00 52.69 51 VAL D O 1
ATOM 5869 N N . VAL D 1 54 ? 61.638 -5.283 15.342 1.00 46.54 52 VAL D N 1
ATOM 5870 C CA . VAL D 1 54 ? 61.622 -5.145 13.886 1.00 46.74 52 VAL D CA 1
ATOM 5871 C C . VAL D 1 54 ? 62.415 -6.298 13.295 1.00 47.20 52 VAL D C 1
ATOM 5872 O O . VAL D 1 54 ? 62.218 -6.678 12.147 1.00 47.93 52 VAL D O 1
ATOM 5876 N N . GLY D 1 55 ? 63.317 -6.853 14.097 1.00 46.75 53 GLY D N 1
ATOM 5877 C CA . GLY D 1 55 ? 64.117 -7.966 13.637 1.00 45.70 53 GLY D CA 1
ATOM 5878 C C . GLY D 1 55 ? 63.250 -9.147 13.246 1.00 46.31 53 GLY D C 1
ATOM 5879 O O . GLY D 1 55 ? 63.408 -9.711 12.166 1.00 47.57 53 GLY D O 1
ATOM 5880 N N . ALA D 1 56 ? 62.325 -9.522 14.124 1.00 44.49 54 ALA D N 1
ATOM 5881 C CA . ALA D 1 56 ? 61.441 -10.652 13.855 1.00 40.85 54 ALA D CA 1
ATOM 5882 C C . ALA D 1 56 ? 60.645 -10.464 12.566 1.00 39.13 54 ALA D C 1
ATOM 5883 O O . ALA D 1 56 ? 60.455 -11.421 11.817 1.00 40.00 54 ALA D O 1
ATOM 5885 N N . ARG D 1 57 ? 60.182 -9.242 12.315 1.00 38.23 55 ARG D N 1
ATOM 5886 C CA . ARG D 1 57 ? 59.410 -8.947 11.112 1.00 41.66 55 ARG D CA 1
ATOM 5887 C C . ARG D 1 57 ? 60.226 -8.933 9.813 1.00 43.24 55 ARG D C 1
ATOM 5888 O O . ARG D 1 57 ? 59.752 -9.409 8.780 1.00 42.02 55 ARG D O 1
ATOM 5896 N N . ARG D 1 58 ? 61.435 -8.380 9.849 1.00 46.21 56 ARG D N 1
ATOM 5897 C CA . ARG D 1 58 ? 62.285 -8.356 8.656 1.00 49.26 56 ARG D CA 1
ATOM 5898 C C . ARG D 1 58 ? 62.651 -9.785 8.261 1.00 49.44 56 ARG D C 1
ATOM 5899 O O . ARG D 1 58 ? 62.699 -10.119 7.072 1.00 49.31 56 ARG D O 1
ATOM 5907 N N . SER D 1 59 ? 62.922 -10.612 9.270 1.00 49.94 57 SER D N 1
ATOM 5908 C CA . SER D 1 59 ? 63.270 -12.013 9.063 1.00 51.10 57 SER D CA 1
ATOM 5909 C C . SER D 1 59 ? 62.083 -12.787 8.508 1.00 52.04 57 SER D C 1
ATOM 5910 O O . SER D 1 59 ? 62.213 -13.551 7.556 1.00 51.73 57 SER D O 1
ATOM 5913 N N . SER D 1 60 ? 60.923 -12.596 9.126 1.00 53.07 58 SER D N 1
ATOM 5914 C CA . SER D 1 60 ? 59.706 -13.258 8.674 1.00 51.83 58 SER D CA 1
ATOM 5915 C C . SER D 1 60 ? 59.377 -12.747 7.269 1.00 51.40 58 SER D C 1
ATOM 5916 O O . SER D 1 60 ? 58.866 -13.489 6.435 1.00 50.67 58 SER D O 1
ATOM 5919 N N . TRP D 1 61 ? 59.672 -11.475 7.018 1.00 51.26 59 TRP D N 1
ATOM 5920 C CA . TRP D 1 61 ? 59.382 -10.887 5.729 1.00 54.70 59 TRP D CA 1
ATOM 5921 C C . TRP D 1 61 ? 60.144 -11.611 4.639 1.00 55.93 59 TRP D C 1
ATOM 5922 O O . TRP D 1 61 ? 59.553 -12.069 3.668 1.00 55.41 59 TRP D O 1
ATOM 5933 N N . ARG D 1 62 ? 61.460 -11.711 4.798 1.00 57.92 60 ARG D N 1
ATOM 5934 C CA . ARG D 1 62 ? 62.282 -12.384 3.803 1.00 59.20 60 ARG D CA 1
ATOM 5935 C C . ARG D 1 62 ? 61.750 -13.792 3.569 1.00 59.94 60 ARG D C 1
ATOM 5936 O O . ARG D 1 62 ? 61.424 -14.163 2.445 1.00 61.02 60 ARG D O 1
ATOM 5944 N N . VAL D 1 63 ? 61.648 -14.563 4.640 1.00 59.92 61 VAL D N 1
ATOM 5945 C CA . VAL D 1 63 ? 61.150 -15.927 4.561 1.00 59.47 61 VAL D CA 1
ATOM 5946 C C . VAL D 1 63 ? 59.896 -16.070 3.702 1.00 60.25 61 VAL D C 1
ATOM 5947 O O . VAL D 1 63 ? 59.858 -16.886 2.783 1.00 60.80 61 VAL D O 1
ATOM 5951 N N . VAL D 1 64 ? 58.869 -15.281 4.013 1.00 61.67 62 VAL D N 1
ATOM 5952 C CA . VAL D 1 64 ? 57.607 -15.324 3.281 1.00 62.73 62 VAL D CA 1
ATOM 5953 C C . VAL D 1 64 ? 57.693 -14.695 1.884 1.00 64.30 62 VAL D C 1
ATOM 5954 O O . VAL D 1 64 ? 57.043 -15.169 0.951 1.00 65.61 62 VAL D O 1
ATOM 5958 N N . SER D 1 65 ? 58.492 -13.638 1.737 1.00 66.50 63 SER D N 1
ATOM 5959 C CA . SER D 1 65 ? 58.649 -12.961 0.444 1.00 68.49 63 SER D CA 1
ATOM 5960 C C . SER D 1 65 ? 59.384 -13.859 -0.548 1.00 69.12 63 SER D C 1
ATOM 5961 O O . SER D 1 65 ? 59.260 -13.694 -1.764 1.00 68.87 63 SER D O 1
ATOM 5964 N N . SER D 1 66 ? 60.147 -14.808 -0.012 1.00 70.10 64 SER D N 1
ATOM 5965 C CA . SER D 1 66 ? 60.903 -15.752 -0.823 1.00 71.75 64 SER D CA 1
ATOM 5966 C C . SER D 1 66 ? 59.969 -16.826 -1.364 1.00 73.51 64 SER D C 1
ATOM 5967 O O . SER D 1 66 ? 59.814 -16.963 -2.574 1.00 73.84 64 SER D O 1
ATOM 5970 N N . ILE D 1 67 ? 59.336 -17.579 -0.467 1.00 74.67 65 ILE D N 1
ATOM 5971 C CA . ILE D 1 67 ? 58.417 -18.644 -0.874 1.00 75.76 65 ILE D CA 1
ATOM 5972 C C . ILE D 1 67 ? 57.271 -18.090 -1.726 1.00 77.42 65 ILE D C 1
ATOM 5973 O O . ILE D 1 67 ? 56.513 -18.851 -2.335 1.00 78.15 65 ILE D O 1
ATOM 5978 N N . GLU D 1 68 ? 57.156 -16.764 -1.766 1.00 78.96 66 GLU D N 1
ATOM 5979 C CA . GLU D 1 68 ? 56.122 -16.100 -2.552 1.00 80.21 66 GLU D CA 1
ATOM 5980 C C . GLU D 1 68 ? 56.455 -16.227 -4.033 1.00 81.34 66 GLU D C 1
ATOM 5981 O O . GLU D 1 68 ? 55.617 -16.639 -4.838 1.00 80.98 66 GLU D O 1
ATOM 5987 N N . GLN D 1 69 ? 57.691 -15.874 -4.377 1.00 82.35 67 GLN D N 1
ATOM 5988 C CA . GLN D 1 69 ? 58.176 -15.932 -5.754 1.00 83.28 67 GLN D CA 1
ATOM 5989 C C . GLN D 1 69 ? 58.255 -17.379 -6.228 1.00 83.21 67 GLN D C 1
ATOM 5990 O O . GLN D 1 69 ? 57.703 -17.739 -7.266 1.00 84.14 67 GLN D O 1
ATOM 5996 N N . LYS D 1 70 ? 58.928 -18.199 -5.430 1.00 82.21 68 LYS D N 1
ATOM 5997 C CA . LYS D 1 70 ? 59.159 -19.609 -5.722 1.00 80.63 68 LYS D CA 1
ATOM 5998 C C . LYS D 1 70 ? 58.001 -20.593 -5.992 1.00 80.12 68 LYS D C 1
ATOM 5999 O O . LYS D 1 70 ? 58.281 -21.750 -6.336 1.00 78.58 68 LYS D O 1
ATOM 6005 N N . THR D 1 71 ? 56.728 -20.187 -5.858 1.00 29.76 69 THR D N 1
ATOM 6006 C CA . THR D 1 71 ? 55.624 -21.148 -6.133 1.00 28.80 69 THR D CA 1
ATOM 6007 C C . THR D 1 71 ? 54.740 -20.842 -7.367 1.00 26.71 69 THR D C 1
ATOM 6008 O O . THR D 1 71 ? 54.156 -19.752 -7.507 1.00 27.46 69 THR D O 1
ATOM 6012 N N . ALA D 1 74 ? 50.710 -20.926 -9.804 1.00 69.27 72 ALA D N 1
ATOM 6013 C CA . ALA D 1 74 ? 49.863 -21.158 -8.632 1.00 69.63 72 ALA D CA 1
ATOM 6014 C C . ALA D 1 74 ? 49.355 -19.835 -8.061 1.00 70.07 72 ALA D C 1
ATOM 6015 O O . ALA D 1 74 ? 50.004 -19.249 -7.195 1.00 69.83 72 ALA D O 1
ATOM 6017 N N . GLU D 1 75 ? 48.188 -19.376 -8.520 1.00 71.18 73 GLU D N 1
ATOM 6018 C CA . GLU D 1 75 ? 47.679 -18.104 -8.033 1.00 72.59 73 GLU D CA 1
ATOM 6019 C C . GLU D 1 75 ? 47.098 -18.187 -6.641 1.00 72.00 73 GLU D C 1
ATOM 6020 O O . GLU D 1 75 ? 47.606 -17.538 -5.724 1.00 72.23 73 GLU D O 1
ATOM 6026 N N . LYS D 1 76 ? 46.047 -18.979 -6.463 1.00 71.63 74 LYS D N 1
ATOM 6027 C CA . LYS D 1 76 ? 45.457 -19.090 -5.137 1.00 71.50 74 LYS D CA 1
ATOM 6028 C C . LYS D 1 76 ? 46.556 -19.483 -4.150 1.00 71.78 74 LYS D C 1
ATOM 6029 O O . LYS D 1 76 ? 46.514 -19.118 -2.972 1.00 71.23 74 LYS D O 1
ATOM 6035 N N . LYS D 1 77 ? 47.548 -20.216 -4.649 1.00 71.61 75 LYS D N 1
ATOM 6036 C CA . LYS D 1 77 ? 48.663 -20.672 -3.821 1.00 71.66 75 LYS D CA 1
ATOM 6037 C C . LYS D 1 77 ? 49.684 -19.558 -3.608 1.00 72.73 75 LYS D C 1
ATOM 6038 O O . LYS D 1 77 ? 50.507 -19.620 -2.687 1.00 72.77 75 LYS D O 1
ATOM 6044 N N . GLN D 1 78 ? 49.639 -18.544 -4.464 1.00 73.66 76 GLN D N 1
ATOM 6045 C CA . GLN D 1 78 ? 50.570 -17.439 -4.330 1.00 73.38 76 GLN D CA 1
ATOM 6046 C C . GLN D 1 78 ? 49.913 -16.277 -3.620 1.00 72.69 76 GLN D C 1
ATOM 6047 O O . GLN D 1 78 ? 50.566 -15.538 -2.886 1.00 74.23 76 GLN D O 1
ATOM 6053 N N . GLN D 1 79 ? 48.619 -16.109 -3.846 1.00 70.59 77 GLN D N 1
ATOM 6054 C CA . GLN D 1 79 ? 47.906 -15.024 -3.206 1.00 68.64 77 GLN D CA 1
ATOM 6055 C C . GLN D 1 79 ? 47.905 -15.254 -1.709 1.00 67.74 77 GLN D C 1
ATOM 6056 O O . GLN D 1 79 ? 47.843 -14.315 -0.922 1.00 68.91 77 GLN D O 1
ATOM 6062 N N . MET D 1 80 ? 47.985 -16.518 -1.319 1.00 66.77 78 MET D N 1
ATOM 6063 C CA . MET D 1 80 ? 47.997 -16.881 0.090 1.00 66.55 78 MET D CA 1
ATOM 6064 C C . MET D 1 80 ? 49.255 -16.269 0.700 1.00 66.49 78 MET D C 1
ATOM 6065 O O . MET D 1 80 ? 49.216 -15.629 1.752 1.00 65.82 78 MET D O 1
ATOM 6070 N N . ALA D 1 81 ? 50.365 -16.447 -0.003 1.00 66.47 79 ALA D N 1
ATOM 6071 C CA . ALA D 1 81 ? 51.653 -15.943 0.433 1.00 65.46 79 ALA D CA 1
ATOM 6072 C C . ALA D 1 81 ? 51.803 -14.444 0.202 1.00 64.40 79 ALA D C 1
ATOM 6073 O O . ALA D 1 81 ? 52.470 -13.758 0.978 1.00 63.37 79 ALA D O 1
ATOM 6075 N N . ARG D 1 82 ? 51.194 -13.928 -0.862 1.00 64.29 80 ARG D N 1
ATOM 6076 C CA . ARG D 1 82 ? 51.279 -12.494 -1.161 1.00 63.59 80 ARG D CA 1
ATOM 6077 C C . ARG D 1 82 ? 50.676 -11.637 -0.053 1.00 61.26 80 ARG D C 1
ATOM 6078 O O . ARG D 1 82 ? 51.320 -10.727 0.458 1.00 60.69 80 ARG D O 1
ATOM 6086 N N . GLU D 1 83 ? 49.432 -11.931 0.306 1.00 59.71 81 GLU D N 1
ATOM 6087 C CA . GLU D 1 83 ? 48.736 -11.182 1.344 1.00 58.25 81 GLU D CA 1
ATOM 6088 C C . GLU D 1 83 ? 49.403 -11.292 2.713 1.00 57.47 81 GLU D C 1
ATOM 6089 O O . GLU D 1 83 ? 49.324 -10.359 3.507 1.00 58.31 81 GLU D O 1
ATOM 6095 N N . TYR D 1 84 ? 50.071 -12.414 2.986 1.00 57.27 82 TYR D N 1
ATOM 6096 C CA . TYR D 1 84 ? 50.736 -12.614 4.283 1.00 56.13 82 TYR D CA 1
ATOM 6097 C C . TYR D 1 84 ? 52.001 -11.770 4.406 1.00 54.80 82 TYR D C 1
ATOM 6098 O O . TYR D 1 84 ? 52.365 -11.335 5.514 1.00 50.92 82 TYR D O 1
ATOM 6107 N N . ARG D 1 85 ? 52.660 -11.540 3.269 1.00 53.48 83 ARG D N 1
ATOM 6108 C CA . ARG D 1 85 ? 53.862 -10.721 3.236 1.00 52.85 83 ARG D CA 1
ATOM 6109 C C . ARG D 1 85 ? 53.478 -9.243 3.334 1.00 51.52 83 ARG D C 1
ATOM 6110 O O . ARG D 1 85 ? 54.290 -8.409 3.713 1.00 49.38 83 ARG D O 1
ATOM 6118 N N . GLU D 1 86 ? 52.230 -8.922 3.005 1.00 51.09 84 GLU D N 1
ATOM 6119 C CA . GLU D 1 86 ? 51.757 -7.541 3.066 1.00 51.75 84 GLU D CA 1
ATOM 6120 C C . GLU D 1 86 ? 51.294 -7.232 4.484 1.00 52.29 84 GLU D C 1
ATOM 6121 O O . GLU D 1 86 ? 51.336 -6.083 4.917 1.00 53.32 84 GLU D O 1
ATOM 6127 N N . LYS D 1 87 ? 50.854 -8.270 5.197 1.00 51.18 85 LYS D N 1
ATOM 6128 C CA . LYS D 1 87 ? 50.402 -8.153 6.588 1.00 50.00 85 LYS D CA 1
ATOM 6129 C C . LYS D 1 87 ? 51.619 -7.897 7.482 1.00 50.63 85 LYS D C 1
ATOM 6130 O O . LYS D 1 87 ? 51.571 -7.076 8.403 1.00 49.55 85 LYS D O 1
ATOM 6136 N N . ILE D 1 88 ? 52.702 -8.623 7.205 1.00 48.88 86 ILE D N 1
ATOM 6137 C CA . ILE D 1 88 ? 53.953 -8.485 7.946 1.00 46.08 86 ILE D CA 1
ATOM 6138 C C . ILE D 1 88 ? 54.594 -7.156 7.571 1.00 45.68 86 ILE D C 1
ATOM 6139 O O . ILE D 1 88 ? 55.054 -6.412 8.421 1.00 45.20 86 ILE D O 1
ATOM 6144 N N . GLU D 1 89 ? 54.612 -6.875 6.278 1.00 47.33 87 GLU D N 1
ATOM 6145 C CA . GLU D 1 89 ? 55.167 -5.642 5.739 1.00 48.74 87 GLU D CA 1
ATOM 6146 C C . GLU D 1 89 ? 54.623 -4.408 6.447 1.00 49.81 87 GLU D C 1
ATOM 6147 O O . GLU D 1 89 ? 55.384 -3.520 6.818 1.00 47.76 87 GLU D O 1
ATOM 6153 N N . THR D 1 90 ? 53.306 -4.337 6.622 1.00 51.74 88 THR D N 1
ATOM 6154 C CA . THR D 1 90 ? 52.725 -3.182 7.297 1.00 52.70 88 THR D CA 1
ATOM 6155 C C . THR D 1 90 ? 53.052 -3.242 8.794 1.00 52.02 88 THR D C 1
ATOM 6156 O O . THR D 1 90 ? 53.251 -2.213 9.443 1.00 52.94 88 THR D O 1
ATOM 6160 N N . GLU D 1 91 ? 53.124 -4.454 9.330 1.00 50.09 89 GLU D N 1
ATOM 6161 C CA . GLU D 1 91 ? 53.462 -4.665 10.731 1.00 50.22 89 GLU D CA 1
ATOM 6162 C C . GLU D 1 91 ? 54.871 -4.082 10.928 1.00 49.72 89 GLU D C 1
ATOM 6163 O O . GLU D 1 91 ? 55.176 -3.411 11.917 1.00 50.48 89 GLU D O 1
ATOM 6169 N N . LEU D 1 92 ? 55.717 -4.341 9.942 1.00 48.42 90 LEU D N 1
ATOM 6170 C CA . LEU D 1 92 ? 57.103 -3.899 9.935 1.00 46.78 90 LEU D CA 1
ATOM 6171 C C . LEU D 1 92 ? 57.187 -2.401 9.714 1.00 47.16 90 LEU D C 1
ATOM 6172 O O . LEU D 1 92 ? 57.994 -1.713 10.329 1.00 45.97 90 LEU D O 1
ATOM 6177 N N . ARG D 1 93 ? 56.338 -1.902 8.827 1.00 48.11 91 ARG D N 1
ATOM 6178 C CA . ARG D 1 93 ? 56.325 -0.485 8.499 1.00 47.40 91 ARG D CA 1
ATOM 6179 C C . ARG D 1 93 ? 55.904 0.325 9.714 1.00 45.93 91 ARG D C 1
ATOM 6180 O O . ARG D 1 93 ? 56.307 1.475 9.889 1.00 46.27 91 ARG D O 1
ATOM 6188 N N . ASP D 1 94 ? 55.087 -0.285 10.558 1.00 46.51 92 ASP D N 1
ATOM 6189 C CA . ASP D 1 94 ? 54.632 0.398 11.756 1.00 46.62 92 ASP D CA 1
ATOM 6190 C C . ASP D 1 94 ? 55.790 0.603 12.720 1.00 44.97 92 ASP D C 1
ATOM 6191 O O . ASP D 1 94 ? 56.002 1.710 13.219 1.00 40.72 92 ASP D O 1
ATOM 6196 N N . ILE D 1 95 ? 56.533 -0.473 12.972 1.00 45.14 93 ILE D N 1
ATOM 6197 C CA . ILE D 1 95 ? 57.658 -0.417 13.894 1.00 46.55 93 ILE D CA 1
ATOM 6198 C C . ILE D 1 95 ? 58.613 0.708 13.475 1.00 48.11 93 ILE D C 1
ATOM 6199 O O . ILE D 1 95 ? 59.005 1.555 14.295 1.00 48.58 93 ILE D O 1
ATOM 6204 N N . CYS D 1 96 ? 58.967 0.713 12.189 1.00 47.65 94 CYS D N 1
ATOM 6205 C CA . CYS D 1 96 ? 59.892 1.702 11.637 1.00 45.42 94 CYS D CA 1
ATOM 6206 C C . CYS D 1 96 ? 59.420 3.131 11.842 1.00 46.03 94 CYS D C 1
ATOM 6207 O O . CYS D 1 96 ? 60.211 4.016 12.190 1.00 47.01 94 CYS D O 1
ATOM 6210 N N . ASN D 1 97 ? 58.125 3.349 11.644 1.00 45.61 95 ASN D N 1
ATOM 6211 C CA . ASN D 1 97 ? 57.567 4.675 11.800 1.00 43.61 95 ASN D CA 1
ATOM 6212 C C . ASN D 1 97 ? 57.552 5.127 13.259 1.00 42.41 95 ASN D C 1
ATOM 6213 O O . ASN D 1 97 ? 57.681 6.318 13.539 1.00 43.41 95 ASN D O 1
ATOM 6218 N N . ASP D 1 98 ? 57.396 4.202 14.198 1.00 38.49 96 ASP D N 1
ATOM 6219 C CA . ASP D 1 98 ? 57.436 4.610 15.597 1.00 36.42 96 ASP D CA 1
ATOM 6220 C C . ASP D 1 98 ? 58.869 4.996 15.960 1.00 36.43 96 ASP D C 1
ATOM 6221 O O . ASP D 1 98 ? 59.104 6.047 16.542 1.00 37.28 96 ASP D O 1
ATOM 6226 N N . VAL D 1 99 ? 59.823 4.144 15.605 1.00 37.71 97 VAL D N 1
ATOM 6227 C CA . VAL D 1 99 ? 61.220 4.415 15.891 1.00 37.21 97 VAL D CA 1
ATOM 6228 C C . VAL D 1 99 ? 61.654 5.685 15.177 1.00 36.98 97 VAL D C 1
ATOM 6229 O O . VAL D 1 99 ? 62.226 6.584 15.785 1.00 33.93 97 VAL D O 1
ATOM 6233 N N . LEU D 1 100 ? 61.380 5.760 13.880 1.00 41.14 98 LEU D N 1
ATOM 6234 C CA . LEU D 1 100 ? 61.762 6.931 13.092 1.00 39.97 98 LEU D CA 1
ATOM 6235 C C . LEU D 1 100 ? 61.202 8.242 13.663 1.00 41.49 98 LEU D C 1
ATOM 6236 O O . LEU D 1 100 ? 61.869 9.280 13.619 1.00 38.60 98 LEU D O 1
ATOM 6241 N N . SER D 1 101 ? 59.983 8.194 14.197 1.00 45.24 99 SER D N 1
ATOM 6242 C CA . SER D 1 101 ? 59.362 9.369 14.795 1.00 47.75 99 SER D CA 1
ATOM 6243 C C . SER D 1 101 ? 60.062 9.663 16.107 1.00 48.58 99 SER D C 1
ATOM 6244 O O . SER D 1 101 ? 60.402 10.805 16.405 1.00 46.73 99 SER D O 1
ATOM 6247 N N . LEU D 1 102 ? 60.278 8.608 16.882 1.00 51.52 100 LEU D N 1
ATOM 6248 C CA . LEU D 1 102 ? 60.932 8.703 18.187 1.00 53.56 100 LEU D CA 1
ATOM 6249 C C . LEU D 1 102 ? 62.327 9.275 18.026 1.00 54.79 100 LEU D C 1
ATOM 6250 O O . LEU D 1 102 ? 62.864 9.889 18.942 1.00 53.96 100 LEU D O 1
ATOM 6255 N N . LEU D 1 103 ? 62.901 9.071 16.848 1.00 56.02 101 LEU D N 1
ATOM 6256 C CA . LEU D 1 103 ? 64.235 9.554 16.567 1.00 58.58 101 LEU D CA 1
ATOM 6257 C C . LEU D 1 103 ? 64.258 11.018 16.167 1.00 59.97 101 LEU D C 1
ATOM 6258 O O . LEU D 1 103 ? 64.924 11.834 16.800 1.00 60.03 101 LEU D O 1
ATOM 6263 N N . GLU D 1 104 ? 63.514 11.352 15.123 1.00 60.81 102 GLU D N 1
ATOM 6264 C CA . GLU D 1 104 ? 63.486 12.715 14.613 1.00 61.98 102 GLU D CA 1
ATOM 6265 C C . GLU D 1 104 ? 62.815 13.732 15.516 1.00 62.49 102 GLU D C 1
ATOM 6266 O O . GLU D 1 104 ? 63.156 14.913 15.487 1.00 63.18 102 GLU D O 1
ATOM 6272 N N . LYS D 1 105 ? 61.869 13.274 16.325 1.00 62.43 103 LYS D N 1
ATOM 6273 C CA . LYS D 1 105 ? 61.143 14.170 17.216 1.00 63.33 103 LYS D CA 1
ATOM 6274 C C . LYS D 1 105 ? 61.715 14.294 18.622 1.00 64.41 103 LYS D C 1
ATOM 6275 O O . LYS D 1 105 ? 61.630 15.367 19.226 1.00 65.58 103 LYS D O 1
ATOM 6281 N N . PHE D 1 106 ? 62.291 13.209 19.144 1.00 64.52 104 PHE D N 1
ATOM 6282 C CA . PHE D 1 106 ? 62.855 13.227 20.496 1.00 65.23 104 PHE D CA 1
ATOM 6283 C C . PHE D 1 106 ? 64.358 12.949 20.571 1.00 66.40 104 PHE D C 1
ATOM 6284 O O . PHE D 1 106 ? 65.139 13.830 20.915 1.00 66.44 104 PHE D O 1
ATOM 6292 N N . LEU D 1 107 ? 64.762 11.727 20.250 1.00 66.19 105 LEU D N 1
ATOM 6293 C CA . LEU D 1 107 ? 66.173 11.341 20.314 1.00 64.34 105 LEU D CA 1
ATOM 6294 C C . LEU D 1 107 ? 67.191 12.265 19.643 1.00 63.95 105 LEU D C 1
ATOM 6295 O O . LEU D 1 107 ? 67.960 12.937 20.330 1.00 63.41 105 LEU D O 1
ATOM 6300 N N . ILE D 1 108 ? 67.204 12.306 18.314 1.00 63.92 106 ILE D N 1
ATOM 6301 C CA . ILE D 1 108 ? 68.176 13.127 17.595 1.00 64.22 106 ILE D CA 1
ATOM 6302 C C . ILE D 1 108 ? 68.269 14.607 18.010 1.00 64.87 106 ILE D C 1
ATOM 6303 O O . ILE D 1 108 ? 69.338 15.075 18.404 1.00 64.13 106 ILE D O 1
ATOM 6308 N N . PRO D 1 109 ? 67.156 15.361 17.937 1.00 66.20 107 PRO D N 1
ATOM 6309 C CA . PRO D 1 109 ? 67.195 16.778 18.315 1.00 68.31 107 PRO D CA 1
ATOM 6310 C C . PRO D 1 109 ? 67.609 17.008 19.765 1.00 70.96 107 PRO D C 1
ATOM 6311 O O . PRO D 1 109 ? 67.941 18.125 20.164 1.00 70.93 107 PRO D O 1
ATOM 6315 N N . ASN D 1 110 ? 67.596 15.941 20.551 1.00 73.40 108 ASN D N 1
ATOM 6316 C CA . ASN D 1 110 ? 67.930 16.035 21.965 1.00 75.95 108 ASN D CA 1
ATOM 6317 C C . ASN D 1 110 ? 69.028 15.044 22.351 1.00 76.54 108 ASN D C 1
ATOM 6318 O O . ASN D 1 110 ? 68.770 14.033 23.003 1.00 77.33 108 ASN D O 1
ATOM 6323 N N . ALA D 1 111 ? 70.253 15.343 21.936 1.00 77.43 109 ALA D N 1
ATOM 6324 C CA . ALA D 1 111 ? 71.404 14.501 22.226 1.00 78.07 109 ALA D CA 1
ATOM 6325 C C . ALA D 1 111 ? 72.656 15.354 22.094 1.00 79.28 109 ALA D C 1
ATOM 6326 O O . ALA D 1 111 ? 72.999 15.804 20.999 1.00 79.37 109 ALA D O 1
ATOM 6328 N N . SER D 1 112 ? 73.334 15.578 23.215 1.00 80.78 110 SER D N 1
ATOM 6329 C CA . SER D 1 112 ? 74.546 16.389 23.232 1.00 81.21 110 SER D CA 1
ATOM 6330 C C . SER D 1 112 ? 75.714 15.648 22.596 1.00 82.23 110 SER D C 1
ATOM 6331 O O . SER D 1 112 ? 76.218 16.040 21.541 1.00 82.42 110 SER D O 1
ATOM 6334 N N . GLN D 1 113 ? 76.131 14.571 23.252 1.00 83.15 111 GLN D N 1
ATOM 6335 C CA . GLN D 1 113 ? 77.245 13.737 22.802 1.00 84.31 111 GLN D CA 1
ATOM 6336 C C . GLN D 1 113 ? 77.238 13.496 21.290 1.00 84.29 111 GLN D C 1
ATOM 6337 O O . GLN D 1 113 ? 76.287 12.928 20.753 1.00 84.68 111 GLN D O 1
ATOM 6343 N N . ALA D 1 114 ? 78.301 13.922 20.610 1.00 83.49 112 ALA D N 1
ATOM 6344 C CA . ALA D 1 114 ? 78.400 13.742 19.168 1.00 81.20 112 ALA D CA 1
ATOM 6345 C C . ALA D 1 114 ? 78.235 12.269 18.814 1.00 80.00 112 ALA D C 1
ATOM 6346 O O . ALA D 1 114 ? 77.695 11.935 17.757 1.00 78.32 112 ALA D O 1
ATOM 6348 N N . GLU D 1 115 ? 78.691 11.391 19.707 1.00 78.54 113 GLU D N 1
ATOM 6349 C CA . GLU D 1 115 ? 78.588 9.952 19.487 1.00 77.10 113 GLU D CA 1
ATOM 6350 C C . GLU D 1 115 ? 77.142 9.504 19.627 1.00 75.98 113 GLU D C 1
ATOM 6351 O O . GLU D 1 115 ? 76.792 8.394 19.240 1.00 75.90 113 GLU D O 1
ATOM 6357 N N . SER D 1 116 ? 76.313 10.376 20.195 1.00 74.33 114 SER D N 1
ATOM 6358 C CA . SER D 1 116 ? 74.891 10.100 20.354 1.00 72.16 114 SER D CA 1
ATOM 6359 C C . SER D 1 116 ? 74.240 10.587 19.061 1.00 72.28 114 SER D C 1
ATOM 6360 O O . SER D 1 116 ? 73.384 9.914 18.489 1.00 72.18 114 SER D O 1
ATOM 6363 N N . LYS D 1 117 ? 74.674 11.762 18.605 1.00 72.21 115 LYS D N 1
ATOM 6364 C CA . LYS D 1 117 ? 74.158 12.371 17.380 1.00 72.15 115 LYS D CA 1
ATOM 6365 C C . LYS D 1 117 ? 74.464 11.512 16.162 1.00 70.82 115 LYS D C 1
ATOM 6366 O O . LYS D 1 117 ? 73.809 11.620 15.125 1.00 70.08 115 LYS D O 1
ATOM 6372 N N . VAL D 1 118 ? 75.470 10.660 16.286 1.00 69.33 116 VAL D N 1
ATOM 6373 C CA . VAL D 1 118 ? 75.844 9.787 15.185 1.00 69.16 116 VAL D CA 1
ATOM 6374 C C . VAL D 1 118 ? 75.219 8.412 15.419 1.00 69.59 116 VAL D C 1
ATOM 6375 O O . VAL D 1 118 ? 74.935 7.678 14.474 1.00 69.91 116 VAL D O 1
ATOM 6379 N N . PHE D 1 119 ? 74.992 8.081 16.688 1.00 69.09 117 PHE D N 1
ATOM 6380 C CA . PHE D 1 119 ? 74.376 6.810 17.051 1.00 67.63 117 PHE D CA 1
ATOM 6381 C C . PHE D 1 119 ? 72.914 6.823 16.639 1.00 67.17 117 PHE D C 1
ATOM 6382 O O . PHE D 1 119 ? 72.463 5.962 15.884 1.00 66.29 117 PHE D O 1
ATOM 6390 N N . TYR D 1 120 ? 72.176 7.804 17.147 1.00 66.37 118 TYR D N 1
ATOM 6391 C CA . TYR D 1 120 ? 70.767 7.932 16.827 1.00 64.24 118 TYR D CA 1
ATOM 6392 C C . TYR D 1 120 ? 70.611 8.132 15.334 1.00 63.19 118 TYR D C 1
ATOM 6393 O O . TYR D 1 120 ? 69.708 7.570 14.718 1.00 62.95 118 TYR D O 1
ATOM 6402 N N . LEU D 1 121 ? 71.509 8.920 14.754 1.00 62.62 119 LEU D N 1
ATOM 6403 C CA . LEU D 1 121 ? 71.456 9.205 13.327 1.00 62.86 119 LEU D CA 1
ATOM 6404 C C . LEU D 1 121 ? 71.764 7.958 12.495 1.00 63.30 119 LEU D C 1
ATOM 6405 O O . LEU D 1 121 ? 71.307 7.828 11.356 1.00 63.78 119 LEU D O 1
ATOM 6410 N N . LYS D 1 122 ? 72.546 7.044 13.060 1.00 63.62 120 LYS D N 1
ATOM 6411 C CA . LYS D 1 122 ? 72.844 5.808 12.360 1.00 62.83 120 LYS D CA 1
ATOM 6412 C C . LYS D 1 122 ? 71.525 5.053 12.309 1.00 62.25 120 LYS D C 1
ATOM 6413 O O . LYS D 1 122 ? 71.139 4.557 11.255 1.00 61.44 120 LYS D O 1
ATOM 6419 N N . MET D 1 123 ? 70.840 4.980 13.454 1.00 60.93 121 MET D N 1
ATOM 6420 C CA . MET D 1 123 ? 69.550 4.302 13.551 1.00 58.93 121 MET D CA 1
ATOM 6421 C C . MET D 1 123 ? 68.596 4.869 12.527 1.00 57.84 121 MET D C 1
ATOM 6422 O O . MET D 1 123 ? 67.940 4.123 11.810 1.00 58.54 121 MET D O 1
ATOM 6427 N N . LYS D 1 124 ? 68.504 6.193 12.471 1.00 56.88 122 LYS D N 1
ATOM 6428 C CA . LYS D 1 124 ? 67.616 6.845 11.516 1.00 56.07 122 LYS D CA 1
ATOM 6429 C C . LYS D 1 124 ? 67.927 6.339 10.122 1.00 57.52 122 LYS D C 1
ATOM 6430 O O . LYS D 1 124 ? 67.029 6.068 9.344 1.00 58.53 122 LYS D O 1
ATOM 6436 N N . GLY D 1 125 ? 69.207 6.223 9.802 1.00 58.00 123 GLY D N 1
ATOM 6437 C CA . GLY D 1 125 ? 69.567 5.723 8.492 1.00 58.44 123 GLY D CA 1
ATOM 6438 C C . GLY D 1 125 ? 69.176 4.260 8.356 1.00 59.79 123 GLY D C 1
ATOM 6439 O O . GLY D 1 125 ? 68.740 3.818 7.293 1.00 59.22 123 GLY D O 1
ATOM 6440 N N . ASP D 1 126 ? 69.333 3.510 9.446 1.00 60.32 124 ASP D N 1
ATOM 6441 C CA . ASP D 1 126 ? 69.008 2.083 9.481 1.00 59.54 124 ASP D CA 1
ATOM 6442 C C . ASP D 1 126 ? 67.532 1.797 9.251 1.00 57.89 124 ASP D C 1
ATOM 6443 O O . ASP D 1 126 ? 67.181 1.131 8.280 1.00 57.72 124 ASP D O 1
ATOM 6448 N N . TYR D 1 127 ? 66.670 2.296 10.137 1.00 55.40 125 TYR D N 1
ATOM 6449 C CA . TYR D 1 127 ? 65.232 2.068 10.009 1.00 54.58 125 TYR D CA 1
ATOM 6450 C C . TYR D 1 127 ? 64.590 2.596 8.723 1.00 52.97 125 TYR D C 1
ATOM 6451 O O . TYR D 1 127 ? 63.622 2.020 8.249 1.00 54.66 125 TYR D O 1
ATOM 6460 N N . TYR D 1 128 ? 65.114 3.681 8.158 1.00 51.79 126 TYR D N 1
ATOM 6461 C CA . TYR D 1 128 ? 64.580 4.209 6.899 1.00 49.76 126 TYR D CA 1
ATOM 6462 C C . TYR D 1 128 ? 64.974 3.211 5.805 1.00 50.00 126 TYR D C 1
ATOM 6463 O O . TYR D 1 128 ? 64.289 3.069 4.796 1.00 48.62 126 TYR D O 1
ATOM 6472 N N . ARG D 1 129 ? 66.081 2.512 6.034 1.00 49.74 127 ARG D N 1
ATOM 6473 C CA . ARG D 1 129 ? 66.574 1.515 5.101 1.00 49.00 127 ARG D CA 1
ATOM 6474 C C . ARG D 1 129 ? 65.714 0.250 5.132 1.00 51.28 127 ARG D C 1
ATOM 6475 O O . ARG D 1 129 ? 65.463 -0.364 4.095 1.00 53.15 127 ARG D O 1
ATOM 6483 N N . TYR D 1 130 ? 65.266 -0.146 6.322 1.00 51.57 128 TYR D N 1
ATOM 6484 C CA . TYR D 1 130 ? 64.432 -1.334 6.448 1.00 51.38 128 TYR D CA 1
ATOM 6485 C C . TYR D 1 130 ? 63.097 -1.026 5.794 1.00 52.04 128 TYR D C 1
ATOM 6486 O O . TYR D 1 130 ? 62.434 -1.905 5.234 1.00 52.50 128 TYR D O 1
ATOM 6495 N N . LEU D 1 131 ? 62.716 0.241 5.897 1.00 51.52 129 LEU D N 1
ATOM 6496 C CA . LEU D 1 131 ? 61.474 0.760 5.343 1.00 52.08 129 LEU D CA 1
ATOM 6497 C C . LEU D 1 131 ? 61.615 0.851 3.827 1.00 52.29 129 LEU D C 1
ATOM 6498 O O . LEU D 1 131 ? 60.635 0.906 3.106 1.00 52.34 129 LEU D O 1
ATOM 6503 N N . ALA D 1 132 ? 62.857 0.864 3.367 1.00 53.06 130 ALA D N 1
ATOM 6504 C CA . ALA D 1 132 ? 63.160 0.939 1.954 1.00 54.42 130 ALA D CA 1
ATOM 6505 C C . ALA D 1 132 ? 63.239 -0.457 1.374 1.00 56.14 130 ALA D C 1
ATOM 6506 O O . ALA D 1 132 ? 62.940 -0.657 0.194 1.00 57.28 130 ALA D O 1
ATOM 6508 N N . GLU D 1 133 ? 63.655 -1.420 2.199 1.00 56.77 131 GLU D N 1
ATOM 6509 C CA . GLU D 1 133 ? 63.760 -2.815 1.759 1.00 55.64 131 GLU D CA 1
ATOM 6510 C C . GLU D 1 133 ? 62.383 -3.324 1.344 1.00 54.85 131 GLU D C 1
ATOM 6511 O O . GLU D 1 133 ? 62.187 -3.752 0.211 1.00 53.10 131 GLU D O 1
ATOM 6517 N N . VAL D 1 134 ? 61.430 -3.267 2.272 1.00 56.60 132 VAL D N 1
ATOM 6518 C CA . VAL D 1 134 ? 60.062 -3.713 2.018 1.00 58.50 132 VAL D CA 1
ATOM 6519 C C . VAL D 1 134 ? 59.318 -2.702 1.164 1.00 60.51 132 VAL D C 1
ATOM 6520 O O . VAL D 1 134 ? 58.266 -3.003 0.615 1.00 60.90 132 VAL D O 1
ATOM 6524 N N . ALA D 1 135 ? 59.864 -1.495 1.070 1.00 62.86 133 ALA D N 1
ATOM 6525 C CA . ALA D 1 135 ? 59.259 -0.435 0.271 1.00 66.13 133 ALA D CA 1
ATOM 6526 C C . ALA D 1 135 ? 59.123 -0.876 -1.182 1.00 69.74 133 ALA D C 1
ATOM 6527 O O . ALA D 1 135 ? 60.005 -1.531 -1.745 1.00 70.75 133 ALA D O 1
ATOM 6529 N N . ALA D 1 136 ? 57.998 -0.513 -1.780 1.00 72.59 134 ALA D N 1
ATOM 6530 C CA . ALA D 1 136 ? 57.716 -0.847 -3.165 1.00 73.94 134 ALA D CA 1
ATOM 6531 C C . ALA D 1 136 ? 57.058 0.383 -3.776 1.00 74.69 134 ALA D C 1
ATOM 6532 O O . ALA D 1 136 ? 56.602 1.277 -3.054 1.00 74.53 134 ALA D O 1
ATOM 6534 N N . GLY D 1 137 ? 57.034 0.440 -5.101 1.00 76.58 135 GLY D N 1
ATOM 6535 C CA . GLY D 1 137 ? 56.410 1.564 -5.769 1.00 78.54 135 GLY D CA 1
ATOM 6536 C C . GLY D 1 137 ? 57.265 2.794 -5.996 1.00 79.62 135 GLY D C 1
ATOM 6537 O O . GLY D 1 137 ? 58.494 2.736 -6.068 1.00 80.28 135 GLY D O 1
ATOM 6538 N N . ASP D 1 138 ? 56.583 3.926 -6.096 1.00 80.45 136 ASP D N 1
ATOM 6539 C CA . ASP D 1 138 ? 57.225 5.201 -6.355 1.00 80.76 136 ASP D CA 1
ATOM 6540 C C . ASP D 1 138 ? 57.829 5.830 -5.127 1.00 79.93 136 ASP D C 1
ATOM 6541 O O . ASP D 1 138 ? 58.986 6.250 -5.143 1.00 78.33 136 ASP D O 1
ATOM 6546 N N . ASP D 1 139 ? 57.041 5.903 -4.062 1.00 80.00 137 ASP D N 1
ATOM 6547 C CA . ASP D 1 139 ? 57.508 6.471 -2.802 1.00 79.94 137 ASP D CA 1
ATOM 6548 C C . ASP D 1 139 ? 58.858 5.858 -2.391 1.00 78.79 137 ASP D C 1
ATOM 6549 O O . ASP D 1 139 ? 59.541 6.354 -1.489 1.00 79.57 137 ASP D O 1
ATOM 6554 N N . LYS D 1 140 ? 59.236 4.785 -3.080 1.00 75.73 138 LYS D N 1
ATOM 6555 C CA . LYS D 1 140 ? 60.477 4.069 -2.825 1.00 72.45 138 LYS D CA 1
ATOM 6556 C C . LYS D 1 140 ? 61.675 5.002 -2.849 1.00 71.29 138 LYS D C 1
ATOM 6557 O O . LYS D 1 140 ? 62.249 5.325 -1.809 1.00 71.54 138 LYS D O 1
ATOM 6563 N N . LYS D 1 141 ? 62.039 5.437 -4.049 1.00 70.85 139 LYS D N 1
ATOM 6564 C CA . LYS D 1 141 ? 63.170 6.337 -4.240 1.00 70.29 139 LYS D CA 1
ATOM 6565 C C . LYS D 1 141 ? 63.273 7.408 -3.151 1.00 69.93 139 LYS D C 1
ATOM 6566 O O . LYS D 1 141 ? 64.369 7.840 -2.790 1.00 68.69 139 LYS D O 1
ATOM 6572 N N . GLY D 1 142 ? 62.127 7.822 -2.625 1.00 70.10 140 GLY D N 1
ATOM 6573 C CA . GLY D 1 142 ? 62.108 8.854 -1.606 1.00 68.78 140 GLY D CA 1
ATOM 6574 C C . GLY D 1 142 ? 62.584 8.419 -0.237 1.00 66.95 140 GLY D C 1
ATOM 6575 O O . GLY D 1 142 ? 63.210 9.202 0.483 1.00 68.07 140 GLY D O 1
ATOM 6576 N N . ILE D 1 143 ? 62.282 7.176 0.131 1.00 65.11 141 ILE D N 1
ATOM 6577 C CA . ILE D 1 143 ? 62.684 6.653 1.429 1.00 62.45 141 ILE D CA 1
ATOM 6578 C C . ILE D 1 143 ? 64.138 6.213 1.351 1.00 61.37 141 ILE D C 1
ATOM 6579 O O . ILE D 1 143 ? 64.851 6.215 2.353 1.00 60.14 141 ILE D O 1
ATOM 6584 N N . VAL D 1 144 ? 64.565 5.832 0.149 1.00 60.33 142 VAL D N 1
ATOM 6585 C CA . VAL D 1 144 ? 65.938 5.404 -0.081 1.00 59.63 142 VAL D CA 1
ATOM 6586 C C . VAL D 1 144 ? 66.850 6.593 0.108 1.00 60.99 142 VAL D C 1
ATOM 6587 O O . VAL D 1 144 ? 68.001 6.451 0.501 1.00 61.14 142 VAL D O 1
ATOM 6591 N N . ASP D 1 145 ? 66.317 7.774 -0.173 1.00 62.62 143 ASP D N 1
ATOM 6592 C CA . ASP D 1 145 ? 67.063 9.022 -0.045 1.00 64.12 143 ASP D CA 1
ATOM 6593 C C . ASP D 1 145 ? 67.178 9.481 1.417 1.00 64.15 143 ASP D C 1
ATOM 6594 O O . ASP D 1 145 ? 68.233 9.933 1.858 1.00 62.57 143 ASP D O 1
ATOM 6599 N N . GLN D 1 146 ? 66.082 9.368 2.158 1.00 64.96 144 GLN D N 1
ATOM 6600 C CA . GLN D 1 146 ? 66.058 9.750 3.563 1.00 65.76 144 GLN D CA 1
ATOM 6601 C C . GLN D 1 146 ? 67.116 8.977 4.340 1.00 66.31 144 GLN D C 1
ATOM 6602 O O . GLN D 1 146 ? 67.649 9.459 5.331 1.00 64.91 144 GLN D O 1
ATOM 6608 N N . SER D 1 147 ? 67.409 7.766 3.886 1.00 67.50 145 SER D N 1
ATOM 6609 C CA . SER D 1 147 ? 68.395 6.927 4.545 1.00 68.98 145 SER D CA 1
ATOM 6610 C C . SER D 1 147 ? 69.793 7.406 4.210 1.00 69.81 145 SER D C 1
ATOM 6611 O O . SER D 1 147 ? 70.590 7.695 5.100 1.00 68.58 145 SER D O 1
ATOM 6614 N N . GLN D 1 148 ? 70.085 7.488 2.917 1.00 70.10 146 GLN D N 1
ATOM 6615 C CA . GLN D 1 148 ? 71.392 7.934 2.457 1.00 71.16 146 GLN D CA 1
ATOM 6616 C C . GLN D 1 148 ? 71.798 9.186 3.211 1.00 71.53 146 GLN D C 1
ATOM 6617 O O . GLN D 1 148 ? 72.884 9.253 3.779 1.00 72.92 146 GLN D O 1
ATOM 6623 N N . GLN D 1 149 ? 70.908 10.171 3.224 1.00 70.68 147 GLN D N 1
ATOM 6624 C CA . GLN D 1 149 ? 71.175 11.430 3.902 1.00 69.63 147 GLN D CA 1
ATOM 6625 C C . GLN D 1 149 ? 71.426 11.280 5.395 1.00 68.78 147 GLN D C 1
ATOM 6626 O O . GLN D 1 149 ? 72.374 11.858 5.935 1.00 69.30 147 GLN D O 1
ATOM 6632 N N . ALA D 1 150 ? 70.569 10.510 6.056 1.00 67.92 148 ALA D N 1
ATOM 6633 C CA . ALA D 1 150 ? 70.691 10.293 7.490 1.00 67.58 148 ALA D CA 1
ATOM 6634 C C . ALA D 1 150 ? 72.023 9.620 7.804 1.00 67.86 148 ALA D C 1
ATOM 6635 O O . ALA D 1 150 ? 72.676 9.951 8.800 1.00 68.92 148 ALA D O 1
ATOM 6637 N N . TYR D 1 151 ? 72.418 8.677 6.949 1.00 67.12 149 TYR D N 1
ATOM 6638 C CA . TYR D 1 151 ? 73.681 7.957 7.112 1.00 66.44 149 TYR D CA 1
ATOM 6639 C C . TYR D 1 151 ? 74.853 8.913 6.878 1.00 66.52 149 TYR D C 1
ATOM 6640 O O . TYR D 1 151 ? 75.803 8.954 7.670 1.00 65.18 149 TYR D O 1
ATOM 6649 N N . GLN D 1 152 ? 74.770 9.680 5.789 1.00 67.14 150 GLN D N 1
ATOM 6650 C CA . GLN D 1 152 ? 75.808 10.640 5.412 1.00 68.28 150 GLN D CA 1
ATOM 6651 C C . GLN D 1 152 ? 75.979 11.694 6.489 1.00 68.61 150 GLN D C 1
ATOM 6652 O O . GLN D 1 152 ? 77.094 12.004 6.897 1.00 68.61 150 GLN D O 1
ATOM 6658 N N . GLU D 1 153 ? 74.861 12.243 6.943 1.00 68.99 151 GLU D N 1
ATOM 6659 C CA . GLU D 1 153 ? 74.880 13.256 7.989 1.00 69.99 151 GLU D CA 1
ATOM 6660 C C . GLU D 1 153 ? 75.580 12.707 9.240 1.00 70.39 151 GLU D C 1
ATOM 6661 O O . GLU D 1 153 ? 76.103 13.469 10.049 1.00 70.37 151 GLU D O 1
ATOM 6667 N N . ALA D 1 154 ? 75.582 11.383 9.386 1.00 71.75 152 ALA D N 1
ATOM 6668 C CA . ALA D 1 154 ? 76.209 10.725 10.527 1.00 73.90 152 ALA D CA 1
ATOM 6669 C C . ALA D 1 154 ? 77.653 10.352 10.206 1.00 76.01 152 ALA D C 1
ATOM 6670 O O . ALA D 1 154 ? 78.542 10.472 11.055 1.00 76.09 152 ALA D O 1
ATOM 6672 N N . PHE D 1 155 ? 77.885 9.892 8.981 1.00 77.99 153 PHE D N 1
ATOM 6673 C CA . PHE D 1 155 ? 79.229 9.517 8.574 1.00 79.35 153 PHE D CA 1
ATOM 6674 C C . PHE D 1 155 ? 80.133 10.723 8.713 1.00 79.41 153 PHE D C 1
ATOM 6675 O O . PHE D 1 155 ? 81.177 10.642 9.344 1.00 79.45 153 PHE D O 1
ATOM 6683 N N . GLU D 1 156 ? 79.726 11.843 8.129 1.00 79.29 154 GLU D N 1
ATOM 6684 C CA . GLU D 1 156 ? 80.525 13.053 8.209 1.00 79.39 154 GLU D CA 1
ATOM 6685 C C . GLU D 1 156 ? 80.749 13.519 9.645 1.00 79.41 154 GLU D C 1
ATOM 6686 O O . GLU D 1 156 ? 81.784 14.117 9.937 1.00 79.58 154 GLU D O 1
ATOM 6692 N N . ILE D 1 157 ? 79.801 13.256 10.545 1.00 78.79 155 ILE D N 1
ATOM 6693 C CA . ILE D 1 157 ? 79.972 13.671 11.943 1.00 78.32 155 ILE D CA 1
ATOM 6694 C C . ILE D 1 157 ? 81.020 12.826 12.645 1.00 79.73 155 ILE D C 1
ATOM 6695 O O . ILE D 1 157 ? 81.813 13.340 13.430 1.00 80.13 155 ILE D O 1
ATOM 6700 N N . SER D 1 158 ? 81.007 11.524 12.366 1.00 80.93 156 SER D N 1
ATOM 6701 C CA . SER D 1 158 ? 81.968 10.598 12.960 1.00 82.26 156 SER D CA 1
ATOM 6702 C C . SER D 1 158 ? 83.315 10.758 12.247 1.00 82.47 156 SER D C 1
ATOM 6703 O O . SER D 1 158 ? 84.382 10.663 12.867 1.00 83.04 156 SER D O 1
ATOM 6706 N N . LYS D 1 159 ? 83.241 11.000 10.937 1.00 81.96 157 LYS D N 1
ATOM 6707 C CA . LYS D 1 159 ? 84.413 11.197 10.085 1.00 82.38 157 LYS D CA 1
ATOM 6708 C C . LYS D 1 159 ? 85.054 12.548 10.434 1.00 82.31 157 LYS D C 1
ATOM 6709 O O . LYS D 1 159 ? 85.832 13.098 9.655 1.00 83.86 157 LYS D O 1
ATOM 6715 N N . LYS D 1 160 ? 84.710 13.079 11.604 1.00 81.61 158 LYS D N 1
ATOM 6716 C CA . LYS D 1 160 ? 85.240 14.353 12.078 1.00 80.72 158 LYS D CA 1
ATOM 6717 C C . LYS D 1 160 ? 85.043 14.417 13.588 1.00 80.63 158 LYS D C 1
ATOM 6718 O O . LYS D 1 160 ? 85.032 15.496 14.163 1.00 79.53 158 LYS D O 1
ATOM 6724 N N . GLU D 1 161 ? 84.891 13.263 14.232 1.00 81.14 159 GLU D N 1
ATOM 6725 C CA . GLU D 1 161 ? 84.661 13.233 15.671 1.00 81.85 159 GLU D CA 1
ATOM 6726 C C . GLU D 1 161 ? 85.042 11.940 16.383 1.00 80.68 159 GLU D C 1
ATOM 6727 O O . GLU D 1 161 ? 85.091 11.908 17.610 1.00 79.82 159 GLU D O 1
ATOM 6733 N N . MET D 1 162 ? 85.303 10.871 15.638 1.00 79.55 160 MET D N 1
ATOM 6734 C CA . MET D 1 162 ? 85.641 9.603 16.276 1.00 78.36 160 MET D CA 1
ATOM 6735 C C . MET D 1 162 ? 86.759 8.844 15.575 1.00 77.10 160 MET D C 1
ATOM 6736 O O . MET D 1 162 ? 86.785 8.765 14.344 1.00 78.16 160 MET D O 1
ATOM 6741 N N . GLN D 1 163 ? 87.676 8.283 16.365 1.00 73.89 161 GLN D N 1
ATOM 6742 C CA . GLN D 1 163 ? 88.795 7.520 15.814 1.00 72.21 161 GLN D CA 1
ATOM 6743 C C . GLN D 1 163 ? 88.228 6.355 15.009 1.00 71.82 161 GLN D C 1
ATOM 6744 O O . GLN D 1 163 ? 87.281 5.699 15.449 1.00 71.20 161 GLN D O 1
ATOM 6750 N N . PRO D 1 164 ? 88.796 6.087 13.814 1.00 72.19 162 PRO D N 1
ATOM 6751 C CA . PRO D 1 164 ? 88.345 4.997 12.933 1.00 71.79 162 PRO D CA 1
ATOM 6752 C C . PRO D 1 164 ? 88.306 3.629 13.603 1.00 72.39 162 PRO D C 1
ATOM 6753 O O . PRO D 1 164 ? 87.892 2.640 12.987 1.00 71.56 162 PRO D O 1
ATOM 6757 N N . THR D 1 165 ? 88.734 3.582 14.862 1.00 72.60 163 THR D N 1
ATOM 6758 C CA . THR D 1 165 ? 88.748 2.340 15.625 1.00 71.90 163 THR D CA 1
ATOM 6759 C C . THR D 1 165 ? 87.514 2.252 16.523 1.00 72.27 163 THR D C 1
ATOM 6760 O O . THR D 1 165 ? 87.189 1.176 17.037 1.00 71.74 163 THR D O 1
ATOM 6764 N N . HIS D 1 166 ? 86.838 3.386 16.714 1.00 72.63 164 HIS D N 1
ATOM 6765 C CA . HIS D 1 166 ? 85.642 3.425 17.544 1.00 74.04 164 HIS D CA 1
ATOM 6766 C C . HIS D 1 166 ? 84.556 2.577 16.908 1.00 74.16 164 HIS D C 1
ATOM 6767 O O . HIS D 1 166 ? 84.203 2.766 15.745 1.00 75.26 164 HIS D O 1
ATOM 6774 N N . PRO D 1 167 ? 83.996 1.642 17.678 1.00 74.68 165 PRO D N 1
ATOM 6775 C CA . PRO D 1 167 ? 82.944 0.756 17.179 1.00 74.21 165 PRO D CA 1
ATOM 6776 C C . PRO D 1 167 ? 81.779 1.468 16.486 1.00 74.21 165 PRO D C 1
ATOM 6777 O O . PRO D 1 167 ? 81.469 1.178 15.331 1.00 73.41 165 PRO D O 1
ATOM 6781 N N . ILE D 1 168 ? 81.139 2.403 17.183 1.00 74.16 166 ILE D N 1
ATOM 6782 C CA . ILE D 1 168 ? 80.008 3.119 16.610 1.00 72.66 166 ILE D CA 1
ATOM 6783 C C . ILE D 1 168 ? 80.301 3.621 15.199 1.00 71.89 166 ILE D C 1
ATOM 6784 O O . ILE D 1 168 ? 79.491 3.418 14.296 1.00 71.07 166 ILE D O 1
ATOM 6789 N N . ARG D 1 169 ? 81.456 4.251 14.998 1.00 71.28 167 ARG D N 1
ATOM 6790 C CA . ARG D 1 169 ? 81.797 4.744 13.668 1.00 72.21 167 ARG D CA 1
ATOM 6791 C C . ARG D 1 169 ? 82.073 3.613 12.691 1.00 71.92 167 ARG D C 1
ATOM 6792 O O . ARG D 1 169 ? 81.842 3.751 11.484 1.00 71.79 167 ARG D O 1
ATOM 6800 N N . LEU D 1 170 ? 82.606 2.510 13.209 1.00 70.02 168 LEU D N 1
ATOM 6801 C CA . LEU D 1 170 ? 82.894 1.345 12.380 1.00 69.17 168 LEU D CA 1
ATOM 6802 C C . LEU D 1 170 ? 81.568 0.773 11.899 1.00 69.05 168 LEU D C 1
ATOM 6803 O O . LEU D 1 170 ? 81.410 0.446 10.720 1.00 69.05 168 LEU D O 1
ATOM 6808 N N . GLY D 1 171 ? 80.623 0.667 12.833 1.00 67.74 169 GLY D N 1
ATOM 6809 C CA . GLY D 1 171 ? 79.302 0.148 12.527 1.00 67.14 169 GLY D CA 1
ATOM 6810 C C . GLY D 1 171 ? 78.583 1.053 11.551 1.00 66.81 169 GLY D C 1
ATOM 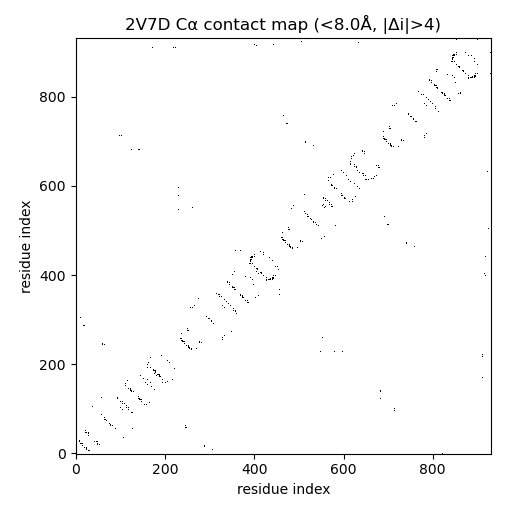6811 O O . GLY D 1 171 ? 77.887 0.581 10.648 1.00 66.62 169 GLY D O 1
ATOM 6812 N N . LEU D 1 172 ? 78.743 2.358 11.736 1.00 65.41 170 LEU D N 1
ATOM 6813 C CA . LEU D 1 172 ? 78.121 3.313 10.834 1.00 64.85 170 LEU D CA 1
ATOM 6814 C C . LEU D 1 172 ? 78.644 3.071 9.417 1.00 65.46 170 LEU D C 1
ATOM 6815 O O . LEU D 1 172 ? 77.887 3.100 8.452 1.00 66.49 170 LEU D O 1
ATOM 6820 N N . ALA D 1 173 ? 79.945 2.836 9.300 1.00 65.04 171 ALA D N 1
ATOM 6821 C CA . ALA D 1 173 ? 80.553 2.585 8.007 1.00 64.13 171 ALA D CA 1
ATOM 6822 C C . ALA D 1 173 ? 80.017 1.263 7.462 1.00 64.13 171 ALA D C 1
ATOM 6823 O O . ALA D 1 173 ? 79.696 1.139 6.278 1.00 62.59 171 ALA D O 1
ATOM 6825 N N . LEU D 1 174 ? 79.919 0.280 8.349 1.00 64.35 172 LEU D N 1
ATOM 6826 C CA . LEU D 1 174 ? 79.430 -1.044 7.997 1.00 65.37 172 LEU D CA 1
ATOM 6827 C C . LEU D 1 174 ? 78.024 -0.994 7.423 1.00 66.92 172 LEU D C 1
ATOM 6828 O O . LEU D 1 174 ? 77.800 -1.399 6.291 1.00 68.99 172 LEU D O 1
ATOM 6833 N N . ASN D 1 175 ? 77.077 -0.504 8.215 1.00 67.58 173 ASN D N 1
ATOM 6834 C CA . ASN D 1 175 ? 75.685 -0.410 7.790 1.00 67.11 173 ASN D CA 1
ATOM 6835 C C . ASN D 1 175 ? 75.554 0.482 6.571 1.00 67.25 173 ASN D C 1
ATOM 6836 O O . ASN D 1 175 ? 74.774 0.203 5.662 1.00 66.03 173 ASN D O 1
ATOM 6841 N N . PHE D 1 176 ? 76.324 1.561 6.554 1.00 67.48 174 PHE D N 1
ATOM 6842 C CA . PHE D 1 176 ? 76.275 2.489 5.436 1.00 68.16 174 PHE D CA 1
ATOM 6843 C C . PHE D 1 176 ? 76.677 1.759 4.154 1.00 68.52 174 PHE D C 1
ATOM 6844 O O . PHE D 1 176 ? 75.937 1.770 3.166 1.00 68.56 174 PHE D O 1
ATOM 6852 N N . SER D 1 177 ? 77.842 1.117 4.177 1.00 68.97 175 SER D N 1
ATOM 6853 C CA . SER D 1 177 ? 78.326 0.402 3.002 1.00 70.21 175 SER D CA 1
ATOM 6854 C C . SER D 1 177 ? 77.279 -0.577 2.490 1.00 71.40 175 SER D C 1
ATOM 6855 O O . SER D 1 177 ? 77.062 -0.704 1.283 1.00 70.77 175 SER D O 1
ATOM 6858 N N . VAL D 1 178 ? 76.618 -1.257 3.418 1.00 71.94 176 VAL D N 1
ATOM 6859 C CA . VAL D 1 178 ? 75.590 -2.225 3.058 1.00 72.48 176 VAL D CA 1
ATOM 6860 C C . VAL D 1 178 ? 74.404 -1.510 2.412 1.00 72.92 176 VAL D C 1
ATOM 6861 O O . VAL D 1 178 ? 73.721 -2.077 1.551 1.00 72.69 176 VAL D O 1
ATOM 6865 N N . PHE D 1 179 ? 74.166 -0.268 2.830 1.00 73.48 177 PHE D N 1
ATOM 6866 C CA . PHE D 1 179 ? 73.074 0.519 2.278 1.00 74.60 177 PHE D CA 1
ATOM 6867 C C . PHE D 1 179 ? 73.325 0.720 0.793 1.00 75.39 177 PHE D C 1
ATOM 6868 O O . PHE D 1 179 ? 72.418 0.571 -0.033 1.00 75.04 177 PHE D O 1
ATOM 6876 N N . TYR D 1 180 ? 74.568 1.063 0.469 1.00 76.37 178 TYR D N 1
ATOM 6877 C CA . TYR D 1 180 ? 74.977 1.299 -0.908 1.00 78.23 178 TYR D CA 1
ATOM 6878 C C . TYR D 1 180 ? 74.928 0.040 -1.757 1.00 79.31 178 TYR D C 1
ATOM 6879 O O . TYR D 1 180 ? 74.504 0.085 -2.907 1.00 79.64 178 TYR D O 1
ATOM 6888 N N . TYR D 1 181 ? 75.364 -1.081 -1.190 1.00 80.97 179 TYR D N 1
ATOM 6889 C CA . TYR D 1 181 ? 75.370 -2.334 -1.928 1.00 82.74 179 TYR D CA 1
ATOM 6890 C C . TYR D 1 181 ? 73.964 -2.834 -2.229 1.00 83.41 179 TYR D C 1
ATOM 6891 O O . TYR D 1 181 ? 73.541 -2.846 -3.383 1.00 82.62 179 TYR D O 1
ATOM 6900 N N . GLU D 1 182 ? 73.242 -3.238 -1.187 1.00 83.42 180 GLU D N 1
ATOM 6901 C CA . GLU D 1 182 ? 71.887 -3.768 -1.336 1.00 81.94 180 GLU D CA 1
ATOM 6902 C C . GLU D 1 182 ? 70.810 -2.781 -1.801 1.00 82.76 180 GLU D C 1
ATOM 6903 O O . GLU D 1 182 ? 70.161 -2.988 -2.824 1.00 84.16 180 GLU D O 1
ATOM 6909 N N . ILE D 1 183 ? 70.625 -1.710 -1.043 1.00 81.82 181 ILE D N 1
ATOM 6910 C CA . ILE D 1 183 ? 69.603 -0.718 -1.344 1.00 80.32 181 ILE D CA 1
ATOM 6911 C C . ILE D 1 183 ? 69.834 0.089 -2.610 1.00 79.92 181 ILE D C 1
ATOM 6912 O O . ILE D 1 183 ? 69.089 -0.015 -3.585 1.00 79.13 181 ILE D O 1
ATOM 6917 N N . LEU D 1 184 ? 70.877 0.907 -2.573 1.00 16.09 182 LEU D N 1
ATOM 6918 C CA . LEU D 1 184 ? 71.215 1.807 -3.684 1.00 21.13 182 LEU D CA 1
ATOM 6919 C C . LEU D 1 184 ? 72.015 1.122 -4.812 1.00 19.69 182 LEU D C 1
ATOM 6920 O O . LEU D 1 184 ? 72.890 1.761 -5.402 1.00 20.76 182 LEU D O 1
ATOM 6925 N N . ASN D 1 185 ? 71.727 -0.156 -5.080 1.00 24.11 183 ASN D N 1
ATOM 6926 C CA . ASN D 1 185 ? 72.433 -0.954 -6.105 1.00 27.14 183 ASN D CA 1
ATOM 6927 C C . ASN D 1 185 ? 73.752 -0.399 -6.638 1.00 29.09 183 ASN D C 1
ATOM 6928 O O . ASN D 1 185 ? 74.013 -0.454 -7.846 1.00 27.94 183 ASN D O 1
ATOM 6933 N N . SER D 1 186 ? 74.591 0.125 -5.750 1.00 24.88 184 SER D N 1
ATOM 6934 C CA . SER D 1 186 ? 75.867 0.697 -6.171 1.00 24.78 184 SER D CA 1
ATOM 6935 C C . SER D 1 186 ? 77.077 -0.100 -5.641 1.00 25.56 184 SER D C 1
ATOM 6936 O O . SER D 1 186 ? 77.809 0.384 -4.776 1.00 23.82 184 SER D O 1
ATOM 6939 N N . PRO D 1 187 ? 77.316 -1.320 -6.172 1.00 90.47 185 PRO D N 1
ATOM 6940 C CA . PRO D 1 187 ? 78.438 -2.170 -5.738 1.00 89.62 185 PRO D CA 1
ATOM 6941 C C . PRO D 1 187 ? 79.807 -1.495 -5.762 1.00 89.36 185 PRO D C 1
ATOM 6942 O O . PRO D 1 187 ? 80.780 -2.026 -5.222 1.00 89.25 185 PRO D O 1
ATOM 6946 N N . GLU D 1 188 ? 79.876 -0.329 -6.396 1.00 88.44 186 GLU D N 1
ATOM 6947 C CA . GLU D 1 188 ? 81.117 0.431 -6.475 1.00 88.49 186 GLU D CA 1
ATOM 6948 C C . GLU D 1 188 ? 81.373 1.062 -5.112 1.00 87.38 186 GLU D C 1
ATOM 6949 O O . GLU D 1 188 ? 82.215 0.597 -4.340 1.00 86.99 186 GLU D O 1
ATOM 6955 N N . LYS D 1 189 ? 80.628 2.128 -4.833 1.00 86.67 187 LYS D N 1
ATOM 6956 C CA . LYS D 1 189 ? 80.727 2.864 -3.577 1.00 86.15 187 LYS D CA 1
ATOM 6957 C C . LYS D 1 189 ? 80.637 1.903 -2.381 1.00 85.71 187 LYS D C 1
ATOM 6958 O O . LYS D 1 189 ? 81.128 2.197 -1.291 1.00 85.10 187 LYS D O 1
ATOM 6964 N N . ALA D 1 190 ? 80.023 0.745 -2.610 1.00 85.85 188 ALA D N 1
ATOM 6965 C CA . ALA D 1 190 ? 79.839 -0.275 -1.584 1.00 85.62 188 ALA D CA 1
ATOM 6966 C C . ALA D 1 190 ? 81.102 -0.616 -0.800 1.00 85.42 188 ALA D C 1
ATOM 6967 O O . ALA D 1 190 ? 81.120 -0.532 0.431 1.00 85.76 188 ALA D O 1
ATOM 6969 N N . CYS D 1 191 ? 82.150 -1.011 -1.517 1.00 85.09 189 CYS D N 1
ATOM 6970 C CA . CYS D 1 191 ? 83.420 -1.383 -0.899 1.00 83.71 189 CYS D CA 1
ATOM 6971 C C . CYS D 1 191 ? 84.248 -0.138 -0.620 1.00 83.77 189 CYS D C 1
ATOM 6972 O O . CYS D 1 191 ? 85.127 -0.138 0.245 1.00 83.17 189 CYS D O 1
ATOM 6975 N N . SER D 1 192 ? 83.951 0.918 -1.370 1.00 83.13 190 SER D N 1
ATOM 6976 C CA . SER D 1 192 ? 84.640 2.190 -1.234 1.00 82.11 190 SER D CA 1
ATOM 6977 C C . SER D 1 192 ? 84.838 2.552 0.232 1.00 81.06 190 SER D C 1
ATOM 6978 O O . SER D 1 192 ? 85.977 2.658 0.697 1.00 80.62 190 SER D O 1
ATOM 6981 N N . LEU D 1 193 ? 83.738 2.739 0.959 1.00 80.28 191 LEU D N 1
ATOM 6982 C CA . LEU D 1 193 ? 83.832 3.095 2.373 1.00 79.85 191 LEU D CA 1
ATOM 6983 C C . LEU D 1 193 ? 84.151 1.890 3.256 1.00 79.02 191 LEU D C 1
ATOM 6984 O O . LEU D 1 193 ? 84.714 2.036 4.348 1.00 78.01 191 LEU D O 1
ATOM 6989 N N . ALA D 1 194 ? 83.800 0.701 2.779 1.00 77.99 192 ALA D N 1
ATOM 6990 C CA . ALA D 1 194 ? 84.058 -0.513 3.537 1.00 77.29 192 ALA D CA 1
ATOM 6991 C C . ALA D 1 194 ? 85.544 -0.608 3.854 1.00 77.57 192 ALA D C 1
ATOM 6992 O O . ALA D 1 194 ? 85.935 -0.615 5.022 1.00 77.42 192 ALA D O 1
ATOM 6994 N N . LYS D 1 195 ? 86.369 -0.671 2.811 1.00 77.65 193 LYS D N 1
ATOM 6995 C CA . LYS D 1 195 ? 87.819 -0.758 2.987 1.00 77.62 193 LYS D CA 1
ATOM 6996 C C . LYS D 1 195 ? 88.312 0.440 3.775 1.00 78.17 193 LYS D C 1
ATOM 6997 O O . LYS D 1 195 ? 88.896 0.284 4.841 1.00 77.69 193 LYS D O 1
ATOM 7003 N N . THR D 1 196 ? 88.075 1.631 3.232 1.00 78.39 194 THR D N 1
ATOM 7004 C CA . THR D 1 196 ? 88.474 2.887 3.859 1.00 78.68 194 THR D CA 1
ATOM 7005 C C . THR D 1 196 ? 88.328 2.878 5.381 1.00 78.90 194 THR D C 1
ATOM 7006 O O . THR D 1 196 ? 89.306 3.048 6.103 1.00 78.73 194 THR D O 1
ATOM 7010 N N . ALA D 1 197 ? 87.105 2.679 5.862 1.00 79.45 195 ALA D N 1
ATOM 7011 C CA . ALA D 1 197 ? 86.841 2.644 7.295 1.00 79.97 195 ALA D CA 1
ATOM 7012 C C . ALA D 1 197 ? 87.568 1.486 7.965 1.00 80.12 195 ALA D C 1
ATOM 7013 O O . ALA D 1 197 ? 87.870 1.539 9.159 1.00 79.12 195 ALA D O 1
ATOM 7015 N N . PHE D 1 198 ? 87.833 0.439 7.190 1.00 81.36 196 PHE D N 1
ATOM 7016 C CA . PHE D 1 198 ? 88.532 -0.747 7.679 1.00 82.54 196 PHE D CA 1
ATOM 7017 C C . PHE D 1 198 ? 90.037 -0.502 7.793 1.00 82.48 196 PHE D C 1
ATOM 7018 O O . PHE D 1 198 ? 90.629 -0.731 8.850 1.00 82.34 196 PHE D O 1
ATOM 7026 N N . ASP D 1 199 ? 90.650 -0.041 6.704 1.00 82.74 197 ASP D N 1
ATOM 7027 C CA . ASP D 1 199 ? 92.084 0.226 6.689 1.00 83.08 197 ASP D CA 1
ATOM 7028 C C . ASP D 1 199 ? 92.414 1.309 7.705 1.00 84.01 197 ASP D C 1
ATOM 7029 O O . ASP D 1 199 ? 93.440 1.241 8.385 1.00 84.39 197 ASP D O 1
ATOM 7034 N N . GLU D 1 200 ? 91.538 2.306 7.797 1.00 84.80 198 GLU D N 1
ATOM 7035 C CA . GLU D 1 200 ? 91.717 3.409 8.734 1.00 86.05 198 GLU D CA 1
ATOM 7036 C C . GLU D 1 200 ? 91.615 2.910 10.157 1.00 87.28 198 GLU D C 1
ATOM 7037 O O . GLU D 1 200 ? 92.230 3.471 11.059 1.00 87.84 198 GLU D O 1
ATOM 7043 N N . ALA D 1 201 ? 90.824 1.857 10.349 1.00 88.09 199 ALA D N 1
ATOM 7044 C CA . ALA D 1 201 ? 90.631 1.268 11.664 1.00 87.66 199 ALA D CA 1
ATOM 7045 C C . ALA D 1 201 ? 91.842 0.440 12.044 1.00 87.01 199 ALA D C 1
ATOM 7046 O O . ALA D 1 201 ? 92.199 0.365 13.217 1.00 86.04 199 ALA D O 1
ATOM 7048 N N . ILE D 1 202 ? 92.473 -0.178 11.045 1.00 86.34 200 ILE D N 1
ATOM 7049 C CA . ILE D 1 202 ? 93.661 -1.008 11.266 1.00 85.19 200 ILE D CA 1
ATOM 7050 C C . ILE D 1 202 ? 94.846 -0.169 11.757 1.00 83.97 200 ILE D C 1
ATOM 7051 O O . ILE D 1 202 ? 95.599 -0.598 12.634 1.00 84.16 200 ILE D O 1
ATOM 7056 N N . ALA D 1 203 ? 94.998 1.026 11.189 1.00 81.55 201 ALA D N 1
ATOM 7057 C CA . ALA D 1 203 ? 96.081 1.930 11.557 1.00 78.92 201 ALA D CA 1
ATOM 7058 C C . ALA D 1 203 ? 96.245 2.122 13.079 1.00 77.41 201 ALA D C 1
ATOM 7059 O O . ALA D 1 203 ? 97.356 2.010 13.601 1.00 76.75 201 ALA D O 1
ATOM 7061 N N . GLU D 1 204 ? 95.160 2.416 13.794 1.00 76.11 202 GLU D N 1
ATOM 7062 C CA . GLU D 1 204 ? 95.244 2.611 15.250 1.00 74.70 202 GLU D CA 1
ATOM 7063 C C . GLU D 1 204 ? 94.801 1.353 15.979 1.00 74.05 202 GLU D C 1
ATOM 7064 O O . GLU D 1 204 ? 94.535 1.381 17.180 1.00 73.35 202 GLU D O 1
ATOM 7070 N N . LEU D 1 205 ? 94.726 0.252 15.242 1.00 74.24 203 LEU D N 1
ATOM 7071 C CA . LEU D 1 205 ? 94.301 -1.017 15.806 1.00 74.47 203 LEU D CA 1
ATOM 7072 C C . LEU D 1 205 ? 95.101 -1.324 17.067 1.00 75.55 203 LEU D C 1
ATOM 7073 O O . LEU D 1 205 ? 94.568 -1.888 18.027 1.00 76.12 203 LEU D O 1
ATOM 7078 N N . ASP D 1 206 ? 96.376 -0.941 17.070 1.00 76.51 204 ASP D N 1
ATOM 7079 C CA . ASP D 1 206 ? 97.236 -1.206 18.217 1.00 76.76 204 ASP D CA 1
ATOM 7080 C C . ASP D 1 206 ? 96.891 -0.332 19.423 1.00 76.09 204 ASP D C 1
ATOM 7081 O O . ASP D 1 206 ? 97.605 -0.348 20.430 1.00 74.64 204 ASP D O 1
ATOM 7086 N N . THR D 1 207 ? 95.796 0.425 19.317 1.00 51.45 205 THR D N 1
ATOM 7087 C CA . THR D 1 207 ? 95.328 1.287 20.413 1.00 51.04 205 THR D CA 1
ATOM 7088 C C . THR D 1 207 ? 94.267 0.513 21.229 1.00 49.87 205 THR D C 1
ATOM 7089 O O . THR D 1 207 ? 94.614 -0.307 22.078 1.00 50.98 205 THR D O 1
ATOM 7093 N N . LEU D 1 208 ? 92.984 0.783 20.995 1.00 43.94 206 LEU D N 1
ATOM 7094 C CA . LEU D 1 208 ? 91.901 0.080 21.705 1.00 42.97 206 LEU D CA 1
ATOM 7095 C C . LEU D 1 208 ? 92.265 -0.351 23.151 1.00 41.41 206 LEU D C 1
ATOM 7096 O O . LEU D 1 208 ? 91.570 -0.024 24.125 1.00 45.22 206 LEU D O 1
ATOM 7101 N N . GLU D 1 211 ? 90.347 -1.815 25.317 1.00 40.47 209 GLU D N 1
ATOM 7102 C CA . GLU D 1 211 ? 88.948 -1.607 25.660 1.00 41.97 209 GLU D CA 1
ATOM 7103 C C . GLU D 1 211 ? 88.120 -1.754 24.402 1.00 39.13 209 GLU D C 1
ATOM 7104 O O . GLU D 1 211 ? 87.402 -2.741 24.249 1.00 40.05 209 GLU D O 1
ATOM 7110 N N . SER D 1 212 ? 88.218 -0.769 23.508 1.00 35.72 210 SER D N 1
ATOM 7111 C CA . SER D 1 212 ? 87.484 -0.822 22.232 1.00 34.13 210 SER D CA 1
ATOM 7112 C C . SER D 1 212 ? 87.798 -2.201 21.620 1.00 30.49 210 SER D C 1
ATOM 7113 O O . SER D 1 212 ? 86.912 -2.865 21.063 1.00 31.32 210 SER D O 1
ATOM 7116 N N . TYR D 1 213 ? 89.054 -2.624 21.781 1.00 62.27 211 TYR D N 1
ATOM 7117 C CA . TYR D 1 213 ? 89.572 -3.906 21.295 1.00 62.65 211 TYR D CA 1
ATOM 7118 C C . TYR D 1 213 ? 88.596 -4.876 20.609 1.00 63.31 211 TYR D C 1
ATOM 7119 O O . TYR D 1 213 ? 88.596 -4.997 19.380 1.00 61.86 211 TYR D O 1
ATOM 7128 N N . LYS D 1 214 ? 87.780 -5.563 21.407 1.00 69.08 212 LYS D N 1
ATOM 7129 C CA . LYS D 1 214 ? 86.812 -6.540 20.899 1.00 68.70 212 LYS D CA 1
ATOM 7130 C C . LYS D 1 214 ? 85.901 -6.024 19.800 1.00 69.73 212 LYS D C 1
ATOM 7131 O O . LYS D 1 214 ? 86.101 -6.346 18.633 1.00 70.85 212 LYS D O 1
ATOM 7137 N N . ASP D 1 215 ? 84.895 -5.239 20.183 1.00 70.63 213 ASP D N 1
ATOM 7138 C CA . ASP D 1 215 ? 83.925 -4.674 19.236 1.00 71.99 213 ASP D CA 1
ATOM 7139 C C . ASP D 1 215 ? 84.565 -4.122 17.964 1.00 73.01 213 ASP D C 1
ATOM 7140 O O . ASP D 1 215 ? 84.015 -4.264 16.862 1.00 73.13 213 ASP D O 1
ATOM 7145 N N . SER D 1 216 ? 85.721 -3.487 18.119 1.00 73.73 214 SER D N 1
ATOM 7146 C CA . SER D 1 216 ? 86.428 -2.931 16.982 1.00 73.99 214 SER D CA 1
ATOM 7147 C C . SER D 1 216 ? 86.720 -4.060 15.991 1.00 73.77 214 SER D C 1
ATOM 7148 O O . SER D 1 216 ? 86.352 -3.981 14.819 1.00 72.49 214 SER D O 1
ATOM 7151 N N . THR D 1 217 ? 87.359 -5.119 16.479 1.00 73.63 215 THR D N 1
ATOM 7152 C CA . THR D 1 217 ? 87.696 -6.272 15.646 1.00 74.55 215 THR D CA 1
ATOM 7153 C C . THR D 1 217 ? 86.449 -6.990 15.120 1.00 75.67 215 THR D C 1
ATOM 7154 O O . THR D 1 217 ? 86.366 -7.316 13.940 1.00 77.01 215 THR D O 1
ATOM 7158 N N . LEU D 1 218 ? 85.483 -7.233 15.999 1.00 76.38 216 LEU D N 1
ATOM 7159 C CA . LEU D 1 218 ? 84.245 -7.902 15.613 1.00 75.73 216 LEU D CA 1
ATOM 7160 C C . LEU D 1 218 ? 83.663 -7.285 14.349 1.00 75.59 216 LEU D C 1
ATOM 7161 O O . LEU D 1 218 ? 83.338 -7.989 13.396 1.00 73.71 216 LEU D O 1
ATOM 7166 N N . ILE D 1 219 ? 83.539 -5.962 14.352 1.00 75.88 217 ILE D N 1
ATOM 7167 C CA . ILE D 1 219 ? 82.987 -5.230 13.222 1.00 76.98 217 ILE D CA 1
ATOM 7168 C C . ILE D 1 219 ? 83.860 -5.338 11.981 1.00 77.82 217 ILE D C 1
ATOM 7169 O O . ILE D 1 219 ? 83.364 -5.691 10.910 1.00 75.28 217 ILE D O 1
ATOM 7174 N N . MET D 1 220 ? 85.151 -5.029 12.131 1.00 80.66 218 MET D N 1
ATOM 7175 C CA . MET D 1 220 ? 86.114 -5.103 11.025 1.00 82.46 218 MET D CA 1
ATOM 7176 C C . MET D 1 220 ? 85.991 -6.466 10.359 1.00 82.75 218 MET D C 1
ATOM 7177 O O . MET D 1 220 ? 86.191 -6.603 9.151 1.00 82.74 218 MET D O 1
ATOM 7182 N N . GLN D 1 221 ? 85.682 -7.474 11.171 1.00 82.50 219 GLN D N 1
ATOM 7183 C CA . GLN D 1 221 ? 85.513 -8.834 10.680 1.00 82.58 219 GLN D CA 1
ATOM 7184 C C . GLN D 1 221 ? 84.307 -8.798 9.767 1.00 82.69 219 GLN D C 1
ATOM 7185 O O . GLN D 1 221 ? 84.387 -9.214 8.616 1.00 82.98 219 GLN D O 1
ATOM 7191 N N . LEU D 1 222 ? 83.192 -8.284 10.279 1.00 81.98 220 LEU D N 1
ATOM 7192 C CA . LEU D 1 222 ? 81.988 -8.181 9.478 1.00 80.15 220 LEU D CA 1
ATOM 7193 C C . LEU D 1 222 ? 82.290 -7.301 8.280 1.00 78.98 220 LEU D C 1
ATOM 7194 O O . LEU D 1 222 ? 81.897 -7.613 7.161 1.00 78.10 220 LEU D O 1
ATOM 7199 N N . LEU D 1 223 ? 83.002 -6.206 8.520 1.00 77.33 221 LEU D N 1
ATOM 7200 C CA . LEU D 1 223 ? 83.386 -5.294 7.444 1.00 76.54 221 LEU D CA 1
ATOM 7201 C C . LEU D 1 223 ? 84.106 -6.086 6.351 1.00 76.60 221 LEU D C 1
ATOM 7202 O O . LEU D 1 223 ? 83.864 -5.898 5.157 1.00 74.56 221 LEU D O 1
ATOM 7207 N N . ARG D 1 224 ? 84.996 -6.975 6.774 1.00 77.51 222 ARG D N 1
ATOM 7208 C CA . ARG D 1 224 ? 85.749 -7.797 5.838 1.00 78.40 222 ARG D CA 1
ATOM 7209 C C . ARG D 1 224 ? 84.904 -8.944 5.281 1.00 78.67 222 ARG D C 1
ATOM 7210 O O . ARG D 1 224 ? 84.953 -9.228 4.083 1.00 78.47 222 ARG D O 1
ATOM 7218 N N . ASP D 1 225 ? 84.135 -9.604 6.146 1.00 78.79 223 ASP D N 1
ATOM 7219 C CA . ASP D 1 225 ? 83.287 -10.705 5.704 1.00 79.48 223 ASP D CA 1
ATOM 7220 C C . ASP D 1 225 ? 82.440 -10.189 4.557 1.00 79.11 223 ASP D C 1
ATOM 7221 O O . ASP D 1 225 ? 82.212 -10.900 3.582 1.00 79.51 223 ASP D O 1
ATOM 7226 N N . ASN D 1 226 ? 81.979 -8.945 4.685 1.00 77.94 224 ASN D N 1
ATOM 7227 C CA . ASN D 1 226 ? 81.172 -8.311 3.648 1.00 77.68 224 ASN D CA 1
ATOM 7228 C C . ASN D 1 226 ? 81.975 -8.220 2.353 1.00 78.70 224 ASN D C 1
ATOM 7229 O O . ASN D 1 226 ? 81.552 -8.731 1.313 1.00 78.20 224 ASN D O 1
ATOM 7234 N N . LEU D 1 227 ? 83.135 -7.567 2.430 1.00 79.40 225 LEU D N 1
ATOM 7235 C CA . LEU D 1 227 ? 84.021 -7.396 1.280 1.00 79.43 225 LEU D CA 1
ATOM 7236 C C . LEU D 1 227 ? 84.239 -8.717 0.549 1.00 80.78 225 LEU D C 1
ATOM 7237 O O . LEU D 1 227 ? 84.145 -8.784 -0.682 1.00 80.56 225 LEU D O 1
ATOM 7242 N N . THR D 1 228 ? 84.518 -9.764 1.323 1.00 81.81 226 THR D N 1
ATOM 7243 C CA . THR D 1 228 ? 84.756 -11.101 0.786 1.00 82.43 226 THR D CA 1
ATOM 7244 C C . THR D 1 228 ? 83.592 -11.579 -0.073 1.00 82.76 226 THR D C 1
ATOM 7245 O O . THR D 1 228 ? 83.700 -11.680 -1.297 1.00 84.04 226 THR D O 1
ATOM 7249 N N . LEU D 1 229 ? 82.476 -11.872 0.581 1.00 82.35 227 LEU D N 1
ATOM 7250 C CA . LEU D 1 229 ? 81.301 -12.348 -0.119 1.00 82.37 227 LEU D CA 1
ATOM 7251 C C . LEU D 1 229 ? 80.720 -11.291 -1.045 1.00 82.46 227 LEU D C 1
ATOM 7252 O O . LEU D 1 229 ? 79.624 -11.461 -1.578 1.00 82.57 227 LEU D O 1
ATOM 7257 N N . TRP D 1 230 ? 81.489 -10.221 -1.250 1.00 82.84 228 TRP D N 1
ATOM 7258 C CA . TRP D 1 230 ? 81.107 -9.115 -2.126 1.00 82.83 228 TRP D CA 1
ATOM 7259 C C . TRP D 1 230 ? 81.871 -9.139 -3.452 1.00 82.79 228 TRP D C 1
ATOM 7260 O O . TRP D 1 230 ? 82.120 -8.084 -4.044 1.00 82.74 228 TRP D O 1
ATOM 7271 N N . THR D 1 231 ? 82.242 -10.336 -3.914 1.00 33.93 229 THR D N 1
ATOM 7272 C CA . THR D 1 231 ? 82.977 -10.483 -5.185 1.00 38.31 229 THR D CA 1
ATOM 7273 C C . THR D 1 231 ? 82.838 -11.869 -5.883 1.00 44.03 229 THR D C 1
ATOM 7274 O O . THR D 1 231 ? 83.644 -12.797 -5.595 1.00 45.46 229 THR D O 1
ATOM 7278 N N . SER D 1 232 ? 81.900 -12.010 -6.716 1.00 65.23 230 SER D N 1
ATOM 7279 N N . LYS E 2 1 ? 25.459 13.153 35.741 1.00 63.42 755 LYS P N 1
ATOM 7280 C CA . LYS E 2 1 ? 26.550 14.057 36.216 1.00 62.81 755 LYS P CA 1
ATOM 7281 C C . LYS E 2 1 ? 26.441 15.435 35.529 1.00 63.07 755 LYS P C 1
ATOM 7282 O O . LYS E 2 1 ? 25.497 15.686 34.769 1.00 62.75 755 LYS P O 1
ATOM 7288 N N . SER E 2 2 ? 27.397 16.324 35.803 1.00 62.97 756 SER P N 1
ATOM 7289 C CA . SER E 2 2 ? 27.405 17.662 35.211 1.00 62.27 756 SER P CA 1
ATOM 7290 C C . SER E 2 2 ? 27.689 17.591 33.707 1.00 61.90 756 SER P C 1
ATOM 7291 O O . SER E 2 2 ? 28.249 16.607 33.227 1.00 63.16 756 SER P O 1
ATOM 7294 N N . ALA E 2 3 ? 27.314 18.626 32.962 1.00 60.37 757 ALA P N 1
ATOM 7295 C CA . ALA E 2 3 ? 27.525 18.623 31.519 1.00 57.92 757 ALA P CA 1
ATOM 7296 C C . ALA E 2 3 ? 28.876 19.173 31.145 1.00 57.77 757 ALA P C 1
ATOM 7297 O O . ALA E 2 3 ? 29.499 19.861 31.942 1.00 57.75 757 ALA P O 1
ATOM 7310 N N . THR E 2 5 ? 31.648 19.997 27.268 1.00 60.15 759 THR P N 1
ATOM 7311 C CA . THR E 2 5 ? 31.759 20.104 25.810 1.00 63.89 759 THR P CA 1
ATOM 7312 C C . THR E 2 5 ? 31.426 18.787 25.126 1.00 63.80 759 THR P C 1
ATOM 7313 O O . THR E 2 5 ? 31.477 17.733 25.753 1.00 64.85 759 THR P O 1
ATOM 7317 N N . THR E 2 6 ? 31.101 18.842 23.837 1.00 66.99 760 THR P N 1
ATOM 7318 C CA . THR E 2 6 ? 30.743 17.629 23.105 1.00 70.53 760 THR P CA 1
ATOM 7319 C C . THR E 2 6 ? 31.259 17.531 21.668 1.00 72.47 760 THR P C 1
ATOM 7320 O O . THR E 2 6 ? 32.198 16.786 21.374 1.00 73.44 760 THR P O 1
ATOM 7324 N N . VAL E 2 7 ? 30.613 18.265 20.769 1.00 74.39 761 VAL P N 1
ATOM 7325 C CA . VAL E 2 7 ? 30.990 18.249 19.363 1.00 75.66 761 VAL P CA 1
ATOM 7326 C C . VAL E 2 7 ? 31.523 19.625 18.960 1.00 76.74 761 VAL P C 1
ATOM 7327 O O . VAL E 2 7 ? 31.605 20.502 19.850 1.00 77.17 761 VAL P O 1
ATOM 7331 N N . MET E 2 8 ? 31.864 19.805 17.770 1.00 66.29 762 MET P N 1
ATOM 7332 N N . LYS F 2 1 ? 18.836 -0.260 2.672 1.00 72.87 755 LYS Q N 1
ATOM 7333 C CA . LYS F 2 1 ? 18.618 -1.657 2.208 1.00 73.28 755 LYS Q CA 1
ATOM 7334 C C . LYS F 2 1 ? 17.305 -2.186 2.793 1.00 73.06 755 LYS Q C 1
ATOM 7335 O O . LYS F 2 1 ? 16.538 -1.429 3.387 1.00 73.79 755 LYS Q O 1
ATOM 7341 N N . SER F 2 2 ? 17.047 -3.477 2.618 1.00 72.41 756 SER Q N 1
ATOM 7342 C CA . SER F 2 2 ? 15.830 -4.097 3.139 1.00 71.75 756 SER Q CA 1
ATOM 7343 C C . SER F 2 2 ? 15.932 -4.294 4.664 1.00 71.70 756 SER Q C 1
ATOM 7344 O O . SER F 2 2 ? 17.035 -4.356 5.213 1.00 71.54 756 SER Q O 1
ATOM 7347 N N . ALA F 2 3 ? 14.789 -4.393 5.344 1.00 71.69 757 ALA Q N 1
ATOM 7348 C CA . ALA F 2 3 ? 14.776 -4.563 6.798 1.00 70.38 757 ALA Q CA 1
ATOM 7349 C C . ALA F 2 3 ? 14.937 -6.015 7.226 1.00 68.50 757 ALA Q C 1
ATOM 7350 O O . ALA F 2 3 ? 14.737 -6.929 6.434 1.00 68.67 757 ALA Q O 1
ATOM 7363 N N . THR F 2 5 ? 15.273 -8.747 11.163 1.00 65.36 759 THR Q N 1
ATOM 7364 C CA . THR F 2 5 ? 15.146 -8.879 12.617 1.00 65.03 759 THR Q CA 1
ATOM 7365 C C . THR F 2 5 ? 16.088 -7.931 13.350 1.00 65.81 759 THR Q C 1
ATOM 7366 O O . THR F 2 5 ? 17.065 -7.469 12.766 1.00 64.58 759 THR Q O 1
ATOM 7370 N N . THR F 2 6 ? 15.807 -7.648 14.624 1.00 67.21 760 THR Q N 1
ATOM 7371 C CA . THR F 2 6 ? 16.637 -6.718 15.398 1.00 68.38 760 THR Q CA 1
ATOM 7372 C C . THR F 2 6 ? 16.872 -7.080 16.867 1.00 69.86 760 THR Q C 1
ATOM 7373 O O . THR F 2 6 ? 17.964 -7.504 17.256 1.00 68.67 760 THR Q O 1
ATOM 7377 N N . VAL F 2 7 ? 15.846 -6.872 17.687 1.00 71.92 761 VAL Q N 1
ATOM 7378 C CA . VAL F 2 7 ? 15.936 -7.159 19.114 1.00 73.02 761 VAL Q CA 1
ATOM 7379 C C . VAL F 2 7 ? 14.950 -8.265 19.501 1.00 73.33 761 VAL Q C 1
ATOM 7380 O O . VAL F 2 7 ? 14.257 -8.771 18.586 1.00 73.74 761 VAL Q O 1
ATOM 7384 N N . MET F 2 8 ? 14.886 -8.615 20.707 1.00 66.29 762 MET Q N 1
ATOM 7385 N N . LYS G 2 1 ? 63.442 -27.244 35.781 1.00 70.35 755 LYS R N 1
ATOM 7386 C CA . LYS G 2 1 ? 62.354 -28.178 36.206 1.00 71.06 755 LYS R CA 1
ATOM 7387 C C . LYS G 2 1 ? 62.543 -29.524 35.505 1.00 71.44 755 LYS R C 1
ATOM 7388 O O . LYS G 2 1 ? 63.546 -29.728 34.824 1.00 72.64 755 LYS R O 1
ATOM 7394 N N . SER G 2 2 ? 61.589 -30.438 35.674 1.00 71.09 756 SER R N 1
ATOM 7395 C CA . SER G 2 2 ? 61.662 -31.756 35.045 1.00 69.57 756 SER R CA 1
ATOM 7396 C C . SER G 2 2 ? 61.426 -31.663 33.532 1.00 68.26 756 SER R C 1
ATOM 7397 O O . SER G 2 2 ? 60.797 -30.723 33.049 1.00 68.42 756 SER R O 1
ATOM 7400 N N . ALA G 2 3 ? 61.920 -32.638 32.781 1.00 66.22 757 ALA R N 1
ATOM 7401 C CA . ALA G 2 3 ? 61.757 -32.614 31.331 1.00 65.37 757 ALA R CA 1
ATOM 7402 C C . ALA G 2 3 ? 60.410 -33.171 30.881 1.00 65.22 757 ALA R C 1
ATOM 7403 O O . ALA G 2 3 ? 59.729 -33.844 31.651 1.00 64.81 757 ALA R O 1
ATOM 7416 N N . THR G 2 5 ? 57.850 -34.002 26.882 1.00 69.38 759 THR R N 1
ATOM 7417 C CA . THR G 2 5 ? 57.809 -34.069 25.409 1.00 77.03 759 THR R CA 1
ATOM 7418 C C . THR G 2 5 ? 58.147 -32.714 24.761 1.00 78.37 759 THR R C 1
ATOM 7419 O O . THR G 2 5 ? 58.063 -31.671 25.414 1.00 84.27 759 THR R O 1
ATOM 7423 N N . THR G 2 6 ? 58.526 -32.726 23.484 1.00 83.58 760 THR R N 1
ATOM 7424 C CA . THR G 2 6 ? 58.891 -31.487 22.796 1.00 84.54 760 THR R CA 1
ATOM 7425 C C . THR G 2 6 ? 58.431 -31.365 21.336 1.00 84.67 760 THR R C 1
ATOM 7426 O O . THR G 2 6 ? 57.469 -30.665 21.027 1.00 85.21 760 THR R O 1
ATOM 7430 N N . VAL G 2 7 ? 59.141 -32.037 20.440 1.00 84.98 761 VAL R N 1
ATOM 7431 C CA . VAL G 2 7 ? 58.829 -31.988 19.018 1.00 85.47 761 VAL R CA 1
ATOM 7432 C C . VAL G 2 7 ? 58.365 -33.359 18.522 1.00 86.54 761 VAL R C 1
ATOM 7433 O O . VAL G 2 7 ? 58.275 -34.294 19.352 1.00 87.11 761 VAL R O 1
ATOM 7437 N N . MET G 2 8 ? 58.097 -33.481 17.307 1.00 66.29 762 MET R N 1
ATOM 7438 N N . LYS H 2 1 ? 72.212 -12.455 3.336 1.00 70.15 755 LYS S N 1
ATOM 7439 C CA . LYS H 2 1 ? 72.398 -11.045 2.902 1.00 69.37 755 LYS S CA 1
ATOM 7440 C C . LYS H 2 1 ? 73.651 -10.477 3.580 1.00 68.28 755 LYS S C 1
ATOM 7441 O O . LYS H 2 1 ? 74.372 -11.210 4.260 1.00 68.66 755 LYS S O 1
ATOM 7447 N N . SER H 2 2 ? 73.917 -9.183 3.392 1.00 66.72 756 SER S N 1
ATOM 7448 C CA . SER H 2 2 ? 75.085 -8.534 3.997 1.00 65.86 756 SER S CA 1
ATOM 7449 C C . SER H 2 2 ? 74.896 -8.380 5.516 1.00 66.45 756 SER S C 1
ATOM 7450 O O . SER H 2 2 ? 73.774 -8.421 6.013 1.00 68.41 756 SER S O 1
ATOM 7453 N N . ALA H 2 3 ? 75.989 -8.197 6.250 1.00 64.88 757 ALA S N 1
ATOM 7454 C CA . ALA H 2 3 ? 75.923 -8.059 7.705 1.00 63.09 757 ALA S CA 1
ATOM 7455 C C . ALA H 2 3 ? 75.695 -6.627 8.153 1.00 62.89 757 ALA S C 1
ATOM 7456 O O . ALA H 2 3 ? 75.931 -5.701 7.390 1.00 63.31 757 ALA S O 1
ATOM 7469 N N . THR H 2 5 ? 75.022 -3.994 12.124 1.00 63.73 759 THR S N 1
ATOM 7470 C CA . THR H 2 5 ? 75.061 -3.899 13.584 1.00 66.61 759 THR S CA 1
ATOM 7471 C C . THR H 2 5 ? 74.102 -4.889 14.239 1.00 68.27 759 THR S C 1
ATOM 7472 O O . THR H 2 5 ? 73.193 -5.394 13.585 1.00 71.16 759 THR S O 1
ATOM 7476 N N . THR H 2 6 ? 74.299 -5.162 15.529 1.00 70.91 760 THR S N 1
ATOM 7477 C CA . THR H 2 6 ? 73.455 -6.123 16.239 1.00 72.64 760 THR S CA 1
ATOM 7478 C C . THR H 2 6 ? 73.122 -5.783 17.694 1.00 73.41 760 THR S C 1
ATOM 7479 O O . THR H 2 6 ? 72.017 -5.354 18.012 1.00 71.82 760 THR S O 1
ATOM 7483 N N . VAL H 2 7 ? 74.087 -6.002 18.577 1.00 74.86 761 VAL S N 1
ATOM 7484 C CA . VAL H 2 7 ? 73.904 -5.748 20.004 1.00 76.37 761 VAL S CA 1
ATOM 7485 C C . VAL H 2 7 ? 74.823 -4.616 20.475 1.00 76.89 761 VAL S C 1
ATOM 7486 O O . VAL H 2 7 ? 75.560 -4.061 19.627 1.00 76.22 761 VAL S O 1
ATOM 7490 N N . MET H 2 8 ? 74.794 -4.297 21.686 1.00 66.29 762 MET S N 1
#

Foldseek 3Di:
DPDDLPVLLVQLVVCVVVPNLVSNLVSLLVNLVVQAAQDPSSVVSNVVSLCVVLVVLLVVLCVLVVVLVVPPVSNVVSVVVSVVSLVVNLVSLVSLLCSLVPGQQVPDDPLLSNLQSLLVNLVSLLSNLVSDDDDCNVVSLVSNLVSLVVNLVSCVPPPQLLQLSNLVSLLVNLVSCVPPVVNLPVSLVSLVVSLVSNVVCLVPCPVPSNPSSVVSSVSSVVCVVVSD/DPDDLVVLLVQLVVCVVVPNLVSNLVSLLVNQVVQDAQDPSSVVSNVVSLCSVLVVLLVVLCVLVVVLVVVPVPVNVVSVVVSVVSLVVNVVSLVSLLCSLVPGQQVPDDPLLSNLQSLLVNLVSLLSNLVSDDDDCNVVSLVSNLVSLVVNLVSCVPVPQLLQLSNLVSLLVNLVSCVPPVVNPPCSLVSLVVSLVSNVVCLVPAVSNPSSVVSSVSSVVSVVVD/DPDDLVVLLVQLVVCVVVPNLVSNLVSLLVNLVVQDAQDPSSVVSNVVSLCSQLVVLLVVLCVLVVVLPVDVVSNVVSVVVSVVSLVVNVVSLVSLLCSLVPHQQVPDDPLLSVLQSLLVNLVSLLSNLVSDDDDCNVVSLVSNLVSLVVNLVSCVPVPQLLQLSNLVSLLVNLVSCVPPVVNPPVSLVSLVVSLVSNVVCLVPPVVSNPSSVVSSVSSVVSVVVD/DPDDLVVLLVQLVVCVVVPNLVSNLVSLLVNLVVQDAQDPSSVVSNVVSLCSQLVVLLVVLCVLVVVLVVDDDVVNVVSVVVSVVSLVVNVVSLVSLLCSLVPGQQVPDDPLLSVLQSLLVNLVSLLSNLVSDDDDCNVVSLVSNLVSLVVNLVSCVPPPQLLQLSNLVSLLVNLVSCVPPVVNLPCSLVSLVVSLVSNVVCLVPDVSNPSSVVSSVSSVVCVVVSD/DDDDDD/DDDDDD/DDDDDD/DDDDDD

B-factor: mean 65.14, std 15.69, range [5.37, 101.49]

Radius of gyration: 31.99 Å; Cα contacts (8 Å, |Δi|>4): 1219; chains: 8; bounding box: 104×96×56 Å

CATH classification: 1.20.190.20

Organism: Bos taurus (NCBI:txid9913)